Protein AF-0000000077057758 (afdb_homodimer)

Solvent-accessible surface area (backbone atoms only — not comparable to full-atom values): 45950 Å² total; per-residue (Å²): 115,53,34,62,82,37,31,49,42,70,58,90,77,36,30,42,28,79,36,68,56,82,82,57,50,72,34,27,28,34,29,26,24,30,62,41,46,53,19,36,24,28,52,53,43,49,44,72,36,57,61,31,38,53,32,38,36,35,30,25,71,61,71,64,54,67,66,64,53,65,74,46,56,70,78,44,50,74,32,50,44,72,40,67,34,53,46,82,45,56,29,67,59,40,14,47,44,39,50,76,70,64,63,62,31,48,28,36,41,42,46,66,77,64,79,69,81,52,60,86,92,47,57,82,74,64,56,37,66,61,39,25,51,53,43,36,45,25,51,51,22,47,59,52,11,28,65,75,46,68,44,72,31,48,26,42,33,41,58,67,25,48,59,67,60,36,48,86,62,34,62,42,70,45,52,42,44,75,64,58,79,81,63,85,86,56,78,52,48,58,55,62,41,50,49,54,51,52,53,50,29,69,78,34,77,70,22,38,36,33,39,38,28,30,48,53,55,41,57,56,48,91,65,54,72,68,39,30,64,54,37,54,52,52,50,25,43,40,22,28,74,70,72,37,66,38,74,69,40,33,26,59,77,28,32,49,41,42,19,42,37,13,39,19,46,59,44,17,46,50,49,53,49,44,65,57,24,68,88,36,54,68,36,68,34,52,35,58,22,74,36,72,49,12,46,70,57,48,48,42,52,51,14,48,34,39,62,34,43,39,64,96,63,61,63,80,57,63,91,62,44,49,75,44,77,48,81,82,60,85,32,62,52,69,72,78,78,65,60,61,60,50,28,54,52,46,55,41,62,54,53,67,35,66,69,52,47,50,46,43,52,51,50,27,64,74,62,65,39,78,57,67,59,70,78,43,39,66,68,42,17,49,43,26,43,44,56,45,57,40,71,51,51,46,77,44,52,38,42,38,39,74,75,62,57,49,56,37,32,49,50,53,44,52,48,45,52,24,48,53,47,24,25,77,61,19,60,41,70,79,59,75,53,92,72,61,77,61,76,70,110,56,37,63,82,37,31,50,42,69,59,90,79,36,31,43,28,77,34,66,55,81,82,57,50,70,35,28,29,35,29,25,24,30,62,40,45,54,18,36,23,28,52,51,42,48,44,74,36,57,61,31,36,53,33,37,36,34,31,25,71,62,70,66,53,65,66,63,54,65,76,46,56,69,78,45,51,74,32,51,44,72,39,68,35,55,44,82,43,54,28,67,58,42,14,48,46,39,48,77,70,63,63,61,32,48,29,36,41,44,45,67,77,64,80,68,83,52,59,88,92,47,56,82,74,65,55,36,66,61,40,25,51,53,43,38,45,26,50,51,23,47,58,52,10,28,64,74,47,68,42,72,32,48,27,42,34,40,58,67,25,50,59,71,60,35,48,87,62,34,62,42,70,47,52,42,46,76,62,58,78,83,64,80,84,57,76,53,47,58,55,60,40,48,49,52,52,51,53,49,30,69,78,34,77,70,23,37,37,33,38,37,28,29,48,52,56,40,58,56,46,92,65,53,74,66,38,30,64,54,35,54,53,52,50,25,44,41,22,27,74,71,72,37,65,38,76,68,40,34,26,59,77,27,33,48,39,42,20,42,36,13,41,18,47,58,44,16,47,50,50,54,48,42,65,53,24,66,90,36,54,69,36,66,34,52,35,57,21,75,35,71,47,12,46,71,57,49,49,43,53,51,13,48,33,40,62,34,44,41,66,93,64,60,64,79,58,63,91,61,43,48,74,45,79,48,80,82,61,86,32,58,50,69,72,78,80,66,57,61,60,51,27,54,52,46,55,39,62,54,54,68,35,66,68,52,47,52,47,43,53,52,48,29,64,75,62,64,39,76,56,66,60,71,80,44,39,66,65,43,18,48,42,28,43,45,56,45,58,39,71,50,52,47,74,43,53,38,42,38,38,75,75,61,56,49,56,36,32,49,49,55,44,52,47,45,52,24,49,52,48,23,24,76,62,19,62,42,70,76,60,75,53,93,72,61,78,60,76,70

Nearest PDB structures (foldseek):
  2v6f-assembly1_A  TM=8.951E-01  e=9.025E-23  Digitalis lanata
  6el3-assembly3_B  TM=8.710E-01  e=1.878E-22  Arabidopsis thaliana
  2v6g-assembly1_A  TM=8.718E-01  e=2.119E-21  Digitalis lanata
  5dbg-assembly2_B-3  TM=8.496E-01  e=5.221E-21  Catharanthus roseus
  5dbi-assembly1_A  TM=8.559E-01  e=9.706E-21  Catharanthus roseus

Sequence (880 aa):
MGSAGLPLQNRGIFRNLPTFDPSITGKTAIVTGANGISGFHTLRALLESSQRWTKVWAASRRPPPPEMMDLLPQSARSRVEHVACDFLSEPEDIAQQLREKGVTADAIFYYSYAQPKPKEGAPVWSNAEELTEMNCAMLRNFLASLDIAGVKPSRFLLQTGAKNYNVHQGPSRTPYVESDPRSNIEPNFYYPQEDLLFDYCKSHPETSWNIICPAWIIGATTNAAMNALHPIAIYAAVQAHKGQRMGYPGAYQNWLVTCEHSTAYLTGFLSEWAVLEQKCANQKFNASDTCPLPNNRLWPEVARWYGTTAPSQPELDDSKITTVTLPSGPSPLGYGPPVKPRFCFTLQGWAAEAENKQAWAEIMQKHNLSHNPFDDVTANFECGDFVVGALVSALSMNKARYFGWTGHVDTLESLFMAYSEMNKLGMLPPTVVDKANPLIMGSAGLPLQNRGIFRNLPTFDPSITGKTAIVTGANGISGFHTLRALLESSQRWTKVWAASRRPPPPEMMDLLPQSARSRVEHVACDFLSEPEDIAQQLREKGVTADAIFYYSYAQPKPKEGAPVWSNAEELTEMNCAMLRNFLASLDIAGVKPSRFLLQTGAKNYNVHQGPSRTPYVESDPRSNIEPNFYYPQEDLLFDYCKSHPETSWNIICPAWIIGATTNAAMNALHPIAIYAAVQAHKGQRMGYPGAYQNWLVTCEHSTAYLTGFLSEWAVLEQKCANQKFNASDTCPLPNNRLWPEVARWYGTTAPSQPELDDSKITTVTLPSGPSPLGYGPPVKPRFCFTLQGWAAEAENKQAWAEIMQKHNLSHNPFDDVTANFECGDFVVGALVSALSMNKARYFGWTGHVDTLESLFMAYSEMNKLGMLPPTVVDKANPLI

Organism: Zymoseptoria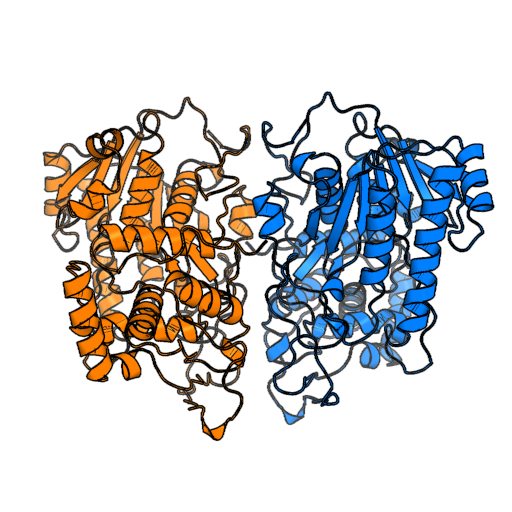 tritici (strain CBS 115943 / IPO323) (NCBI:txid336722)

Radius of gyration: 28.42 Å; Cα contacts (8 Å, |Δi|>4): 1864; chains: 2; bounding box: 64×88×75 Å

InterPro domains:
  IPR036291 NAD(P)-binding domain superfamily [SSF51735] (27-327)
  IPR055222 PRISE-like, Rossmann-fold domain [PF22917] (29-313)
  IPR055222 PRISE-like, Rossmann-fold domain [cd08948] (28-368)

Structure (mmCIF, N/CA/C/O backbone):
data_AF-0000000077057758-model_v1
#
loop_
_entity.id
_entity.type
_entity.pdbx_description
1 polymer 'PRISE-like Rossmann-fold domain-containing protein'
#
loop_
_atom_site.group_PDB
_atom_site.id
_atom_site.type_symbol
_atom_site.label_atom_id
_atom_site.label_alt_id
_atom_site.label_comp_id
_atom_site.label_asym_id
_atom_site.label_entity_id
_atom_site.label_seq_id
_atom_site.pdbx_PDB_ins_code
_atom_site.Cartn_x
_atom_site.Cartn_y
_atom_site.Cartn_z
_atom_site.occupancy
_atom_site.B_iso_or_equiv
_atom_site.auth_seq_id
_atom_site.auth_comp_id
_atom_site.auth_asym_id
_atom_site.auth_atom_id
_atom_site.pdbx_PDB_model_num
ATOM 1 N N . MET A 1 1 ? 23.25 14.266 -6.469 1 55.75 1 MET A N 1
ATOM 2 C CA . MET A 1 1 ? 24.016 13.398 -5.578 1 55.75 1 MET A CA 1
ATOM 3 C C . MET A 1 1 ? 23.094 12.492 -4.773 1 55.75 1 MET A C 1
ATOM 5 O O . MET A 1 1 ? 22.359 12.961 -3.9 1 55.75 1 MET A O 1
ATOM 9 N N . GLY A 1 2 ? 22.422 11.391 -5.367 1 71.12 2 GLY A N 1
ATOM 10 C CA . GLY A 1 2 ? 21.188 10.688 -5.035 1 71.12 2 GLY A CA 1
ATOM 11 C C . GLY A 1 2 ? 21.391 9.602 -3.992 1 71.12 2 GLY A C 1
ATOM 12 O O . GLY A 1 2 ? 22.5 9.414 -3.492 1 71.12 2 GLY A O 1
ATOM 13 N N . SER A 1 3 ? 20.484 9.305 -3.15 1 81.56 3 SER A N 1
ATOM 14 C CA . SER A 1 3 ? 20.406 8.273 -2.121 1 81.56 3 SER A CA 1
ATOM 15 C C . SER A 1 3 ? 20.578 6.879 -2.721 1 81.56 3 SER A C 1
ATOM 17 O O . SER A 1 3 ? 20.859 5.918 -2.002 1 81.56 3 SER A O 1
ATOM 19 N N . ALA A 1 4 ? 20.594 6.645 -4.012 1 80.5 4 ALA A N 1
ATOM 20 C CA . ALA A 1 4 ? 20.469 5.348 -4.672 1 80.5 4 ALA A CA 1
ATOM 21 C C . ALA A 1 4 ? 21.719 4.504 -4.441 1 80.5 4 ALA A C 1
ATOM 23 O O . ALA A 1 4 ? 21.656 3.273 -4.395 1 80.5 4 ALA A O 1
ATOM 24 N N . GLY A 1 5 ? 22.859 5.074 -4.254 1 87.94 5 GLY A N 1
ATOM 25 C CA . GLY A 1 5 ? 24.094 4.312 -4.102 1 87.94 5 GLY A CA 1
ATOM 26 C C . GLY A 1 5 ? 24.453 4.047 -2.65 1 87.94 5 GLY A C 1
ATOM 27 O O . GLY A 1 5 ? 25.516 3.494 -2.359 1 87.94 5 GLY A O 1
ATOM 28 N N . LEU A 1 6 ? 23.5 4.367 -1.758 1 93.38 6 LEU A N 1
ATOM 29 C CA . LEU A 1 6 ? 23.781 4.25 -0.332 1 93.38 6 LEU A CA 1
ATOM 30 C C . LEU A 1 6 ? 22.797 3.307 0.344 1 93.38 6 LEU A C 1
ATOM 32 O O . LEU A 1 6 ? 21.672 3.131 -0.135 1 93.38 6 LEU A O 1
ATOM 36 N N . PRO A 1 7 ? 23.234 2.691 1.46 1 94.31 7 PRO A N 1
ATOM 37 C CA . PRO A 1 7 ? 22.312 1.816 2.193 1 94.31 7 PRO A CA 1
ATOM 38 C C . PRO A 1 7 ? 21.172 2.584 2.861 1 94.31 7 PRO A C 1
ATOM 40 O O . PRO A 1 7 ? 21.297 3.791 3.094 1 94.31 7 PRO A O 1
ATOM 43 N N . LEU A 1 8 ? 20.109 1.91 3.098 1 96.25 8 LEU A N 1
ATOM 44 C CA . LEU A 1 8 ? 18.984 2.484 3.822 1 96.25 8 LEU A CA 1
ATOM 45 C C . LEU A 1 8 ? 19.281 2.553 5.316 1 96.25 8 LEU A C 1
ATOM 47 O O . LEU A 1 8 ? 20.25 1.957 5.793 1 96.25 8 LEU A O 1
ATOM 51 N N . GLN A 1 9 ? 18.484 3.316 6.016 1 95.88 9 GLN A N 1
ATOM 52 C CA . GLN A 1 9 ? 18.625 3.416 7.461 1 95.88 9 GLN A CA 1
ATOM 53 C C . GLN A 1 9 ? 17.281 3.393 8.164 1 95.88 9 GLN A C 1
ATOM 55 O O . GLN A 1 9 ? 16.234 3.6 7.527 1 95.88 9 GLN A O 1
ATOM 60 N N . ASN A 1 10 ? 17.312 3.041 9.438 1 96.44 10 ASN A N 1
ATOM 61 C CA . ASN A 1 10 ? 16.156 3.148 10.32 1 96.44 10 ASN A CA 1
ATOM 62 C C . ASN A 1 10 ? 16.359 4.23 11.375 1 96.44 10 ASN A C 1
ATOM 64 O O . ASN A 1 10 ? 17.469 4.438 11.859 1 96.44 10 ASN A O 1
ATOM 68 N N . ARG A 1 11 ? 15.328 4.973 11.656 1 96.25 11 ARG A N 1
ATOM 69 C CA . ARG A 1 11 ? 15.305 5.984 12.711 1 96.25 11 ARG A CA 1
ATOM 70 C C . ARG A 1 11 ? 14.086 5.812 13.609 1 96.25 11 ARG A C 1
ATOM 72 O O . ARG A 1 11 ? 13 6.293 13.289 1 96.25 11 ARG A O 1
ATOM 79 N N . GLY A 1 12 ? 14.359 5.254 14.828 1 96.31 12 GLY A N 1
ATOM 80 C CA . GLY A 1 12 ? 13.227 4.957 15.688 1 96.31 12 GLY A CA 1
ATOM 81 C C . GLY A 1 12 ? 12.227 4.012 15.062 1 96.31 12 GLY A C 1
ATOM 82 O O . GLY A 1 12 ? 12.578 2.912 14.633 1 96.31 12 GLY A O 1
ATOM 83 N N . ILE A 1 13 ? 10.969 4.496 14.922 1 97.88 13 ILE A N 1
ATOM 84 C CA . ILE A 1 13 ? 9.906 3.656 14.383 1 97.88 13 ILE A CA 1
ATOM 85 C C . ILE A 1 13 ? 9.883 3.764 12.859 1 97.88 13 ILE A C 1
ATOM 87 O O . ILE A 1 13 ? 9.141 3.037 12.188 1 97.88 13 ILE A O 1
ATOM 91 N N . PHE A 1 14 ? 10.633 4.668 12.25 1 98.31 14 PHE A N 1
ATOM 92 C CA . PHE A 1 14 ? 10.672 4.855 10.805 1 98.31 14 PHE A CA 1
ATOM 93 C C . PHE A 1 14 ? 11.703 3.932 10.164 1 98.31 14 PHE A C 1
ATOM 95 O O . PHE A 1 14 ? 12.844 3.861 10.625 1 98.31 14 PHE A O 1
ATOM 102 N N . ARG A 1 15 ? 11.281 3.299 9.094 1 97.06 15 ARG A N 1
ATOM 103 C CA . ARG A 1 15 ? 12.109 2.236 8.547 1 97.06 15 ARG A CA 1
ATOM 104 C C . ARG A 1 15 ? 12.398 2.475 7.066 1 97.06 15 ARG A C 1
ATOM 106 O O . ARG A 1 15 ? 11.641 3.162 6.383 1 97.06 15 ARG A O 1
ATOM 113 N N . ASN A 1 16 ? 13.578 1.892 6.602 1 97.12 16 ASN A N 1
ATOM 114 C CA . ASN A 1 16 ? 13.977 1.853 5.199 1 97.12 16 ASN A CA 1
ATOM 115 C C . ASN A 1 16 ? 14.102 3.256 4.613 1 97.12 16 ASN A C 1
ATOM 117 O O . ASN A 1 16 ? 13.727 3.49 3.463 1 97.12 16 ASN A O 1
ATOM 121 N N . LEU A 1 17 ? 14.555 4.199 5.422 1 97.38 17 LEU A N 1
ATOM 122 C CA . LEU A 1 17 ? 14.711 5.574 4.957 1 97.38 17 LEU A CA 1
ATOM 123 C C . LEU A 1 17 ? 15.945 5.711 4.078 1 97.38 17 LEU A C 1
ATOM 125 O O . LEU A 1 17 ? 16.984 5.125 4.371 1 97.38 17 LEU A O 1
ATOM 129 N N . PRO A 1 18 ? 15.82 6.469 3.014 1 95.75 18 PRO A N 1
ATOM 130 C CA . PRO A 1 18 ? 17.016 6.77 2.227 1 95.75 18 PRO A CA 1
ATOM 131 C C . PRO A 1 18 ? 18.078 7.531 3.029 1 95.75 18 PRO A C 1
ATOM 133 O O . PRO A 1 18 ? 17.734 8.305 3.926 1 95.75 18 PRO A O 1
ATOM 136 N N . THR A 1 19 ? 19.312 7.258 2.732 1 94.19 19 THR A N 1
ATOM 137 C CA . THR A 1 19 ? 20.438 8.047 3.223 1 94.19 19 THR A CA 1
ATOM 138 C C . THR A 1 19 ? 21.016 8.922 2.109 1 94.19 19 THR A C 1
ATOM 140 O O . THR A 1 19 ? 20.703 8.727 0.935 1 94.19 19 THR A O 1
ATOM 143 N N . PHE A 1 20 ? 21.797 9.898 2.51 1 93.94 20 PHE A N 1
ATOM 144 C CA . PHE A 1 20 ? 22.297 10.844 1.522 1 93.94 20 PHE A CA 1
ATOM 145 C C . PHE A 1 20 ? 23.812 10.961 1.612 1 93.94 20 PHE A C 1
ATOM 147 O O . PHE A 1 20 ? 24.406 10.711 2.668 1 93.94 20 PHE A O 1
ATOM 154 N N . ASP A 1 21 ? 24.391 11.344 0.542 1 91.88 21 ASP A N 1
ATOM 155 C CA . ASP A 1 21 ? 25.828 11.594 0.479 1 91.88 21 ASP A CA 1
ATOM 156 C C . ASP A 1 21 ? 26.266 12.555 1.584 1 91.88 21 ASP A C 1
ATOM 158 O O . ASP A 1 21 ? 25.734 13.656 1.702 1 91.88 21 ASP A O 1
ATOM 162 N N . PRO A 1 22 ? 27.234 12.164 2.326 1 91.06 22 PRO A N 1
ATOM 163 C CA . PRO A 1 22 ? 27.656 13 3.453 1 91.06 22 PRO A CA 1
ATOM 164 C C . PRO A 1 22 ? 28.266 14.328 3.006 1 91.06 22 PRO A C 1
ATOM 166 O O . PRO A 1 22 ? 28.422 15.242 3.818 1 91.06 22 PRO A O 1
ATOM 169 N N . SER A 1 23 ? 28.578 14.391 1.77 1 92.25 23 SER A N 1
ATOM 170 C CA . SER A 1 23 ? 29.172 15.617 1.259 1 92.25 23 SER A CA 1
ATOM 171 C C . SER A 1 23 ? 28.125 16.703 1.062 1 92.25 23 SER A C 1
ATOM 173 O O . SER A 1 23 ? 28.469 17.875 0.876 1 92.25 23 SER A O 1
ATOM 175 N N . ILE A 1 24 ? 26.859 16.328 1.134 1 94.31 24 ILE A N 1
ATOM 176 C CA . ILE A 1 24 ? 25.797 17.328 1.082 1 94.31 24 ILE A CA 1
ATOM 177 C C . ILE A 1 24 ? 25.688 18.047 2.43 1 94.31 24 ILE A C 1
ATOM 179 O O . ILE A 1 24 ? 25.047 17.531 3.355 1 94.31 24 ILE A O 1
ATOM 183 N N . THR A 1 25 ? 26.328 19.188 2.541 1 95.75 25 THR A N 1
ATOM 184 C CA . THR A 1 25 ? 26.406 19.906 3.809 1 95.75 25 THR A CA 1
ATOM 185 C C . THR A 1 25 ? 26.094 21.391 3.609 1 95.75 25 THR A C 1
ATOM 187 O O . THR A 1 25 ? 26.031 21.875 2.475 1 95.75 25 THR A O 1
ATOM 190 N N . GLY A 1 26 ? 25.766 22.016 4.641 1 96.88 26 GLY A N 1
ATOM 191 C CA . GLY A 1 26 ? 25.703 23.469 4.652 1 96.88 26 GLY A CA 1
ATOM 192 C C . GLY A 1 26 ? 24.453 24.016 3.975 1 96.88 26 GLY A C 1
ATOM 193 O O . GLY A 1 26 ? 24.453 25.141 3.477 1 96.88 26 GLY A O 1
ATOM 194 N N . LYS A 1 27 ? 23.422 23.219 3.893 1 97.62 27 LYS A N 1
ATOM 195 C CA . LYS A 1 27 ? 22.188 23.688 3.258 1 97.62 27 LYS A CA 1
ATOM 196 C C . LYS A 1 27 ? 21.328 24.453 4.246 1 97.62 27 LYS A C 1
ATOM 198 O O . LYS A 1 27 ? 21.406 24.25 5.457 1 97.62 27 LYS A O 1
ATOM 203 N N . THR A 1 28 ? 20.516 25.344 3.732 1 98.5 28 THR A N 1
ATOM 204 C CA . THR A 1 28 ? 19.531 26.094 4.508 1 98.5 28 THR A CA 1
ATOM 205 C C . THR A 1 28 ? 18.141 25.938 3.906 1 98.5 28 THR A C 1
ATOM 207 O O . THR A 1 28 ? 18 25.766 2.693 1 98.5 28 THR A O 1
ATOM 210 N N . ALA A 1 29 ? 17.125 25.906 4.773 1 98.75 29 ALA A N 1
ATOM 211 C CA . ALA A 1 29 ? 15.742 25.719 4.324 1 98.75 29 ALA A CA 1
ATOM 212 C C . ALA A 1 29 ? 14.82 26.75 4.957 1 98.75 29 ALA A C 1
ATOM 214 O O . ALA A 1 29 ? 15.047 27.188 6.086 1 98.75 29 ALA A O 1
ATOM 215 N N . ILE A 1 30 ? 13.852 27.203 4.219 1 98.75 30 ILE A N 1
ATOM 216 C CA . ILE A 1 30 ? 12.695 27.875 4.789 1 98.75 30 ILE A CA 1
ATOM 217 C C . ILE A 1 30 ? 11.531 26.891 4.922 1 98.75 30 ILE A C 1
ATOM 219 O O . ILE A 1 30 ? 11.203 26.172 3.973 1 98.75 30 ILE A O 1
ATOM 223 N N . VAL A 1 31 ? 10.977 26.75 6.074 1 98.62 31 VAL A N 1
ATOM 224 C CA . VAL A 1 31 ? 9.742 26 6.305 1 98.62 31 VAL A CA 1
ATOM 225 C C . VAL A 1 31 ? 8.617 26.969 6.699 1 98.62 31 VAL A C 1
ATOM 227 O O . VAL A 1 31 ? 8.656 27.562 7.781 1 98.62 31 VAL A O 1
ATOM 230 N N . THR A 1 32 ? 7.648 27.141 5.793 1 98 32 THR A N 1
ATOM 231 C CA . THR A 1 32 ? 6.496 27.969 6.152 1 98 32 THR A CA 1
ATOM 232 C C . THR A 1 32 ? 5.438 27.125 6.863 1 98 32 THR A C 1
ATOM 234 O O . THR A 1 32 ? 5.391 25.906 6.695 1 98 32 THR A O 1
ATOM 237 N N . GLY A 1 33 ? 4.598 27.75 7.668 1 94.5 33 GLY A N 1
ATOM 238 C CA . GLY A 1 33 ? 3.627 26.984 8.445 1 94.5 33 GLY A CA 1
ATOM 239 C C . GLY A 1 33 ? 4.27 26.047 9.438 1 94.5 33 GLY A C 1
ATOM 240 O O . GLY A 1 33 ? 3.809 24.922 9.617 1 94.5 33 GLY A O 1
ATOM 241 N N . ALA A 1 34 ? 5.34 26.438 10.07 1 92.75 34 ALA A N 1
ATOM 242 C CA . ALA A 1 34 ? 6.152 25.594 10.938 1 92.75 34 ALA A CA 1
ATOM 243 C C . ALA A 1 34 ? 5.41 25.266 12.234 1 92.75 34 ALA A C 1
ATOM 245 O O . ALA A 1 34 ? 5.789 24.344 12.961 1 92.75 34 ALA A O 1
ATOM 246 N N . ASN A 1 35 ? 4.34 25.953 12.492 1 92.06 35 ASN A N 1
ATOM 247 C CA . ASN A 1 35 ? 3.553 25.703 13.695 1 92.06 35 ASN A CA 1
ATOM 248 C C . ASN A 1 35 ? 2.463 24.672 13.461 1 92.06 35 ASN A C 1
ATOM 250 O O . ASN A 1 35 ? 1.832 24.203 14.414 1 92.06 35 ASN A O 1
ATOM 254 N N . GLY A 1 36 ? 2.25 24.344 12.195 1 93.19 36 GLY A N 1
ATOM 255 C CA . GLY A 1 36 ? 1.282 23.312 11.859 1 93.19 36 GLY A CA 1
ATOM 256 C C . GLY A 1 36 ? 1.863 21.906 11.898 1 93.19 36 GLY A C 1
ATOM 257 O O . GLY A 1 36 ? 3.066 21.734 12.102 1 93.19 36 GLY A O 1
ATOM 258 N N . ILE A 1 37 ? 1.054 20.969 11.688 1 95 37 ILE A N 1
ATOM 259 C CA . ILE A 1 37 ? 1.439 19.562 11.836 1 95 37 ILE A CA 1
ATOM 260 C C . ILE A 1 37 ? 2.525 19.219 10.82 1 95 37 ILE A C 1
ATOM 262 O O . ILE A 1 37 ? 3.598 18.734 11.188 1 95 37 ILE A O 1
ATOM 266 N N . SER A 1 38 ? 2.283 19.484 9.539 1 96.5 38 SER A N 1
ATOM 267 C CA . SER A 1 38 ? 3.221 19.125 8.484 1 96.5 38 SER A CA 1
ATOM 268 C C . SER A 1 38 ? 4.512 19.922 8.586 1 96.5 38 SER A C 1
ATOM 270 O O . SER A 1 38 ? 5.609 19.359 8.516 1 96.5 38 SER A O 1
ATOM 272 N N . GLY A 1 39 ? 4.359 21.234 8.789 1 96.81 39 GLY A N 1
ATOM 273 C CA . GLY A 1 39 ? 5.535 22.094 8.844 1 96.81 39 GLY A CA 1
ATOM 274 C C . GLY A 1 39 ? 6.461 21.75 9.992 1 96.81 39 GLY A C 1
ATOM 275 O O . GLY A 1 39 ? 7.676 21.656 9.812 1 96.81 39 GLY A O 1
ATOM 276 N N . PHE A 1 40 ? 5.902 21.562 11.188 1 96.31 40 PHE A N 1
ATOM 277 C CA . PHE A 1 40 ? 6.695 21.266 12.375 1 96.31 40 PHE A CA 1
ATOM 278 C C . PHE A 1 40 ? 7.445 19.953 12.211 1 96.31 40 PHE A C 1
ATOM 280 O O . PHE A 1 40 ? 8.609 19.844 12.602 1 96.31 40 PHE A O 1
ATOM 287 N N . HIS A 1 41 ? 6.836 18.984 11.609 1 97.31 41 HIS A N 1
ATOM 288 C CA . HIS A 1 41 ? 7.465 17.672 11.516 1 97.31 41 HIS A CA 1
ATOM 289 C C . HIS A 1 41 ? 8.461 17.609 10.367 1 97.31 41 HIS A C 1
ATOM 291 O O . HIS A 1 41 ? 9.43 16.859 10.414 1 97.31 41 HIS A O 1
ATOM 297 N N . THR A 1 42 ? 8.195 18.391 9.281 1 98.44 42 THR A N 1
ATOM 298 C CA . THR A 1 42 ? 9.242 18.531 8.273 1 98.44 42 THR A CA 1
ATOM 299 C C . THR A 1 42 ? 10.477 19.203 8.867 1 98.44 42 THR A C 1
ATOM 301 O O . THR A 1 42 ? 11.602 18.766 8.609 1 98.44 42 THR A O 1
ATOM 304 N N . LEU A 1 43 ? 10.211 20.234 9.648 1 97.88 43 LEU A N 1
ATOM 305 C CA . LEU A 1 43 ? 11.297 20.891 10.367 1 97.88 43 LEU A CA 1
ATOM 306 C C . LEU A 1 43 ? 12.078 19.875 11.195 1 97.88 43 LEU A C 1
ATOM 308 O O . LEU A 1 43 ? 13.312 19.844 11.148 1 97.88 43 LEU A O 1
ATOM 312 N N . ARG A 1 44 ? 11.414 19 11.938 1 97.5 44 ARG A N 1
ATOM 313 C CA . ARG A 1 44 ? 12.039 17.969 12.75 1 97.5 44 ARG A CA 1
ATOM 314 C C . ARG A 1 44 ? 12.852 17.016 11.883 1 97.5 44 ARG A C 1
ATOM 316 O O . ARG A 1 44 ? 13.969 16.641 12.242 1 97.5 44 ARG A O 1
ATOM 323 N N . ALA A 1 45 ? 12.297 16.625 10.75 1 98 45 ALA A N 1
ATOM 324 C CA . ALA A 1 45 ? 12.984 15.703 9.844 1 98 45 ALA A CA 1
ATOM 325 C C . ALA A 1 45 ? 14.297 16.297 9.344 1 98 45 ALA A C 1
ATOM 327 O O . ALA A 1 45 ? 15.328 15.625 9.344 1 98 45 ALA A O 1
ATOM 328 N N . LEU A 1 46 ? 14.258 17.578 8.953 1 98.19 46 LEU A N 1
ATOM 329 C CA . LEU A 1 46 ? 15.453 18.25 8.453 1 98.19 46 LEU A CA 1
ATOM 330 C C . LEU A 1 46 ? 16.516 18.375 9.539 1 98.19 46 LEU A C 1
ATOM 332 O O . LEU A 1 46 ? 17.703 18.203 9.266 1 98.19 46 LEU A O 1
ATOM 336 N N . LEU A 1 47 ? 16.094 18.578 10.734 1 97.75 47 LEU A N 1
ATOM 337 C CA . LEU A 1 47 ? 17 18.844 11.844 1 97.75 47 LEU A CA 1
ATOM 338 C C . LEU A 1 47 ? 17.719 17.578 12.289 1 97.75 47 LEU A C 1
ATOM 340 O O . LEU A 1 47 ? 18.688 17.625 13.055 1 97.75 47 LEU A O 1
ATOM 344 N N . GLU A 1 48 ? 17.297 16.453 11.797 1 95.38 48 GLU A N 1
ATOM 345 C CA . GLU A 1 48 ? 17.969 15.203 12.133 1 95.38 48 GLU A CA 1
ATOM 346 C C . GLU A 1 48 ? 19.344 15.125 11.484 1 95.38 48 GLU A C 1
ATOM 348 O O . GLU A 1 48 ? 20.172 14.305 11.883 1 95.38 48 GLU A O 1
ATOM 353 N N . SER A 1 49 ? 19.594 15.938 10.484 1 93.88 49 SER A N 1
ATOM 354 C CA . SER A 1 49 ? 20.891 15.977 9.82 1 93.88 49 SER A CA 1
ATOM 355 C C . SER A 1 49 ? 21.547 17.344 9.984 1 93.88 49 SER A C 1
ATOM 357 O O . SER A 1 49 ? 21.469 18.188 9.094 1 93.88 49 SER A O 1
ATOM 359 N N . SER A 1 50 ? 22.359 17.453 10.969 1 94.31 50 SER A N 1
ATOM 360 C CA . SER A 1 50 ? 22.891 18.75 11.352 1 94.31 50 SER A CA 1
ATOM 361 C C . SER A 1 50 ? 23.938 19.234 10.352 1 94.31 50 SER A C 1
ATOM 363 O O . SER A 1 50 ? 24.094 20.453 10.148 1 94.31 50 SER A O 1
ATOM 365 N N . GLN A 1 51 ? 24.656 18.328 9.758 1 95.38 51 GLN A N 1
ATOM 366 C CA . GLN A 1 51 ? 25.672 18.734 8.781 1 95.38 51 GLN A CA 1
ATOM 367 C C . GLN A 1 51 ? 25.031 19.156 7.465 1 95.38 51 GLN A C 1
ATOM 369 O O . GLN A 1 51 ? 25.5 20.078 6.805 1 95.38 51 GLN A O 1
ATOM 374 N N . ARG A 1 52 ? 23.906 18.5 7.156 1 96.5 52 ARG A N 1
ATOM 375 C CA . ARG A 1 52 ? 23.25 18.766 5.891 1 96.5 52 ARG A CA 1
ATOM 376 C C . ARG A 1 52 ? 22.453 20.062 5.961 1 96.5 52 ARG A C 1
ATOM 378 O O . ARG A 1 52 ? 22.625 20.953 5.125 1 96.5 52 ARG A O 1
ATOM 385 N N . TRP A 1 53 ? 21.641 20.125 6.938 1 97.62 53 TRP A N 1
ATOM 386 C CA . TRP A 1 53 ? 20.828 21.312 7.152 1 97.62 53 TRP A CA 1
ATOM 387 C C . TRP A 1 53 ? 21.328 22.109 8.344 1 97.62 53 TRP A C 1
ATOM 389 O O . TRP A 1 53 ? 20.984 21.828 9.484 1 97.62 53 TRP A O 1
ATOM 399 N N . THR A 1 54 ? 22.062 23.203 8.07 1 97.69 54 THR A N 1
ATOM 400 C CA . THR A 1 54 ? 22.75 23.938 9.125 1 97.69 54 THR A CA 1
ATOM 401 C C . THR A 1 54 ? 21.859 25.031 9.688 1 97.69 54 THR A C 1
ATOM 403 O O . THR A 1 54 ? 22.141 25.578 10.766 1 97.69 54 THR A O 1
ATOM 406 N N . LYS A 1 55 ? 20.812 25.312 8.906 1 97.69 55 LYS A N 1
ATOM 407 C CA . LYS A 1 55 ? 19.859 26.328 9.344 1 97.69 55 LYS A CA 1
ATOM 408 C C . LYS A 1 55 ? 18.484 26.094 8.75 1 97.69 55 LYS A C 1
ATOM 410 O O . LYS A 1 55 ? 18.359 25.797 7.559 1 97.69 55 LYS A O 1
ATOM 415 N N . VAL A 1 56 ? 17.484 26.172 9.594 1 98.38 56 VAL A N 1
ATOM 416 C CA . VAL A 1 56 ? 16.094 26.094 9.156 1 98.38 56 VAL A CA 1
ATOM 417 C C . VAL A 1 56 ? 15.352 27.359 9.609 1 98.38 56 VAL A C 1
ATOM 419 O O . VAL A 1 56 ? 15.266 27.641 10.805 1 98.38 56 VAL A O 1
ATOM 422 N N . TRP A 1 57 ? 14.93 28.141 8.664 1 98.31 57 TRP A N 1
ATOM 423 C CA . TRP A 1 57 ? 14.109 29.312 8.93 1 98.31 57 TRP A CA 1
ATOM 424 C C . TRP A 1 57 ? 12.641 28.938 9.062 1 98.31 57 TRP A C 1
ATOM 426 O O . TRP A 1 57 ? 12.016 28.516 8.086 1 98.31 57 TRP A O 1
ATOM 436 N N . ALA A 1 58 ? 12.062 29.062 10.25 1 97.75 58 ALA A N 1
ATOM 437 C CA . ALA A 1 58 ? 10.641 28.844 10.477 1 97.75 58 ALA A CA 1
ATOM 438 C C . ALA A 1 58 ? 9.836 30.109 10.195 1 97.75 58 ALA A C 1
ATOM 440 O O . ALA A 1 58 ? 9.82 31.031 11.016 1 97.75 58 ALA A O 1
ATOM 441 N N . ALA A 1 59 ? 9.172 30.094 9.102 1 95.88 59 ALA A N 1
ATOM 442 C CA . ALA A 1 59 ? 8.438 31.297 8.695 1 95.88 59 ALA A CA 1
ATOM 443 C C . ALA A 1 59 ? 6.965 31.188 9.062 1 95.88 59 ALA A C 1
ATOM 445 O O . ALA A 1 59 ? 6.258 30.312 8.57 1 95.88 59 ALA A O 1
ATOM 446 N N . SER A 1 60 ? 6.492 31.938 9.898 1 93.38 60 SER A N 1
ATOM 447 C CA . SER A 1 60 ? 5.105 32.031 10.344 1 93.38 60 SER A CA 1
ATOM 448 C C . SER A 1 60 ? 4.84 33.375 11.047 1 93.38 60 SER A C 1
ATOM 450 O O . SER A 1 60 ? 5.773 34.125 11.352 1 93.38 60 SER A O 1
ATOM 452 N N . ARG A 1 61 ? 3.57 33.688 11.281 1 91.25 61 ARG A N 1
ATOM 453 C CA . ARG A 1 61 ? 3.232 34.938 11.969 1 91.25 61 ARG A CA 1
ATOM 454 C C . ARG A 1 61 ? 3.779 34.969 13.391 1 91.25 61 ARG A C 1
ATOM 456 O O . ARG A 1 61 ? 4.309 35.969 13.852 1 91.25 61 ARG A O 1
ATOM 463 N N . ARG A 1 62 ? 3.656 33.812 14.062 1 91.69 62 ARG A N 1
ATOM 464 C CA . ARG A 1 62 ? 4.141 33.625 15.43 1 91.69 62 ARG A CA 1
ATOM 465 C C . ARG A 1 62 ? 5.191 32.531 15.5 1 91.69 62 ARG A C 1
ATOM 467 O O . ARG A 1 62 ? 5.172 31.609 14.688 1 91.69 62 ARG A O 1
ATOM 474 N N . PRO A 1 63 ? 6.102 32.688 16.438 1 92 63 PRO A N 1
ATOM 475 C CA . PRO A 1 63 ? 7.09 31.609 16.578 1 92 63 PRO A CA 1
ATOM 476 C C . PRO A 1 63 ? 6.469 30.281 17.016 1 92 63 PRO A C 1
ATOM 478 O O . PRO A 1 63 ? 5.398 30.266 17.625 1 92 63 PRO A O 1
ATOM 481 N N . PRO A 1 64 ? 7.102 29.172 16.703 1 91.31 64 PRO A N 1
ATOM 482 C CA . PRO A 1 64 ? 6.605 27.906 17.25 1 91.31 64 PRO A CA 1
ATOM 483 C C . PRO A 1 64 ? 6.484 27.922 18.766 1 91.31 64 PRO A C 1
ATOM 485 O O . PRO A 1 64 ? 7.355 28.453 19.453 1 91.31 64 PRO A O 1
ATOM 488 N N . PRO A 1 65 ? 5.426 27.375 19.281 1 93.19 65 PRO A N 1
ATOM 489 C CA . PRO A 1 65 ? 5.242 27.359 20.734 1 93.19 65 PRO A CA 1
ATOM 490 C C . PRO A 1 65 ? 6.375 26.641 21.453 1 93.19 65 PRO A C 1
ATOM 492 O O . PRO A 1 65 ? 6.879 25.625 20.969 1 93.19 65 PRO A O 1
ATOM 495 N N . PRO A 1 66 ? 6.738 27.156 22.656 1 93.81 66 PRO A N 1
ATOM 496 C CA . PRO A 1 66 ? 7.828 26.531 23.406 1 93.81 66 PRO A CA 1
ATOM 497 C C . PRO A 1 66 ? 7.594 25.047 23.672 1 93.81 66 PRO A C 1
ATOM 499 O O . PRO A 1 66 ? 8.539 24.266 23.641 1 93.81 66 PRO A O 1
ATOM 502 N N . GLU A 1 67 ? 6.383 24.656 23.953 1 93.75 67 GLU A N 1
ATOM 503 C CA . GLU A 1 67 ? 6.07 23.25 24.219 1 93.75 67 GLU A CA 1
ATOM 504 C C . GLU A 1 67 ? 6.426 22.359 23.031 1 93.75 67 GLU A C 1
ATOM 506 O O . GLU A 1 67 ? 6.859 21.219 23.219 1 93.75 67 GLU A O 1
ATOM 511 N N . MET A 1 68 ? 6.156 22.875 21.844 1 95 68 MET A N 1
ATOM 512 C CA . MET A 1 68 ? 6.5 22.141 20.625 1 95 68 MET A CA 1
ATOM 513 C C . MET A 1 68 ? 8.008 22.062 20.453 1 95 68 MET A C 1
ATOM 515 O O . MET A 1 68 ? 8.547 21 20.125 1 95 68 MET A O 1
ATOM 519 N N . MET A 1 69 ? 8.703 23.188 20.719 1 95.56 69 MET A N 1
ATOM 520 C CA . MET A 1 69 ? 10.156 23.234 20.578 1 95.56 69 MET A CA 1
ATOM 521 C C . MET A 1 69 ? 10.828 22.328 21.609 1 95.56 69 MET A C 1
ATOM 523 O O . MET A 1 69 ? 11.898 21.766 21.344 1 95.56 69 MET A O 1
ATOM 527 N N . ASP A 1 70 ? 10.172 22.109 22.734 1 95.69 70 ASP A N 1
ATOM 528 C CA . ASP A 1 70 ? 10.703 21.266 23.797 1 95.69 70 ASP A CA 1
ATOM 529 C C . ASP A 1 70 ? 10.719 19.797 23.375 1 95.69 70 ASP A C 1
ATOM 531 O O . ASP A 1 70 ? 11.383 18.969 24 1 95.69 70 ASP A O 1
ATOM 535 N N . LEU A 1 71 ? 9.953 19.469 22.297 1 95.25 71 LEU A N 1
ATOM 536 C CA . LEU A 1 71 ? 9.992 18.109 21.766 1 95.25 71 LEU A CA 1
ATOM 537 C C . LEU A 1 71 ? 11.297 17.844 21.016 1 95.25 71 LEU A C 1
ATOM 539 O O . LEU A 1 71 ? 11.633 16.703 20.734 1 95.25 71 LEU A O 1
ATOM 543 N N . LEU A 1 72 ? 12.047 18.906 20.688 1 95.81 72 LEU A N 1
ATOM 544 C CA . LEU A 1 72 ? 13.305 18.797 19.953 1 95.81 72 LEU A CA 1
ATOM 545 C C . LEU A 1 72 ? 14.492 18.766 20.906 1 95.81 72 LEU A C 1
ATOM 547 O O . LEU A 1 72 ? 14.477 19.422 21.953 1 95.81 72 LEU A O 1
ATOM 551 N N . PRO A 1 73 ? 15.539 18.047 20.562 1 94.31 73 PRO A N 1
ATOM 552 C CA . PRO A 1 73 ? 16.766 18.203 21.328 1 94.31 73 PRO A CA 1
ATOM 553 C C . PRO A 1 73 ? 17.359 19.609 21.25 1 94.31 73 PRO A C 1
ATOM 555 O O . PRO A 1 73 ? 17.125 20.312 20.266 1 94.31 73 PRO A O 1
ATOM 558 N N . GLN A 1 74 ? 18.172 19.953 22.188 1 93.5 74 GLN A N 1
ATOM 559 C CA . GLN A 1 74 ? 18.734 21.281 22.266 1 93.5 74 GLN A CA 1
ATOM 560 C C . GLN A 1 74 ? 19.562 21.609 21.031 1 93.5 74 GLN A C 1
ATOM 562 O O . GLN A 1 74 ? 19.5 22.719 20.5 1 93.5 74 GLN A O 1
ATOM 567 N N . SER A 1 75 ? 20.297 20.656 20.562 1 94 75 SER A N 1
ATOM 568 C CA . SER A 1 75 ? 21.141 20.859 19.391 1 94 75 SER A CA 1
ATOM 569 C C . SER A 1 75 ? 20.328 21.188 18.156 1 94 75 SER A C 1
ATOM 571 O O . SER A 1 75 ? 20.75 21.969 17.312 1 94 75 SER A O 1
ATOM 573 N N . ALA A 1 76 ? 19.203 20.625 18.047 1 95.06 76 ALA A N 1
ATOM 574 C CA . ALA A 1 76 ? 18.297 20.875 16.922 1 95.06 76 ALA A CA 1
ATOM 575 C C . ALA A 1 76 ? 17.641 22.25 17.047 1 95.06 76 ALA A C 1
ATOM 577 O O . ALA A 1 76 ? 17.547 22.984 16.062 1 95.06 76 ALA A O 1
ATOM 578 N N . ARG A 1 77 ? 17.297 22.656 18.234 1 95.25 77 ARG A N 1
ATOM 579 C CA . ARG A 1 77 ? 16.625 23.938 18.484 1 95.25 77 ARG A CA 1
ATOM 580 C C . ARG A 1 77 ? 17.516 25.109 18.078 1 95.25 77 ARG A C 1
ATOM 582 O O . ARG A 1 77 ? 17.031 26.125 17.594 1 95.25 77 ARG A O 1
ATOM 589 N N . SER A 1 78 ? 18.797 24.938 18.25 1 95.38 78 SER A N 1
ATOM 590 C CA . SER A 1 78 ? 19.75 26.016 18 1 95.38 78 SER A CA 1
ATOM 591 C C . SER A 1 78 ? 19.859 26.328 16.516 1 95.38 78 SER A C 1
ATOM 593 O O . SER A 1 78 ? 20.344 27.391 16.125 1 95.38 78 SER A O 1
ATOM 595 N N . ARG A 1 79 ? 19.391 25.391 15.703 1 97.06 79 ARG A N 1
ATOM 596 C CA . ARG A 1 79 ? 19.5 25.547 14.258 1 97.06 79 ARG A CA 1
ATOM 597 C C . ARG A 1 79 ? 18.188 26.047 13.664 1 97.06 79 ARG A C 1
ATOM 599 O O . ARG A 1 79 ? 18.047 26.141 12.445 1 97.06 79 ARG A O 1
ATOM 606 N N . VAL A 1 80 ? 17.234 26.344 14.508 1 97.62 80 VAL A N 1
ATOM 607 C CA . VAL A 1 80 ? 15.945 26.875 14.07 1 97.62 80 VAL A CA 1
ATOM 608 C C . VAL A 1 80 ? 15.875 28.359 14.398 1 97.62 80 VAL A C 1
ATOM 610 O O . VAL A 1 80 ? 16.156 28.781 15.523 1 97.62 80 VAL A O 1
ATOM 613 N N . GLU A 1 81 ? 15.609 29.188 13.453 1 97.19 81 GLU A N 1
ATOM 614 C CA . GLU A 1 81 ? 15.383 30.609 13.672 1 97.19 81 GLU A CA 1
ATOM 615 C C . GLU A 1 81 ? 14.047 31.062 13.086 1 97.19 81 GLU A C 1
ATOM 617 O O . GLU A 1 81 ? 13.727 30.719 11.938 1 97.19 81 GLU A O 1
ATOM 622 N N . HIS A 1 82 ? 13.305 31.766 13.844 1 97.25 82 HIS A N 1
ATOM 623 C CA . HIS A 1 82 ? 11.984 32.219 13.438 1 97.25 82 HIS A CA 1
ATOM 624 C C . HIS A 1 82 ? 12.086 33.5 12.586 1 97.25 82 HIS A C 1
ATOM 626 O O . HIS A 1 82 ? 12.898 34.375 12.867 1 97.25 82 HIS A O 1
ATOM 632 N N . VAL A 1 83 ? 11.375 33.5 11.547 1 96.56 83 VAL A N 1
ATOM 633 C CA . VAL A 1 83 ? 11.156 34.719 10.734 1 96.56 83 VAL A CA 1
ATOM 634 C C . VAL A 1 83 ? 9.672 35.062 10.734 1 96.56 83 VAL A C 1
ATOM 636 O O . VAL A 1 83 ? 8.844 34.312 10.234 1 96.56 83 VAL A O 1
ATOM 639 N N . ALA A 1 84 ? 9.359 36.188 11.273 1 94.06 84 ALA A N 1
ATOM 640 C CA . ALA A 1 84 ? 7.965 36.625 11.336 1 94.06 84 ALA A CA 1
ATOM 641 C C . ALA A 1 84 ? 7.469 37.094 9.977 1 94.06 84 ALA A C 1
ATOM 643 O O . ALA A 1 84 ? 7.949 38.094 9.453 1 94.06 84 ALA A O 1
ATOM 644 N N . CYS A 1 85 ? 6.578 36.375 9.438 1 92.56 85 CYS A N 1
ATOM 645 C CA . CYS A 1 85 ? 6.027 36.688 8.133 1 92.56 85 CYS A CA 1
ATOM 646 C C . CYS A 1 85 ? 4.512 36.531 8.125 1 92.56 85 CYS A C 1
ATOM 648 O O . CYS A 1 85 ? 3.99 35.5 8.562 1 92.56 85 CYS A O 1
ATOM 650 N N . ASP A 1 86 ? 3.838 37.531 7.711 1 93.81 86 ASP A N 1
ATOM 651 C CA . ASP A 1 86 ? 2.43 37.469 7.336 1 93.81 86 ASP A CA 1
ATOM 652 C C . ASP A 1 86 ? 2.27 37.375 5.82 1 93.81 86 ASP A C 1
ATOM 654 O O . ASP A 1 86 ? 2.371 38.406 5.129 1 93.81 86 ASP A O 1
ATOM 658 N N . PHE A 1 87 ? 1.852 36.219 5.383 1 95.25 87 PHE A N 1
ATOM 659 C CA . PHE A 1 87 ? 1.891 36 3.945 1 95.25 87 PHE A CA 1
ATOM 660 C C . PHE A 1 87 ? 0.715 36.656 3.252 1 95.25 87 PHE A C 1
ATOM 662 O O . PHE A 1 87 ? 0.649 36.719 2.021 1 95.25 87 PHE A O 1
ATOM 669 N N . LEU A 1 88 ? -0.164 37.25 4.031 1 94.44 88 LEU A N 1
ATOM 670 C CA . LEU A 1 88 ? -1.236 38.031 3.441 1 94.44 88 LEU A CA 1
ATOM 671 C C . LEU A 1 88 ? -0.808 39.5 3.273 1 94.44 88 LEU A C 1
ATOM 673 O O . LEU A 1 88 ? -1.521 40.281 2.654 1 94.44 88 LEU A O 1
ATOM 677 N N . SER A 1 89 ? 0.364 39.812 3.791 1 95.5 89 SER A N 1
ATOM 678 C CA . SER A 1 89 ? 0.914 41.156 3.596 1 95.5 89 SER A CA 1
ATOM 679 C C . SER A 1 89 ? 1.438 41.344 2.176 1 95.5 89 SER A C 1
ATOM 681 O O . SER A 1 89 ? 1.562 40.344 1.426 1 95.5 89 SER A O 1
ATOM 683 N N . GLU A 1 90 ? 1.78 42.594 1.934 1 97.38 90 GLU A N 1
ATOM 684 C CA . GLU A 1 90 ? 2.373 42.906 0.634 1 97.38 90 GLU A CA 1
ATOM 685 C C . GLU A 1 90 ? 3.729 42.219 0.473 1 97.38 90 GLU A C 1
ATOM 687 O O . GLU A 1 90 ? 4.496 42.125 1.432 1 97.38 90 GLU A O 1
ATOM 692 N N . PRO A 1 91 ? 3.99 41.75 -0.792 1 98.19 91 PRO A N 1
ATOM 693 C CA . PRO A 1 91 ? 5.262 41.094 -1.05 1 98.19 91 PRO A CA 1
ATOM 694 C C . PRO A 1 91 ? 6.465 41.875 -0.542 1 98.19 91 PRO A C 1
ATOM 696 O O . PRO A 1 91 ? 7.426 41.281 -0.038 1 98.19 91 PRO A O 1
ATOM 699 N N . GLU A 1 92 ? 6.43 43.219 -0.608 1 98.19 92 GLU A N 1
ATOM 700 C CA . GLU A 1 92 ? 7.535 44.062 -0.175 1 98.19 92 GLU A CA 1
ATOM 701 C C . GLU A 1 92 ? 7.762 43.938 1.329 1 98.19 92 GLU A C 1
ATOM 703 O O . GLU A 1 92 ? 8.906 43.938 1.791 1 98.19 92 GLU A O 1
ATOM 708 N N . ASP A 1 93 ? 6.68 43.844 2.027 1 97.69 93 ASP A N 1
ATOM 709 C CA . ASP A 1 93 ? 6.77 43.719 3.477 1 97.69 93 ASP A CA 1
ATOM 710 C C . ASP A 1 93 ? 7.371 42.375 3.867 1 97.69 93 ASP A C 1
ATOM 712 O O . ASP A 1 93 ? 8.219 42.281 4.758 1 97.69 93 ASP A O 1
ATOM 716 N N . ILE A 1 94 ? 6.93 41.312 3.211 1 97.81 94 ILE A N 1
ATOM 717 C CA . ILE A 1 94 ? 7.469 39.969 3.453 1 97.81 94 ILE A CA 1
ATOM 718 C C . ILE A 1 94 ? 8.961 39.969 3.121 1 97.81 94 ILE A C 1
ATOM 720 O O . ILE A 1 94 ? 9.766 39.438 3.898 1 97.81 94 ILE A O 1
ATOM 724 N N . ALA A 1 95 ? 9.336 40.562 2.012 1 98.06 95 ALA A N 1
ATOM 725 C CA . ALA A 1 95 ? 10.727 40.594 1.566 1 98.06 95 ALA A CA 1
ATOM 726 C C . ALA A 1 95 ? 11.602 41.344 2.58 1 98.06 95 ALA A C 1
ATOM 728 O O . ALA A 1 95 ? 12.75 40.938 2.816 1 98.06 95 ALA A O 1
ATOM 729 N N . GLN A 1 96 ? 11.062 42.375 3.104 1 97.44 96 GLN A N 1
ATOM 730 C CA . GLN A 1 96 ? 11.797 43.156 4.102 1 97.44 96 GLN A CA 1
ATOM 731 C C . GLN A 1 96 ? 12.117 42.312 5.328 1 97.44 96 GLN A C 1
ATOM 733 O O . GLN A 1 96 ? 13.227 42.344 5.852 1 97.44 96 GLN A O 1
ATOM 738 N N . GLN A 1 97 ? 11.141 41.531 5.762 1 96.31 97 GLN A N 1
ATOM 739 C CA . GLN A 1 97 ? 11.344 40.656 6.906 1 96.31 97 GLN A CA 1
ATOM 740 C C . GLN A 1 97 ? 12.414 39.625 6.613 1 96.31 97 GLN A C 1
ATOM 742 O O . GLN A 1 97 ? 13.266 39.344 7.461 1 96.31 97 GLN A O 1
ATOM 747 N N . LEU A 1 98 ? 12.43 39.062 5.418 1 97.62 98 LEU A N 1
ATOM 748 C CA . LEU A 1 98 ? 13.422 38.062 5.008 1 97.62 98 LEU A CA 1
ATOM 749 C C . LEU A 1 98 ? 14.82 38.688 4.957 1 97.62 98 LEU A C 1
ATOM 751 O O . LEU A 1 98 ? 15.781 38.094 5.469 1 97.62 98 LEU A O 1
ATOM 755 N N . ARG A 1 99 ? 14.914 39.906 4.441 1 97.06 99 ARG A N 1
ATOM 756 C CA . ARG A 1 99 ? 16.188 40.562 4.281 1 97.06 99 ARG A CA 1
ATOM 757 C C . ARG A 1 99 ? 16.781 40.969 5.637 1 97.06 99 ARG A C 1
ATOM 759 O O . ARG A 1 99 ? 17.969 40.781 5.883 1 97.06 99 ARG A O 1
ATOM 766 N N . GLU A 1 100 ? 15.914 41.531 6.453 1 96.38 100 GLU A N 1
ATOM 767 C CA . GLU A 1 100 ? 16.359 41.969 7.766 1 96.38 100 GLU A CA 1
ATOM 768 C C . GLU A 1 100 ? 16.922 40.844 8.594 1 96.38 100 GLU A C 1
ATOM 770 O O . GLU A 1 100 ? 17.859 41.031 9.375 1 96.38 100 GLU A O 1
ATOM 775 N N . LYS A 1 101 ? 16.375 39.688 8.391 1 95.5 101 LYS A N 1
ATOM 776 C CA . LYS A 1 101 ? 16.812 38.531 9.148 1 95.5 101 LYS A CA 1
ATOM 777 C C . LYS A 1 101 ? 17.984 37.812 8.453 1 95.5 101 LYS A C 1
ATOM 779 O O . LYS A 1 101 ? 18.609 36.938 9.023 1 95.5 101 LYS A O 1
ATOM 784 N N . GLY A 1 102 ? 18.297 38.219 7.207 1 96.81 102 GLY A N 1
ATOM 785 C CA . GLY A 1 102 ? 19.375 37.625 6.449 1 96.81 102 GLY A CA 1
ATOM 786 C C . GLY A 1 102 ? 19.047 36.219 5.957 1 96.81 102 GLY A C 1
ATOM 787 O O . GLY A 1 102 ? 19.922 35.344 5.918 1 96.81 102 GLY A O 1
ATOM 788 N N . VAL A 1 103 ? 17.812 36 5.59 1 97.31 103 VAL A N 1
ATOM 789 C CA . VAL A 1 103 ? 17.328 34.688 5.219 1 97.31 103 VAL A CA 1
ATOM 790 C C . VAL A 1 103 ? 17.953 34.25 3.895 1 97.31 103 VAL A C 1
ATOM 792 O O . VAL A 1 103 ? 17.984 35.031 2.936 1 97.31 103 VAL A O 1
ATOM 795 N N . THR A 1 104 ? 18.516 33.094 3.854 1 96.12 104 THR A N 1
ATOM 796 C CA . THR A 1 104 ? 18.906 32.344 2.656 1 96.12 104 THR A CA 1
ATOM 797 C C . THR A 1 104 ? 18.266 30.969 2.637 1 96.12 104 THR A C 1
ATOM 799 O O . THR A 1 104 ? 17.891 30.438 3.684 1 96.12 104 THR A O 1
ATOM 802 N N . ALA A 1 105 ? 18.078 30.453 1.402 1 97.5 105 ALA A N 1
ATOM 803 C CA . ALA A 1 105 ? 17.453 29.141 1.381 1 97.5 105 ALA A CA 1
ATOM 804 C C . ALA A 1 105 ? 17.844 28.375 0.121 1 97.5 105 ALA A C 1
ATOM 806 O O . ALA A 1 105 ? 17.625 28.844 -0.996 1 97.5 105 ALA A O 1
ATOM 807 N N . ASP A 1 106 ? 18.422 27.188 0.313 1 98.12 106 ASP A N 1
ATOM 808 C CA . ASP A 1 106 ? 18.625 26.234 -0.784 1 98.12 106 ASP A CA 1
ATOM 809 C C . ASP A 1 106 ? 17.297 25.594 -1.203 1 98.12 106 ASP A C 1
ATOM 811 O O . ASP A 1 106 ? 17.125 25.234 -2.369 1 98.12 106 ASP A O 1
ATOM 815 N N . ALA A 1 107 ? 16.422 25.422 -0.252 1 98.75 107 ALA A N 1
ATOM 816 C CA . ALA A 1 107 ? 15.117 24.812 -0.497 1 98.75 107 ALA A CA 1
ATOM 817 C C . ALA A 1 107 ? 14.023 25.469 0.334 1 98.75 107 ALA A C 1
ATOM 819 O O . ALA A 1 107 ? 14.289 25.984 1.428 1 98.75 107 ALA A O 1
ATOM 820 N N . ILE A 1 108 ? 12.828 25.453 -0.179 1 98.88 108 ILE A N 1
ATOM 821 C CA . ILE A 1 108 ? 11.656 25.969 0.523 1 98.88 108 ILE A CA 1
ATOM 822 C C . ILE A 1 108 ? 10.609 24.859 0.65 1 98.88 108 ILE A C 1
ATOM 824 O O . ILE A 1 108 ? 10.305 24.172 -0.326 1 98.88 108 ILE A O 1
ATOM 828 N N . PHE A 1 109 ? 10.141 24.672 1.826 1 98.94 109 PHE A N 1
ATOM 829 C CA . PHE A 1 109 ? 9.023 23.781 2.137 1 98.94 109 PHE A CA 1
ATOM 830 C C . PHE A 1 109 ? 7.793 24.594 2.549 1 98.94 109 PHE A C 1
ATOM 832 O O . PHE A 1 109 ? 7.77 25.188 3.627 1 98.94 109 PHE A O 1
ATOM 839 N N . TYR A 1 110 ? 6.805 24.625 1.718 1 98.81 110 TYR A N 1
ATOM 840 C CA . TYR A 1 110 ? 5.652 25.484 1.915 1 98.81 110 TYR A CA 1
ATOM 841 C C . TYR A 1 110 ? 4.469 24.703 2.471 1 98.81 110 TYR A C 1
ATOM 843 O O . TYR A 1 110 ? 3.896 23.859 1.78 1 98.81 110 TYR A O 1
ATOM 851 N N . TYR A 1 111 ? 4.035 25.047 3.695 1 97.31 111 TYR A N 1
ATOM 852 C CA . TYR A 1 111 ? 2.953 2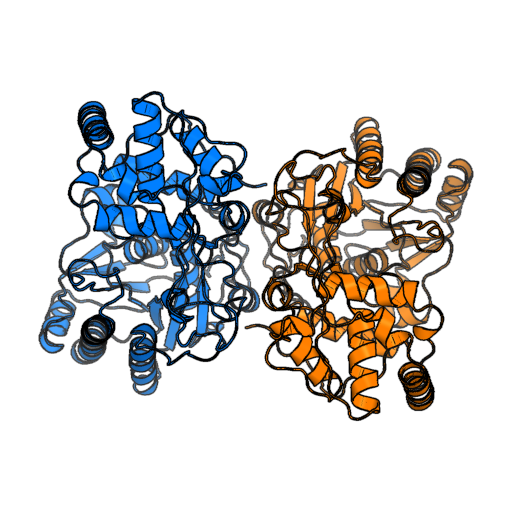4.344 4.379 1 97.31 111 TYR A CA 1
ATOM 853 C C . TYR A 1 111 ? 1.897 25.328 4.871 1 97.31 111 TYR A C 1
ATOM 855 O O . TYR A 1 111 ? 0.955 24.938 5.566 1 97.31 111 TYR A O 1
ATOM 863 N N . SER A 1 112 ? 1.994 26.594 4.559 1 95.69 112 SER A N 1
ATOM 864 C CA . SER A 1 112 ? 1.065 27.594 5.066 1 95.69 112 SER A CA 1
ATOM 865 C C . SER A 1 112 ? -0.341 27.375 4.52 1 95.69 112 SER A C 1
ATOM 867 O O . SER A 1 112 ? -0.514 27.078 3.334 1 95.69 112 SER A O 1
ATOM 869 N N . TYR A 1 113 ? -1.224 27.406 5.359 1 90.56 113 TYR A N 1
ATOM 870 C CA . TYR A 1 113 ? -2.637 27.219 5.055 1 90.56 113 TYR A CA 1
ATOM 871 C C . TYR A 1 113 ? -3.506 28.125 5.902 1 90.56 113 TYR A C 1
ATOM 873 O O . TYR A 1 113 ? -3.268 28.297 7.102 1 90.56 113 TYR A O 1
ATOM 881 N N . ALA A 1 114 ? -4.348 28.844 5.312 1 85.94 114 ALA A N 1
ATOM 882 C CA . ALA A 1 114 ? -5.32 29.672 6.016 1 85.94 114 ALA A CA 1
ATOM 883 C C . ALA A 1 114 ? -6.738 29.141 5.824 1 85.94 114 ALA A C 1
ATOM 885 O O . ALA A 1 114 ? -7.156 28.859 4.699 1 85.94 114 ALA A O 1
ATOM 886 N N . GLN A 1 115 ? -7.355 28.906 6.93 1 80.25 115 GLN A N 1
ATOM 887 C CA . GLN A 1 115 ? -8.734 28.438 6.918 1 80.25 115 GLN A CA 1
ATOM 888 C C . GLN A 1 115 ? -9.703 29.547 7.301 1 80.25 115 GLN A C 1
ATOM 890 O O . GLN A 1 115 ? -9.758 29.969 8.461 1 80.25 115 GLN A O 1
ATOM 895 N N . PRO A 1 116 ? -10.445 29.984 6.332 1 75.12 116 PRO A N 1
ATOM 896 C CA . PRO A 1 116 ? -11.477 30.953 6.715 1 75.12 116 PRO A CA 1
ATOM 897 C C . PRO A 1 116 ? -12.562 30.328 7.594 1 75.12 116 PRO A C 1
ATOM 899 O O . PRO A 1 116 ? -12.805 29.125 7.523 1 75.12 116 PRO A O 1
ATOM 902 N N . LYS A 1 117 ? -13.141 31.047 8.539 1 69.38 117 LYS A N 1
ATOM 903 C CA . LYS A 1 117 ? -14.242 30.547 9.344 1 69.38 117 LYS A CA 1
ATOM 904 C C . LYS A 1 117 ? -15.43 30.141 8.469 1 69.38 117 LYS A C 1
ATOM 906 O O . LYS A 1 117 ? -15.906 30.938 7.664 1 69.38 117 LYS A O 1
ATOM 911 N N . PRO A 1 118 ? -15.672 28.828 8.602 1 67.44 118 PRO A N 1
ATOM 912 C CA . PRO A 1 118 ? -16.844 28.438 7.816 1 67.44 118 PRO A CA 1
ATOM 913 C C . PRO A 1 118 ? -18.125 29.141 8.281 1 67.44 118 PRO A C 1
ATOM 915 O O . PRO A 1 118 ? -18.188 29.625 9.406 1 67.44 118 PRO A O 1
ATOM 918 N N . LYS A 1 119 ? -19.25 29.344 7.277 1 66.5 119 LYS A N 1
ATOM 919 C CA . LYS A 1 119 ? -20.578 29.781 7.672 1 66.5 119 LYS A CA 1
ATOM 920 C C . LYS A 1 119 ? -21.219 28.797 8.664 1 66.5 119 LYS A C 1
ATOM 922 O O . LYS A 1 119 ? -20.922 27.609 8.641 1 66.5 119 LYS A O 1
ATOM 927 N N . GLU A 1 120 ? -21.781 29.391 9.5 1 62.56 120 GLU A N 1
ATOM 928 C CA . GLU A 1 120 ? -22.453 28.578 10.523 1 62.56 120 GLU A CA 1
ATOM 929 C C . GLU A 1 120 ? -23.203 27.406 9.906 1 62.56 120 GLU A C 1
ATOM 931 O O . GLU A 1 120 ? -23.953 27.578 8.938 1 62.56 120 GLU A O 1
ATOM 936 N N . GLY A 1 121 ? -22.953 26.188 10.344 1 61.16 121 GLY A N 1
ATOM 937 C CA . GLY A 1 121 ? -23.672 25.016 9.891 1 61.16 121 GLY A CA 1
ATOM 938 C C . GLY A 1 121 ? -23.062 24.391 8.648 1 61.16 121 GLY A C 1
ATOM 939 O O . GLY A 1 121 ? -23.453 23.281 8.258 1 61.16 121 GLY A O 1
ATOM 940 N N . ALA A 1 122 ? -22.188 25.078 8.102 1 67.31 122 ALA A N 1
ATOM 941 C CA . ALA A 1 122 ? -21.609 24.562 6.863 1 67.31 122 ALA A CA 1
ATOM 942 C C . ALA A 1 122 ? -20.359 23.734 7.148 1 67.31 122 ALA A C 1
ATOM 944 O O . ALA A 1 122 ? -19.656 24 8.125 1 67.31 122 ALA A O 1
ATOM 945 N N . PRO A 1 123 ? -20.172 22.703 6.215 1 65.69 123 PRO A N 1
ATOM 946 C CA . PRO A 1 123 ? -18.953 21.906 6.383 1 65.69 123 PRO A CA 1
ATOM 947 C C . PRO A 1 123 ? -17.688 22.75 6.277 1 65.69 123 PRO A C 1
ATOM 949 O O . PRO A 1 123 ? -17.688 23.828 5.668 1 65.69 123 PRO A O 1
ATOM 952 N N . VAL A 1 124 ? -16.609 22.266 6.898 1 62.03 124 VAL A N 1
ATOM 953 C CA . VAL A 1 124 ? -15.336 22.953 7.066 1 62.03 124 VAL A CA 1
ATOM 954 C C . VAL A 1 124 ? -14.805 23.391 5.703 1 62.03 124 VAL A C 1
ATOM 956 O O . VAL A 1 124 ? -14.211 24.469 5.582 1 62.03 124 VAL A O 1
ATOM 959 N N . TRP A 1 125 ? -15.188 22.781 4.598 1 65.38 125 TRP A N 1
ATOM 960 C CA . TRP A 1 125 ? -14.602 23.109 3.303 1 65.38 125 TRP A CA 1
ATOM 961 C C . TRP A 1 125 ? -15.656 23.656 2.348 1 65.38 125 TRP A C 1
ATOM 963 O O . TRP A 1 125 ? -15.461 23.656 1.129 1 65.38 125 TRP A O 1
ATOM 973 N N . SER A 1 126 ? -16.656 24.281 2.848 1 68.56 126 SER A N 1
ATOM 974 C CA . SER A 1 126 ? -17.797 24.703 2.027 1 68.56 126 SER A CA 1
ATOM 975 C C . SER A 1 126 ? -17.531 26.062 1.375 1 68.56 126 SER A C 1
ATOM 977 O O . SER A 1 126 ? -18.172 26.406 0.376 1 68.56 126 SER A O 1
ATOM 979 N N . ASN A 1 127 ? -16.625 26.828 1.896 1 79.81 127 ASN A N 1
ATOM 980 C CA . ASN A 1 127 ? -16.328 28.125 1.31 1 79.81 127 ASN A CA 1
ATOM 981 C C . ASN A 1 127 ? -15.156 28.047 0.33 1 79.81 127 ASN A C 1
ATOM 983 O O . ASN A 1 127 ? -14.156 28.75 0.487 1 79.81 127 ASN A O 1
ATOM 987 N N . ALA A 1 128 ? -15.391 27.438 -0.732 1 82.25 128 ALA A N 1
ATOM 988 C CA . ALA A 1 128 ? -14.336 27.047 -1.656 1 82.25 128 ALA A CA 1
ATOM 989 C C . ALA A 1 128 ? -13.688 28.266 -2.305 1 82.25 128 ALA A C 1
ATOM 991 O O . ALA A 1 128 ? -12.461 28.312 -2.463 1 82.25 128 ALA A O 1
ATOM 992 N N . GLU A 1 129 ? -14.422 29.281 -2.633 1 86.25 129 GLU A N 1
ATOM 993 C CA . GLU A 1 129 ? -13.883 30.453 -3.305 1 86.25 129 GLU A CA 1
ATOM 994 C C . GLU A 1 129 ? -12.992 31.266 -2.367 1 86.25 129 GLU A C 1
ATOM 996 O O . GLU A 1 129 ? -11.906 31.703 -2.75 1 86.25 129 GLU A O 1
ATOM 1001 N N . GLU A 1 130 ? -13.484 31.438 -1.216 1 88.06 130 GLU A N 1
ATOM 1002 C CA . GLU A 1 130 ? -12.711 32.188 -0.234 1 88.06 130 GLU A CA 1
ATOM 1003 C C . GLU A 1 130 ? -11.43 31.469 0.14 1 88.06 130 GLU A C 1
ATOM 1005 O O . GLU A 1 130 ? -10.375 32.094 0.31 1 88.06 130 GLU A O 1
ATOM 1010 N N . LEU A 1 131 ? -11.578 30.172 0.298 1 89.19 131 LEU A N 1
ATOM 1011 C CA . LEU A 1 131 ? -10.414 29.328 0.563 1 89.19 131 LEU A CA 1
ATOM 1012 C C . LEU A 1 131 ? -9.383 29.484 -0.545 1 89.19 131 LEU A C 1
ATOM 1014 O O . LEU A 1 131 ? -8.18 29.594 -0.271 1 89.19 131 LEU A O 1
ATOM 1018 N N . THR A 1 132 ? -9.867 29.5 -1.74 1 92.44 132 THR A N 1
ATOM 1019 C CA . THR A 1 132 ? -8.992 29.594 -2.902 1 92.44 132 THR A CA 1
ATOM 1020 C C . THR A 1 132 ? -8.289 30.953 -2.938 1 92.44 132 THR A C 1
ATOM 1022 O O . THR A 1 132 ? -7.066 31.016 -3.09 1 92.44 132 THR A O 1
ATOM 1025 N N . GLU A 1 133 ? -9.047 31.969 -2.762 1 93.38 133 GLU A N 1
ATOM 1026 C CA . GLU A 1 133 ? -8.484 33.312 -2.838 1 93.38 133 GLU A CA 1
ATOM 1027 C C . GLU A 1 133 ? -7.422 33.531 -1.766 1 93.38 133 GLU A C 1
ATOM 1029 O O . GLU A 1 133 ? -6.328 34.031 -2.061 1 93.38 133 GLU A O 1
ATOM 1034 N N . MET A 1 134 ? -7.727 33.156 -0.594 1 93.94 134 MET A N 1
ATOM 1035 C CA . MET A 1 134 ? -6.836 33.438 0.535 1 93.94 134 MET A CA 1
ATOM 1036 C C . MET A 1 134 ? -5.547 32.625 0.397 1 93.94 134 MET A C 1
ATOM 1038 O O . MET A 1 134 ? -4.449 33.156 0.547 1 93.94 134 MET A O 1
ATOM 1042 N N . ASN A 1 135 ? -5.648 31.344 0.112 1 95.94 135 ASN A N 1
ATOM 1043 C CA . ASN A 1 135 ? -4.473 30.484 0.058 1 95.94 135 ASN A CA 1
ATOM 1044 C C . ASN A 1 135 ? -3.625 30.781 -1.179 1 95.94 135 ASN A C 1
ATOM 1046 O O . ASN A 1 135 ? -2.4 30.656 -1.138 1 95.94 135 ASN A O 1
ATOM 1050 N N . CYS A 1 136 ? -4.242 31.172 -2.24 1 97.5 136 CYS A N 1
ATOM 1051 C CA . CYS A 1 136 ? -3.48 31.562 -3.426 1 97.5 136 CYS A CA 1
ATOM 1052 C C . CYS A 1 136 ? -2.781 32.906 -3.217 1 97.5 136 CYS A C 1
ATOM 1054 O O . CYS A 1 136 ? -1.649 33.094 -3.666 1 97.5 136 CYS A O 1
ATOM 1056 N N . ALA A 1 137 ? -3.504 33.781 -2.547 1 97.56 137 ALA A N 1
ATOM 1057 C CA . ALA A 1 137 ? -2.896 35.094 -2.264 1 97.56 137 ALA A CA 1
ATOM 1058 C C . ALA A 1 137 ? -1.638 34.938 -1.415 1 97.56 137 ALA A C 1
ATOM 1060 O O . ALA A 1 137 ? -0.621 35.594 -1.68 1 97.56 137 ALA A O 1
ATOM 1061 N N . MET A 1 138 ? -1.728 34.094 -0.41 1 97.81 138 MET A N 1
ATOM 1062 C CA . MET A 1 138 ? -0.583 33.875 0.467 1 97.81 138 MET A CA 1
ATOM 1063 C C . MET A 1 138 ? 0.61 33.344 -0.325 1 97.81 138 MET A C 1
ATOM 1065 O O . MET A 1 138 ? 1.728 33.844 -0.176 1 97.81 138 MET A O 1
ATOM 1069 N N . LEU A 1 139 ? 0.368 32.344 -1.202 1 98.5 139 LEU A N 1
ATOM 1070 C CA . LEU A 1 139 ? 1.452 31.766 -1.985 1 98.5 139 LEU A CA 1
ATOM 1071 C C . LEU A 1 139 ? 1.998 32.781 -2.992 1 98.5 139 LEU A C 1
ATOM 1073 O O . LEU A 1 139 ? 3.213 32.875 -3.164 1 98.5 139 LEU A O 1
ATOM 1077 N N . ARG A 1 140 ? 1.121 33.5 -3.645 1 98.25 140 ARG A N 1
ATOM 1078 C CA . ARG A 1 140 ? 1.52 34.5 -4.621 1 98.25 140 ARG A CA 1
ATOM 1079 C C . ARG A 1 140 ? 2.418 35.562 -3.98 1 98.25 140 ARG A C 1
ATOM 1081 O O . ARG A 1 140 ? 3.453 35.906 -4.543 1 98.25 140 ARG A O 1
ATOM 1088 N N . ASN A 1 141 ? 1.979 36.031 -2.857 1 98.44 141 ASN A N 1
ATOM 1089 C CA . ASN A 1 141 ? 2.738 37.062 -2.143 1 98.44 141 ASN A CA 1
ATOM 1090 C C . ASN A 1 141 ? 4.113 36.531 -1.729 1 98.44 141 ASN A C 1
ATOM 1092 O O . ASN A 1 141 ? 5.113 37.25 -1.87 1 98.44 141 ASN A O 1
ATOM 1096 N N . PHE A 1 142 ? 4.16 35.344 -1.222 1 98.44 142 PHE A N 1
ATOM 1097 C CA . PHE A 1 142 ? 5.422 34.781 -0.787 1 98.44 142 PHE A CA 1
ATOM 1098 C C . PHE A 1 142 ? 6.371 34.594 -1.966 1 98.44 142 PHE A C 1
ATOM 1100 O O . PHE A 1 142 ? 7.543 34.969 -1.887 1 98.44 142 PHE A O 1
ATOM 1107 N N . LEU A 1 143 ? 5.852 34 -3.082 1 98.56 143 LEU A N 1
ATOM 1108 C CA . LEU A 1 143 ? 6.668 33.812 -4.277 1 98.56 143 LEU A CA 1
ATOM 1109 C C . LEU A 1 143 ? 7.223 35.156 -4.781 1 98.56 143 LEU A C 1
ATOM 1111 O O . LEU A 1 143 ? 8.414 35.25 -5.094 1 98.56 143 LEU A O 1
ATOM 1115 N N . ALA A 1 144 ? 6.414 36.156 -4.82 1 98.38 144 ALA A N 1
ATOM 1116 C CA . ALA A 1 144 ? 6.848 37.5 -5.258 1 98.38 144 ALA A CA 1
ATOM 1117 C C . ALA A 1 144 ? 7.918 38.062 -4.328 1 98.38 144 ALA A C 1
ATOM 1119 O O . ALA A 1 144 ? 8.859 38.719 -4.781 1 98.38 144 ALA A O 1
ATOM 1120 N N . SER A 1 145 ? 7.734 37.781 -3.07 1 98.5 145 SER A N 1
ATOM 1121 C CA . SER A 1 145 ? 8.664 38.312 -2.076 1 98.5 145 SER A CA 1
ATOM 1122 C C . SER A 1 145 ? 10.062 37.719 -2.254 1 98.5 145 SER A C 1
ATOM 1124 O O . SER A 1 145 ? 11.062 38.375 -1.938 1 98.5 145 SER A O 1
ATOM 1126 N N . LEU A 1 146 ? 10.133 36.469 -2.701 1 98.19 146 LEU A N 1
ATOM 1127 C CA . LEU A 1 146 ? 11.422 35.812 -2.902 1 98.19 146 LEU A CA 1
ATOM 1128 C C . LEU A 1 146 ? 12.281 36.562 -3.898 1 98.19 146 LEU A C 1
ATOM 1130 O O . LEU A 1 146 ? 13.477 36.75 -3.676 1 98.19 146 LEU A O 1
ATOM 1134 N N . ASP A 1 147 ? 11.656 37.031 -4.949 1 96.75 147 ASP A N 1
ATOM 1135 C CA . ASP A 1 147 ? 12.352 37.844 -5.957 1 96.75 147 ASP A CA 1
ATOM 1136 C C . ASP A 1 147 ? 12.875 39.156 -5.359 1 96.75 147 ASP A C 1
ATOM 1138 O O . ASP A 1 147 ? 14.031 39.5 -5.586 1 96.75 147 ASP A O 1
ATOM 1142 N N . ILE A 1 148 ? 12.023 39.75 -4.648 1 97.94 148 ILE A N 1
ATOM 1143 C CA . ILE A 1 148 ? 12.352 41.062 -4.07 1 97.94 148 ILE A CA 1
ATOM 1144 C C . ILE A 1 148 ? 13.484 40.906 -3.059 1 97.94 148 ILE A C 1
ATOM 1146 O O . ILE A 1 148 ? 14.391 41.719 -2.996 1 97.94 148 ILE A O 1
ATOM 1150 N N . ALA A 1 149 ? 13.461 39.812 -2.283 1 97.81 149 ALA A N 1
ATOM 1151 C CA . ALA A 1 149 ? 14.43 39.594 -1.214 1 97.81 149 ALA A CA 1
ATOM 1152 C C . ALA A 1 149 ? 15.719 38.969 -1.765 1 97.81 149 ALA A C 1
ATOM 1154 O O . ALA A 1 149 ? 16.734 38.938 -1.069 1 97.81 149 ALA A O 1
ATOM 1155 N N . GLY A 1 150 ? 15.703 38.5 -2.977 1 97.06 150 GLY A N 1
ATOM 1156 C CA . GLY A 1 150 ? 16.875 37.875 -3.584 1 97.06 150 GLY A CA 1
ATOM 1157 C C . GLY A 1 150 ? 17.109 36.469 -3.105 1 97.06 150 GLY A C 1
ATOM 1158 O O . GLY A 1 150 ? 18.25 36 -3.088 1 97.06 150 GLY A O 1
ATOM 1159 N N . VAL A 1 151 ? 16.109 35.781 -2.607 1 97.69 151 VAL A N 1
ATOM 1160 C CA . VAL A 1 151 ? 16.188 34.375 -2.207 1 97.69 151 VAL A CA 1
ATOM 1161 C C . VAL A 1 151 ? 15.883 33.5 -3.404 1 97.69 151 VAL A C 1
ATOM 1163 O O . VAL A 1 151 ? 14.797 33.562 -3.982 1 97.69 151 VAL A O 1
ATOM 1166 N N . LYS A 1 152 ? 16.828 32.656 -3.812 1 96.56 152 LYS A N 1
ATOM 1167 C CA . LYS A 1 152 ? 16.688 31.797 -4.992 1 96.56 152 LYS A CA 1
ATOM 1168 C C . LYS A 1 152 ? 16.891 30.328 -4.633 1 96.56 152 LYS A C 1
ATOM 1170 O O . LYS A 1 152 ? 17.969 29.766 -4.852 1 96.56 152 LYS A O 1
ATOM 1175 N N . PRO A 1 153 ? 15.844 29.688 -4.23 1 98.31 153 PRO A N 1
ATOM 1176 C CA . PRO A 1 153 ? 15.977 28.266 -3.889 1 98.31 153 PRO A CA 1
ATOM 1177 C C . PRO A 1 153 ? 16.156 27.375 -5.117 1 98.31 153 PRO A C 1
ATOM 1179 O O . PRO A 1 153 ? 15.656 27.703 -6.195 1 98.31 153 PRO A O 1
ATOM 1182 N N . SER A 1 154 ? 16.906 26.297 -4.973 1 98.12 154 SER A N 1
ATOM 1183 C CA . SER A 1 154 ? 17.031 25.312 -6.047 1 98.12 154 SER A CA 1
ATOM 1184 C C . SER A 1 154 ? 15.758 24.469 -6.164 1 98.12 154 SER A C 1
ATOM 1186 O O . SER A 1 154 ? 15.461 23.938 -7.234 1 98.12 154 SER A O 1
ATOM 1188 N N . ARG A 1 155 ? 15.016 24.359 -5.055 1 98.69 155 ARG A N 1
ATOM 1189 C CA . ARG A 1 155 ? 13.789 23.562 -5.02 1 98.69 155 ARG A CA 1
ATOM 1190 C C . ARG A 1 155 ? 12.719 24.266 -4.18 1 98.69 155 ARG A C 1
ATOM 1192 O O . ARG A 1 155 ? 13.023 24.828 -3.123 1 98.69 155 ARG A O 1
ATOM 1199 N N . PHE A 1 156 ? 11.539 24.297 -4.672 1 98.94 156 PHE A N 1
ATOM 1200 C CA . PHE A 1 156 ? 10.352 24.75 -3.945 1 98.94 156 PHE A CA 1
ATOM 1201 C C . PHE A 1 156 ? 9.344 23.609 -3.807 1 98.94 156 PHE A C 1
ATOM 1203 O O . PHE A 1 156 ? 8.805 23.125 -4.805 1 98.94 156 PHE A O 1
ATOM 1210 N N . LEU A 1 157 ? 9.117 23.156 -2.59 1 98.94 157 LEU A N 1
ATOM 1211 C CA . LEU A 1 157 ? 8.164 22.094 -2.332 1 98.94 157 LEU A CA 1
ATOM 1212 C C . LEU A 1 157 ? 6.859 22.641 -1.771 1 98.94 157 LEU A C 1
ATOM 1214 O O . LEU A 1 157 ? 6.867 23.375 -0.785 1 98.94 157 LEU A O 1
ATOM 1218 N N . LEU A 1 158 ? 5.766 22.344 -2.42 1 98.94 158 LEU A N 1
ATOM 1219 C CA . LEU A 1 158 ? 4.414 22.672 -1.991 1 98.94 158 LEU A CA 1
ATOM 1220 C C . LEU A 1 158 ? 3.654 21.422 -1.554 1 98.94 158 LEU A C 1
ATOM 1222 O O . LEU A 1 158 ? 3.508 20.484 -2.33 1 98.94 158 LEU A O 1
ATOM 1226 N N . GLN A 1 159 ? 3.229 21.422 -0.289 1 98.56 159 GLN A N 1
ATOM 1227 C CA . GLN A 1 159 ? 2.369 20.312 0.127 1 98.56 159 GLN A CA 1
ATOM 1228 C C . GLN A 1 159 ? 0.898 20.641 -0.114 1 98.56 159 GLN A C 1
ATOM 1230 O O . GLN A 1 159 ? 0.409 21.688 0.321 1 98.56 159 GLN A O 1
ATOM 1235 N N . THR A 1 160 ? 0.276 19.812 -0.799 1 97.5 160 THR A N 1
ATOM 1236 C CA . THR A 1 160 ? -1.179 19.812 -0.902 1 97.5 160 THR A CA 1
ATOM 1237 C C . THR A 1 160 ? -1.778 18.688 -0.06 1 97.5 160 THR A C 1
ATOM 1239 O O . THR A 1 160 ? -1.67 18.703 1.168 1 97.5 160 THR A O 1
ATOM 1242 N N . GLY A 1 161 ? -2.482 17.734 -0.74 1 95.5 161 GLY A N 1
ATOM 1243 C CA . GLY A 1 161 ? -3.062 16.609 -0.037 1 95.5 161 GLY A CA 1
ATOM 1244 C C . GLY A 1 161 ? -3.969 15.758 -0.912 1 95.5 161 GLY A C 1
ATOM 1245 O O . GLY A 1 161 ? -4.094 16.016 -2.113 1 95.5 161 GLY A O 1
ATOM 1246 N N . ALA A 1 162 ? -4.609 14.82 -0.257 1 93.06 162 ALA A N 1
ATOM 1247 C CA . ALA A 1 162 ? -5.48 13.914 -0.991 1 93.06 162 ALA A CA 1
ATOM 1248 C C . ALA A 1 162 ? -6.648 14.656 -1.63 1 93.06 162 ALA A C 1
ATOM 1250 O O . ALA A 1 162 ? -7.266 14.164 -2.574 1 93.06 162 ALA A O 1
ATOM 1251 N N . LYS A 1 163 ? -6.984 15.836 -1.158 1 92.19 163 LYS A N 1
ATOM 1252 C CA . LYS A 1 163 ? -8.008 16.656 -1.789 1 92.19 163 LYS A CA 1
ATOM 1253 C C . LYS A 1 163 ? -7.609 17.031 -3.217 1 92.19 163 LYS A C 1
ATOM 1255 O O . LYS A 1 163 ? -8.453 17.469 -4.004 1 92.19 163 LYS A O 1
ATOM 1260 N N . ASN A 1 164 ? -6.344 16.859 -3.518 1 95.19 164 ASN A N 1
ATOM 1261 C CA . ASN A 1 164 ? -5.902 17.047 -4.895 1 95.19 164 ASN A CA 1
ATOM 1262 C C . ASN A 1 164 ? -6.664 16.141 -5.855 1 95.19 164 ASN A C 1
ATOM 1264 O O . ASN A 1 164 ? -6.801 16.453 -7.039 1 95.19 164 ASN A O 1
ATOM 1268 N N . TYR A 1 165 ? -7.207 15.117 -5.316 1 94.12 165 TYR A N 1
ATOM 1269 C CA . TYR A 1 165 ? -7.973 14.164 -6.109 1 94.12 165 TYR A CA 1
ATOM 1270 C C . TYR A 1 165 ? -9.469 14.344 -5.883 1 94.12 165 TYR A C 1
ATOM 1272 O O . TYR A 1 165 ? -10.266 13.469 -6.234 1 94.12 165 TYR A O 1
ATOM 1280 N N . ASN A 1 166 ? -9.828 15.422 -5.207 1 91.38 166 ASN A N 1
ATOM 1281 C CA . ASN A 1 166 ? -11.195 15.875 -4.98 1 91.38 166 ASN A CA 1
ATOM 1282 C C . ASN A 1 166 ? -11.984 14.875 -4.137 1 91.38 166 ASN A C 1
ATOM 1284 O O . ASN A 1 166 ? -13.18 14.68 -4.355 1 91.38 166 ASN A O 1
ATOM 1288 N N . VAL A 1 167 ? -11.375 14.203 -3.242 1 87.94 167 VAL A N 1
ATOM 1289 C CA . VAL A 1 167 ? -12.016 13.18 -2.424 1 87.94 167 VAL A CA 1
ATOM 1290 C C . VAL A 1 167 ? -13.078 13.82 -1.531 1 87.94 167 VAL A C 1
ATOM 1292 O O . VAL A 1 167 ? -14.023 13.148 -1.103 1 87.94 167 VAL A O 1
ATOM 1295 N N . HIS A 1 168 ? -12.969 15.141 -1.229 1 83.88 168 HIS A N 1
ATOM 1296 C CA . HIS A 1 168 ? -13.906 15.859 -0.368 1 83.88 168 HIS A CA 1
ATOM 1297 C C . HIS A 1 168 ? -15.172 16.234 -1.124 1 83.88 168 HIS A C 1
ATOM 1299 O O . HIS A 1 168 ? -16.156 16.656 -0.519 1 83.88 168 HIS A O 1
ATOM 1305 N N . GLN A 1 169 ? -15.18 16.047 -2.432 1 85.69 169 GLN A N 1
ATOM 1306 C CA . GLN A 1 169 ? -16.312 16.453 -3.258 1 85.69 169 GLN A CA 1
ATOM 1307 C C . GLN A 1 169 ? -17.109 15.25 -3.732 1 85.69 169 GLN A C 1
ATOM 1309 O O . GLN A 1 169 ? -18.141 15.406 -4.406 1 85.69 169 GLN A O 1
ATOM 1314 N N . GLY A 1 170 ? -16.703 14.086 -3.422 1 85.69 170 GLY A N 1
ATOM 1315 C CA . GLY A 1 170 ? -17.391 12.867 -3.818 1 85.69 170 GLY A CA 1
ATOM 1316 C C . GLY A 1 170 ? -16.438 11.773 -4.289 1 85.69 170 GLY A C 1
ATOM 1317 O O . GLY A 1 170 ? -15.227 11.906 -4.156 1 85.69 170 GLY A O 1
ATOM 1318 N N . PRO A 1 171 ? -17.078 10.664 -4.812 1 87.69 171 PRO A N 1
ATOM 1319 C CA . PRO A 1 171 ? -16.234 9.547 -5.273 1 87.69 171 PRO A CA 1
ATOM 1320 C C . PRO A 1 171 ? -15.289 9.945 -6.398 1 87.69 171 PRO A C 1
ATOM 1322 O O . PRO A 1 171 ? -15.688 10.656 -7.324 1 87.69 171 PRO A O 1
ATOM 1325 N N . SER A 1 172 ? -14.086 9.594 -6.262 1 90.06 172 SER A N 1
ATOM 1326 C CA . SER A 1 172 ? -13.039 9.812 -7.25 1 90.06 172 SER A CA 1
ATOM 1327 C C . SER A 1 172 ? -12.445 8.492 -7.727 1 90.06 172 SER A C 1
ATOM 1329 O O . SER A 1 172 ? -12.633 7.453 -7.086 1 90.06 172 SER A O 1
ATOM 1331 N N . ARG A 1 173 ? -11.781 8.547 -8.875 1 91.06 173 ARG A N 1
ATOM 1332 C CA . ARG A 1 173 ? -11.172 7.348 -9.422 1 91.06 173 ARG A CA 1
ATOM 1333 C C . ARG A 1 173 ? -10.102 6.797 -8.484 1 91.06 173 ARG A C 1
ATOM 1335 O O . ARG A 1 173 ? -9.281 7.551 -7.965 1 91.06 173 ARG A O 1
ATOM 1342 N N . THR A 1 174 ? -10.18 5.496 -8.211 1 90.31 174 THR A N 1
ATOM 1343 C CA . THR A 1 174 ? -9.195 4.84 -7.359 1 90.31 174 THR A CA 1
ATOM 1344 C C . THR A 1 174 ? -8.328 3.877 -8.172 1 90.31 174 THR A C 1
ATOM 1346 O O . THR A 1 174 ? -8.773 3.338 -9.188 1 90.31 174 THR A O 1
ATOM 1349 N N . PRO A 1 175 ? -7.094 3.576 -7.703 1 92.31 175 PRO A N 1
ATOM 1350 C CA . PRO A 1 175 ? -6.391 4.34 -6.668 1 92.31 175 PRO A CA 1
ATOM 1351 C C . PRO A 1 175 ? -6.043 5.758 -7.117 1 92.31 175 PRO A C 1
ATOM 1353 O O . PRO A 1 175 ? -6.156 6.078 -8.305 1 92.31 175 PRO A O 1
ATOM 1356 N N . TYR A 1 176 ? -5.727 6.625 -6.176 1 94.62 176 TYR A N 1
ATOM 1357 C CA . TYR A 1 176 ? -5.309 7.98 -6.508 1 94.62 176 TYR A CA 1
ATOM 1358 C C . TYR A 1 176 ? -3.889 7.996 -7.062 1 94.62 176 TYR A C 1
ATOM 1360 O O . TYR A 1 176 ? -2.939 7.613 -6.375 1 94.62 176 TYR A O 1
ATOM 1368 N N . VAL A 1 177 ? -3.809 8.383 -8.312 1 96.31 177 VAL A N 1
ATOM 1369 C CA . VAL A 1 177 ? -2.543 8.375 -9.039 1 96.31 177 VAL A CA 1
ATOM 1370 C C . VAL A 1 177 ? -2.188 9.789 -9.484 1 96.31 177 VAL A C 1
ATOM 1372 O O . VAL A 1 177 ? -3.049 10.531 -9.969 1 96.31 177 VAL A O 1
ATOM 1375 N N . GLU A 1 178 ? -0.948 10.172 -9.375 1 97.38 178 GLU A N 1
ATOM 1376 C CA . GLU A 1 178 ? -0.508 11.555 -9.547 1 97.38 178 GLU A CA 1
ATOM 1377 C C . GLU A 1 178 ? -0.743 12.031 -10.984 1 97.38 178 GLU A C 1
ATOM 1379 O O . GLU A 1 178 ? -0.969 13.219 -11.219 1 97.38 178 GLU A O 1
ATOM 1384 N N . SER A 1 179 ? -0.788 11.078 -11.93 1 95.56 179 SER A N 1
ATOM 1385 C CA . SER A 1 179 ? -0.934 11.461 -13.336 1 95.56 179 SER A CA 1
ATOM 1386 C C . SER A 1 179 ? -2.4 11.656 -13.703 1 95.56 179 SER A C 1
ATOM 1388 O O . SER A 1 179 ? -2.713 12.086 -14.812 1 95.56 179 SER A O 1
ATOM 1390 N N . ASP A 1 180 ? -3.312 11.344 -12.82 1 94.56 180 ASP A N 1
ATOM 1391 C CA . ASP A 1 180 ? -4.723 11.547 -13.125 1 94.56 180 ASP A CA 1
ATOM 1392 C C . ASP A 1 180 ? -5.016 13.023 -13.375 1 94.56 180 ASP A C 1
ATOM 1394 O O . ASP A 1 180 ? -4.445 13.898 -12.727 1 94.56 180 ASP A O 1
ATOM 1398 N N . PRO A 1 181 ? -5.93 13.258 -14.266 1 93.94 181 PRO A N 1
ATOM 1399 C CA . PRO A 1 181 ? -6.262 14.656 -14.555 1 93.94 181 PRO A CA 1
ATOM 1400 C C . PRO A 1 181 ? -7.008 15.336 -13.406 1 93.94 181 PRO A C 1
ATOM 1402 O O . PRO A 1 181 ? -7.652 14.664 -12.602 1 93.94 181 PRO A O 1
ATOM 1405 N N . ARG A 1 182 ? -6.898 16.641 -13.312 1 94.56 182 ARG A N 1
ATOM 1406 C CA . ARG A 1 182 ? -7.668 17.453 -12.375 1 94.56 182 ARG A CA 1
ATOM 1407 C C . ARG A 1 182 ? -9.164 17.328 -12.633 1 94.56 182 ARG A C 1
ATOM 1409 O O . ARG A 1 182 ? -9.586 17.141 -13.773 1 94.56 182 ARG A O 1
ATOM 1416 N N . SER A 1 183 ? -9.859 17.281 -11.438 1 87.75 183 SER A N 1
ATOM 1417 C CA . SER A 1 183 ? -11.312 17.359 -11.555 1 87.75 183 SER A CA 1
ATOM 1418 C C . SER A 1 183 ? -11.82 18.781 -11.312 1 87.75 183 SER A C 1
ATOM 1420 O O . SER A 1 183 ? -11.453 19.406 -10.32 1 87.75 183 SER A O 1
ATOM 1422 N N . ASN A 1 184 ? -12.391 19.547 -12.289 1 83.81 184 ASN A N 1
ATOM 1423 C CA . ASN A 1 184 ? -12.82 20.938 -12.188 1 83.81 184 ASN A CA 1
ATOM 1424 C C . ASN A 1 184 ? -14.336 21.047 -11.984 1 83.81 184 ASN A C 1
ATOM 1426 O O . ASN A 1 184 ? -14.992 21.875 -12.617 1 83.81 184 ASN A O 1
ATOM 1430 N N . ILE A 1 185 ? -14.758 20.172 -11.055 1 85.75 185 ILE A N 1
ATOM 1431 C CA . ILE A 1 185 ? -16.203 20.203 -10.836 1 85.75 185 ILE A CA 1
ATOM 1432 C C . ILE A 1 185 ? -16.547 21.359 -9.898 1 85.75 185 ILE A C 1
ATOM 1434 O O . ILE A 1 185 ? -17.641 21.938 -9.977 1 85.75 185 ILE A O 1
ATOM 1438 N N . GLU A 1 186 ? -15.688 21.625 -8.859 1 85.5 186 GLU A N 1
ATOM 1439 C CA . GLU A 1 186 ? -15.719 22.766 -7.953 1 85.5 186 GLU A CA 1
ATOM 1440 C C . GLU A 1 186 ? -14.32 23.312 -7.703 1 85.5 186 GLU A C 1
ATOM 1442 O O . GLU A 1 186 ? -13.328 22.609 -7.926 1 85.5 186 GLU A O 1
ATOM 1447 N N . PRO A 1 187 ? -14.359 24.531 -7.246 1 88.44 187 PRO A N 1
ATOM 1448 C CA . PRO A 1 187 ? -13.031 25.094 -6.996 1 88.44 187 PRO A CA 1
ATOM 1449 C C . PRO A 1 187 ? -12.219 24.281 -5.984 1 88.44 187 PRO A C 1
ATOM 1451 O O . PRO A 1 187 ? -12.758 23.859 -4.961 1 88.44 187 PRO A O 1
ATOM 1454 N N . ASN A 1 188 ? -11.047 24 -6.336 1 93.06 188 ASN A N 1
ATOM 1455 C CA . ASN A 1 188 ? -10.031 23.359 -5.504 1 93.06 188 ASN A CA 1
ATOM 1456 C C . ASN A 1 188 ? -8.742 24.188 -5.473 1 93.06 188 ASN A C 1
ATOM 1458 O O . ASN A 1 188 ? -8.016 24.25 -6.461 1 93.06 188 ASN A O 1
ATOM 1462 N N . PHE A 1 189 ? -8.477 24.797 -4.352 1 94.31 189 PHE A N 1
ATOM 1463 C CA . PHE A 1 189 ? -7.418 25.797 -4.285 1 94.31 189 PHE A CA 1
ATOM 1464 C C . PHE A 1 189 ? -6.055 25.156 -4.527 1 94.31 189 PHE A C 1
ATOM 1466 O O . PHE A 1 189 ? -5.078 25.859 -4.805 1 94.31 189 PHE A O 1
ATOM 1473 N N . TYR A 1 190 ? -5.918 23.844 -4.449 1 96.56 190 TYR A N 1
ATOM 1474 C CA . TYR A 1 190 ? -4.652 23.172 -4.727 1 96.56 190 TYR A CA 1
ATOM 1475 C C . TYR A 1 190 ? -4.211 23.406 -6.168 1 96.56 190 TYR A C 1
ATOM 1477 O O . TYR A 1 190 ? -3.02 23.562 -6.438 1 96.56 190 TYR A O 1
ATOM 1485 N N . TYR A 1 191 ? -5.199 23.453 -7.059 1 97 191 TYR A N 1
ATOM 1486 C CA . TYR A 1 191 ? -4.875 23.562 -8.477 1 97 191 TYR A CA 1
ATOM 1487 C C . TYR A 1 191 ? -4.297 24.938 -8.797 1 97 191 TYR A C 1
ATOM 1489 O O . TYR A 1 191 ? -3.193 25.047 -9.344 1 97 191 TYR A O 1
ATOM 1497 N N . PRO A 1 192 ? -4.988 25.984 -8.406 1 97.19 192 PRO A N 1
ATOM 1498 C CA . PRO A 1 192 ? -4.371 27.281 -8.688 1 97.19 192 PRO A CA 1
ATOM 1499 C C . PRO A 1 192 ? -3.064 27.484 -7.93 1 97.19 192 PRO A C 1
ATOM 1501 O O . PRO A 1 192 ? -2.164 28.172 -8.414 1 97.19 192 PRO A O 1
ATOM 1504 N N . GLN A 1 193 ? -2.889 26.922 -6.742 1 98.31 193 GLN A N 1
ATOM 1505 C CA . GLN A 1 193 ? -1.609 27 -6.047 1 98.31 193 GLN A CA 1
ATOM 1506 C C . GLN A 1 193 ? -0.505 26.312 -6.848 1 98.31 193 GLN A C 1
ATOM 1508 O O . GLN A 1 193 ? 0.597 26.844 -6.977 1 98.31 193 GLN A O 1
ATOM 1513 N N . GLU A 1 194 ? -0.813 25.156 -7.328 1 98.5 194 GLU A N 1
ATOM 1514 C CA . GLU A 1 194 ? 0.146 24.453 -8.188 1 98.5 194 GLU A CA 1
ATOM 1515 C C . GLU A 1 194 ? 0.51 25.297 -9.398 1 98.5 194 GLU A C 1
ATOM 1517 O O . GLU A 1 194 ? 1.685 25.406 -9.758 1 98.5 194 GLU A O 1
ATOM 1522 N N . ASP A 1 195 ? -0.506 25.875 -10 1 98.38 195 ASP A N 1
ATOM 1523 C CA . ASP A 1 195 ? -0.275 26.688 -11.188 1 98.38 195 ASP A CA 1
ATOM 1524 C C . ASP A 1 195 ? 0.648 27.859 -10.875 1 98.38 195 ASP A C 1
ATOM 1526 O O . ASP A 1 195 ? 1.533 28.188 -11.664 1 98.38 195 ASP A O 1
ATOM 1530 N N . LEU A 1 196 ? 0.396 28.531 -9.734 1 98.75 196 LEU A N 1
ATOM 1531 C CA . LEU A 1 196 ? 1.251 29.625 -9.305 1 98.75 196 LEU A CA 1
ATOM 1532 C C . LEU A 1 196 ? 2.703 29.172 -9.188 1 98.75 196 LEU A C 1
ATOM 1534 O O . LEU A 1 196 ? 3.613 29.875 -9.641 1 98.75 196 LEU A O 1
ATOM 1538 N N . LEU A 1 197 ? 2.9 28.047 -8.609 1 98.88 197 LEU A N 1
ATOM 1539 C CA . LEU A 1 197 ? 4.25 27.516 -8.422 1 98.88 197 LEU A CA 1
ATOM 1540 C C . LEU A 1 197 ? 4.883 27.141 -9.758 1 98.88 197 LEU A C 1
ATOM 1542 O O . LEU A 1 197 ? 6.062 27.422 -9.984 1 98.88 197 LEU A O 1
ATOM 1546 N N . PHE A 1 198 ? 4.145 26.484 -10.633 1 98.75 198 PHE A N 1
ATOM 1547 C CA . PHE A 1 198 ? 4.648 26.109 -11.953 1 98.75 198 PHE A CA 1
ATOM 1548 C C . PHE A 1 198 ? 5.074 27.344 -12.734 1 98.75 198 PHE A C 1
ATOM 1550 O O . PHE A 1 198 ? 6.145 27.359 -13.344 1 98.75 198 PHE A O 1
ATOM 1557 N N . ASP A 1 199 ? 4.211 28.344 -12.695 1 98.56 199 ASP A N 1
ATOM 1558 C CA . ASP A 1 199 ? 4.52 29.594 -13.383 1 98.56 199 ASP A CA 1
ATOM 1559 C C . ASP A 1 199 ? 5.793 30.219 -12.828 1 98.56 199 ASP A C 1
ATOM 1561 O O . ASP A 1 199 ? 6.625 30.734 -13.586 1 98.56 199 ASP A O 1
ATOM 1565 N N . TYR A 1 200 ? 5.902 30.25 -11.547 1 98.62 200 TYR A N 1
ATOM 1566 C CA . TYR A 1 200 ? 7.105 30.766 -10.906 1 98.62 200 TYR A CA 1
ATOM 1567 C C . TYR A 1 200 ? 8.344 30.031 -11.406 1 98.62 200 TYR A C 1
ATOM 1569 O O . TYR A 1 200 ? 9.344 30.656 -11.773 1 98.62 200 TYR A O 1
ATOM 1577 N N . CYS A 1 201 ? 8.32 28.719 -11.43 1 98.62 201 CYS A N 1
ATOM 1578 C CA . CYS A 1 201 ? 9.469 27.906 -11.805 1 98.62 201 CYS A CA 1
ATOM 1579 C C . CYS A 1 201 ? 9.781 28.062 -13.289 1 98.62 201 CYS A C 1
ATOM 1581 O O . CYS A 1 201 ? 10.938 27.938 -13.703 1 98.62 201 CYS A O 1
ATOM 1583 N N . LYS A 1 202 ? 8.758 28.312 -14.078 1 98.31 202 LYS A N 1
ATOM 1584 C CA . LYS A 1 202 ? 8.984 28.594 -15.492 1 98.31 202 LYS A CA 1
ATOM 1585 C C . LYS A 1 202 ? 9.805 29.875 -15.672 1 98.31 202 LYS A C 1
ATOM 1587 O O . LYS A 1 202 ? 10.68 29.938 -16.531 1 98.31 202 LYS A O 1
ATOM 1592 N N . SER A 1 203 ? 9.492 30.844 -14.859 1 97.69 203 SER A N 1
ATOM 1593 C CA . SER A 1 203 ? 10.164 32.156 -14.953 1 97.69 203 SER A CA 1
ATOM 1594 C C . SER A 1 203 ? 11.492 32.125 -14.203 1 97.69 203 SER A C 1
ATOM 1596 O O . SER A 1 203 ? 12.32 33.031 -14.391 1 97.69 203 SER A O 1
ATOM 1598 N N . HIS A 1 204 ? 11.703 31.141 -13.398 1 98.31 204 HIS A N 1
ATOM 1599 C CA . HIS A 1 204 ? 12.93 30.938 -12.633 1 98.31 204 HIS A CA 1
ATOM 1600 C C . HIS A 1 204 ? 13.5 29.547 -12.875 1 98.31 204 HIS A C 1
ATOM 1602 O O . HIS A 1 204 ? 13.477 28.688 -11.984 1 98.31 204 HIS A O 1
ATOM 1608 N N . PRO A 1 205 ? 14.172 29.297 -13.969 1 97 205 PRO A N 1
ATOM 1609 C CA . PRO A 1 205 ? 14.562 27.953 -14.391 1 97 205 PRO A CA 1
ATOM 1610 C C . PRO A 1 205 ? 15.555 27.297 -13.43 1 97 205 PRO A C 1
ATOM 1612 O O . PRO A 1 205 ? 15.773 26.078 -13.484 1 97 205 PRO A O 1
ATOM 1615 N N . GLU A 1 206 ? 16.109 28.094 -12.586 1 97.19 206 GLU A N 1
ATOM 1616 C CA . GLU A 1 206 ? 17.031 27.547 -11.602 1 97.19 206 GLU A CA 1
ATOM 1617 C C . GLU A 1 206 ? 16.281 26.875 -10.453 1 97.19 206 GLU A C 1
ATOM 1619 O O . GLU A 1 206 ? 16.875 26.156 -9.648 1 97.19 206 GLU A O 1
ATOM 1624 N N . THR A 1 207 ? 15.047 27.172 -10.305 1 98.62 207 THR A N 1
ATOM 1625 C CA . THR A 1 207 ? 14.211 26.594 -9.258 1 98.62 207 THR A CA 1
ATOM 1626 C C . THR A 1 207 ? 13.281 25.531 -9.82 1 98.62 207 THR A C 1
ATOM 1628 O O . THR A 1 207 ? 12.5 25.797 -10.734 1 98.62 207 THR A O 1
ATOM 1631 N N . SER A 1 208 ? 13.375 24.281 -9.32 1 98.81 208 SER A N 1
ATOM 1632 C CA . SER A 1 208 ? 12.43 23.219 -9.641 1 98.81 208 SER A CA 1
ATOM 1633 C C . SER A 1 208 ? 11.391 23.047 -8.531 1 98.81 208 SER A C 1
ATOM 1635 O O . SER A 1 208 ? 11.523 23.641 -7.457 1 98.81 208 SER A O 1
ATOM 1637 N N . TRP A 1 209 ? 10.352 22.266 -8.82 1 98.88 209 TRP A N 1
ATOM 1638 C CA . TRP A 1 209 ? 9.266 22.156 -7.848 1 98.88 209 TRP A CA 1
ATOM 1639 C C . TRP A 1 209 ? 9.008 20.703 -7.477 1 98.88 209 TRP A C 1
ATOM 1641 O O . TRP A 1 209 ? 9.406 19.797 -8.211 1 98.88 209 TRP A O 1
ATOM 1651 N N . ASN A 1 210 ? 8.461 20.5 -6.348 1 98.88 210 ASN A N 1
ATOM 1652 C CA . ASN A 1 210 ? 7.793 19.266 -5.934 1 98.88 210 ASN A CA 1
ATOM 1653 C C . ASN A 1 210 ? 6.41 19.547 -5.352 1 98.88 210 ASN A C 1
ATOM 1655 O O . ASN A 1 210 ? 6.215 20.562 -4.668 1 98.88 210 ASN A O 1
ATOM 1659 N N . ILE A 1 211 ? 5.453 18.703 -5.688 1 98.88 211 ILE A N 1
ATOM 1660 C CA . ILE A 1 211 ? 4.148 18.672 -5.031 1 98.88 211 ILE A CA 1
ATOM 1661 C C . ILE A 1 211 ? 4.027 17.391 -4.203 1 98.88 211 ILE A C 1
ATOM 1663 O O . ILE A 1 211 ? 4.324 16.297 -4.691 1 98.88 211 ILE A O 1
ATOM 1667 N N . ILE A 1 212 ? 3.668 17.516 -2.928 1 98.81 212 ILE A N 1
ATOM 1668 C CA . ILE A 1 212 ? 3.475 16.344 -2.068 1 98.81 212 ILE A CA 1
ATOM 1669 C C . ILE A 1 212 ? 2.006 16.234 -1.668 1 98.81 212 ILE A C 1
ATOM 1671 O O . ILE A 1 212 ? 1.395 17.234 -1.256 1 98.81 212 ILE A O 1
ATOM 1675 N N . CYS A 1 213 ? 1.43 15.086 -1.807 1 98.31 213 CYS A N 1
ATOM 1676 C CA . CYS A 1 213 ? 0.012 14.867 -1.54 1 98.31 213 CYS A CA 1
ATOM 1677 C C . CYS A 1 213 ? -0.186 13.828 -0.446 1 98.31 213 CYS A C 1
ATOM 1679 O O . CYS A 1 213 ? -0.417 12.648 -0.737 1 98.31 213 CYS A O 1
ATOM 1681 N N . PRO A 1 214 ? -0.212 14.219 0.791 1 96.88 214 PRO A N 1
ATOM 1682 C CA . PRO A 1 214 ? -0.511 13.281 1.876 1 96.88 214 PRO A CA 1
ATOM 1683 C C . PRO A 1 214 ? -2.008 13.047 2.055 1 96.88 214 PRO A C 1
ATOM 1685 O O . PRO A 1 214 ? -2.826 13.781 1.498 1 96.88 214 PRO A O 1
ATOM 1688 N N . ALA A 1 215 ? -2.336 11.961 2.762 1 93.69 215 ALA A N 1
ATOM 1689 C CA . ALA A 1 215 ? -3.709 11.688 3.182 1 93.69 215 ALA A CA 1
ATOM 1690 C C . ALA A 1 215 ? -3.979 12.25 4.574 1 93.69 215 ALA A C 1
ATOM 1692 O O . ALA A 1 215 ? -3.627 13.398 4.867 1 93.69 215 ALA A O 1
ATOM 1693 N N . TRP A 1 216 ? -4.699 11.445 5.449 1 92.94 216 TRP A N 1
ATOM 1694 C CA . TRP A 1 216 ? -4.93 11.906 6.816 1 92.94 216 TRP A CA 1
ATOM 1695 C C . TRP A 1 216 ? -3.613 12.047 7.574 1 92.94 216 TRP A C 1
ATOM 1697 O O . TRP A 1 216 ? -2.936 11.047 7.844 1 92.94 216 TRP A O 1
ATOM 1707 N N . ILE A 1 217 ? -3.303 13.258 7.938 1 95.44 217 ILE A N 1
ATOM 1708 C CA . ILE A 1 217 ? -1.983 13.555 8.492 1 95.44 217 ILE A CA 1
ATOM 1709 C C . ILE A 1 217 ? -1.979 13.266 9.992 1 95.44 217 ILE A C 1
ATOM 1711 O O . ILE A 1 217 ? -2.898 13.672 10.711 1 95.44 217 ILE A O 1
ATOM 1715 N N . ILE A 1 218 ? -0.968 12.57 10.438 1 96.5 218 ILE A N 1
ATOM 1716 C CA . ILE A 1 218 ? -0.753 12.25 11.844 1 96.5 218 ILE A CA 1
ATOM 1717 C C . ILE A 1 218 ? 0.443 13.031 12.375 1 96.5 218 ILE A C 1
ATOM 1719 O O . ILE A 1 218 ? 1.528 13 11.789 1 96.5 218 ILE A O 1
ATOM 1723 N N . GLY A 1 219 ? 0.25 13.703 13.445 1 96.5 219 GLY A N 1
ATOM 1724 C CA . GLY A 1 219 ? 1.336 14.422 14.094 1 96.5 219 GLY A CA 1
ATOM 1725 C C . GLY A 1 219 ? 0.879 15.242 15.281 1 96.5 219 GLY A C 1
ATOM 1726 O O . GLY A 1 219 ? -0.298 15.594 15.391 1 96.5 219 GLY A O 1
ATOM 1727 N N . ALA A 1 220 ? 1.764 15.562 16.141 1 95.12 220 ALA A N 1
ATOM 1728 C CA . ALA A 1 220 ? 1.462 16.297 17.359 1 95.12 220 ALA A CA 1
ATOM 1729 C C . ALA A 1 220 ? 1.802 17.766 17.219 1 95.12 220 ALA A C 1
ATOM 1731 O O . ALA A 1 220 ? 2.926 18.125 16.859 1 95.12 220 ALA A O 1
ATOM 1732 N N . THR A 1 221 ? 0.892 18.562 17.391 1 93.56 221 THR A N 1
ATOM 1733 C CA . THR A 1 221 ? 1.056 20 17.547 1 93.56 221 THR A CA 1
ATOM 1734 C C . THR A 1 221 ? 0.069 20.547 18.562 1 93.56 221 THR A C 1
ATOM 1736 O O . THR A 1 221 ? -0.84 19.844 19 1 93.56 221 THR A O 1
ATOM 1739 N N . THR A 1 222 ? 0.272 21.797 18.969 1 90.12 222 THR A N 1
ATOM 1740 C CA . THR A 1 222 ? -0.602 22.391 19.969 1 90.12 222 THR A CA 1
ATOM 1741 C C . THR A 1 222 ? -1.943 22.781 19.359 1 90.12 222 THR A C 1
ATOM 1743 O O . THR A 1 222 ? -2.928 22.969 20.078 1 90.12 222 THR A O 1
ATOM 1746 N N . ASN A 1 223 ? -1.889 22.984 18.062 1 79.19 223 ASN A N 1
ATOM 1747 C CA . ASN A 1 223 ? -3.139 23.234 17.359 1 79.19 223 ASN A CA 1
ATOM 1748 C C . ASN A 1 223 ? -3.709 21.953 16.75 1 79.19 223 ASN A C 1
ATOM 1750 O O . ASN A 1 223 ? -3.1 21.359 15.867 1 79.19 223 ASN A O 1
ATOM 1754 N N . ALA A 1 224 ? -4.758 21.672 17.312 1 64.94 224 ALA A N 1
ATOM 1755 C CA . ALA A 1 224 ? -5.266 20.344 16.969 1 64.94 224 ALA A CA 1
ATOM 1756 C C . ALA A 1 224 ? -6.422 20.438 15.977 1 64.94 224 ALA A C 1
ATOM 1758 O O . ALA A 1 224 ? -6.973 19.422 15.555 1 64.94 224 ALA A O 1
ATOM 1759 N N . ALA A 1 225 ? -6.57 21.75 15.5 1 67 225 ALA A N 1
ATOM 1760 C CA . ALA A 1 225 ? -7.711 21.812 14.594 1 67 225 ALA A CA 1
ATOM 1761 C C . ALA A 1 225 ? -7.438 21.031 13.312 1 67 225 ALA A C 1
ATOM 1763 O O . ALA A 1 225 ? -6.305 20.984 12.836 1 67 225 ALA A O 1
ATOM 1764 N N . MET A 1 226 ? -8 19.906 13.016 1 72.19 226 MET A N 1
ATOM 1765 C CA . MET A 1 226 ? -8.023 19.125 11.789 1 72.19 226 MET A CA 1
ATOM 1766 C C . MET A 1 226 ? -7.242 17.828 11.961 1 72.19 226 MET A C 1
ATOM 1768 O O . MET A 1 226 ? -7.035 17.078 11 1 72.19 226 MET A O 1
ATOM 1772 N N . ASN A 1 227 ? -6.637 17.734 13.172 1 83.56 227 ASN A N 1
ATOM 1773 C CA . ASN A 1 227 ? -6.09 16.406 13.43 1 83.56 227 ASN A CA 1
ATOM 1774 C C . ASN A 1 227 ? -7.191 15.359 13.547 1 83.56 227 ASN A C 1
ATOM 1776 O O . ASN A 1 227 ? -7.812 15.211 14.602 1 83.56 227 ASN A O 1
ATOM 1780 N N . ALA A 1 228 ? -7.273 14.641 12.539 1 86.75 228 ALA A N 1
ATOM 1781 C CA . ALA A 1 228 ? -8.461 13.812 12.367 1 86.75 228 ALA A CA 1
ATOM 1782 C C . ALA A 1 228 ? -8.484 12.664 13.375 1 86.75 228 ALA A C 1
ATOM 1784 O O . ALA A 1 228 ? -9.547 12.133 13.703 1 86.75 228 ALA A O 1
ATOM 1785 N N . LEU A 1 229 ? -7.371 12.312 13.922 1 93.06 229 LEU A N 1
ATOM 1786 C CA . LEU A 1 229 ? -7.348 11.148 14.805 1 93.06 229 LEU A CA 1
ATOM 1787 C C . LEU A 1 229 ? -7.312 11.586 16.266 1 93.06 229 LEU A C 1
ATOM 1789 O O . LEU A 1 229 ? -7.469 10.758 17.172 1 93.06 229 LEU A O 1
ATOM 1793 N N . HIS A 1 230 ? -7.195 12.906 16.547 1 94.94 230 HIS A N 1
ATOM 1794 C CA . HIS A 1 230 ? -7.176 13.445 17.891 1 94.94 230 HIS A CA 1
ATOM 1795 C C . HIS A 1 230 ? -8.484 13.164 18.625 1 94.94 230 HIS A C 1
ATOM 1797 O O . HIS A 1 230 ? -8.477 12.719 19.781 1 94.94 230 HIS A O 1
ATOM 1803 N N . PRO A 1 231 ? -9.633 13.359 18 1 95.81 231 PRO A N 1
ATOM 1804 C CA . PRO A 1 231 ? -10.898 13.125 18.688 1 95.81 231 PRO A CA 1
ATOM 1805 C C . PRO A 1 231 ? -11.078 11.664 19.109 1 95.81 231 PRO A C 1
ATOM 1807 O O . PRO A 1 231 ? -11.797 11.375 20.062 1 95.81 231 PRO A O 1
ATOM 1810 N N . ILE A 1 232 ? -10.445 10.75 18.406 1 96.62 232 ILE A N 1
ATOM 1811 C CA . ILE A 1 232 ? -10.562 9.336 18.75 1 96.62 232 ILE A CA 1
ATOM 1812 C C . ILE A 1 232 ? -9.883 9.07 20.078 1 96.62 232 ILE A C 1
ATOM 1814 O O . ILE A 1 232 ? -10.398 8.312 20.906 1 96.62 232 ILE A O 1
ATOM 1818 N N . ALA A 1 233 ? -8.773 9.703 20.328 1 97.62 233 ALA A N 1
ATOM 1819 C CA . ALA A 1 233 ? -8.07 9.586 21.609 1 97.62 233 ALA A CA 1
ATOM 1820 C C . ALA A 1 233 ? -8.898 10.18 22.734 1 97.62 233 ALA A C 1
ATOM 1822 O O . ALA A 1 233 ? -8.961 9.617 23.828 1 97.62 233 ALA A O 1
ATOM 1823 N N . ILE A 1 234 ? -9.5 11.336 22.469 1 97.75 234 ILE A N 1
ATOM 1824 C CA . ILE A 1 234 ? -10.344 11.992 23.469 1 97.75 234 ILE A CA 1
ATOM 1825 C C . ILE A 1 234 ? -11.5 11.07 23.844 1 97.75 234 ILE A C 1
ATOM 1827 O O . ILE A 1 234 ? -11.789 10.883 25.031 1 97.75 234 ILE A O 1
ATOM 1831 N N . TYR A 1 235 ? -12.141 10.539 22.828 1 98.25 235 TYR A N 1
ATOM 1832 C CA . TYR A 1 235 ? -13.258 9.625 23.031 1 98.25 235 TYR A CA 1
ATOM 1833 C C . TYR A 1 235 ? -12.836 8.438 23.891 1 98.25 235 TYR A C 1
ATOM 1835 O O . TYR A 1 235 ? -13.508 8.102 24.859 1 98.25 235 TYR A O 1
ATOM 1843 N N . ALA A 1 236 ? -11.727 7.809 23.578 1 98.62 236 ALA A N 1
ATOM 1844 C CA . ALA A 1 236 ? -11.227 6.648 24.312 1 98.62 236 ALA A CA 1
ATOM 1845 C C . ALA A 1 236 ? -10.93 7.008 25.766 1 98.62 236 ALA A C 1
ATOM 1847 O O . ALA A 1 236 ? -11.305 6.273 26.688 1 98.62 236 ALA A O 1
ATOM 1848 N N . ALA A 1 237 ? -10.25 8.102 26 1 98.69 237 ALA A N 1
ATOM 1849 C CA . ALA A 1 237 ? -9.867 8.539 27.344 1 98.69 237 ALA A CA 1
ATOM 1850 C C . ALA A 1 237 ? -11.102 8.812 28.203 1 98.69 237 ALA A C 1
ATOM 1852 O O . ALA A 1 237 ? -11.141 8.438 29.375 1 98.69 237 ALA A O 1
ATOM 1853 N N . VAL A 1 238 ? -12.055 9.492 27.578 1 98.81 238 VAL A N 1
ATOM 1854 C CA . VAL A 1 238 ? -13.273 9.836 28.297 1 98.81 238 VAL A CA 1
ATOM 1855 C C . VAL A 1 238 ? -14.031 8.562 28.656 1 98.81 238 VAL A C 1
ATOM 1857 O O . VAL A 1 238 ? -14.492 8.406 29.797 1 98.81 238 VAL A O 1
ATOM 1860 N N . GLN A 1 239 ? -14.195 7.66 27.641 1 98.75 239 GLN A N 1
ATOM 1861 C CA . GLN A 1 239 ? -14.883 6.398 27.906 1 98.75 239 GLN A CA 1
ATOM 1862 C C . GLN A 1 239 ? -14.188 5.625 29.016 1 98.75 239 GLN A C 1
ATOM 1864 O O . GLN A 1 239 ? -14.852 5.074 29.906 1 98.75 239 GLN A O 1
ATOM 1869 N N . ALA A 1 240 ? -12.891 5.555 29 1 98.56 240 ALA A N 1
ATOM 1870 C CA . ALA A 1 240 ? -12.125 4.887 30.047 1 98.56 240 ALA A CA 1
ATOM 1871 C C . ALA A 1 240 ? -12.383 5.523 31.406 1 98.56 240 ALA A C 1
ATOM 1873 O O . ALA A 1 240 ? -12.586 4.82 32.406 1 98.56 240 ALA A O 1
ATOM 1874 N N . HIS A 1 241 ? -12.375 6.855 31.469 1 98.56 241 HIS A N 1
ATOM 1875 C CA . HIS A 1 241 ? -12.609 7.598 32.719 1 98.56 241 HIS A CA 1
ATOM 1876 C C . HIS A 1 241 ? -13.984 7.301 33.281 1 98.56 241 HIS A C 1
ATOM 1878 O O . HIS A 1 241 ? -14.156 7.207 34.5 1 98.56 241 HIS A O 1
ATOM 1884 N N . LYS A 1 242 ? -14.961 7.129 32.375 1 98.44 242 LYS A N 1
ATOM 1885 C CA . LYS A 1 242 ? -16.344 6.891 32.781 1 98.44 242 LYS A CA 1
ATOM 1886 C C . LYS A 1 242 ? -16.578 5.406 33.062 1 98.44 242 LYS A C 1
ATOM 1888 O O . LYS A 1 242 ? -17.656 5.023 33.5 1 98.44 242 LYS A O 1
ATOM 1893 N N . GLY A 1 243 ? -15.625 4.562 32.75 1 97.88 243 GLY A N 1
ATOM 1894 C CA . GLY A 1 243 ? -15.812 3.125 32.875 1 97.88 243 GLY A CA 1
ATOM 1895 C C . GLY A 1 243 ? -16.75 2.545 31.844 1 97.88 243 GLY A C 1
ATOM 1896 O O . GLY A 1 243 ? -17.484 1.601 32.125 1 97.88 243 GLY A O 1
ATOM 1897 N N . GLN A 1 244 ? -16.781 3.176 30.734 1 97.88 244 GLN A N 1
ATOM 1898 C CA . GLN A 1 244 ? -17.641 2.748 29.641 1 97.88 244 GLN A CA 1
ATOM 1899 C C . GLN A 1 244 ? -16.812 2.24 28.453 1 97.88 244 GLN A C 1
ATOM 1901 O O . GLN A 1 244 ? -15.656 2.611 28.297 1 97.88 244 GLN A O 1
ATOM 1906 N N . ARG A 1 245 ? -17.391 1.41 27.656 1 96.56 245 ARG A N 1
ATOM 1907 C CA . ARG A 1 245 ? -16.75 0.895 26.453 1 96.56 245 ARG A CA 1
ATOM 1908 C C . ARG A 1 245 ? -16.672 1.969 25.375 1 96.56 245 ARG A C 1
ATOM 1910 O O . ARG A 1 245 ? -17.484 2.887 25.344 1 96.56 245 ARG A O 1
ATOM 1917 N N . MET A 1 246 ? -15.695 1.841 24.531 1 97.12 246 MET A N 1
ATOM 1918 C CA . MET A 1 246 ? -15.539 2.705 23.375 1 97.12 246 MET A CA 1
ATOM 1919 C C . MET A 1 246 ? -16.328 2.164 22.188 1 97.12 246 MET A C 1
ATOM 1921 O O . MET A 1 246 ? -15.781 1.434 21.359 1 97.12 246 MET A O 1
ATOM 1925 N N . GLY A 1 247 ? -17.594 2.588 22.078 1 97.19 247 GLY A N 1
ATOM 1926 C CA . GLY A 1 247 ? -18.406 2.152 20.969 1 97.19 247 GLY A CA 1
ATOM 1927 C C . GLY A 1 247 ? -17.891 2.613 19.625 1 97.19 247 GLY A C 1
ATOM 1928 O O . GLY A 1 247 ? -17.109 3.561 19.547 1 97.19 247 GLY A O 1
ATOM 1929 N N . TYR A 1 248 ? -18.297 1.874 18.578 1 97.19 248 TYR A N 1
ATOM 1930 C CA . TYR A 1 248 ? -17.906 2.25 17.234 1 97.19 248 TYR A CA 1
ATOM 1931 C C . TYR A 1 248 ? -19 3.061 16.547 1 97.19 248 TYR A C 1
ATOM 1933 O O . TYR A 1 248 ? -20.125 2.59 16.406 1 97.19 248 TYR A O 1
ATOM 1941 N N . PRO A 1 249 ? -18.641 4.297 16.125 1 96.5 249 PRO A N 1
ATOM 1942 C CA . PRO A 1 249 ? -19.672 5.188 15.578 1 96.5 249 PRO A CA 1
ATOM 1943 C C . PRO A 1 249 ? -20.125 4.77 14.188 1 96.5 249 PRO A C 1
ATOM 1945 O O . PRO A 1 249 ? -21.25 5.086 13.781 1 96.5 249 PRO A O 1
ATOM 1948 N N . GLY A 1 250 ? -19.328 4.09 13.43 1 95.25 250 GLY A N 1
ATOM 1949 C CA . GLY A 1 250 ? -19.609 3.822 12.023 1 95.25 250 GLY A CA 1
ATOM 1950 C C . GLY A 1 250 ? -20.422 2.559 11.805 1 95.25 250 GLY A C 1
ATOM 1951 O O . GLY A 1 250 ? -21 2.02 12.75 1 95.25 250 GLY A O 1
ATOM 1952 N N . ALA A 1 251 ? -20.578 2.176 10.516 1 93.56 251 ALA A N 1
ATOM 1953 C CA . ALA A 1 251 ? -21.312 0.986 10.094 1 93.56 251 ALA A CA 1
ATOM 1954 C C . ALA A 1 251 ? -20.375 -0.062 9.508 1 93.56 251 ALA A C 1
ATOM 1956 O O . ALA A 1 251 ? -19.156 0.103 9.547 1 93.56 251 ALA A O 1
ATOM 1957 N N . TYR A 1 252 ? -20.984 -1.173 9.062 1 90.88 252 TYR A N 1
ATOM 1958 C CA . TYR A 1 252 ? -20.234 -2.322 8.57 1 90.88 252 TYR A CA 1
ATOM 1959 C C . TYR A 1 252 ? -19.281 -1.914 7.449 1 90.88 252 TYR A C 1
ATOM 1961 O O . TYR A 1 252 ? -18.125 -2.309 7.445 1 90.88 252 TYR A O 1
ATOM 1969 N N . GLN A 1 253 ? -19.688 -1.057 6.539 1 85.25 253 GLN A N 1
ATOM 1970 C CA . GLN A 1 253 ? -18.922 -0.708 5.352 1 85.25 253 GLN A CA 1
ATOM 1971 C C . GLN A 1 253 ? -17.656 0.064 5.727 1 85.25 253 GLN A C 1
ATOM 1973 O O . GLN A 1 253 ? -16.641 -0.041 5.047 1 85.25 253 GLN A O 1
ATOM 1978 N N . ASN A 1 254 ? -17.719 0.801 6.809 1 91.06 254 ASN A N 1
ATOM 1979 C CA . ASN A 1 254 ? -16.578 1.607 7.234 1 91.06 254 ASN A CA 1
ATOM 1980 C C . ASN A 1 254 ? -15.664 0.832 8.172 1 91.06 254 ASN A C 1
ATOM 1982 O O . ASN A 1 254 ? -14.531 1.254 8.438 1 91.06 254 ASN A O 1
ATOM 1986 N N . TRP A 1 255 ? -16.141 -0.308 8.633 1 92.62 255 TRP A N 1
ATOM 1987 C CA . TRP A 1 255 ? -15.438 -1.115 9.625 1 92.62 255 TRP A CA 1
ATOM 1988 C C . TRP A 1 255 ? -14.242 -1.819 8.992 1 92.62 255 TRP A C 1
ATOM 1990 O O . TRP A 1 255 ? -13.18 -1.919 9.609 1 92.62 255 TRP A O 1
ATOM 2000 N N . LEU A 1 256 ? -14.375 -2.188 7.699 1 88.75 256 LEU A N 1
ATOM 2001 C CA . LEU A 1 256 ? -13.383 -3.084 7.109 1 88.75 256 LEU A CA 1
ATOM 2002 C C . LEU A 1 256 ? -12.562 -2.363 6.047 1 88.75 256 LEU A C 1
ATOM 2004 O O . LEU A 1 256 ? -11.516 -2.857 5.625 1 88.75 256 LEU A O 1
ATOM 2008 N N . VAL A 1 257 ? -13.008 -1.182 5.664 1 86.5 257 VAL A N 1
ATOM 2009 C CA . VAL A 1 257 ? -12.344 -0.492 4.559 1 86.5 257 VAL A CA 1
ATOM 2010 C C . VAL A 1 257 ? -11.023 0.103 5.039 1 86.5 257 VAL A C 1
ATOM 2012 O O . VAL A 1 257 ? -10.969 0.723 6.105 1 86.5 257 VAL A O 1
ATOM 2015 N N . THR A 1 258 ? -10.016 -0.178 4.246 1 86.94 258 THR A N 1
ATOM 2016 C CA . THR A 1 258 ? -8.703 0.356 4.609 1 86.94 258 THR A CA 1
ATOM 2017 C C . THR A 1 258 ? -8.633 1.854 4.328 1 86.94 258 THR A C 1
ATOM 2019 O O . THR A 1 258 ? -9.172 2.328 3.328 1 86.94 258 THR A O 1
ATOM 2022 N N . CYS A 1 259 ? -8.031 2.566 5.234 1 89.5 259 CYS A N 1
ATOM 2023 C CA . CYS A 1 259 ? -7.801 4 5.113 1 89.5 259 CYS A CA 1
ATOM 2024 C C . CYS A 1 259 ? -6.309 4.312 5.09 1 89.5 259 CYS A C 1
ATOM 2026 O O . CYS A 1 259 ? -5.516 3.613 5.723 1 89.5 259 CYS A O 1
ATOM 2028 N N . GLU A 1 260 ? -6.02 5.355 4.355 1 91.44 260 GLU A N 1
ATOM 2029 C CA . GLU A 1 260 ? -4.629 5.789 4.246 1 91.44 260 GLU A CA 1
ATOM 2030 C C . GLU A 1 260 ? -4.328 6.934 5.211 1 91.44 260 GLU A C 1
ATOM 2032 O O . GLU A 1 260 ? -5.137 7.848 5.367 1 91.44 260 GLU A O 1
ATOM 2037 N N . HIS A 1 261 ? -3.238 6.781 5.871 1 95.12 261 HIS A N 1
ATOM 2038 C CA . HIS A 1 261 ? -2.746 7.82 6.766 1 95.12 261 HIS A CA 1
ATOM 2039 C C . HIS A 1 261 ? -1.326 8.242 6.398 1 95.12 261 HIS A C 1
ATOM 2041 O O . HIS A 1 261 ? -0.599 7.477 5.754 1 95.12 261 HIS A O 1
ATOM 2047 N N . SER A 1 262 ? -1.025 9.406 6.68 1 96.75 262 SER A N 1
ATOM 2048 C CA . SER A 1 262 ? 0.285 9.977 6.398 1 96.75 262 SER A CA 1
ATOM 2049 C C . SER A 1 262 ? 0.895 10.602 7.648 1 96.75 262 SER A C 1
ATOM 2051 O O . SER A 1 262 ? 0.502 11.695 8.062 1 96.75 262 SER A O 1
ATOM 2053 N N . THR A 1 263 ? 1.838 9.898 8.188 1 97.94 263 THR A N 1
ATOM 2054 C CA . THR A 1 263 ? 2.574 10.453 9.32 1 97.94 263 THR A CA 1
ATOM 2055 C C . THR A 1 263 ? 3.416 11.648 8.883 1 97.94 263 THR A C 1
ATOM 2057 O O . THR A 1 263 ? 4.273 11.531 8.008 1 97.94 263 THR A O 1
ATOM 2060 N N . ALA A 1 264 ? 3.176 12.773 9.523 1 97.81 264 ALA A N 1
ATOM 2061 C CA . ALA A 1 264 ? 3.805 14.031 9.117 1 97.81 264 ALA A CA 1
ATOM 2062 C C . ALA A 1 264 ? 5.324 13.914 9.133 1 97.81 264 ALA A C 1
ATOM 2064 O O . ALA A 1 264 ? 6.004 14.43 8.242 1 97.81 264 ALA A O 1
ATOM 2065 N N . TYR A 1 265 ? 5.871 13.258 10.156 1 98.5 265 TYR A N 1
ATOM 2066 C CA . TYR A 1 265 ? 7.312 13.062 10.273 1 98.5 265 TYR A CA 1
ATOM 2067 C C . TYR A 1 265 ? 7.855 12.281 9.078 1 98.5 265 TYR A C 1
ATOM 2069 O O . TYR A 1 265 ? 8.859 12.68 8.477 1 98.5 265 TYR A O 1
ATOM 2077 N N . LEU A 1 266 ? 7.191 11.195 8.727 1 98.75 266 LEU A N 1
ATOM 2078 C CA . LEU A 1 266 ? 7.605 10.406 7.566 1 98.75 266 LEU A CA 1
ATOM 2079 C C . LEU A 1 266 ? 7.473 11.211 6.281 1 98.75 266 LEU A C 1
ATOM 2081 O O . LEU A 1 266 ? 8.328 11.117 5.395 1 98.75 266 LEU A O 1
ATOM 2085 N N . THR A 1 267 ? 6.363 11.953 6.172 1 98.69 267 THR A N 1
ATOM 2086 C CA . THR A 1 267 ? 6.191 12.828 5.016 1 98.69 267 THR A CA 1
ATOM 2087 C C . THR A 1 267 ? 7.324 13.852 4.934 1 98.69 267 THR A C 1
ATOM 2089 O O . THR A 1 267 ? 7.758 14.211 3.84 1 98.69 267 THR A O 1
ATOM 2092 N N . GLY A 1 268 ? 7.789 14.305 6.102 1 98.75 268 GLY A N 1
ATOM 2093 C CA . GLY A 1 268 ? 8.961 15.164 6.129 1 98.75 268 GLY A CA 1
ATOM 2094 C C . GLY A 1 268 ? 10.195 14.516 5.52 1 98.75 268 GLY A C 1
ATOM 2095 O O . GLY A 1 268 ? 10.898 15.148 4.73 1 98.75 268 GLY A O 1
ATOM 2096 N N . PHE A 1 269 ? 10.438 13.219 5.879 1 98.62 269 PHE A N 1
ATOM 2097 C CA . PHE A 1 269 ? 11.555 12.484 5.297 1 98.62 269 PHE A CA 1
ATOM 2098 C C . PHE A 1 269 ? 11.391 12.359 3.787 1 98.62 269 PHE A C 1
ATOM 2100 O O . PHE A 1 269 ? 12.359 12.516 3.037 1 98.62 269 PHE A O 1
ATOM 2107 N N . LEU A 1 270 ? 10.188 12.062 3.359 1 98.75 270 LEU A N 1
ATOM 2108 C CA . LEU A 1 270 ? 9.914 11.953 1.931 1 98.75 270 LEU A CA 1
ATOM 2109 C C . LEU A 1 270 ? 10.148 13.289 1.229 1 98.75 270 LEU A C 1
ATOM 2111 O O . LEU A 1 270 ? 10.719 13.328 0.138 1 98.75 270 LEU A O 1
ATOM 2115 N N . SER A 1 271 ? 9.688 14.352 1.862 1 98.88 271 SER A N 1
ATOM 2116 C CA . SER A 1 271 ? 9.859 15.688 1.307 1 98.88 271 SER A CA 1
ATOM 2117 C C . SER A 1 271 ? 11.336 16.031 1.162 1 98.88 271 SER A C 1
ATOM 2119 O O . SER A 1 271 ? 11.758 16.562 0.131 1 98.88 271 SER A O 1
ATOM 2121 N N . GLU A 1 272 ? 12.117 15.766 2.195 1 98.5 272 GLU A N 1
ATOM 2122 C CA . GLU A 1 272 ? 13.562 15.984 2.117 1 98.5 272 GLU A CA 1
ATOM 2123 C C . GLU A 1 272 ? 14.18 15.18 0.973 1 98.5 272 GLU A C 1
ATOM 2125 O O . GLU A 1 272 ? 14.984 15.711 0.205 1 98.5 272 GLU A O 1
ATOM 2130 N N . TRP A 1 273 ? 13.758 13.906 0.892 1 98.12 273 TRP A N 1
ATOM 2131 C CA . TRP A 1 273 ? 14.242 13.016 -0.164 1 98.12 273 TRP A CA 1
ATOM 2132 C C . TRP A 1 273 ? 13.922 13.586 -1.541 1 98.12 273 TRP A C 1
ATOM 2134 O O . TRP A 1 273 ? 14.797 13.664 -2.408 1 98.12 273 TRP A O 1
ATOM 2144 N N . ALA A 1 274 ? 12.703 14.016 -1.749 1 98.44 274 ALA A N 1
ATOM 2145 C CA . ALA A 1 274 ? 12.266 14.547 -3.037 1 98.44 274 ALA A CA 1
ATOM 2146 C C . ALA A 1 274 ? 13.07 15.797 -3.406 1 98.44 274 ALA A C 1
ATOM 2148 O O . ALA A 1 274 ? 13.438 15.984 -4.57 1 98.44 274 ALA A O 1
ATOM 2149 N N . VAL A 1 275 ? 13.344 16.625 -2.43 1 98.12 275 VAL A N 1
ATOM 2150 C CA . VAL A 1 275 ? 14.016 17.891 -2.645 1 98.12 275 VAL A CA 1
ATOM 2151 C C . VAL A 1 275 ? 15.484 17.641 -2.979 1 98.12 275 VAL A C 1
ATOM 2153 O O . VAL A 1 275 ? 16.078 18.344 -3.803 1 98.12 275 VAL A O 1
ATOM 2156 N N . LEU A 1 276 ? 16.109 16.672 -2.396 1 96.94 276 LEU A N 1
ATOM 2157 C CA . LEU A 1 276 ? 17.547 16.438 -2.537 1 96.94 276 LEU A CA 1
ATOM 2158 C C . LEU A 1 276 ? 17.844 15.586 -3.766 1 96.94 276 LEU A C 1
ATOM 2160 O O . LEU A 1 276 ? 18.953 15.633 -4.309 1 96.94 276 LEU A O 1
ATOM 2164 N N . GLU A 1 277 ? 16.875 14.781 -4.215 1 95.94 277 GLU A N 1
ATOM 2165 C CA . GLU A 1 277 ? 17.062 13.922 -5.375 1 95.94 277 GLU A CA 1
ATOM 2166 C C . GLU A 1 277 ? 16.828 14.68 -6.676 1 95.94 277 GLU A C 1
ATOM 2168 O O . GLU A 1 277 ? 15.688 15.062 -6.977 1 95.94 277 GLU A O 1
ATOM 2173 N N . GLN A 1 278 ? 17.812 14.82 -7.48 1 95.38 278 GLN A N 1
ATOM 2174 C CA . GLN A 1 278 ? 17.703 15.586 -8.719 1 95.38 278 GLN A CA 1
ATOM 2175 C C . GLN A 1 278 ? 16.672 14.977 -9.656 1 95.38 278 GLN A C 1
ATOM 2177 O O . GLN A 1 278 ? 15.938 15.703 -10.336 1 95.38 278 GLN A O 1
ATOM 2182 N N . LYS A 1 279 ? 16.547 13.672 -9.695 1 96 279 LYS A N 1
ATOM 2183 C CA . LYS A 1 279 ? 15.602 12.992 -10.578 1 96 279 LYS A CA 1
ATOM 2184 C C . LYS A 1 279 ? 14.164 13.297 -10.18 1 96 279 LYS A C 1
ATOM 2186 O O . LYS A 1 279 ? 13.234 13.039 -10.945 1 96 279 LYS A O 1
ATOM 2191 N N . CYS A 1 280 ? 13.969 13.812 -8.961 1 97.94 280 CYS A N 1
ATOM 2192 C CA . CYS A 1 280 ? 12.625 14.102 -8.461 1 97.94 280 CYS A CA 1
ATOM 2193 C C . CYS A 1 280 ? 12.203 15.523 -8.82 1 97.94 280 CYS A C 1
ATOM 2195 O O . CYS A 1 280 ? 11.078 15.93 -8.516 1 97.94 280 CYS A O 1
ATOM 2197 N N . ALA A 1 281 ? 13.078 16.297 -9.5 1 98.44 281 ALA A N 1
ATOM 2198 C CA . ALA A 1 281 ? 12.727 17.672 -9.891 1 98.44 281 ALA A CA 1
ATOM 2199 C C . ALA A 1 281 ? 11.461 17.672 -10.742 1 98.44 281 ALA A C 1
ATOM 2201 O O . ALA A 1 281 ? 11.305 16.844 -11.641 1 98.44 281 ALA A O 1
ATOM 2202 N N . ASN A 1 282 ? 10.578 18.578 -10.391 1 98.69 282 ASN A N 1
ATOM 2203 C CA . ASN A 1 282 ? 9.328 18.812 -11.117 1 98.69 282 ASN A CA 1
ATOM 2204 C C . ASN A 1 282 ? 8.445 17.578 -11.117 1 98.69 282 ASN A C 1
ATOM 2206 O O . ASN A 1 282 ? 7.883 17.203 -12.148 1 98.69 282 ASN A O 1
ATOM 2210 N N . GLN A 1 283 ? 8.391 16.875 -9.914 1 98.69 283 GLN A N 1
ATOM 2211 C CA . GLN A 1 283 ? 7.547 15.703 -9.75 1 98.69 283 GLN A CA 1
ATOM 2212 C C . GLN A 1 283 ? 6.559 15.898 -8.602 1 98.69 283 GLN A C 1
ATOM 2214 O O . GLN A 1 283 ? 6.875 16.547 -7.605 1 98.69 283 GLN A O 1
ATOM 2219 N N . LYS A 1 284 ? 5.402 15.406 -8.812 1 98.5 284 LYS A N 1
ATOM 2220 C CA . LYS A 1 284 ? 4.375 15.266 -7.785 1 98.5 284 LYS A CA 1
ATOM 2221 C C . LYS A 1 284 ? 4.402 13.867 -7.176 1 98.5 284 LYS A C 1
ATOM 2223 O O . LYS A 1 284 ? 4.496 12.867 -7.895 1 98.5 284 LYS A O 1
ATOM 2228 N N . PHE A 1 285 ? 4.352 13.766 -5.777 1 98.75 285 PHE A N 1
ATOM 2229 C CA . PHE A 1 285 ? 4.359 12.461 -5.125 1 98.75 285 PHE A CA 1
ATOM 2230 C C . PHE A 1 285 ? 3.254 12.367 -4.082 1 98.75 285 PHE A C 1
ATOM 2232 O O . PHE A 1 285 ? 3.029 13.312 -3.324 1 98.75 285 PHE A O 1
ATOM 2239 N N . ASN A 1 286 ? 2.555 11.258 -4.098 1 97.94 286 ASN A N 1
ATOM 2240 C CA . ASN A 1 286 ? 1.748 10.891 -2.939 1 97.94 286 ASN A CA 1
ATOM 2241 C C . ASN A 1 286 ? 2.621 10.523 -1.743 1 97.94 286 ASN A C 1
ATOM 2243 O O . ASN A 1 286 ? 3.764 10.094 -1.91 1 97.94 286 ASN A O 1
ATOM 2247 N N . ALA A 1 287 ? 2.115 10.789 -0.533 1 98.12 287 ALA A N 1
ATOM 2248 C CA . ALA A 1 287 ? 2.82 10.453 0.701 1 98.12 287 ALA A CA 1
ATOM 2249 C C . ALA A 1 287 ? 1.909 9.695 1.664 1 98.12 287 ALA A C 1
ATOM 2251 O O . ALA A 1 287 ? 0.877 10.219 2.092 1 98.12 287 ALA A O 1
ATOM 2252 N N . SER A 1 288 ? 2.213 8.492 1.938 1 95.81 288 SER A N 1
ATOM 2253 C CA . SER A 1 288 ? 1.453 7.645 2.848 1 95.81 288 SER A CA 1
ATOM 2254 C C . SER A 1 288 ? 2.379 6.797 3.713 1 95.81 288 SER A C 1
ATOM 2256 O O . SER A 1 288 ? 3.559 6.633 3.395 1 95.81 288 SER A O 1
ATOM 2258 N N . ASP A 1 289 ? 1.884 6.305 4.809 1 96.38 289 ASP A N 1
ATOM 2259 C CA . ASP A 1 289 ? 2.637 5.422 5.695 1 96.38 289 ASP A CA 1
ATOM 2260 C C . ASP A 1 289 ? 2.902 4.074 5.031 1 96.38 289 ASP A C 1
ATOM 2262 O O . ASP A 1 289 ? 3.744 3.303 5.5 1 96.38 289 ASP A O 1
ATOM 2266 N N . THR A 1 290 ? 2.236 3.795 3.959 1 89.38 290 THR A N 1
ATOM 2267 C CA . THR A 1 290 ? 2.248 2.498 3.293 1 89.38 290 THR A CA 1
ATOM 2268 C C . THR A 1 290 ? 1.797 1.396 4.246 1 89.38 290 THR A C 1
ATOM 2270 O O . THR A 1 290 ? 2.389 0.316 4.281 1 89.38 290 THR A O 1
ATOM 2273 N N . CYS A 1 291 ? 0.906 1.704 5.125 1 92.38 291 CYS A N 1
ATOM 2274 C CA . CYS A 1 291 ? 0.281 0.834 6.113 1 92.38 291 CYS A CA 1
ATOM 2275 C C . CYS A 1 291 ? -1.227 1.056 6.156 1 92.38 291 CYS A C 1
ATOM 2277 O O . CYS A 1 291 ? -1.727 1.778 7.023 1 92.38 291 CYS A O 1
ATOM 2279 N N . PRO A 1 292 ? -1.952 0.467 5.234 1 88.25 292 PRO A N 1
ATOM 2280 C CA . PRO A 1 292 ? -3.406 0.632 5.277 1 88.25 292 PRO A CA 1
ATOM 2281 C C . PRO A 1 292 ? -4.004 0.225 6.625 1 88.25 292 PRO A C 1
ATOM 2283 O O . PRO A 1 292 ? -3.684 -0.844 7.148 1 88.25 292 PRO A O 1
ATOM 2286 N N . LEU A 1 293 ? -4.832 1.105 7.191 1 93.12 293 LEU A N 1
ATOM 2287 C CA . LEU A 1 293 ? -5.359 0.906 8.539 1 93.12 293 LEU A CA 1
ATOM 2288 C C . LEU A 1 293 ? -6.879 1.045 8.555 1 93.12 293 LEU A C 1
ATOM 2290 O O . LEU A 1 293 ? -7.406 2.145 8.383 1 93.12 293 LEU A O 1
ATOM 2294 N N . PRO A 1 294 ? -7.645 -0.032 8.734 1 93.56 294 PRO A N 1
ATOM 2295 C CA . PRO A 1 294 ? -9.102 0.059 8.898 1 93.56 294 PRO A CA 1
ATOM 2296 C C . PRO A 1 294 ? -9.516 0.298 10.344 1 93.56 294 PRO A C 1
ATOM 2298 O O . PRO A 1 294 ? -8.695 0.169 11.258 1 93.56 294 PRO A O 1
ATOM 2301 N N . ASN A 1 295 ? -10.797 0.649 10.469 1 95.12 295 ASN A N 1
ATOM 2302 C CA . ASN A 1 295 ? -11.328 0.936 11.797 1 95.12 295 ASN A CA 1
ATOM 2303 C C . ASN A 1 295 ? -11.32 -0.307 12.68 1 95.12 295 ASN A C 1
ATOM 2305 O O . ASN A 1 295 ? -11.133 -0.208 13.898 1 95.12 295 ASN A O 1
ATOM 2309 N N . ASN A 1 296 ? -11.438 -1.542 12.094 1 94.69 296 ASN A N 1
ATOM 2310 C CA . ASN A 1 296 ? -11.484 -2.771 12.875 1 94.69 296 ASN A CA 1
ATOM 2311 C C . ASN A 1 296 ? -10.141 -3.062 13.547 1 94.69 296 ASN A C 1
ATOM 2313 O O . ASN A 1 296 ? -10.062 -3.885 14.461 1 94.69 296 ASN A O 1
ATOM 2317 N N . ARG A 1 297 ? -9.062 -2.443 13.062 1 95.62 297 ARG A N 1
ATOM 2318 C CA . ARG A 1 297 ? -7.746 -2.533 13.695 1 95.62 297 ARG A CA 1
ATOM 2319 C C . ARG A 1 297 ? -7.5 -1.344 14.617 1 95.62 297 ARG A C 1
ATOM 2321 O O . ARG A 1 297 ? -6.988 -1.506 15.727 1 95.62 297 ARG A O 1
ATOM 2328 N N . LEU A 1 298 ? -7.879 -0.146 14.227 1 96 298 LEU A N 1
ATOM 2329 C CA . LEU A 1 298 ? -7.598 1.117 14.898 1 96 298 LEU A CA 1
ATOM 2330 C C . LEU A 1 298 ? -8.344 1.202 16.234 1 96 298 LEU A C 1
ATOM 2332 O O . LEU A 1 298 ? -7.746 1.497 17.266 1 96 298 LEU A O 1
ATOM 2336 N N . TRP A 1 299 ? -9.656 0.928 16.219 1 96.56 299 TRP A N 1
ATOM 2337 C CA . TRP A 1 299 ? -10.523 1.169 17.359 1 96.56 299 TRP A CA 1
ATOM 2338 C C . TRP A 1 299 ? -10.117 0.304 18.547 1 96.56 299 TRP A C 1
ATOM 2340 O O . TRP A 1 299 ? -9.891 0.815 19.641 1 96.56 299 TRP A O 1
ATOM 2350 N N . PRO A 1 300 ? -9.938 -1.041 18.359 1 96.62 300 PRO A N 1
ATOM 2351 C CA . PRO A 1 300 ? -9.508 -1.861 19.484 1 96.62 300 PRO A CA 1
ATOM 2352 C C . PRO A 1 300 ? -8.148 -1.442 20.047 1 96.62 300 PRO A C 1
ATOM 2354 O O . PRO A 1 300 ? -7.93 -1.481 21.25 1 96.62 300 PRO A O 1
ATOM 2357 N N . GLU A 1 301 ? -7.215 -1.073 19.219 1 97.62 301 GLU A N 1
ATOM 2358 C CA . GLU A 1 301 ? -5.871 -0.721 19.672 1 97.62 301 GLU A CA 1
ATOM 2359 C C . GLU A 1 301 ? -5.879 0.582 20.469 1 97.62 301 GLU A C 1
ATOM 2361 O O . GLU A 1 301 ? -5.215 0.69 21.5 1 97.62 301 GLU A O 1
ATOM 2366 N N . VAL A 1 302 ? -6.629 1.594 20.016 1 98.31 302 VAL A N 1
ATOM 2367 C CA . VAL A 1 302 ? -6.715 2.857 20.734 1 98.31 302 VAL A CA 1
ATOM 2368 C C . VAL A 1 302 ? -7.402 2.637 22.078 1 98.31 302 VAL A C 1
ATOM 2370 O O . VAL A 1 302 ? -6.988 3.199 23.094 1 98.31 302 VAL A O 1
ATOM 2373 N N . ALA A 1 303 ? -8.5 1.819 22.047 1 98.62 303 ALA A N 1
ATOM 2374 C CA . ALA A 1 303 ? -9.156 1.473 23.312 1 98.62 303 ALA A CA 1
ATOM 2375 C C . ALA A 1 303 ? -8.156 0.87 24.297 1 98.62 303 ALA A C 1
ATOM 2377 O O . ALA A 1 303 ? -8.133 1.239 25.469 1 98.62 303 ALA A O 1
ATOM 2378 N N . ARG A 1 304 ? -7.285 -0.019 23.812 1 98.44 304 ARG A N 1
ATOM 2379 C CA . ARG A 1 304 ? -6.262 -0.648 24.641 1 98.44 304 ARG A CA 1
ATOM 2380 C C . ARG A 1 304 ? -5.309 0.393 25.203 1 98.44 304 ARG A C 1
ATOM 2382 O O . ARG A 1 304 ? -4.934 0.319 26.375 1 98.44 304 ARG A O 1
ATOM 2389 N N . TRP A 1 305 ? -4.934 1.363 24.438 1 98.75 305 TRP A N 1
ATOM 2390 C CA . TRP A 1 305 ? -3.969 2.371 24.875 1 98.75 305 TRP A CA 1
ATOM 2391 C C . TRP A 1 305 ? -4.484 3.143 26.078 1 98.75 305 TRP A C 1
ATOM 2393 O O . TRP A 1 305 ? -3.703 3.553 26.938 1 98.75 305 TRP A O 1
ATOM 2403 N N . TYR A 1 306 ? -5.797 3.369 26.188 1 98.62 306 TYR A N 1
ATOM 2404 C CA . TYR A 1 306 ? -6.34 4.219 27.234 1 98.62 306 TYR A CA 1
ATOM 2405 C C . TYR A 1 306 ? -7.023 3.383 28.312 1 98.62 306 TYR A C 1
ATOM 2407 O O . TYR A 1 306 ? -7.582 3.928 29.266 1 98.62 306 TYR A O 1
ATOM 2415 N N . GLY A 1 307 ? -7.016 2.074 28.109 1 98.06 307 GLY A N 1
ATOM 2416 C CA . GLY A 1 307 ? -7.469 1.183 29.172 1 98.06 307 GLY A CA 1
ATOM 2417 C C . GLY A 1 307 ? -8.961 0.937 29.141 1 98.06 307 GLY A C 1
ATOM 2418 O O . GLY A 1 307 ? -9.594 0.801 30.188 1 98.06 307 GLY A O 1
ATOM 2419 N N . THR A 1 308 ? -9.594 1.017 28.047 1 98.12 308 THR A N 1
ATOM 2420 C CA . THR A 1 308 ? -10.984 0.623 27.859 1 98.12 308 THR A CA 1
ATOM 2421 C C . THR A 1 308 ? -11.102 -0.467 26.797 1 98.12 308 THR A C 1
ATOM 2423 O O . THR A 1 308 ? -10.125 -1.152 26.5 1 98.12 308 THR A O 1
ATOM 2426 N N . THR A 1 309 ? -12.344 -0.808 26.344 1 96.56 309 THR A N 1
ATOM 2427 C CA . THR A 1 309 ? -12.547 -1.853 25.344 1 96.56 309 THR A CA 1
ATOM 2428 C C . THR A 1 309 ? -13.367 -1.327 24.172 1 96.56 309 THR A C 1
ATOM 2430 O O . THR A 1 309 ? -14.07 -0.322 24.297 1 96.56 309 THR A O 1
ATOM 2433 N N . ALA A 1 310 ? -13.141 -1.931 23.062 1 95.38 310 ALA A N 1
ATOM 2434 C CA . ALA A 1 310 ? -13.906 -1.64 21.859 1 95.38 310 ALA A CA 1
ATOM 2435 C C . ALA A 1 310 ? -14.664 -2.873 21.375 1 95.38 310 ALA A C 1
ATOM 2437 O O . ALA A 1 310 ? -14.344 -3.998 21.766 1 95.38 310 ALA A O 1
ATOM 2438 N N . PRO A 1 311 ? -15.703 -2.629 20.594 1 92.69 311 PRO A N 1
ATOM 2439 C CA . PRO A 1 311 ? -16.422 -3.793 20.078 1 92.69 311 PRO A CA 1
ATOM 2440 C C . PRO A 1 311 ? -15.578 -4.621 19.109 1 92.69 311 PRO A C 1
ATOM 2442 O O . PRO A 1 311 ? -14.648 -4.094 18.484 1 92.69 311 PRO A O 1
ATOM 2445 N N . SER A 1 312 ? -15.945 -5.922 18.953 1 90.75 312 SER A N 1
ATOM 2446 C CA . SER A 1 312 ? -15.266 -6.824 18.031 1 90.75 312 SER A CA 1
ATOM 2447 C C . SER A 1 312 ? -15.914 -6.809 16.656 1 90.75 312 SER A C 1
ATOM 2449 O O . SER A 1 312 ? -15.375 -7.355 15.695 1 90.75 312 SER A O 1
ATOM 2451 N N . GLN A 1 313 ? -17.109 -6.301 16.609 1 94.19 313 GLN A N 1
ATOM 2452 C CA . GLN A 1 313 ? -17.844 -6.125 15.352 1 94.19 313 GLN A CA 1
ATOM 2453 C C . GLN A 1 313 ? -18.641 -4.832 15.359 1 94.19 313 GLN A C 1
ATOM 2455 O O . GLN A 1 313 ? -19 -4.324 16.422 1 94.19 313 GLN A O 1
ATOM 2460 N N . PRO A 1 314 ? -18.953 -4.258 14.172 1 94.38 314 PRO A N 1
ATOM 2461 C CA . PRO A 1 314 ? -19.797 -3.062 14.117 1 94.38 314 PRO A CA 1
ATOM 2462 C C . PRO A 1 314 ? -21.281 -3.371 14.359 1 94.38 314 PRO A C 1
ATOM 2464 O O . PRO A 1 314 ? -21.656 -4.539 14.484 1 94.38 314 PRO A O 1
ATOM 2467 N N . GLU A 1 315 ? -22.031 -2.289 14.578 1 95 315 GLU A N 1
ATOM 2468 C CA . GLU A 1 315 ? -23.469 -2.467 14.641 1 95 315 GLU A CA 1
ATOM 2469 C C . GLU A 1 315 ? -24.016 -3.037 13.328 1 95 315 GLU A C 1
ATOM 2471 O O . GLU A 1 315 ? -23.719 -2.518 12.25 1 95 315 GLU A O 1
ATOM 2476 N N . LEU A 1 316 ? -24.828 -4.16 13.461 1 93.56 316 LEU A N 1
ATOM 2477 C CA . LEU A 1 316 ? -25.312 -4.824 12.25 1 93.56 316 LEU A CA 1
ATOM 2478 C C . LEU A 1 316 ? -26.828 -4.637 12.094 1 93.56 316 LEU A C 1
ATOM 2480 O O . LEU A 1 316 ? -27.375 -4.918 11.023 1 93.56 316 LEU A O 1
ATOM 2484 N N . ASP A 1 317 ? -27.484 -4.207 13.164 1 94.94 317 ASP A N 1
ATOM 2485 C CA . ASP A 1 317 ? -28.922 -3.932 13.117 1 94.94 317 ASP A CA 1
ATOM 2486 C C . ASP A 1 317 ? -29.203 -2.625 12.375 1 94.94 317 ASP A C 1
ATOM 2488 O O . ASP A 1 317 ? -28.984 -1.539 12.914 1 94.94 317 ASP A O 1
ATOM 2492 N N . ASP A 1 318 ? -29.812 -2.711 11.281 1 92.75 318 ASP A N 1
ATOM 2493 C CA . ASP A 1 318 ? -30.062 -1.561 10.422 1 92.75 318 ASP A CA 1
ATOM 2494 C C . ASP A 1 318 ? -30.938 -0.526 11.117 1 92.75 318 ASP A C 1
ATOM 2496 O O . ASP A 1 318 ? -30.844 0.67 10.836 1 92.75 318 ASP A O 1
ATOM 2500 N N . SER A 1 319 ? -31.75 -0.982 12 1 95.38 319 SER A N 1
ATOM 2501 C CA . SER A 1 319 ? -32.656 -0.075 12.695 1 95.38 319 SER A CA 1
ATOM 2502 C C . SER A 1 319 ? -31.891 0.889 13.594 1 95.38 319 SER A C 1
ATOM 2504 O O . SER A 1 319 ? -32.438 1.931 13.992 1 95.38 319 SER A O 1
ATOM 2506 N N . LYS A 1 320 ? -30.719 0.56 13.875 1 95.44 320 LYS A N 1
ATOM 2507 C CA . LYS A 1 320 ? -29.906 1.391 14.766 1 95.44 320 LYS A CA 1
ATOM 2508 C C . LYS A 1 320 ? -28.891 2.213 13.977 1 95.44 320 LYS A C 1
ATOM 2510 O O . LYS A 1 320 ? -28.016 2.85 14.555 1 95.44 320 LYS A O 1
ATOM 2515 N N . ILE A 1 321 ? -28.938 2.168 12.703 1 96 321 ILE A N 1
ATOM 2516 C CA . ILE A 1 321 ? -28 2.846 11.82 1 96 321 ILE A CA 1
ATOM 2517 C C . ILE A 1 321 ? -28.719 3.943 11.039 1 96 321 ILE A C 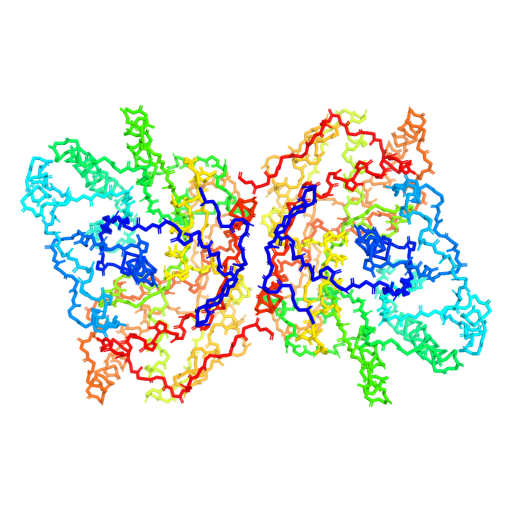1
ATOM 2519 O O . ILE A 1 321 ? -29.766 3.699 10.453 1 96 321 ILE A O 1
ATOM 2523 N N . THR A 1 322 ? -28.203 5.148 11.188 1 94.94 322 THR A N 1
ATOM 2524 C CA . THR A 1 322 ? -28.703 6.266 10.391 1 94.94 322 THR A CA 1
ATOM 2525 C C . THR A 1 322 ? -28.062 6.277 9.008 1 94.94 322 THR A C 1
ATOM 2527 O O . THR A 1 322 ? -26.844 6.156 8.883 1 94.94 322 THR A O 1
ATOM 2530 N N . THR A 1 323 ? -28.891 6.41 7.98 1 91.69 323 THR A N 1
ATOM 2531 C CA . THR A 1 323 ? -28.422 6.523 6.609 1 91.69 323 THR A CA 1
ATOM 2532 C C . THR A 1 323 ? -28.75 7.902 6.035 1 91.69 323 THR A C 1
ATOM 2534 O O . THR A 1 323 ? -29.906 8.328 6.055 1 91.69 323 THR A O 1
ATOM 2537 N N . VAL A 1 324 ? -27.703 8.602 5.648 1 86.88 324 VAL A N 1
ATOM 2538 C CA . VAL A 1 324 ? -27.875 9.922 5.051 1 86.88 324 VAL A CA 1
ATOM 2539 C C . VAL A 1 324 ? -27.656 9.844 3.543 1 86.88 324 VAL A C 1
ATOM 2541 O O . VAL A 1 324 ? -26.672 9.25 3.082 1 86.88 324 VAL A O 1
ATOM 2544 N N . THR A 1 325 ? -28.641 10.305 2.803 1 82.81 325 THR A N 1
ATOM 2545 C CA . THR A 1 325 ? -28.453 10.375 1.355 1 82.81 325 THR A CA 1
ATOM 2546 C C . THR A 1 325 ? -27.984 11.766 0.932 1 82.81 325 THR A C 1
ATOM 2548 O O . THR A 1 325 ? -28.672 12.758 1.155 1 82.81 325 THR A O 1
ATOM 2551 N N . LEU A 1 326 ? -26.766 11.805 0.407 1 76.88 326 LEU A N 1
ATOM 2552 C CA . LEU A 1 326 ? -26.234 13.086 -0.059 1 76.88 326 LEU A CA 1
ATOM 2553 C C . LEU A 1 326 ? -26.719 13.391 -1.476 1 76.88 326 LEU A C 1
ATOM 2555 O O . LEU A 1 326 ? -26.984 12.469 -2.252 1 76.88 326 LEU A O 1
ATOM 2559 N N . PRO A 1 327 ? -27 14.688 -1.704 1 69.12 327 PRO A N 1
ATOM 2560 C CA . PRO A 1 327 ? -27.516 15.055 -3.027 1 69.12 327 PRO A CA 1
ATOM 2561 C C . PRO A 1 327 ? -26.656 14.492 -4.164 1 69.12 327 PRO A C 1
ATOM 2563 O O . PRO A 1 327 ? -25.438 14.375 -4.031 1 69.12 327 PRO A O 1
ATOM 2566 N N . SER A 1 328 ? -27.562 14.117 -5.195 1 70.75 328 SER A N 1
ATOM 2567 C CA . SER A 1 328 ? -26.969 13.609 -6.434 1 70.75 328 SER A CA 1
ATOM 2568 C C . SER A 1 328 ? -26.375 14.734 -7.27 1 70.75 328 SER A C 1
ATOM 2570 O O . SER A 1 328 ? -27.031 15.766 -7.477 1 70.75 328 SER A O 1
ATOM 2572 N N . GLY A 1 329 ? -25.078 15.133 -7.105 1 71.25 329 GLY A N 1
ATOM 2573 C CA . GLY A 1 329 ? -24.391 16.109 -7.941 1 71.25 329 GLY A CA 1
ATOM 2574 C C . GLY A 1 329 ? -23.172 15.531 -8.656 1 71.25 329 GLY A C 1
ATOM 2575 O O . GLY A 1 329 ? -22.906 14.328 -8.57 1 71.25 329 GLY A O 1
ATOM 2576 N N . PRO A 1 330 ? -22.734 16.422 -9.516 1 83.75 330 PRO A N 1
ATOM 2577 C CA . PRO A 1 330 ? -21.516 15.969 -10.203 1 83.75 330 PRO A CA 1
ATOM 2578 C C . PRO A 1 330 ? -20.438 15.508 -9.234 1 83.75 330 PRO A C 1
ATOM 2580 O O . PRO A 1 330 ? -20.266 16.078 -8.156 1 83.75 330 PRO A O 1
ATOM 2583 N N . SER A 1 331 ? -19.953 14.336 -9.484 1 88.06 331 SER A N 1
ATOM 2584 C CA . SER A 1 331 ? -18.828 13.812 -8.711 1 88.06 331 SER A CA 1
ATOM 2585 C C . SER A 1 331 ? -17.562 13.773 -9.555 1 88.06 331 SER A C 1
ATOM 2587 O O . SER A 1 331 ? -17.625 13.789 -10.789 1 88.06 331 SER A O 1
ATOM 2589 N N . PRO A 1 332 ? -16.422 13.781 -8.891 1 89.75 332 PRO A N 1
ATOM 2590 C CA . PRO A 1 332 ? -15.164 13.688 -9.641 1 89.75 332 PRO A CA 1
ATOM 2591 C C . PRO A 1 332 ? -15.102 12.453 -10.539 1 89.75 332 PRO A C 1
ATOM 2593 O O . PRO A 1 332 ? -14.516 12.5 -11.617 1 89.75 332 PRO A O 1
ATOM 2596 N N . LEU A 1 333 ? -15.734 11.406 -10.109 1 90.62 333 LEU A N 1
ATOM 2597 C CA . LEU A 1 333 ? -15.75 10.18 -10.898 1 90.62 333 LEU A CA 1
ATOM 2598 C C . LEU A 1 333 ? -16.641 10.328 -12.125 1 90.62 333 LEU A C 1
ATOM 2600 O O . LEU A 1 333 ? -16.375 9.719 -13.164 1 90.62 333 LEU A O 1
ATOM 2604 N N . GLY A 1 334 ? -17.703 11.047 -12.031 1 90.06 334 GLY A N 1
ATOM 2605 C CA . GLY A 1 334 ? -18.594 11.352 -13.133 1 90.06 334 GLY A CA 1
ATOM 2606 C C . GLY A 1 334 ? -19.719 10.352 -13.297 1 90.06 334 GLY A C 1
ATOM 2607 O O . GLY A 1 334 ? -20.594 10.516 -14.148 1 90.06 334 GLY A O 1
ATOM 2608 N N . TYR A 1 335 ? -19.734 9.297 -12.57 1 90.94 335 TYR A N 1
ATOM 2609 C CA . TYR A 1 335 ? -20.781 8.289 -12.609 1 90.94 335 TYR A CA 1
ATOM 2610 C C . TYR A 1 335 ? -20.891 7.559 -11.281 1 90.94 335 TYR A C 1
ATOM 2612 O O . TYR A 1 335 ? -20.094 7.785 -10.367 1 90.94 335 TYR A O 1
ATOM 2620 N N . GLY A 1 336 ? -21.953 6.738 -11.156 1 87.94 336 GLY A N 1
ATOM 2621 C CA . GLY A 1 336 ? -22.156 5.941 -9.953 1 87.94 336 GLY A CA 1
ATOM 2622 C C . GLY A 1 336 ? -23.328 6.402 -9.117 1 87.94 336 GLY A C 1
ATOM 2623 O O . GLY A 1 336 ? -23.875 7.484 -9.344 1 87.94 336 GLY A O 1
ATOM 2624 N N . PRO A 1 337 ? -23.672 5.574 -8.195 1 84 337 PRO A N 1
ATOM 2625 C CA . PRO A 1 337 ? -24.797 5.938 -7.32 1 84 337 PRO A CA 1
ATOM 2626 C C . PRO A 1 337 ? -24.438 7.043 -6.332 1 84 337 PRO A C 1
ATOM 2628 O O . PRO A 1 337 ? -23.25 7.312 -6.098 1 84 337 PRO A O 1
ATOM 2631 N N . PRO A 1 338 ? -25.469 7.668 -5.816 1 83.44 338 PRO A N 1
ATOM 2632 C CA . PRO A 1 338 ? -25.203 8.672 -4.785 1 83.44 338 PRO A CA 1
ATOM 2633 C C . PRO A 1 338 ? -24.516 8.078 -3.555 1 83.44 338 PRO A C 1
ATOM 2635 O O . PRO A 1 338 ? -24.734 6.914 -3.221 1 83.44 338 PRO A O 1
ATOM 2638 N N . VAL A 1 339 ? -23.688 8.953 -2.912 1 83.69 339 VAL A N 1
ATOM 2639 C CA . VAL A 1 339 ? -23.016 8.539 -1.689 1 83.69 339 VAL A CA 1
ATOM 2640 C C . VAL A 1 339 ? -24.016 8.477 -0.537 1 83.69 339 VAL A C 1
ATOM 2642 O O . VAL A 1 339 ? -24.844 9.375 -0.383 1 83.69 339 VAL A O 1
ATOM 2645 N N . LYS A 1 340 ? -24.016 7.453 0.29 1 84.69 340 LYS A N 1
ATOM 2646 C CA . LYS A 1 340 ? -24.906 7.266 1.428 1 84.69 340 LYS A CA 1
ATOM 2647 C C . LYS A 1 340 ? -24.109 6.992 2.707 1 84.69 340 LYS A C 1
ATOM 2649 O O . LYS A 1 340 ? -23.984 5.84 3.121 1 84.69 340 LYS A O 1
ATOM 2654 N N . PRO A 1 341 ? -23.594 8.055 3.373 1 88.06 341 PRO A N 1
ATOM 2655 C CA . PRO A 1 341 ? -22.953 7.844 4.672 1 88.06 341 PRO A CA 1
ATOM 2656 C C . PRO A 1 341 ? -23.859 7.129 5.668 1 88.06 341 PRO A C 1
ATOM 2658 O O . PRO A 1 341 ? -25.062 7.406 5.727 1 88.06 341 PRO A O 1
ATOM 2661 N N . ARG A 1 342 ? -23.375 6.168 6.348 1 91.56 342 ARG A N 1
ATOM 2662 C CA . ARG A 1 342 ? -24.094 5.395 7.363 1 91.56 342 ARG A CA 1
ATOM 2663 C C . ARG A 1 342 ? -23.328 5.41 8.688 1 91.56 342 ARG A C 1
ATOM 2665 O O . ARG A 1 342 ? -22.125 5.215 8.719 1 91.56 342 ARG A O 1
ATOM 2672 N N . PHE A 1 343 ? -24.031 5.703 9.766 1 94.88 343 PHE A N 1
ATOM 2673 C CA . PHE A 1 343 ? -23.375 5.766 11.07 1 94.88 343 PHE A CA 1
ATOM 2674 C C . PHE A 1 343 ? -24.391 5.504 12.188 1 94.88 343 PHE A C 1
ATOM 2676 O O . PHE A 1 343 ? -25.594 5.68 12 1 94.88 343 PHE A O 1
ATOM 2683 N N . CYS A 1 344 ? -23.906 5.039 13.32 1 95.94 344 CYS A N 1
ATOM 2684 C CA . CYS A 1 344 ? -24.734 4.828 14.508 1 95.94 344 CYS A CA 1
ATOM 2685 C C . CYS A 1 344 ? -24.859 6.113 15.312 1 95.94 344 CYS A C 1
ATOM 2687 O O . CYS A 1 344 ? -25.922 6.414 15.844 1 95.94 344 CYS A O 1
ATOM 2689 N N . PHE A 1 345 ? -23.797 6.805 15.484 1 96.5 345 PHE A N 1
ATOM 2690 C CA . PHE A 1 345 ? -23.703 8.109 16.125 1 96.5 345 PHE A CA 1
ATOM 2691 C C . PHE A 1 345 ? -22.484 8.875 15.617 1 96.5 345 PHE A C 1
ATOM 2693 O O . PHE A 1 345 ? -21.672 8.336 14.867 1 96.5 345 PHE A O 1
ATOM 2700 N N . THR A 1 346 ? -22.406 10.133 15.891 1 96 346 THR A N 1
ATOM 2701 C CA . THR A 1 346 ? -21.25 10.938 15.5 1 96 346 THR A CA 1
ATOM 2702 C C . THR A 1 346 ? -20.438 11.336 16.719 1 96 346 THR A C 1
ATOM 2704 O O . THR A 1 346 ? -20.984 11.492 17.828 1 96 346 THR A O 1
ATOM 2707 N N . LEU A 1 347 ? -19.172 11.453 16.547 1 96.62 347 LEU A N 1
ATOM 2708 C CA . LEU A 1 347 ? -18.328 11.945 17.625 1 96.62 347 LEU A CA 1
ATOM 2709 C C . LEU A 1 347 ? -18.75 13.344 18.062 1 96.62 347 LEU A C 1
ATOM 2711 O O . LEU A 1 347 ? -18.672 13.688 19.234 1 96.62 347 LEU A O 1
ATOM 2715 N N . GLN A 1 348 ? -19.203 14.172 17.125 1 95.31 348 GLN A N 1
ATOM 2716 C CA . GLN A 1 348 ? -19.734 15.484 17.453 1 95.31 348 GLN A CA 1
ATOM 2717 C C . GLN A 1 348 ? -20.938 15.375 18.391 1 95.31 348 GLN A C 1
ATOM 2719 O O . GLN A 1 348 ? -21.016 16.094 19.391 1 95.31 348 GLN A O 1
ATOM 2724 N N . GLY A 1 349 ? -21.875 14.492 17.984 1 96.88 349 GLY A N 1
ATOM 2725 C CA . GLY A 1 349 ? -23.031 14.266 18.844 1 96.88 349 GLY A CA 1
ATOM 2726 C C . GLY A 1 349 ? -22.656 13.781 20.234 1 96.88 349 GLY A C 1
ATOM 2727 O O . GLY A 1 349 ? -23.188 14.273 21.234 1 96.88 349 GLY A O 1
ATOM 2728 N N . TRP A 1 350 ? -21.781 12.844 20.297 1 98 350 TRP A N 1
ATOM 2729 C CA . TRP A 1 350 ? -21.266 12.328 21.562 1 98 350 TRP A CA 1
ATOM 2730 C C . TRP A 1 350 ? -20.625 13.445 22.391 1 98 350 TRP A C 1
ATOM 2732 O O . TRP A 1 350 ? -20.891 13.57 23.578 1 98 350 TRP A O 1
ATOM 2742 N N . ALA A 1 351 ? -19.828 14.273 21.797 1 97.75 351 ALA A N 1
ATOM 2743 C CA . ALA A 1 351 ? -19.062 15.336 22.469 1 97.75 351 ALA A CA 1
ATOM 2744 C C . ALA A 1 351 ? -20 16.438 22.969 1 97.75 351 ALA A C 1
ATOM 2746 O O . ALA A 1 351 ? -19.641 17.188 23.875 1 97.75 351 ALA A O 1
ATOM 2747 N N . ALA A 1 352 ? -21.141 16.516 22.375 1 97.06 352 ALA A N 1
ATOM 2748 C CA . ALA A 1 352 ? -22.109 17.547 22.766 1 97.06 352 ALA A CA 1
ATOM 2749 C C . ALA A 1 352 ? -22.812 17.172 24.062 1 97.06 352 ALA A C 1
ATOM 2751 O O . ALA A 1 352 ? -23.453 18.031 24.688 1 97.06 352 ALA A O 1
ATOM 2752 N N . GLU A 1 353 ? -22.672 15.969 24.453 1 97.56 353 GLU A N 1
ATOM 2753 C CA . GLU A 1 353 ? -23.344 15.523 25.672 1 97.56 353 GLU A CA 1
ATOM 2754 C C . GLU A 1 353 ? -22.641 16.062 26.906 1 97.56 353 GLU A C 1
ATOM 2756 O O . GLU A 1 353 ? -21.406 15.992 27.016 1 97.56 353 GLU A O 1
ATOM 2761 N N . ALA A 1 354 ? -23.406 16.5 27.891 1 97.44 354 ALA A N 1
ATOM 2762 C CA . ALA A 1 354 ? -22.891 17.172 29.094 1 97.44 354 ALA A CA 1
ATOM 2763 C C . ALA A 1 354 ? -22 16.234 29.906 1 97.44 354 ALA A C 1
ATOM 2765 O O . ALA A 1 354 ? -21.016 16.656 30.5 1 97.44 354 ALA A O 1
ATOM 2766 N N . GLU A 1 355 ? -22.359 15.047 29.953 1 97.94 355 GLU A N 1
ATOM 2767 C CA . GLU A 1 355 ? -21.625 14.094 30.766 1 97.94 355 GLU A CA 1
ATOM 2768 C C . GLU A 1 355 ? -20.203 13.906 30.234 1 97.94 355 GLU A C 1
ATOM 2770 O O . GLU A 1 355 ? -19.266 13.68 31.016 1 97.94 355 GLU A O 1
ATOM 2775 N N . ASN A 1 356 ? -20.062 13.938 28.953 1 98.5 356 ASN A N 1
ATOM 2776 C CA . ASN A 1 356 ? -18.75 13.781 28.344 1 98.5 356 ASN A CA 1
ATOM 2777 C C . ASN A 1 356 ? -17.891 15.016 28.562 1 98.5 356 ASN A C 1
ATOM 2779 O O . ASN A 1 356 ? -16.672 14.898 28.781 1 98.5 356 ASN A O 1
ATOM 2783 N N . LYS A 1 357 ? -18.469 16.172 28.547 1 97.88 357 LYS A N 1
ATOM 2784 C CA . LYS A 1 357 ? -17.766 17.422 28.844 1 97.88 357 LYS A CA 1
ATOM 2785 C C . LYS A 1 357 ? -17.266 17.438 30.281 1 97.88 357 LYS A C 1
ATOM 2787 O O . LYS A 1 357 ? -16.141 17.844 30.547 1 97.88 357 LYS A O 1
ATOM 2792 N N . GLN A 1 358 ? -18.141 17.016 31.125 1 98.31 358 GLN A N 1
ATOM 2793 C CA . GLN A 1 358 ? -17.766 16.953 32.531 1 98.31 358 GLN A CA 1
ATOM 2794 C C . GLN A 1 358 ? -16.625 15.977 32.781 1 98.31 358 GLN A C 1
ATOM 2796 O O . GLN A 1 358 ? -15.703 16.266 33.531 1 98.31 358 GLN A O 1
ATOM 2801 N N . ALA A 1 359 ? -16.75 14.852 32.156 1 98.62 359 ALA A N 1
ATOM 2802 C CA . ALA A 1 359 ? -15.695 13.852 32.281 1 98.62 359 ALA A CA 1
ATOM 2803 C C . ALA A 1 359 ? -14.352 14.406 31.812 1 98.62 359 ALA A C 1
ATOM 2805 O O . ALA A 1 359 ? -13.32 14.164 32.438 1 98.62 359 ALA A O 1
ATOM 2806 N N . TRP A 1 360 ? -14.352 15.109 30.75 1 98.62 360 TRP A N 1
ATOM 2807 C CA . TRP A 1 360 ? -13.102 15.672 30.234 1 98.62 360 TRP A CA 1
ATOM 2808 C C . TRP A 1 360 ? -12.547 16.719 31.203 1 98.62 360 TRP A C 1
ATOM 2810 O O . TRP A 1 360 ? -11.328 16.797 31.406 1 98.62 360 TRP A O 1
ATOM 2820 N N . ALA A 1 361 ? -13.398 17.516 31.781 1 98.19 361 ALA A N 1
ATOM 2821 C CA . ALA A 1 361 ? -12.961 18.5 32.781 1 98.19 361 ALA A CA 1
ATOM 2822 C C . ALA A 1 361 ? -12.227 17.828 33.938 1 98.19 361 ALA A C 1
ATOM 2824 O O . ALA A 1 361 ? -11.219 18.344 34.406 1 98.19 361 ALA A O 1
ATOM 2825 N N . GLU A 1 362 ? -12.742 16.766 34.312 1 98.69 362 GLU A N 1
ATOM 2826 C CA . GLU A 1 362 ? -12.102 16.016 35.406 1 98.69 362 GLU A CA 1
ATOM 2827 C C . GLU A 1 362 ? -10.75 15.461 34.969 1 98.69 362 GLU A C 1
ATOM 2829 O O . GLU A 1 362 ? -9.789 15.469 35.719 1 98.69 362 GLU A O 1
ATOM 2834 N N . ILE A 1 363 ? -10.695 14.984 33.719 1 98.69 363 ILE A N 1
ATOM 2835 C CA . ILE A 1 363 ? -9.445 14.477 33.156 1 98.69 363 ILE A CA 1
ATOM 2836 C C . ILE A 1 363 ? -8.414 15.602 33.094 1 98.69 363 ILE A C 1
ATOM 2838 O O . ILE A 1 363 ? -7.246 15.398 33.438 1 98.69 363 ILE A O 1
ATOM 2842 N N . MET A 1 364 ? -8.844 16.766 32.656 1 98.31 364 MET A N 1
ATOM 2843 C CA . MET A 1 364 ? -7.949 17.922 32.562 1 98.31 364 MET A CA 1
ATOM 2844 C C . MET A 1 364 ? -7.355 18.266 33.906 1 98.31 364 MET A C 1
ATOM 2846 O O . MET A 1 364 ? -6.16 18.547 34.031 1 98.31 364 MET A O 1
ATOM 2850 N N . GLN A 1 365 ? -8.188 18.234 34.906 1 98.25 365 GLN A N 1
ATOM 2851 C CA . GLN A 1 365 ? -7.738 18.516 36.25 1 98.25 365 GLN A CA 1
ATOM 2852 C C . GLN A 1 365 ? -6.762 17.453 36.75 1 98.25 365 GLN A C 1
ATOM 2854 O O . GLN A 1 365 ? -5.703 17.766 37.312 1 98.25 365 GLN A O 1
ATOM 2859 N N . LYS A 1 366 ? -7.09 16.266 36.562 1 98.19 366 LYS A N 1
ATOM 2860 C CA . LYS A 1 366 ? -6.305 15.141 37.031 1 98.19 366 LYS A CA 1
ATOM 2861 C C . LYS A 1 366 ? -4.922 15.109 36.406 1 98.19 366 LYS A C 1
ATOM 2863 O O . LYS A 1 366 ? -3.934 14.773 37.062 1 98.19 366 LYS A O 1
ATOM 2868 N N . HIS A 1 367 ? -4.855 15.422 35.156 1 97.88 367 HIS A N 1
ATOM 2869 C CA . HIS A 1 367 ? -3.611 15.242 34.406 1 97.88 367 HIS A CA 1
ATOM 2870 C C . HIS A 1 367 ? -3 16.594 34.031 1 97.88 367 HIS A C 1
ATOM 2872 O O . HIS A 1 367 ? -2.037 16.641 33.25 1 97.88 367 HIS A O 1
ATOM 2878 N N . ASN A 1 368 ? -3.582 17.703 34.438 1 97 368 ASN A N 1
ATOM 2879 C CA . ASN A 1 368 ? -3.088 19.062 34.188 1 97 368 ASN A CA 1
ATOM 2880 C C . ASN A 1 368 ? -2.984 19.344 32.688 1 97 368 ASN A C 1
ATOM 2882 O O . ASN A 1 368 ? -1.926 19.75 32.188 1 97 368 ASN A O 1
ATOM 2886 N N . LEU A 1 369 ? -4.082 19.062 32.031 1 96.88 369 LEU A N 1
ATOM 2887 C CA . LEU A 1 369 ? -4.133 19.328 30.594 1 96.88 369 LEU A CA 1
ATOM 2888 C C . LEU A 1 369 ? -4.5 20.781 30.312 1 96.88 369 LEU A C 1
ATOM 2890 O O . LEU A 1 369 ? -5.285 21.375 31.062 1 96.88 369 LEU A O 1
ATOM 2894 N N . SER A 1 370 ? -3.973 21.328 29.266 1 92.62 370 SER A N 1
ATOM 2895 C CA . SER A 1 370 ? -4.172 22.75 28.969 1 92.62 370 SER A CA 1
ATOM 2896 C C . SER A 1 370 ? -5.152 22.938 27.828 1 92.62 370 SER A C 1
ATOM 2898 O O . SER A 1 370 ? -5.66 24.047 27.609 1 92.62 370 SER A O 1
ATOM 2900 N N . HIS A 1 371 ? -5.438 21.953 27.062 1 90.75 371 HIS A N 1
ATOM 2901 C CA . HIS A 1 371 ? -6.293 22.047 25.891 1 90.75 371 HIS A CA 1
ATOM 2902 C C . HIS A 1 371 ? -7.676 21.453 26.172 1 90.75 371 HIS A C 1
ATOM 2904 O O . HIS A 1 371 ? -7.793 20.344 26.672 1 90.75 371 HIS A O 1
ATOM 2910 N N . ASN A 1 372 ? -8.727 22.203 25.859 1 94.69 372 ASN A N 1
ATOM 2911 C CA . ASN A 1 372 ? -10.094 21.703 26 1 94.69 372 ASN A CA 1
ATOM 2912 C C . ASN A 1 372 ? -10.805 21.625 24.656 1 94.69 372 ASN A C 1
ATOM 2914 O O . ASN A 1 372 ? -11.391 22.609 24.203 1 94.69 372 ASN A O 1
ATOM 2918 N N . PRO A 1 373 ? -10.898 20.453 24.062 1 93.94 373 PRO A N 1
ATOM 2919 C CA . PRO A 1 373 ? -11.531 20.281 22.75 1 93.94 373 PRO A CA 1
ATOM 2920 C C . PRO A 1 373 ? -13.047 20.484 22.797 1 93.94 373 PRO A C 1
ATOM 2922 O O . PRO A 1 373 ? -13.672 20.703 21.75 1 93.94 373 PRO A O 1
ATOM 2925 N N . PHE A 1 374 ? -13.633 20.484 23.969 1 95.56 374 PHE A N 1
ATOM 2926 C CA . PHE A 1 374 ? -15.078 20.578 24.109 1 95.56 374 PHE A CA 1
ATOM 2927 C C . PHE A 1 374 ? -15.531 22.031 24.062 1 95.56 374 PHE A C 1
ATOM 2929 O O . PHE A 1 374 ? -16.734 22.312 23.984 1 95.56 374 PHE A O 1
ATOM 2936 N N . ASP A 1 375 ? -14.609 22.953 23.984 1 93 375 ASP A N 1
ATOM 2937 C CA . ASP A 1 375 ? -14.938 24.359 23.828 1 93 375 ASP A CA 1
ATOM 2938 C C . ASP A 1 375 ? -15.523 24.641 22.438 1 93 375 ASP A C 1
ATOM 2940 O O . ASP A 1 375 ? -16.359 25.531 22.281 1 93 375 ASP A O 1
ATOM 2944 N N . ASP A 1 376 ? -15.078 23.969 21.484 1 90.75 376 ASP A N 1
ATOM 2945 C CA . ASP A 1 376 ? -15.586 24.016 20.125 1 90.75 376 ASP A CA 1
ATOM 2946 C C . ASP A 1 376 ? -15.734 22.609 19.547 1 90.75 376 ASP A C 1
ATOM 2948 O O . ASP A 1 376 ? -14.844 22.125 18.828 1 90.75 376 ASP A O 1
ATOM 2952 N N . VAL A 1 377 ? -16.859 22.062 19.75 1 92.56 377 VAL A N 1
ATOM 2953 C CA . VAL A 1 377 ? -17.125 20.672 19.422 1 92.56 377 VAL A CA 1
ATOM 2954 C C . VAL A 1 377 ? -17.062 20.469 17.922 1 92.56 377 VAL A C 1
ATOM 2956 O O . VAL A 1 377 ? -16.438 19.516 17.438 1 92.56 377 VAL A O 1
ATOM 2959 N N . THR A 1 378 ? -17.625 21.344 17.172 1 88.75 378 THR A N 1
ATOM 2960 C CA . THR A 1 378 ? -17.656 21.203 15.711 1 88.75 378 THR A CA 1
ATOM 2961 C C . THR A 1 378 ? -16.234 21.219 15.141 1 88.75 378 THR A C 1
ATOM 2963 O O . THR A 1 378 ? -15.852 20.312 14.406 1 88.75 378 THR A O 1
ATOM 2966 N N . ALA A 1 379 ? -15.422 22.109 15.562 1 86.12 379 ALA A N 1
ATOM 2967 C CA . ALA A 1 379 ? -14.078 22.281 15.031 1 86.12 379 ALA A CA 1
ATOM 2968 C C . ALA A 1 379 ? -13.18 21.109 15.391 1 86.12 379 ALA A C 1
ATOM 2970 O O . ALA A 1 379 ? -12.305 20.719 14.617 1 86.12 379 ALA A O 1
ATOM 2971 N N . ASN A 1 380 ? -13.508 20.516 16.578 1 91 380 ASN A N 1
ATOM 2972 C CA . ASN A 1 380 ? -12.523 19.578 17.109 1 91 380 ASN A CA 1
ATOM 2973 C C . ASN A 1 380 ? -12.953 18.125 16.859 1 91 380 ASN A C 1
ATOM 2975 O O . ASN A 1 380 ? -12.148 17.203 17 1 91 380 ASN A O 1
ATOM 2979 N N . PHE A 1 381 ? -14.211 17.891 16.422 1 92.69 381 PHE A N 1
ATOM 2980 C CA . PHE A 1 381 ? -14.656 16.5 16.359 1 92.69 381 PHE A CA 1
ATOM 2981 C C . PHE A 1 381 ? -15.156 16.156 14.961 1 92.69 381 PHE A C 1
ATOM 2983 O O . PHE A 1 381 ? -15.312 14.984 14.625 1 92.69 381 PHE A O 1
ATOM 2990 N N . GLU A 1 382 ? -15.312 17.109 14.117 1 88.25 382 GLU A N 1
ATOM 2991 C CA . GLU A 1 382 ? -15.867 16.875 12.789 1 88.25 382 GLU A CA 1
ATOM 2992 C C . GLU A 1 382 ? -14.945 15.984 11.961 1 88.25 382 GLU A C 1
ATOM 2994 O O . GLU A 1 382 ? -15.414 15.047 11.305 1 88.25 382 GLU A O 1
ATOM 2999 N N . CYS A 1 383 ? -13.648 16.234 11.977 1 85.38 383 CYS A N 1
ATOM 3000 C CA . CYS A 1 383 ? -12.703 15.438 11.188 1 85.38 383 CYS A CA 1
ATOM 3001 C C . CYS A 1 383 ? -12.648 14 11.688 1 85.38 383 CYS A C 1
ATOM 3003 O O . CYS A 1 383 ? -12.445 13.078 10.906 1 85.38 383 CYS A O 1
ATOM 3005 N N . GLY A 1 384 ? -12.898 13.883 12.961 1 90.12 384 GLY A N 1
ATOM 3006 C CA . GLY A 1 384 ? -13 12.531 13.492 1 90.12 384 GLY A CA 1
ATOM 3007 C C . GLY A 1 384 ? -14.133 11.734 12.875 1 90.12 384 GLY A C 1
ATOM 3008 O O . GLY A 1 384 ? -13.977 10.547 12.594 1 90.12 384 GLY A O 1
ATOM 3009 N N . ASP A 1 385 ? -15.227 12.398 12.672 1 90.62 385 ASP A N 1
ATOM 3010 C CA . ASP A 1 385 ? -16.375 11.758 12.023 1 90.62 385 ASP A CA 1
ATOM 3011 C C . ASP A 1 385 ? -16.031 11.352 10.594 1 90.62 385 ASP A C 1
ATOM 3013 O O . ASP A 1 385 ? -16.484 10.312 10.109 1 90.62 385 ASP A O 1
ATOM 3017 N N . PHE A 1 386 ? -15.18 12.109 9.977 1 85.81 386 PHE A N 1
ATOM 3018 C CA . PHE A 1 386 ? -14.773 11.805 8.609 1 85.81 386 PHE A CA 1
ATOM 3019 C C . PHE A 1 386 ? -13.867 10.578 8.578 1 85.81 386 PHE A C 1
ATOM 3021 O O . PHE A 1 386 ? -13.961 9.758 7.66 1 85.81 386 PHE A O 1
ATOM 3028 N N . VAL A 1 387 ? -13.047 10.445 9.516 1 83.69 387 VAL A N 1
ATOM 3029 C CA . VAL A 1 387 ? -12.141 9.305 9.578 1 83.69 387 VAL A CA 1
ATOM 3030 C C . VAL A 1 387 ? -12.945 8.016 9.758 1 83.69 387 VAL A C 1
ATOM 3032 O O . VAL A 1 387 ? -12.664 7.004 9.117 1 83.69 387 VAL A O 1
ATOM 3035 N N . VAL A 1 388 ? -13.953 8.109 10.617 1 87.06 388 VAL A N 1
ATOM 3036 C CA . VAL A 1 388 ? -14.828 6.961 10.836 1 87.06 388 VAL A CA 1
ATOM 3037 C C . VAL A 1 388 ? -15.484 6.551 9.516 1 87.06 388 VAL A C 1
ATOM 3039 O O . VAL A 1 388 ? -15.641 5.359 9.242 1 87.06 388 VAL A O 1
ATOM 3042 N N . GLY A 1 389 ? -15.68 7.504 8.695 1 80.56 389 GLY A N 1
ATOM 3043 C CA . GLY A 1 389 ? -16.328 7.273 7.422 1 80.56 389 GLY A CA 1
ATOM 3044 C C . GLY A 1 389 ? -15.398 6.727 6.359 1 80.56 389 GLY A C 1
ATOM 3045 O O . GLY A 1 389 ? -15.844 6.309 5.289 1 80.56 389 GLY A O 1
ATOM 3046 N N . ALA A 1 390 ? -14.156 6.668 6.59 1 68.06 390 ALA A N 1
ATOM 3047 C CA . ALA A 1 390 ? -13.141 6.098 5.711 1 68.06 390 ALA A CA 1
ATOM 3048 C C . ALA A 1 390 ? -13.164 6.762 4.34 1 68.06 390 ALA A C 1
ATOM 3050 O O . ALA A 1 390 ? -13.203 6.078 3.312 1 68.06 390 ALA A O 1
ATOM 3051 N N . LEU A 1 391 ? -12.945 8.047 4.242 1 67.81 391 LEU A N 1
ATOM 3052 C CA . LEU A 1 391 ? -13.102 8.867 3.043 1 67.81 391 LEU A CA 1
ATOM 3053 C C . LEU A 1 391 ? -11.938 8.641 2.082 1 67.81 391 LEU A C 1
ATOM 3055 O O . LEU A 1 391 ? -12.117 8.688 0.863 1 67.81 391 LEU A O 1
ATOM 3059 N N . VAL A 1 392 ? -10.781 8.398 2.607 1 70.19 392 VAL A N 1
ATOM 3060 C CA . VAL A 1 392 ? -9.602 8.234 1.762 1 70.19 392 VAL A CA 1
ATOM 3061 C C . VAL A 1 392 ? -9.133 6.781 1.804 1 70.19 392 VAL A C 1
ATOM 3063 O O . VAL A 1 392 ? -8.531 6.344 2.785 1 70.19 392 VAL A O 1
ATOM 3066 N N . SER A 1 393 ? -9.328 6.133 0.671 1 74.38 393 SER A N 1
ATOM 3067 C CA . SER A 1 393 ? -9.141 4.691 0.755 1 74.38 393 SER A CA 1
ATOM 3068 C C . SER A 1 393 ? -7.859 4.258 0.048 1 74.38 393 SER A C 1
ATOM 3070 O O . SER A 1 393 ? -7.18 3.328 0.493 1 74.38 393 SER A O 1
ATOM 3072 N N . ALA A 1 394 ? -7.473 4.883 -1.034 1 84.44 394 ALA A N 1
ATOM 3073 C CA . ALA A 1 394 ? -6.406 4.227 -1.788 1 84.44 394 ALA A CA 1
ATOM 3074 C C . ALA A 1 394 ? -5.473 5.25 -2.422 1 84.44 394 ALA A C 1
ATOM 3076 O O . ALA A 1 394 ? -5.625 5.598 -3.596 1 84.44 394 ALA A O 1
ATOM 3077 N N . LEU A 1 395 ? -4.516 5.773 -1.661 1 91.88 395 LEU A N 1
ATOM 3078 C CA . LEU A 1 395 ? -3.439 6.621 -2.164 1 91.88 395 LEU A CA 1
ATOM 3079 C C . LEU A 1 395 ? -2.291 5.777 -2.711 1 91.88 395 LEU A C 1
ATOM 3081 O O . LEU A 1 395 ? -1.611 5.082 -1.952 1 91.88 395 LEU A O 1
ATOM 3085 N N . SER A 1 396 ? -2.033 5.82 -3.988 1 94 396 SER A N 1
ATOM 3086 C CA . SER A 1 396 ? -1.01 4.977 -4.598 1 94 396 SER A CA 1
ATOM 3087 C C . SER A 1 396 ? 0.389 5.516 -4.316 1 94 396 SER A C 1
ATOM 3089 O O . SER A 1 396 ? 0.676 6.684 -4.574 1 94 396 SER A O 1
ATOM 3091 N N . MET A 1 397 ? 1.269 4.711 -3.812 1 96.19 397 MET A N 1
ATOM 3092 C CA . MET A 1 397 ? 2.66 5.09 -3.586 1 96.19 397 MET A CA 1
ATOM 3093 C C . MET A 1 397 ? 3.551 4.586 -4.719 1 96.19 397 MET A C 1
ATOM 3095 O O . MET A 1 397 ? 4.777 4.633 -4.613 1 96.19 397 MET A O 1
ATOM 3099 N N . ASN A 1 398 ? 2.896 4.145 -5.773 1 95.81 398 ASN A N 1
ATOM 3100 C CA . ASN A 1 398 ? 3.623 3.525 -6.875 1 95.81 398 ASN A CA 1
ATOM 3101 C C . ASN A 1 398 ? 4.68 4.465 -7.445 1 95.81 398 ASN A C 1
ATOM 3103 O O . ASN A 1 398 ? 5.832 4.066 -7.645 1 95.81 398 ASN A O 1
ATOM 3107 N N . LYS A 1 399 ? 4.352 5.719 -7.688 1 97.12 399 LYS A N 1
ATOM 3108 C CA . LYS A 1 399 ? 5.281 6.656 -8.312 1 97.12 399 LYS A CA 1
ATOM 3109 C C . LYS A 1 399 ? 6.496 6.902 -7.422 1 97.12 399 LYS A C 1
ATOM 3111 O O . LYS A 1 399 ? 7.633 6.898 -7.898 1 97.12 399 LYS A O 1
ATOM 3116 N N . ALA A 1 400 ? 6.238 7.164 -6.148 1 97.75 400 ALA A N 1
ATOM 3117 C CA . ALA A 1 400 ? 7.352 7.371 -5.23 1 97.75 400 ALA A CA 1
ATOM 3118 C C . ALA A 1 400 ? 8.312 6.184 -5.246 1 97.75 400 ALA A C 1
ATOM 3120 O O . ALA A 1 400 ? 9.531 6.363 -5.316 1 97.75 400 ALA A O 1
ATOM 3121 N N . ARG A 1 401 ? 7.77 4.992 -5.273 1 96.38 401 ARG A N 1
ATOM 3122 C CA . ARG A 1 401 ? 8.594 3.789 -5.293 1 96.38 401 ARG A CA 1
ATOM 3123 C C . ARG A 1 401 ? 9.328 3.648 -6.621 1 96.38 401 ARG A C 1
ATOM 3125 O O . ARG A 1 401 ? 10.469 3.188 -6.656 1 96.38 401 ARG A O 1
ATOM 3132 N N . TYR A 1 402 ? 8.562 3.975 -7.613 1 95.81 402 TYR A N 1
ATOM 3133 C CA . TYR A 1 402 ? 9.148 3.967 -8.953 1 95.81 402 TYR A CA 1
ATOM 3134 C C . TYR A 1 402 ? 10.383 4.867 -9.016 1 95.81 402 TYR A C 1
ATOM 3136 O O . TYR A 1 402 ? 11.344 4.562 -9.719 1 95.81 402 TYR A O 1
ATOM 3144 N N . PHE A 1 403 ? 10.453 5.949 -8.195 1 96.69 403 PHE A N 1
ATOM 3145 C CA . PHE A 1 403 ? 11.539 6.922 -8.18 1 96.69 403 PHE A CA 1
ATOM 3146 C C . PHE A 1 403 ? 12.562 6.562 -7.113 1 96.69 403 PHE A C 1
ATOM 3148 O O . PHE A 1 403 ? 13.602 7.219 -7 1 96.69 403 PHE A O 1
ATOM 3155 N N . GLY A 1 404 ? 12.258 5.562 -6.281 1 96 404 GLY A N 1
ATOM 3156 C CA . GLY A 1 404 ? 13.289 5.07 -5.387 1 96 404 GLY A CA 1
ATOM 3157 C C . GLY A 1 404 ? 12.961 5.281 -3.922 1 96 404 GLY A C 1
ATOM 3158 O O . GLY A 1 404 ? 13.75 4.918 -3.047 1 96 404 GLY A O 1
ATOM 3159 N N . TRP A 1 405 ? 11.82 5.848 -3.594 1 97.19 405 TRP A N 1
ATOM 3160 C CA . TRP A 1 405 ? 11.422 6.016 -2.199 1 97.19 405 TRP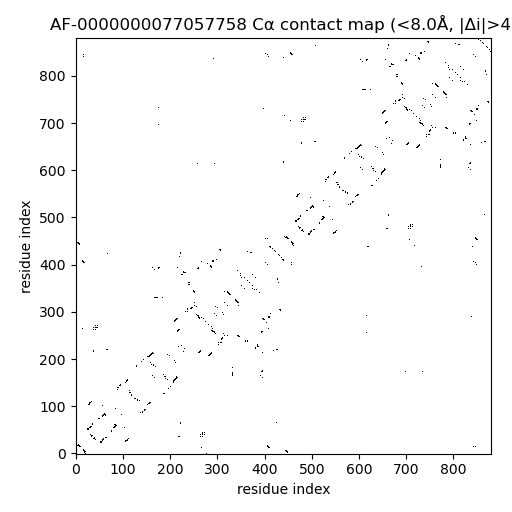 A CA 1
ATOM 3161 C C . TRP A 1 405 ? 11.086 4.672 -1.562 1 97.19 405 TRP A C 1
ATOM 3163 O O . TRP A 1 405 ? 10.352 3.867 -2.145 1 97.19 405 TRP A O 1
ATOM 3173 N N . THR A 1 406 ? 11.555 4.445 -0.312 1 96.94 406 THR A N 1
ATOM 3174 C CA . THR A 1 406 ? 11.352 3.154 0.339 1 96.94 406 THR A CA 1
ATOM 3175 C C . THR A 1 406 ? 10.891 3.342 1.78 1 96.94 406 THR A C 1
ATOM 3177 O O . THR A 1 406 ? 10.609 2.365 2.479 1 96.94 406 THR A O 1
ATOM 3180 N N . GLY A 1 407 ? 10.727 4.609 2.238 1 97.38 407 GLY A N 1
ATOM 3181 C CA . GLY A 1 407 ? 10.398 4.871 3.629 1 97.38 407 GLY A CA 1
ATOM 3182 C C . GLY A 1 407 ? 9.055 4.305 4.039 1 97.38 407 GLY A C 1
ATOM 3183 O O . GLY A 1 407 ? 8.117 4.281 3.24 1 97.38 407 GLY A O 1
ATOM 3184 N N . HIS A 1 408 ? 9.008 3.906 5.328 1 96.31 408 HIS A N 1
ATOM 3185 C CA . HIS A 1 408 ? 7.816 3.242 5.844 1 96.31 408 HIS A CA 1
ATOM 3186 C C . HIS A 1 408 ? 7.684 3.436 7.348 1 96.31 408 HIS A C 1
ATOM 3188 O O . HIS A 1 408 ? 8.68 3.627 8.047 1 96.31 408 HIS A O 1
ATOM 3194 N N . VAL A 1 409 ? 6.438 3.471 7.82 1 98.38 409 VAL A N 1
ATOM 3195 C CA . VAL A 1 409 ? 6.18 3.41 9.258 1 98.38 409 VAL A CA 1
ATOM 3196 C C . VAL A 1 409 ? 4.867 2.668 9.516 1 98.38 409 VAL A C 1
ATOM 3198 O O . VAL A 1 409 ? 3.926 2.771 8.727 1 98.38 409 VAL A O 1
ATOM 3201 N N . ASP A 1 410 ? 4.836 1.812 10.539 1 98 410 ASP A N 1
ATOM 3202 C CA . ASP A 1 410 ? 3.555 1.282 11 1 98 410 ASP A CA 1
ATOM 3203 C C . ASP A 1 410 ? 2.668 2.395 11.555 1 98 410 ASP A C 1
ATOM 3205 O O . ASP A 1 410 ? 3.053 3.092 12.5 1 98 410 ASP A O 1
ATOM 3209 N N . THR A 1 411 ? 1.497 2.568 10.969 1 97.38 411 THR A N 1
ATOM 3210 C CA . THR A 1 411 ? 0.637 3.701 11.297 1 97.38 411 THR A CA 1
ATOM 3211 C C . THR A 1 411 ? 0.247 3.672 12.773 1 97.38 411 THR A C 1
ATOM 3213 O O . THR A 1 411 ? 0.12 4.723 13.406 1 97.38 411 THR A O 1
ATOM 3216 N N . LEU A 1 412 ? 0.023 2.48 13.352 1 98.25 412 LEU A N 1
ATOM 3217 C CA . LEU A 1 412 ? -0.332 2.393 14.758 1 98.25 412 LEU A CA 1
ATOM 3218 C C . LEU A 1 412 ? 0.827 2.846 15.641 1 98.25 412 LEU A C 1
ATOM 3220 O O . LEU A 1 412 ? 0.618 3.527 16.641 1 98.25 412 LEU A O 1
ATOM 3224 N N . GLU A 1 413 ? 2.037 2.492 15.281 1 98.5 413 GLU A N 1
ATOM 3225 C CA . GLU A 1 413 ? 3.199 2.969 16.016 1 98.5 413 GLU A CA 1
ATOM 3226 C C . GLU A 1 413 ? 3.328 4.484 15.93 1 98.5 413 GLU A C 1
ATOM 3228 O O . GLU A 1 413 ? 3.648 5.145 16.922 1 98.5 413 GLU A O 1
ATOM 3233 N N . SER A 1 414 ? 3.109 4.992 14.75 1 98.19 414 SER A N 1
ATOM 3234 C CA . SER A 1 414 ? 3.229 6.434 14.555 1 98.19 414 SER A CA 1
ATOM 3235 C C . SER A 1 414 ? 2.145 7.188 15.32 1 98.19 414 SER A C 1
ATOM 3237 O O . SER A 1 414 ? 2.402 8.25 15.891 1 98.19 414 SER A O 1
ATOM 3239 N N . LEU A 1 415 ? 0.948 6.664 15.234 1 98.06 415 LEU A N 1
ATOM 3240 C CA . LEU A 1 415 ? -0.149 7.297 15.961 1 98.06 415 LEU A CA 1
ATOM 3241 C C . LEU A 1 415 ? 0.11 7.273 17.469 1 98.06 415 LEU A C 1
ATOM 3243 O O . LEU A 1 415 ? -0.171 8.25 18.156 1 98.06 415 LEU A O 1
ATOM 3247 N N . PHE A 1 416 ? 0.594 6.176 17.969 1 98.75 416 PHE A N 1
ATOM 3248 C CA . PHE A 1 416 ? 0.947 6.059 19.375 1 98.75 416 PHE A CA 1
ATOM 3249 C C . PHE A 1 416 ? 1.996 7.094 19.75 1 98.75 416 PHE A C 1
ATOM 3251 O O . PHE A 1 416 ? 1.899 7.723 20.812 1 98.75 416 PHE A O 1
ATOM 3258 N N . MET A 1 417 ? 2.969 7.254 18.922 1 98.25 417 MET A N 1
ATOM 3259 C CA . MET A 1 417 ? 3.977 8.289 19.141 1 98.25 417 MET A CA 1
ATOM 3260 C C . MET A 1 417 ? 3.336 9.672 19.188 1 98.25 417 MET A C 1
ATOM 3262 O O . MET A 1 417 ? 3.648 10.477 20.078 1 98.25 417 MET A O 1
ATOM 3266 N N . ALA A 1 418 ? 2.455 9.945 18.266 1 97.62 418 ALA A N 1
ATOM 3267 C CA . ALA A 1 418 ? 1.78 11.242 18.219 1 97.62 418 ALA A CA 1
ATOM 3268 C C . ALA A 1 418 ? 0.969 11.484 19.5 1 97.62 418 ALA A C 1
ATOM 3270 O O . ALA A 1 418 ? 1.017 12.57 20.062 1 97.62 418 ALA A O 1
ATOM 3271 N N . TYR A 1 419 ? 0.193 10.461 19.906 1 97.88 419 TYR A N 1
ATOM 3272 C CA . TYR A 1 419 ? -0.61 10.594 21.125 1 97.88 419 TYR A CA 1
ATOM 3273 C C . TYR A 1 419 ? 0.276 10.82 22.344 1 97.88 419 TYR A C 1
ATOM 3275 O O . TYR A 1 419 ? -0.067 11.602 23.234 1 97.88 419 TYR A O 1
ATOM 3283 N N . SER A 1 420 ? 1.372 10.148 22.406 1 98 420 SER A N 1
ATOM 3284 C CA . SER A 1 420 ? 2.324 10.328 23.5 1 98 420 SER A CA 1
ATOM 3285 C C . SER A 1 420 ? 2.877 11.75 23.516 1 98 420 SER A C 1
ATOM 3287 O O . SER A 1 420 ? 3.033 12.344 24.594 1 98 420 SER A O 1
ATOM 3289 N N . GLU A 1 421 ? 3.193 12.234 22.406 1 97.12 421 GLU A N 1
ATOM 3290 C CA . GLU A 1 421 ? 3.697 13.602 22.312 1 97.12 421 GLU A CA 1
ATOM 3291 C C . GLU A 1 421 ? 2.611 14.609 22.656 1 97.12 421 GLU A C 1
ATOM 3293 O O . GLU A 1 421 ? 2.895 15.656 23.234 1 97.12 421 GLU A O 1
ATOM 3298 N N . MET A 1 422 ? 1.381 14.32 22.25 1 96.88 422 MET A N 1
ATOM 3299 C CA . MET A 1 422 ? 0.271 15.203 22.609 1 96.88 422 MET A CA 1
ATOM 3300 C C . MET A 1 422 ? 0.072 15.25 24.125 1 96.88 422 MET A C 1
ATOM 3302 O O . MET A 1 422 ? -0.359 16.266 24.656 1 96.88 422 MET A O 1
ATOM 3306 N N . ASN A 1 423 ? 0.372 14.156 24.734 1 97.31 423 ASN A N 1
ATOM 3307 C CA . ASN A 1 423 ? 0.374 14.18 26.203 1 97.31 423 ASN A CA 1
ATOM 3308 C C . ASN A 1 423 ? 1.397 15.172 26.734 1 97.31 423 ASN A C 1
ATOM 3310 O O . ASN A 1 423 ? 1.094 15.953 27.641 1 97.31 423 ASN A O 1
ATOM 3314 N N . LYS A 1 424 ? 2.58 15.188 26.188 1 96.38 424 LYS A N 1
ATOM 3315 C CA . LYS A 1 424 ? 3.637 16.109 26.609 1 96.38 424 LYS A CA 1
ATOM 3316 C C . LYS A 1 424 ? 3.248 17.547 26.328 1 96.38 424 LYS A C 1
ATOM 3318 O O . LYS A 1 424 ? 3.674 18.469 27.047 1 96.38 424 LYS A O 1
ATOM 3323 N N . LEU A 1 425 ? 2.42 17.719 25.359 1 95.88 425 LEU A N 1
ATOM 3324 C CA . LEU A 1 425 ? 1.978 19.062 24.969 1 95.88 425 LEU A CA 1
ATOM 3325 C C . LEU A 1 425 ? 0.801 19.5 25.828 1 95.88 425 LEU A C 1
ATOM 3327 O O . LEU A 1 425 ? 0.333 20.641 25.703 1 95.88 425 LEU A O 1
ATOM 3331 N N . GLY A 1 426 ? 0.294 18.609 26.688 1 95.25 426 GLY A N 1
ATOM 3332 C CA . GLY A 1 426 ? -0.829 18.938 27.547 1 95.25 426 GLY A CA 1
ATOM 3333 C C . GLY A 1 426 ? -2.174 18.797 26.859 1 95.25 426 GLY A C 1
ATOM 3334 O O . GLY A 1 426 ? -3.158 19.406 27.281 1 95.25 426 GLY A O 1
ATOM 3335 N N . MET A 1 427 ? -2.238 17.969 25.781 1 95.81 427 MET A N 1
ATOM 3336 C CA . MET A 1 427 ? -3.455 17.859 24.984 1 95.81 427 MET A CA 1
ATOM 3337 C C . MET A 1 427 ? -4.227 16.594 25.328 1 95.81 427 MET A C 1
ATOM 3339 O O . MET A 1 427 ? -5.441 16.531 25.141 1 95.81 427 MET A O 1
ATOM 3343 N N . LEU A 1 428 ? -3.527 15.539 25.703 1 97.5 428 LEU A N 1
ATOM 3344 C CA . LEU A 1 428 ? -4.121 14.242 25.984 1 97.5 428 LEU A CA 1
ATOM 3345 C C . LEU A 1 428 ? -3.594 13.688 27.312 1 97.5 428 LEU A C 1
ATOM 3347 O O . LEU A 1 428 ? -2.488 14.031 27.734 1 97.5 428 LEU A O 1
ATOM 3351 N N . PRO A 1 429 ? -4.383 12.93 28.047 1 98.44 429 PRO A N 1
ATOM 3352 C CA . PRO A 1 429 ? -3.826 12.203 29.188 1 98.44 429 PRO A CA 1
ATOM 3353 C C . PRO A 1 429 ? -2.842 11.117 28.781 1 98.44 429 PRO A C 1
ATOM 3355 O O . PRO A 1 429 ? -2.775 10.758 27.594 1 98.44 429 PRO A O 1
ATOM 3358 N N . PRO A 1 430 ? -2.018 10.617 29.672 1 98.25 430 PRO A N 1
ATOM 3359 C CA . PRO A 1 430 ? -1.083 9.547 29.312 1 98.25 430 PRO A CA 1
ATOM 3360 C C . PRO A 1 430 ? -1.789 8.242 28.953 1 98.25 430 PRO A C 1
ATOM 3362 O O . PRO A 1 430 ? -2.871 7.961 29.484 1 98.25 430 PRO A O 1
ATOM 3365 N N . THR A 1 431 ? -1.189 7.465 28.078 1 98.38 431 THR A N 1
ATOM 3366 C CA . THR A 1 431 ? -1.671 6.121 27.781 1 98.38 431 THR A CA 1
ATOM 3367 C C . THR A 1 431 ? -1.357 5.172 28.938 1 98.38 431 THR A C 1
ATOM 3369 O O . THR A 1 431 ? -0.48 5.449 29.75 1 98.38 431 THR A O 1
ATOM 3372 N N . VAL A 1 432 ? -2.074 4.09 29.031 1 98.44 432 VAL A N 1
ATOM 3373 C CA . VAL A 1 432 ? -1.885 3.16 30.141 1 98.44 432 VAL A CA 1
ATOM 3374 C C . VAL A 1 432 ? -0.987 2.006 29.688 1 98.44 432 VAL A C 1
ATOM 3376 O O . VAL A 1 432 ? -0.699 1.1 30.469 1 98.44 432 VAL A O 1
ATOM 3379 N N . VAL A 1 433 ? -0.606 1.973 28.422 1 98.31 433 VAL A N 1
ATOM 3380 C CA . VAL A 1 433 ? 0.351 1.005 27.906 1 98.31 433 VAL A CA 1
ATOM 3381 C C . VAL A 1 433 ? 1.615 1.727 27.438 1 98.31 433 VAL A C 1
ATOM 3383 O O . VAL A 1 433 ? 1.625 2.953 27.312 1 98.31 433 VAL A O 1
ATOM 3386 N N . ASP A 1 434 ? 2.67 1.005 27.109 1 97.56 434 ASP A N 1
ATOM 3387 C CA . ASP A 1 434 ? 3.965 1.624 26.844 1 97.56 434 ASP A CA 1
ATOM 3388 C C . ASP A 1 434 ? 4.281 1.628 25.344 1 97.56 434 ASP A C 1
ATOM 3390 O O . ASP A 1 434 ? 5.199 2.316 24.906 1 97.56 434 ASP A O 1
ATOM 3394 N N . LYS A 1 435 ? 3.518 0.821 24.625 1 98 435 LYS A N 1
ATOM 3395 C CA . LYS A 1 435 ? 3.809 0.742 23.188 1 98 435 LYS A CA 1
ATOM 3396 C C . LYS A 1 435 ? 2.582 0.296 22.406 1 98 435 LYS A C 1
ATOM 3398 O O . LYS A 1 435 ? 1.647 -0.276 22.969 1 98 435 LYS A O 1
ATOM 3403 N N . ALA A 1 436 ? 2.578 0.569 21.125 1 98.31 436 ALA A N 1
ATOM 3404 C CA . ALA A 1 436 ? 1.573 0.059 20.203 1 98.31 436 ALA A CA 1
ATOM 3405 C C . ALA A 1 436 ? 1.923 -1.352 19.734 1 98.31 436 ALA A C 1
ATOM 3407 O O . ALA A 1 436 ? 3.074 -1.78 19.844 1 98.31 436 ALA A O 1
ATOM 3408 N N . ASN A 1 437 ? 0.959 -2.102 19.344 1 97.5 437 ASN A N 1
ATOM 3409 C CA . ASN A 1 437 ? 1.155 -3.348 18.609 1 97.5 437 ASN A CA 1
ATOM 3410 C C . ASN A 1 437 ? 1.107 -3.127 17.094 1 97.5 437 ASN A C 1
ATOM 3412 O O . ASN A 1 437 ? 0.039 -2.879 16.531 1 97.5 437 ASN A O 1
ATOM 3416 N N . PRO A 1 438 ? 2.248 -3.213 16.484 1 96.81 438 PRO A N 1
ATOM 3417 C CA . PRO A 1 438 ? 2.24 -2.998 15.039 1 96.81 438 PRO A CA 1
ATOM 3418 C C . PRO A 1 438 ? 1.458 -4.074 14.281 1 96.81 438 PRO A C 1
ATOM 3420 O O . PRO A 1 438 ? 1.211 -5.152 14.828 1 96.81 438 PRO A O 1
ATOM 3423 N N . LEU A 1 439 ? 1.03 -3.75 13.078 1 96.12 439 LEU A N 1
ATOM 3424 C CA . LEU A 1 439 ? 0.276 -4.68 12.242 1 96.12 439 LEU A CA 1
ATOM 3425 C C . LEU A 1 439 ? 1.215 -5.59 11.461 1 96.12 439 LEU A C 1
ATOM 3427 O O . LEU A 1 439 ? 1.359 -5.445 10.242 1 96.12 439 LEU A O 1
ATOM 3431 N N . ILE A 1 440 ? 1.827 -6.641 12.102 1 96 440 ILE A N 1
ATOM 3432 C CA . ILE A 1 440 ? 2.809 -7.496 11.445 1 96 440 ILE A CA 1
ATOM 3433 C C . ILE A 1 440 ? 2.574 -8.953 11.852 1 96 440 ILE A C 1
ATOM 3435 O O . ILE A 1 440 ? 2.012 -9.227 12.914 1 96 440 ILE A O 1
ATOM 3439 N N . MET B 1 1 ? 24.188 -12.75 6.836 1 55.69 1 MET B N 1
ATOM 3440 C CA . MET B 1 1 ? 24.906 -11.781 6.016 1 55.69 1 MET B CA 1
ATOM 3441 C C . MET B 1 1 ? 23.938 -10.906 5.23 1 55.69 1 MET B C 1
ATOM 3443 O O . MET B 1 1 ? 23.219 -11.398 4.363 1 55.69 1 MET B O 1
ATOM 3447 N N . GLY B 1 2 ? 23.312 -9.789 5.801 1 70.62 2 GLY B N 1
ATOM 3448 C CA . GLY B 1 2 ? 22.047 -9.109 5.527 1 70.62 2 GLY B CA 1
ATOM 3449 C C . GLY B 1 2 ? 22.172 -8.031 4.465 1 70.62 2 GLY B C 1
ATOM 3450 O O . GLY B 1 2 ? 23.281 -7.738 3.998 1 70.62 2 GLY B O 1
ATOM 3451 N N . SER B 1 3 ? 21.266 -7.84 3.578 1 81.56 3 SER B N 1
ATOM 3452 C CA . SER B 1 3 ? 21.141 -6.82 2.543 1 81.56 3 S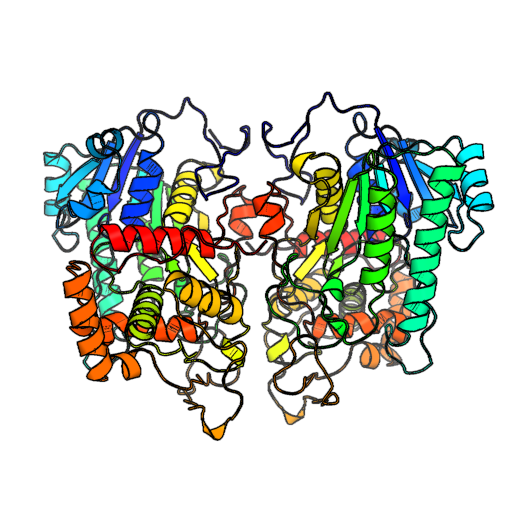ER B CA 1
ATOM 3453 C C . SER B 1 3 ? 21.109 -5.418 3.145 1 81.56 3 SER B C 1
ATOM 3455 O O . SER B 1 3 ? 21.328 -4.43 2.439 1 81.56 3 SER B O 1
ATOM 3457 N N . ALA B 1 4 ? 21.031 -5.184 4.426 1 80.31 4 ALA B N 1
ATOM 3458 C CA . ALA B 1 4 ? 20.75 -3.91 5.074 1 80.31 4 ALA B CA 1
ATOM 3459 C C . ALA B 1 4 ? 21.906 -2.934 4.91 1 80.31 4 ALA B C 1
ATOM 3461 O O . ALA B 1 4 ? 21.703 -1.719 4.863 1 80.31 4 ALA B O 1
ATOM 3462 N N . GLY B 1 5 ? 23.094 -3.381 4.762 1 87.88 5 GLY B N 1
ATOM 3463 C CA . GLY B 1 5 ? 24.25 -2.488 4.664 1 87.88 5 GLY B CA 1
ATOM 3464 C C . GLY B 1 5 ? 24.641 -2.193 3.232 1 87.88 5 GLY B C 1
ATOM 3465 O O . GLY B 1 5 ? 25.656 -1.534 2.992 1 87.88 5 GLY B O 1
ATOM 3466 N N . LEU B 1 6 ? 23.781 -2.613 2.293 1 93.38 6 LEU B N 1
ATOM 3467 C CA . LEU B 1 6 ? 24.125 -2.467 0.882 1 93.38 6 LEU B CA 1
ATOM 3468 C C . LEU B 1 6 ? 23.062 -1.637 0.154 1 93.38 6 LEU B C 1
ATOM 3470 O O . LEU B 1 6 ? 21.906 -1.589 0.573 1 93.38 6 LEU B O 1
ATOM 3474 N N . PRO B 1 7 ? 23.484 -0.967 -0.933 1 94.44 7 PRO B N 1
ATOM 3475 C CA . PRO B 1 7 ? 22.516 -0.198 -1.712 1 94.44 7 PRO B CA 1
ATOM 3476 C C . PRO B 1 7 ? 21.5 -1.087 -2.434 1 94.44 7 PRO B C 1
ATOM 3478 O O . PRO B 1 7 ? 21.766 -2.271 -2.656 1 94.44 7 PRO B O 1
ATOM 3481 N N . LEU B 1 8 ? 20.375 -0.537 -2.725 1 96.19 8 LEU B N 1
ATOM 3482 C CA . LEU B 1 8 ? 19.359 -1.232 -3.506 1 96.19 8 LEU B CA 1
ATOM 3483 C C . LEU B 1 8 ? 19.75 -1.266 -4.984 1 96.19 8 LEU B C 1
ATOM 3485 O O . LEU B 1 8 ? 20.672 -0.565 -5.406 1 96.19 8 LEU B O 1
ATOM 3489 N N . GLN B 1 9 ? 19.062 -2.105 -5.719 1 95.88 9 GLN B N 1
ATOM 3490 C CA . GLN B 1 9 ? 19.312 -2.186 -7.156 1 95.88 9 GLN B CA 1
ATOM 3491 C C . GLN B 1 9 ? 18 -2.312 -7.926 1 95.88 9 GLN B C 1
ATOM 3493 O O . GLN B 1 9 ? 16.953 -2.643 -7.344 1 95.88 9 GLN B O 1
ATOM 3498 N N . ASN B 1 10 ? 18.047 -1.96 -9.188 1 96.5 10 ASN B N 1
ATOM 3499 C CA . ASN B 1 10 ? 16.953 -2.195 -10.133 1 96.5 10 ASN B CA 1
ATOM 3500 C C . ASN B 1 10 ? 17.328 -3.246 -11.172 1 96.5 10 ASN B C 1
ATOM 3502 O O . ASN B 1 10 ? 18.484 -3.326 -11.594 1 96.5 10 ASN B O 1
ATOM 3506 N N . ARG B 1 11 ? 16.406 -4.082 -11.516 1 96.25 11 ARG B N 1
ATOM 3507 C CA . ARG B 1 11 ? 16.547 -5.086 -12.562 1 96.25 11 ARG B CA 1
ATOM 3508 C C . ARG B 1 11 ? 15.367 -5.059 -13.516 1 96.25 11 ARG B C 1
ATOM 3510 O O . ARG B 1 11 ? 14.32 -5.652 -13.242 1 96.25 11 ARG B O 1
ATOM 3517 N N . GLY B 1 12 ? 15.641 -4.484 -14.727 1 96.25 12 GLY B N 1
ATOM 3518 C CA . GLY B 1 12 ? 14.523 -4.32 -15.641 1 96.25 12 GLY B CA 1
ATOM 3519 C C . GLY B 1 12 ? 13.391 -3.488 -15.062 1 96.25 12 GLY B C 1
ATOM 3520 O O . GLY B 1 12 ? 13.609 -2.355 -14.633 1 96.25 12 GLY B O 1
ATOM 3521 N N . ILE B 1 13 ? 12.188 -4.102 -14.992 1 97.88 13 ILE B N 1
ATOM 3522 C CA . ILE B 1 13 ? 11.016 -3.385 -14.508 1 97.88 13 ILE B CA 1
ATOM 3523 C C . ILE B 1 13 ? 10.93 -3.492 -12.984 1 97.88 13 ILE B C 1
ATOM 3525 O O . ILE B 1 13 ? 10.086 -2.852 -12.359 1 97.88 13 ILE B O 1
ATOM 3529 N N . PHE B 1 14 ? 11.742 -4.309 -12.336 1 98.31 14 PHE B N 1
ATOM 3530 C CA . PHE B 1 14 ? 11.734 -4.496 -10.891 1 98.31 14 PHE B CA 1
ATOM 3531 C C . PHE B 1 14 ? 12.625 -3.463 -10.203 1 98.31 14 PHE B C 1
ATOM 3533 O O . PHE B 1 14 ? 13.773 -3.262 -10.609 1 98.31 14 PHE B O 1
ATOM 3540 N N . ARG B 1 15 ? 12.078 -2.879 -9.156 1 97.06 15 ARG B N 1
ATOM 3541 C CA . ARG B 1 15 ? 12.758 -1.731 -8.562 1 97.06 15 ARG B CA 1
ATOM 3542 C C . ARG B 1 15 ? 12.992 -1.943 -7.074 1 97.06 15 ARG B C 1
ATOM 3544 O O . ARG B 1 15 ? 12.281 -2.715 -6.43 1 97.06 15 ARG B O 1
ATOM 3551 N N . ASN B 1 16 ? 14.07 -1.235 -6.551 1 97.06 16 ASN B N 1
ATOM 3552 C CA . ASN B 1 16 ? 14.383 -1.159 -5.129 1 97.06 16 ASN B CA 1
ATOM 3553 C C . ASN B 1 16 ? 14.641 -2.541 -4.535 1 97.06 16 ASN B C 1
ATOM 3555 O O . ASN B 1 16 ? 14.234 -2.822 -3.404 1 97.06 16 ASN B O 1
ATOM 3559 N N . LEU B 1 17 ? 15.242 -3.426 -5.32 1 97.44 17 LEU B N 1
ATOM 3560 C CA . LEU B 1 17 ? 15.531 -4.773 -4.852 1 97.44 17 LEU B CA 1
ATOM 3561 C C . LEU B 1 17 ? 16.734 -4.777 -3.91 1 97.44 17 LEU B C 1
ATOM 3563 O O . LEU B 1 17 ? 17.719 -4.074 -4.152 1 97.44 17 LEU B O 1
ATOM 3567 N N . PRO B 1 18 ? 16.625 -5.535 -2.85 1 95.81 18 PRO B N 1
ATOM 3568 C CA . PRO B 1 18 ? 17.812 -5.707 -2.006 1 95.81 18 PRO B CA 1
ATOM 3569 C C . PRO B 1 18 ? 18.984 -6.344 -2.754 1 95.81 18 PRO B C 1
ATOM 3571 O O . PRO B 1 18 ? 18.766 -7.152 -3.66 1 95.81 18 PRO B O 1
ATOM 3574 N N . THR B 1 19 ? 20.172 -5.934 -2.393 1 94.19 19 THR B N 1
ATOM 3575 C CA . THR B 1 19 ? 21.406 -6.602 -2.822 1 94.19 19 THR B CA 1
ATOM 3576 C C . THR B 1 19 ? 22.016 -7.41 -1.68 1 94.19 19 THR B C 1
ATOM 3578 O O . THR B 1 19 ? 21.594 -7.273 -0.527 1 94.19 19 THR B O 1
ATOM 3581 N N . PHE B 1 20 ? 22.922 -8.289 -2.039 1 93.94 20 PHE B N 1
ATOM 3582 C CA . PHE B 1 20 ? 23.469 -9.18 -1.027 1 93.94 20 PHE B CA 1
ATOM 3583 C C . PHE B 1 20 ? 25 -9.125 -1.037 1 93.94 20 PHE B C 1
ATOM 3585 O O . PHE B 1 20 ? 25.609 -8.82 -2.062 1 93.94 20 PHE B O 1
ATOM 3592 N N . ASP B 1 21 ? 25.547 -9.43 0.07 1 91.94 21 ASP B N 1
ATOM 3593 C CA . ASP B 1 21 ? 27 -9.523 0.208 1 91.94 21 ASP B CA 1
ATOM 3594 C C . ASP B 1 21 ? 27.594 -10.422 -0.873 1 91.94 21 ASP B C 1
ATOM 3596 O O . ASP B 1 21 ? 27.203 -11.586 -1.013 1 91.94 21 ASP B O 1
ATOM 3600 N N . PRO B 1 22 ? 28.547 -9.922 -1.586 1 91.06 22 PRO B N 1
ATOM 3601 C CA . PRO B 1 22 ? 29.109 -10.695 -2.691 1 91.06 22 PRO B CA 1
ATOM 3602 C C . PRO B 1 22 ? 29.844 -11.953 -2.217 1 91.06 22 PRO B C 1
ATOM 3604 O O . PRO B 1 22 ? 30.141 -12.836 -3.021 1 91.06 22 PRO B O 1
ATOM 3607 N N . SER B 1 23 ? 30.109 -11.992 -0.963 1 92.38 23 SER B N 1
ATOM 3608 C CA . SER B 1 23 ? 30.828 -13.141 -0.424 1 92.38 23 SER B CA 1
ATOM 3609 C C . SER B 1 23 ? 29.906 -14.352 -0.275 1 92.38 23 SER B C 1
ATOM 3611 O O . SER B 1 23 ? 30.359 -15.469 -0.07 1 92.38 23 SER B O 1
ATOM 3613 N N . ILE B 1 24 ? 28.594 -14.109 -0.412 1 94.38 24 ILE B N 1
ATOM 3614 C CA . ILE B 1 24 ? 27.656 -15.234 -0.406 1 94.38 24 ILE B CA 1
ATOM 3615 C C . ILE B 1 24 ? 27.703 -15.945 -1.756 1 94.38 24 ILE B C 1
ATOM 3617 O O . ILE B 1 24 ? 27.047 -15.516 -2.713 1 94.38 24 ILE B O 1
ATOM 3621 N N . THR B 1 25 ? 28.469 -17.016 -1.836 1 95.81 25 THR B N 1
ATOM 3622 C CA . THR B 1 25 ? 28.688 -17.719 -3.094 1 95.81 25 THR B CA 1
ATOM 3623 C C . THR B 1 25 ? 28.531 -19.234 -2.906 1 95.81 25 THR B C 1
ATOM 3625 O O . THR B 1 25 ? 28.469 -19.719 -1.775 1 95.81 25 THR B O 1
ATOM 3628 N N . GLY B 1 26 ? 28.328 -19.875 -3.953 1 96.94 26 GLY B N 1
ATOM 3629 C CA . GLY B 1 26 ? 28.422 -21.328 -3.963 1 96.94 26 GLY B CA 1
ATOM 3630 C C . GLY B 1 26 ? 27.219 -22.016 -3.344 1 96.94 26 GLY B C 1
ATOM 3631 O O . GLY B 1 26 ? 27.328 -23.125 -2.836 1 96.94 26 GLY B O 1
ATOM 3632 N N . LYS B 1 27 ? 26.094 -21.328 -3.316 1 97.62 27 LYS B N 1
ATOM 3633 C CA . LYS B 1 27 ? 24.891 -21.938 -2.744 1 97.62 27 LYS B CA 1
ATOM 3634 C C . LYS B 1 27 ? 24.172 -22.797 -3.77 1 97.62 27 LYS B C 1
ATOM 3636 O O . LYS B 1 27 ? 24.281 -22.562 -4.977 1 97.62 27 LYS B O 1
ATOM 3641 N N . THR B 1 28 ? 23.438 -23.781 -3.291 1 98.44 28 THR B N 1
ATOM 3642 C CA . THR B 1 28 ? 22.578 -24.625 -4.117 1 98.44 28 THR B CA 1
ATOM 3643 C C . THR B 1 28 ? 21.156 -24.625 -3.582 1 98.44 28 THR B C 1
ATOM 3645 O O . THR B 1 28 ? 20.938 -24.469 -2.379 1 98.44 28 THR B O 1
ATOM 3648 N N . ALA B 1 29 ? 20.188 -24.703 -4.492 1 98.75 29 ALA B N 1
ATOM 3649 C CA . ALA B 1 29 ? 18.781 -24.672 -4.109 1 98.75 29 ALA B CA 1
ATOM 3650 C C . ALA B 1 29 ? 18 -25.797 -4.785 1 98.75 29 ALA B C 1
ATOM 3652 O O . ALA B 1 29 ? 18.328 -26.219 -5.902 1 98.75 29 ALA B O 1
ATOM 3653 N N . ILE B 1 30 ? 17.062 -26.375 -4.094 1 98.75 30 ILE B N 1
ATOM 3654 C CA . ILE B 1 30 ? 16.016 -27.172 -4.719 1 98.75 30 ILE B CA 1
ATOM 3655 C C . ILE B 1 30 ? 14.758 -26.312 -4.91 1 98.75 30 ILE B C 1
ATOM 3657 O O . ILE B 1 30 ? 14.312 -25.641 -3.982 1 98.75 30 ILE B O 1
ATOM 3661 N N . VAL B 1 31 ? 14.25 -26.234 -6.09 1 98.56 31 VAL B N 1
ATOM 3662 C CA . VAL B 1 31 ? 12.953 -25.625 -6.379 1 98.56 31 VAL B CA 1
ATOM 3663 C C . VAL B 1 31 ? 11.969 -26.719 -6.824 1 98.56 31 VAL B C 1
ATOM 3665 O O . VAL B 1 31 ? 12.117 -27.297 -7.902 1 98.56 31 VAL B O 1
ATOM 3668 N N . THR B 1 32 ? 10.984 -27 -5.965 1 98 32 THR B N 1
ATOM 3669 C CA . THR B 1 32 ? 9.945 -27.953 -6.375 1 98 32 THR B CA 1
ATOM 3670 C C . THR B 1 32 ? 8.836 -27.234 -7.141 1 98 32 THR B C 1
ATOM 3672 O O . THR B 1 32 ? 8.641 -26.031 -6.977 1 98 32 THR B O 1
ATOM 3675 N N . GLY B 1 33 ? 8.109 -27.953 -7.988 1 94.44 33 GLY B N 1
ATOM 3676 C CA . GLY B 1 33 ? 7.102 -27.297 -8.805 1 94.44 33 GLY B CA 1
ATOM 3677 C C . GLY B 1 33 ? 7.68 -26.281 -9.773 1 94.44 33 GLY B C 1
ATOM 3678 O O . GLY B 1 33 ? 7.102 -25.219 -9.984 1 94.44 33 GLY B O 1
ATOM 3679 N N . ALA B 1 34 ? 8.82 -26.547 -10.352 1 92.69 34 ALA B N 1
ATOM 3680 C CA . ALA B 1 34 ? 9.578 -25.609 -11.18 1 92.69 34 ALA B CA 1
ATOM 3681 C C . ALA B 1 34 ? 8.867 -25.359 -12.516 1 92.69 34 ALA B C 1
ATOM 3683 O O . ALA B 1 34 ? 9.172 -24.406 -13.219 1 92.69 34 ALA B O 1
ATOM 3684 N N . ASN B 1 35 ? 7.879 -26.156 -12.82 1 92 35 ASN B N 1
ATOM 3685 C CA . ASN B 1 35 ? 7.133 -26.016 -14.062 1 92 35 ASN B CA 1
ATOM 3686 C C . ASN B 1 35 ? 5.922 -25.109 -13.883 1 92 35 ASN B C 1
ATOM 3688 O O . ASN B 1 35 ? 5.285 -24.703 -14.867 1 92 35 ASN B O 1
ATOM 3692 N N . GLY B 1 36 ? 5.613 -24.797 -12.625 1 93.19 36 GLY B N 1
ATOM 3693 C CA . GLY B 1 36 ? 4.52 -23.891 -12.336 1 93.19 36 GLY B CA 1
ATOM 3694 C C . GLY B 1 36 ? 4.941 -22.438 -12.352 1 93.19 36 GLY B C 1
ATOM 3695 O O . GLY B 1 36 ? 6.129 -22.125 -12.492 1 93.19 36 GLY B O 1
ATOM 3696 N N . ILE B 1 37 ? 4.023 -21.594 -12.188 1 95 37 ILE B N 1
ATOM 3697 C CA . ILE B 1 37 ? 4.258 -20.156 -12.32 1 95 37 ILE B CA 1
ATOM 3698 C C . ILE B 1 37 ? 5.242 -19.688 -11.25 1 95 37 ILE B C 1
ATOM 3700 O O . ILE B 1 37 ? 6.27 -19.078 -11.562 1 95 37 ILE B O 1
ATOM 3704 N N . SER B 1 38 ? 4.977 -19.984 -9.984 1 96.5 38 SER B N 1
ATOM 3705 C CA . SER B 1 38 ? 5.812 -19.531 -8.883 1 96.5 38 SER B CA 1
ATOM 3706 C C . SER B 1 38 ? 7.191 -20.172 -8.922 1 96.5 38 SER B C 1
ATOM 3708 O O . SER B 1 38 ? 8.211 -19.484 -8.797 1 96.5 38 SER B O 1
ATOM 3710 N N . GLY B 1 39 ? 7.199 -21.5 -9.125 1 96.81 39 GLY B N 1
ATOM 3711 C CA . GLY B 1 39 ? 8.469 -22.203 -9.125 1 96.81 39 GLY B CA 1
ATOM 3712 C C . GLY B 1 39 ? 9.406 -21.766 -10.234 1 96.81 39 GLY B C 1
ATOM 3713 O O . GLY B 1 39 ? 10.594 -21.531 -9.992 1 96.81 39 GLY B O 1
ATOM 3714 N N . PHE B 1 40 ? 8.875 -21.641 -11.445 1 96.25 40 PHE B N 1
ATOM 3715 C CA . PHE B 1 40 ? 9.688 -21.25 -12.594 1 96.25 40 PHE B CA 1
ATOM 3716 C C . PHE B 1 40 ? 10.281 -19.859 -12.398 1 96.25 40 PHE B C 1
ATOM 3718 O O . PHE B 1 40 ? 11.445 -19.625 -12.727 1 96.25 40 PHE B O 1
ATOM 3725 N N . HIS B 1 41 ? 9.539 -18.969 -11.828 1 97.31 41 HIS B N 1
ATOM 3726 C CA . HIS B 1 41 ? 10.008 -17.594 -11.719 1 97.31 41 HIS B CA 1
ATOM 3727 C C . HIS B 1 41 ? 10.938 -17.422 -10.516 1 97.31 41 HIS B C 1
ATOM 3729 O O . HIS B 1 41 ? 11.812 -16.562 -10.516 1 97.31 41 HIS B O 1
ATOM 3735 N N . THR B 1 42 ? 10.703 -18.25 -9.438 1 98.44 42 THR B N 1
ATOM 3736 C CA . THR B 1 42 ? 11.703 -18.266 -8.383 1 98.44 42 THR B CA 1
ATOM 3737 C C . THR B 1 42 ? 13.039 -18.781 -8.914 1 98.44 42 THR B C 1
ATOM 3739 O O . THR B 1 42 ? 14.094 -18.234 -8.602 1 98.44 42 THR B O 1
ATOM 3742 N N . LEU B 1 43 ? 12.93 -19.844 -9.703 1 97.88 43 LEU B N 1
ATOM 3743 C CA . LEU B 1 43 ? 14.117 -20.359 -10.367 1 97.88 43 LEU B CA 1
ATOM 3744 C C . LEU B 1 43 ? 14.82 -19.266 -11.164 1 97.88 43 LEU B C 1
ATOM 3746 O O . LEU B 1 43 ? 16.031 -19.094 -11.055 1 97.88 43 LEU B O 1
ATOM 3750 N N . ARG B 1 44 ? 14.094 -18.469 -11.938 1 97.5 44 ARG B N 1
ATOM 3751 C CA . ARG B 1 44 ? 14.633 -17.359 -12.719 1 97.5 44 ARG B CA 1
ATOM 3752 C C . ARG B 1 44 ? 15.297 -16.328 -11.82 1 97.5 44 ARG B C 1
ATOM 3754 O O . ARG B 1 44 ? 16.375 -15.828 -12.133 1 97.5 44 ARG B O 1
ATOM 3761 N N . ALA B 1 45 ? 14.656 -16 -10.719 1 98 45 ALA B N 1
ATOM 3762 C CA . ALA B 1 45 ? 15.188 -15.023 -9.781 1 98 45 ALA B CA 1
ATOM 3763 C C . ALA B 1 45 ? 16.531 -15.469 -9.219 1 98 45 ALA B C 1
ATOM 3765 O O . ALA B 1 45 ? 17.484 -14.688 -9.172 1 98 45 ALA B O 1
ATOM 3766 N N . LEU B 1 46 ? 16.625 -16.75 -8.828 1 98.19 46 LEU B N 1
ATOM 3767 C CA . LEU B 1 46 ? 17.859 -17.297 -8.266 1 98.19 46 LEU B CA 1
ATOM 3768 C C . LEU B 1 46 ? 18.969 -17.281 -9.297 1 98.19 46 LEU B C 1
ATOM 3770 O O . LEU B 1 46 ? 20.125 -16.984 -8.969 1 98.19 46 LEU B O 1
ATOM 3774 N N . LEU B 1 47 ? 18.641 -17.531 -10.516 1 97.75 47 LEU B N 1
ATOM 3775 C CA . LEU B 1 47 ? 19.625 -17.688 -11.578 1 97.75 47 LEU B CA 1
ATOM 3776 C C . LEU B 1 47 ? 20.203 -16.344 -11.984 1 97.75 47 LEU B C 1
ATOM 3778 O O . LEU B 1 47 ? 21.203 -16.297 -12.703 1 97.75 47 LEU B O 1
ATOM 3782 N N . GLU B 1 48 ? 19.625 -15.281 -11.531 1 95.44 48 GLU B N 1
ATOM 3783 C CA . GLU B 1 48 ? 20.172 -13.961 -11.836 1 95.44 48 GLU B CA 1
ATOM 3784 C C . GLU B 1 48 ? 21.5 -13.727 -11.125 1 95.44 48 GLU B C 1
ATOM 3786 O O . GLU B 1 48 ? 22.25 -12.812 -11.484 1 95.44 48 GLU B O 1
ATOM 3791 N N . SER B 1 49 ? 21.781 -14.508 -10.094 1 93.88 49 SER B N 1
ATOM 3792 C CA . SER B 1 49 ? 23.047 -14.406 -9.367 1 93.88 49 SER B CA 1
ATOM 3793 C C . SER B 1 49 ? 23.875 -15.688 -9.5 1 93.88 49 SER B C 1
ATOM 3795 O O . SER B 1 49 ? 23.844 -16.547 -8.617 1 93.88 49 SER B O 1
ATOM 3797 N N . SER B 1 50 ? 24.719 -15.703 -10.445 1 94.31 50 SER B N 1
ATOM 3798 C CA . SER B 1 50 ? 25.422 -16.938 -10.805 1 94.31 50 SER B CA 1
ATOM 3799 C C . SER B 1 50 ? 26.469 -17.297 -9.75 1 94.31 50 SER B C 1
ATOM 3801 O O . SER B 1 50 ? 26.75 -18.484 -9.531 1 94.31 50 SER B O 1
ATOM 3803 N N . GLN B 1 51 ? 27.047 -16.312 -9.117 1 95.44 51 GLN B N 1
ATOM 3804 C CA . GLN B 1 51 ? 28.047 -16.594 -8.094 1 95.44 51 GLN B CA 1
ATOM 3805 C C . GLN B 1 51 ? 27.406 -17.094 -6.809 1 95.44 51 GLN B C 1
ATOM 3807 O O . GLN B 1 51 ? 27.938 -17.969 -6.121 1 95.44 51 GLN B O 1
ATOM 3812 N N . ARG B 1 52 ? 26.203 -16.562 -6.555 1 96.56 52 ARG B N 1
ATOM 3813 C CA . ARG B 1 52 ? 25.516 -16.922 -5.32 1 96.56 52 ARG B CA 1
ATOM 3814 C C . ARG B 1 52 ? 24.875 -18.297 -5.43 1 96.56 52 ARG B C 1
ATOM 3816 O O . ARG B 1 52 ? 25.094 -19.172 -4.582 1 96.56 52 ARG B O 1
ATOM 3823 N N . TRP B 1 53 ? 24.125 -18.453 -6.449 1 97.62 53 TRP B N 1
ATOM 3824 C CA . TRP B 1 53 ? 23.453 -19.719 -6.699 1 97.62 53 TRP B CA 1
ATOM 3825 C C . TRP B 1 53 ? 24.125 -20.469 -7.859 1 97.62 53 TRP B C 1
ATOM 3827 O O . TRP B 1 53 ? 23.781 -20.219 -9.023 1 97.62 53 TRP B O 1
ATOM 3837 N N . THR B 1 54 ? 24.953 -21.453 -7.559 1 97.69 54 THR B N 1
ATOM 3838 C CA . THR B 1 54 ? 25.766 -22.109 -8.578 1 97.69 54 THR B CA 1
ATOM 3839 C C . THR B 1 54 ? 25.047 -23.297 -9.18 1 97.69 54 THR B C 1
ATOM 3841 O O . THR B 1 54 ? 25.422 -23.797 -10.242 1 97.69 54 THR B O 1
ATOM 3844 N N . LYS B 1 55 ? 23.984 -23.703 -8.445 1 97.62 55 LYS B N 1
ATOM 3845 C CA . LYS B 1 55 ? 23.188 -24.812 -8.93 1 97.62 55 LYS B CA 1
ATOM 3846 C C . LYS B 1 55 ? 21.75 -24.734 -8.398 1 97.62 55 LYS B C 1
ATOM 3848 O O . LYS B 1 55 ? 21.531 -24.469 -7.219 1 97.62 55 LYS B O 1
ATOM 3853 N N . VAL B 1 56 ? 20.812 -24.922 -9.289 1 98.38 56 VAL B N 1
ATOM 3854 C CA . VAL B 1 56 ? 19.406 -25.016 -8.922 1 98.38 56 VAL B CA 1
ATOM 3855 C C . VAL B 1 56 ? 18.828 -26.344 -9.406 1 98.38 56 VAL B C 1
ATOM 3857 O O . VAL B 1 56 ? 18.828 -26.625 -10.602 1 98.38 56 VAL B O 1
ATOM 3860 N N . TRP B 1 57 ? 18.453 -27.156 -8.484 1 98.25 57 TRP B N 1
ATOM 3861 C CA . TRP B 1 57 ? 17.797 -28.422 -8.789 1 98.25 57 TRP B CA 1
ATOM 3862 C C . TRP B 1 57 ? 16.297 -28.219 -8.984 1 98.25 57 TRP B C 1
ATOM 3864 O O . TRP B 1 57 ? 15.578 -27.875 -8.047 1 98.25 57 TRP B O 1
ATOM 3874 N N . ALA B 1 58 ? 15.797 -28.406 -10.203 1 97.69 58 ALA B N 1
ATOM 3875 C CA . ALA B 1 58 ? 14.367 -28.344 -10.5 1 97.69 58 ALA B CA 1
ATOM 3876 C C . ALA B 1 58 ? 13.695 -29.688 -10.258 1 97.69 58 ALA B C 1
ATOM 3878 O O . ALA B 1 58 ? 13.82 -30.609 -11.07 1 97.69 58 ALA B O 1
ATOM 3879 N N . ALA B 1 59 ? 12.984 -29.75 -9.195 1 95.81 59 ALA B N 1
ATOM 3880 C CA . ALA B 1 59 ? 12.375 -31.031 -8.82 1 95.81 59 ALA B CA 1
ATOM 3881 C C . ALA B 1 59 ? 10.914 -31.078 -9.258 1 95.81 59 ALA B C 1
ATOM 3883 O O . ALA B 1 59 ? 10.094 -30.297 -8.797 1 95.81 59 ALA B O 1
ATOM 3884 N N . SER B 1 60 ? 10.57 -31.891 -10.125 1 93.25 60 SER B N 1
ATOM 3885 C CA . SER B 1 60 ? 9.227 -32.156 -10.633 1 93.25 60 SER B CA 1
ATOM 3886 C C . SER B 1 60 ? 9.141 -33.5 -11.344 1 93.25 60 SER B C 1
ATOM 3888 O O . SER B 1 60 ? 10.164 -34.125 -11.602 1 93.25 60 SER B O 1
ATOM 3890 N N . ARG B 1 61 ? 7.926 -33.969 -11.633 1 91 61 ARG B N 1
ATOM 3891 C CA . ARG B 1 61 ? 7.762 -35.219 -12.328 1 91 61 ARG B CA 1
ATOM 3892 C C . ARG B 1 61 ? 8.375 -35.188 -13.719 1 91 61 ARG B C 1
ATOM 3894 O O . ARG B 1 61 ? 9.031 -36.125 -14.156 1 91 61 ARG B O 1
ATOM 3901 N N . ARG B 1 62 ? 8.156 -34.062 -14.406 1 91.56 62 ARG B N 1
ATOM 3902 C CA . ARG B 1 62 ? 8.68 -33.812 -15.742 1 91.56 62 ARG B CA 1
ATOM 3903 C C . ARG B 1 62 ? 9.609 -32.625 -15.766 1 91.56 62 ARG B C 1
ATOM 3905 O O . ARG B 1 62 ? 9.445 -31.688 -14.969 1 91.56 62 ARG B O 1
ATOM 3912 N N . PRO B 1 63 ? 10.57 -32.656 -16.656 1 92 63 PRO B N 1
ATOM 3913 C CA . PRO B 1 63 ? 11.445 -31.469 -16.766 1 92 63 PRO B CA 1
ATOM 3914 C C . PRO B 1 63 ? 10.711 -30.219 -17.234 1 92 63 PRO B C 1
ATOM 3916 O O . PRO B 1 63 ? 9.672 -30.328 -17.891 1 92 63 PRO B O 1
ATOM 3919 N N . PRO B 1 64 ? 11.188 -29.031 -16.891 1 91.31 64 PRO B N 1
ATOM 3920 C CA . PRO B 1 64 ? 10.586 -27.828 -17.453 1 91.31 64 PRO B CA 1
ATOM 3921 C C . PRO B 1 64 ? 10.539 -27.859 -18.984 1 91.31 64 PRO B C 1
ATOM 3923 O O . PRO B 1 64 ? 11.5 -28.281 -19.625 1 91.31 64 PRO B O 1
ATOM 3926 N N . PRO B 1 65 ? 9.453 -27.438 -19.547 1 93.12 65 PRO B N 1
ATOM 3927 C CA . PRO B 1 65 ? 9.344 -27.453 -21 1 93.12 65 PRO B CA 1
ATOM 3928 C C . PRO B 1 65 ? 10.414 -26.594 -21.688 1 93.12 65 PRO B C 1
ATOM 3930 O O . PRO B 1 65 ? 10.781 -25.531 -21.172 1 93.12 65 PRO B O 1
ATOM 3933 N N . PRO B 1 66 ? 10.898 -27.062 -22.844 1 93.75 66 PRO B N 1
ATOM 3934 C CA . PRO B 1 66 ? 11.945 -26.328 -23.547 1 93.75 66 PRO B CA 1
ATOM 3935 C C . PRO B 1 66 ? 11.555 -24.875 -23.828 1 93.75 66 PRO B C 1
ATOM 3937 O O . PRO B 1 66 ? 12.406 -23.969 -23.766 1 93.75 66 PRO B O 1
ATOM 3940 N N . GLU B 1 67 ? 10.328 -24.609 -24.172 1 93.75 67 GLU B N 1
ATOM 3941 C CA . GLU B 1 67 ? 9.867 -23.25 -24.469 1 93.75 67 GLU B CA 1
ATOM 3942 C C . GLU B 1 67 ? 10.062 -22.344 -23.266 1 93.75 67 GLU B C 1
ATOM 3944 O O . GLU B 1 67 ? 10.375 -21.156 -23.422 1 93.75 67 GLU B O 1
ATOM 3949 N N . MET B 1 68 ? 9.781 -22.875 -22.078 1 95 68 MET B N 1
ATOM 3950 C CA . MET B 1 68 ? 9.984 -22.109 -20.859 1 95 68 MET B CA 1
ATOM 3951 C C . MET B 1 68 ? 11.461 -21.859 -20.594 1 95 68 MET B C 1
ATOM 3953 O O . MET B 1 68 ? 11.859 -20.75 -20.25 1 95 68 MET B O 1
ATOM 3957 N N . MET B 1 69 ? 12.297 -22.906 -20.828 1 95.56 69 MET B N 1
ATOM 3958 C CA . MET B 1 69 ? 13.734 -22.781 -20.625 1 95.56 69 MET B CA 1
ATOM 3959 C C . MET B 1 69 ? 14.352 -21.797 -21.609 1 95.56 69 MET B C 1
ATOM 3961 O O . MET B 1 69 ? 15.336 -21.141 -21.297 1 95.56 69 MET B O 1
ATOM 3965 N N . ASP B 1 70 ? 13.727 -21.656 -22.781 1 95.69 70 ASP B N 1
ATOM 3966 C CA . ASP B 1 70 ? 14.211 -20.75 -23.812 1 95.69 70 ASP B CA 1
ATOM 3967 C C . ASP B 1 70 ? 14.039 -19.297 -23.391 1 95.69 70 ASP B C 1
ATOM 3969 O O . ASP B 1 70 ? 14.625 -18.391 -23.984 1 95.69 70 ASP B O 1
ATOM 3973 N N . LEU B 1 71 ? 13.188 -19.047 -22.344 1 95.25 71 LEU B N 1
ATOM 3974 C CA . LEU B 1 71 ? 13.047 -17.703 -21.812 1 95.25 71 LEU B CA 1
ATOM 3975 C C . LEU B 1 71 ? 14.281 -17.297 -21.016 1 95.25 71 LEU B C 1
ATOM 3977 O O . LEU B 1 71 ? 14.469 -16.109 -20.719 1 95.25 71 LEU B O 1
ATOM 3981 N N . LEU B 1 72 ? 15.125 -18.266 -20.641 1 95.75 72 LEU B N 1
ATOM 3982 C CA . LEU B 1 72 ? 16.328 -18.016 -19.844 1 95.75 72 LEU B CA 1
ATOM 3983 C C . LEU B 1 72 ? 17.547 -17.859 -20.75 1 95.75 72 LEU B C 1
ATOM 3985 O O . LEU B 1 72 ? 17.641 -18.516 -21.797 1 95.75 72 LEU B O 1
ATOM 3989 N N . PRO B 1 73 ? 18.5 -17.031 -20.344 1 94.25 73 PRO B N 1
ATOM 3990 C CA . PRO B 1 73 ? 19.781 -17.047 -21.062 1 94.25 73 PRO B CA 1
ATOM 3991 C C . PRO B 1 73 ? 20.516 -18.375 -20.938 1 94.25 73 PRO B C 1
ATOM 3993 O O . PRO B 1 73 ? 20.312 -19.109 -19.969 1 94.25 73 PRO B O 1
ATOM 3996 N N . GLN B 1 74 ? 21.391 -18.625 -21.859 1 93.44 74 GLN B N 1
ATOM 3997 C CA . GLN B 1 74 ? 22.125 -19.906 -21.906 1 93.44 74 GLN B CA 1
ATOM 3998 C C . GLN B 1 74 ? 22.922 -20.125 -20.609 1 93.44 74 GLN B C 1
ATOM 4000 O O . GLN B 1 74 ? 22.953 -21.25 -20.094 1 93.44 74 GLN B O 1
ATOM 4005 N N . SER B 1 75 ? 23.516 -19.094 -20.125 1 93.94 75 SER B N 1
ATOM 4006 C CA . SER B 1 75 ? 24.328 -19.203 -18.906 1 93.94 75 SER B CA 1
ATOM 4007 C C . SER B 1 75 ? 23.484 -19.625 -17.719 1 93.94 75 SER B C 1
ATOM 4009 O O . SER B 1 75 ? 23.953 -20.359 -16.844 1 93.94 75 SER B O 1
ATOM 4011 N N . ALA B 1 76 ? 22.297 -19.188 -17.672 1 94.94 76 ALA B N 1
ATOM 4012 C CA . ALA B 1 76 ? 21.391 -19.547 -16.594 1 94.94 76 ALA B CA 1
ATOM 4013 C C . ALA B 1 76 ? 20.906 -20.984 -16.734 1 94.94 76 ALA B C 1
ATOM 4015 O O . ALA B 1 76 ? 20.844 -21.734 -15.758 1 94.94 76 ALA B O 1
ATOM 4016 N N . ARG B 1 77 ? 20.641 -21.438 -17.922 1 95.19 77 ARG B N 1
ATOM 4017 C CA . ARG B 1 77 ? 20.125 -22.766 -18.203 1 95.19 77 ARG B CA 1
ATOM 4018 C C . ARG B 1 77 ? 21.125 -23.844 -17.766 1 95.19 77 ARG B C 1
ATOM 4020 O O . ARG B 1 77 ? 20.734 -24.906 -17.297 1 95.19 77 ARG B O 1
ATOM 4027 N N . SER B 1 78 ? 22.391 -23.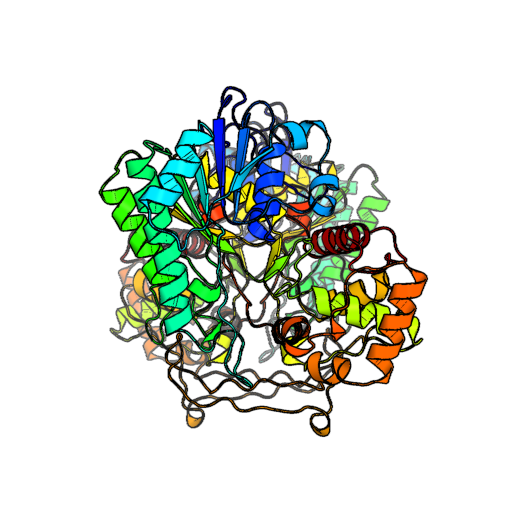531 -17.891 1 95.31 78 SER B N 1
ATOM 4028 C CA . SER B 1 78 ? 23.438 -24.5 -17.594 1 95.31 78 SER B CA 1
ATOM 4029 C C . SER B 1 78 ? 23.516 -24.797 -16.094 1 95.31 78 SER B C 1
ATOM 4031 O O . SER B 1 78 ? 24.109 -25.797 -15.688 1 95.31 78 SER B O 1
ATOM 4033 N N . ARG B 1 79 ? 22.906 -23.906 -15.305 1 97 79 ARG B N 1
ATOM 4034 C CA . ARG B 1 79 ? 22.969 -24.078 -13.852 1 97 79 ARG B CA 1
ATOM 4035 C C . ARG B 1 79 ? 21.703 -24.703 -13.312 1 97 79 ARG B C 1
ATOM 4037 O O . ARG B 1 79 ? 21.516 -24.828 -12.102 1 97 79 ARG B O 1
ATOM 4044 N N . VAL B 1 80 ? 20.812 -25.109 -14.203 1 97.62 80 VAL B N 1
ATOM 4045 C CA . VAL B 1 80 ? 19.578 -25.797 -13.828 1 97.62 80 VAL B CA 1
ATOM 4046 C C . VAL B 1 80 ? 19.688 -27.281 -14.156 1 97.62 80 VAL B C 1
ATOM 4048 O O . VAL B 1 80 ? 20.078 -27.656 -15.266 1 97.62 80 VAL B O 1
ATOM 4051 N N . GLU B 1 81 ? 19.484 -28.141 -13.227 1 97.12 81 GLU B N 1
ATOM 4052 C CA . GLU B 1 81 ? 19.422 -29.578 -13.453 1 97.12 81 GLU B CA 1
ATOM 4053 C C . GLU B 1 81 ? 18.125 -30.172 -12.93 1 97.12 81 GLU B C 1
ATOM 4055 O O . GLU B 1 81 ? 17.719 -29.875 -11.805 1 97.12 81 GLU B O 1
ATOM 4060 N N . HIS B 1 82 ? 17.484 -30.938 -13.727 1 97.19 82 HIS B N 1
ATOM 4061 C CA . HIS B 1 82 ? 16.219 -31.547 -13.383 1 97.19 82 HIS B CA 1
ATOM 4062 C C . HIS B 1 82 ? 16.406 -32.781 -12.523 1 97.19 82 HIS B C 1
ATOM 4064 O O . HIS B 1 82 ? 17.328 -33.594 -12.766 1 97.19 82 HIS B O 1
ATOM 4070 N N . VAL B 1 83 ? 15.656 -32.875 -11.516 1 96.5 83 VAL B N 1
ATOM 4071 C CA . VAL B 1 83 ? 15.539 -34.094 -10.719 1 96.5 83 VAL B CA 1
ATOM 4072 C C . VAL B 1 83 ? 14.109 -34.625 -10.781 1 96.5 83 VAL B C 1
ATOM 4074 O O . VAL B 1 83 ? 13.18 -33.969 -10.312 1 96.5 83 VAL B O 1
ATOM 4077 N N . ALA B 1 84 ? 13.953 -35.781 -11.344 1 94 84 ALA B N 1
ATOM 4078 C CA . ALA B 1 84 ? 12.617 -36.344 -11.477 1 94 84 ALA B CA 1
ATOM 4079 C C . ALA B 1 84 ? 12.117 -36.875 -10.133 1 94 84 ALA B C 1
ATOM 4081 O O . ALA B 1 84 ? 12.68 -37.844 -9.594 1 94 84 ALA B O 1
ATOM 4082 N N . CYS B 1 85 ? 11.125 -36.281 -9.641 1 92.5 85 CYS B N 1
ATOM 4083 C CA . CYS B 1 85 ? 10.555 -36.688 -8.359 1 92.5 85 CYS B CA 1
ATOM 4084 C C . CYS B 1 85 ? 9.031 -36.688 -8.422 1 92.5 85 CYS B C 1
ATOM 4086 O O . CYS B 1 85 ? 8.422 -35.719 -8.883 1 92.5 85 CYS B O 1
ATOM 4088 N N . ASP B 1 86 ? 8.453 -37.75 -8.055 1 93.75 86 ASP B N 1
ATOM 4089 C CA . ASP B 1 86 ? 7.031 -37.844 -7.746 1 93.75 86 ASP B CA 1
ATOM 4090 C C . ASP B 1 86 ? 6.793 -37.781 -6.238 1 93.75 86 ASP B C 1
ATOM 4092 O O . ASP B 1 86 ? 6.973 -38.781 -5.543 1 93.75 86 ASP B O 1
ATOM 4096 N N . PHE B 1 87 ? 6.23 -36.688 -5.824 1 95.12 87 PHE B N 1
ATOM 4097 C CA . PHE B 1 87 ? 6.176 -36.438 -4.387 1 95.12 87 PHE B CA 1
ATOM 4098 C C . PHE B 1 87 ? 5.051 -37.25 -3.75 1 95.12 87 PHE B C 1
ATOM 4100 O O . PHE B 1 87 ? 4.926 -37.312 -2.523 1 95.12 87 PHE B O 1
ATOM 4107 N N . LEU B 1 88 ? 4.281 -37.938 -4.574 1 94.38 88 LEU B N 1
ATOM 4108 C CA . LEU B 1 88 ? 3.275 -38.844 -4.035 1 94.38 88 LEU B CA 1
ATOM 4109 C C . LEU B 1 88 ? 3.854 -40.219 -3.842 1 94.38 88 LEU B C 1
ATOM 4111 O O . LEU B 1 88 ? 3.203 -41.094 -3.26 1 94.38 88 LEU B O 1
ATOM 4115 N N . SER B 1 89 ? 5.078 -40.406 -4.301 1 95.5 89 SER B N 1
ATOM 4116 C CA . SER B 1 89 ? 5.762 -41.688 -4.074 1 95.5 89 SER B CA 1
ATOM 4117 C C . SER B 1 89 ? 6.234 -41.812 -2.629 1 95.5 89 SER B C 1
ATOM 4119 O O . SER B 1 89 ? 6.207 -40.844 -1.875 1 95.5 89 SER B O 1
ATOM 4121 N N . GLU B 1 90 ? 6.711 -43.031 -2.355 1 97.31 90 GLU B N 1
ATOM 4122 C CA . GLU B 1 90 ? 7.27 -43.25 -1.026 1 97.31 90 GLU B CA 1
ATOM 4123 C C . GLU B 1 90 ? 8.531 -42.438 -0.804 1 97.31 90 GLU B C 1
ATOM 4125 O O . GLU B 1 90 ? 9.328 -42.25 -1.726 1 97.31 90 GLU B O 1
ATOM 4130 N N . PRO B 1 91 ? 8.68 -41.969 0.463 1 98.19 91 PRO B N 1
ATOM 4131 C CA . PRO B 1 91 ? 9.852 -41.156 0.779 1 98.19 91 PRO B CA 1
ATOM 4132 C C . PRO B 1 91 ? 11.156 -41.781 0.333 1 98.19 91 PRO B C 1
ATOM 4134 O O . PRO B 1 91 ? 12.07 -41.094 -0.127 1 98.19 91 PRO B O 1
ATOM 4137 N N . GLU B 1 92 ? 11.266 -43.125 0.406 1 98.19 92 GLU B N 1
ATOM 4138 C CA . GLU B 1 92 ? 12.477 -43.844 0.029 1 98.19 92 GLU B CA 1
ATOM 4139 C C . GLU B 1 92 ? 12.766 -43.688 -1.463 1 98.19 92 GLU B C 1
ATOM 4141 O O . GLU B 1 92 ? 13.922 -43.562 -1.869 1 98.19 92 GLU B O 1
ATOM 4146 N N . ASP B 1 93 ? 11.719 -43.719 -2.219 1 97.62 93 ASP B N 1
ATOM 4147 C CA . ASP B 1 93 ? 11.859 -43.562 -3.664 1 97.62 93 ASP B CA 1
ATOM 4148 C C . ASP B 1 93 ? 12.32 -42.156 -4.027 1 97.62 93 ASP B C 1
ATOM 4150 O O . ASP B 1 93 ? 13.203 -42 -4.879 1 97.62 93 ASP B O 1
ATOM 4154 N N . ILE B 1 94 ? 11.734 -41.188 -3.391 1 97.81 94 ILE B N 1
ATOM 4155 C CA . ILE B 1 94 ? 12.133 -39.781 -3.609 1 97.81 94 ILE B CA 1
ATOM 4156 C C . ILE B 1 94 ? 13.594 -39.594 -3.207 1 97.81 94 ILE B C 1
ATOM 4158 O O . ILE B 1 94 ? 14.375 -39 -3.947 1 97.81 94 ILE B O 1
ATOM 4162 N N . ALA B 1 95 ? 13.977 -40.125 -2.078 1 98 95 ALA B N 1
ATOM 4163 C CA . ALA B 1 95 ? 15.344 -40.031 -1.566 1 98 95 ALA B CA 1
ATOM 4164 C C . ALA B 1 95 ? 16.344 -40.656 -2.535 1 98 95 ALA B C 1
ATOM 4166 O O . ALA B 1 95 ? 17.453 -40.156 -2.717 1 98 95 ALA B O 1
ATOM 4167 N N . GLN B 1 96 ? 15.953 -41.781 -3.086 1 97.38 96 GLN B N 1
ATOM 4168 C CA . GLN B 1 96 ? 16.812 -42.438 -4.043 1 97.38 96 GLN B CA 1
ATOM 4169 C C . GLN B 1 96 ? 17.094 -41.562 -5.258 1 97.38 96 GLN B C 1
ATOM 4171 O O . GLN B 1 96 ? 18.234 -41.5 -5.727 1 97.38 96 GLN B O 1
ATOM 4176 N N . GLN B 1 97 ? 16.062 -40.906 -5.734 1 96.31 97 GLN B N 1
ATOM 4177 C CA . GLN B 1 97 ? 16.219 -40.031 -6.871 1 96.31 97 GLN B CA 1
ATOM 4178 C C . GLN B 1 97 ? 17.156 -38.875 -6.531 1 96.31 97 GLN B C 1
ATOM 4180 O O . GLN B 1 97 ? 18 -38.469 -7.34 1 96.31 97 GLN B O 1
ATOM 4185 N N . LEU B 1 98 ? 17.047 -38.312 -5.328 1 97.62 98 LEU B N 1
ATOM 4186 C CA . LEU B 1 98 ? 17.906 -37.219 -4.875 1 97.62 98 LEU B CA 1
ATOM 4187 C C . LEU B 1 98 ? 19.344 -37.656 -4.754 1 97.62 98 LEU B C 1
ATOM 4189 O O . LEU B 1 98 ? 20.266 -36.969 -5.223 1 97.62 98 LEU B O 1
ATOM 4193 N N . ARG B 1 99 ? 19.547 -38.875 -4.234 1 96.94 99 ARG B N 1
ATOM 4194 C CA . ARG B 1 99 ? 20.891 -39.406 -4.012 1 96.94 99 ARG B CA 1
ATOM 4195 C C . ARG B 1 99 ? 21.578 -39.719 -5.332 1 96.94 99 ARG B C 1
ATOM 4197 O O . ARG B 1 99 ? 22.75 -39.406 -5.523 1 96.94 99 ARG B O 1
ATOM 4204 N N . GLU B 1 100 ? 20.828 -40.375 -6.195 1 96.25 100 GLU B N 1
ATOM 4205 C CA . GLU B 1 100 ? 21.375 -40.781 -7.48 1 96.25 100 GLU B CA 1
ATOM 4206 C C . GLU B 1 100 ? 21.859 -39.562 -8.289 1 96.25 100 GLU B C 1
ATOM 4208 O O . GLU B 1 100 ? 22.844 -39.656 -9.016 1 96.25 100 GLU B O 1
ATOM 4213 N N . LYS B 1 101 ? 21.172 -38.5 -8.117 1 95.38 101 LYS B N 1
ATOM 4214 C CA . LYS B 1 101 ? 21.516 -37.281 -8.852 1 95.38 101 LYS B CA 1
ATOM 4215 C C . LYS B 1 101 ? 22.562 -36.469 -8.109 1 95.38 101 LYS B C 1
ATOM 4217 O O . LYS B 1 101 ? 23.109 -35.5 -8.664 1 95.38 101 LYS B O 1
ATOM 4222 N N . GLY B 1 102 ? 22.859 -36.812 -6.832 1 96.69 102 GLY B N 1
ATOM 4223 C CA . GLY B 1 102 ? 23.828 -36.094 -6.031 1 96.69 102 GLY B CA 1
ATOM 4224 C C . GLY B 1 102 ? 23.312 -34.719 -5.559 1 96.69 102 GLY B C 1
ATOM 4225 O O . GLY B 1 102 ? 24.078 -33.781 -5.488 1 96.69 102 GLY B O 1
ATOM 4226 N N . VAL B 1 103 ? 22.047 -34.656 -5.25 1 97.25 103 VAL B N 1
ATOM 4227 C CA . VAL B 1 103 ? 21.406 -33.406 -4.906 1 97.25 103 VAL B CA 1
ATOM 4228 C C . VAL B 1 103 ? 21.922 -32.906 -3.559 1 97.25 103 VAL B C 1
ATOM 4230 O O . VAL B 1 103 ? 22 -33.656 -2.596 1 97.25 103 VAL B O 1
ATOM 4233 N N . THR B 1 104 ? 22.328 -31.672 -3.504 1 95.94 104 THR B N 1
ATOM 4234 C CA . THR B 1 104 ? 22.578 -30.891 -2.293 1 95.94 104 THR B CA 1
ATOM 4235 C C . THR B 1 104 ? 21.781 -29.594 -2.303 1 95.94 104 THR B C 1
ATOM 4237 O O . THR B 1 104 ? 21.406 -29.109 -3.367 1 95.94 104 THR B O 1
ATOM 4240 N N . ALA B 1 105 ? 21.484 -29.125 -1.074 1 97.44 105 ALA B N 1
ATOM 4241 C CA . ALA B 1 105 ? 20.703 -27.891 -1.084 1 97.44 105 ALA B CA 1
ATOM 4242 C C . ALA B 1 105 ? 20.938 -27.078 0.192 1 97.44 105 ALA B C 1
ATOM 4244 O O . ALA B 1 105 ? 20.719 -27.578 1.298 1 97.44 105 ALA B O 1
ATOM 4245 N N . ASP B 1 106 ? 21.406 -25.828 0.024 1 98.06 106 ASP B N 1
ATOM 4246 C CA . ASP B 1 106 ? 21.438 -24.875 1.128 1 98.06 106 ASP B CA 1
ATOM 4247 C C . ASP B 1 106 ? 20.047 -24.391 1.48 1 98.06 106 ASP B C 1
ATOM 4249 O O . ASP B 1 106 ? 19.766 -24.047 2.637 1 98.06 106 ASP B O 1
ATOM 4253 N N . ALA B 1 107 ? 19.203 -24.328 0.482 1 98.75 107 ALA B N 1
ATOM 4254 C CA . ALA B 1 107 ? 17.828 -23.859 0.664 1 98.75 107 ALA B CA 1
ATOM 4255 C C . ALA B 1 107 ? 16.859 -24.641 -0.217 1 98.75 107 ALA B C 1
ATOM 4257 O O . ALA B 1 107 ? 17.234 -25.109 -1.294 1 98.75 107 ALA B O 1
ATOM 4258 N N . ILE B 1 108 ? 15.648 -24.766 0.244 1 98.88 108 ILE B N 1
ATOM 4259 C CA . ILE B 1 108 ? 14.578 -25.406 -0.511 1 98.88 108 ILE B CA 1
ATOM 4260 C C . ILE B 1 108 ? 13.422 -24.422 -0.694 1 98.88 108 ILE B C 1
ATOM 4262 O O . ILE B 1 108 ? 12.992 -23.766 0.261 1 98.88 108 ILE B O 1
ATOM 4266 N N . PHE B 1 109 ? 12.984 -24.266 -1.893 1 98.94 109 PHE B N 1
ATOM 4267 C CA . PHE B 1 109 ? 11.789 -23.516 -2.26 1 98.94 109 PHE B CA 1
ATOM 4268 C C . PHE B 1 109 ? 10.68 -24.453 -2.729 1 98.94 109 PHE B C 1
ATOM 4270 O O . PHE B 1 109 ? 10.781 -25.047 -3.807 1 98.94 109 PHE B O 1
ATOM 4277 N N . TYR B 1 110 ? 9.664 -24.594 -1.947 1 98.81 110 TYR B N 1
ATOM 4278 C CA . TYR B 1 110 ? 8.625 -25.594 -2.197 1 98.81 110 TYR B CA 1
ATOM 4279 C C . TYR B 1 110 ? 7.391 -24.938 -2.812 1 98.81 110 TYR B C 1
ATOM 4281 O O . TYR B 1 110 ? 6.699 -24.156 -2.156 1 98.81 110 TYR B O 1
ATOM 4289 N N . TYR B 1 111 ? 7.059 -25.328 -4.051 1 97.31 111 TYR B N 1
ATOM 4290 C CA . TYR B 1 111 ? 5.938 -24.75 -4.789 1 97.31 111 TYR B CA 1
ATOM 4291 C C . TYR B 1 111 ? 5.027 -25.844 -5.332 1 97.31 111 TYR B C 1
ATOM 4293 O O . TYR B 1 111 ? 4.082 -25.562 -6.074 1 97.31 111 TYR B O 1
ATOM 4301 N N . SER B 1 112 ? 5.242 -27.078 -5.012 1 95.62 112 SER B N 1
ATOM 4302 C CA . SER B 1 112 ? 4.461 -28.188 -5.559 1 95.62 112 SER B CA 1
ATOM 4303 C C . SER B 1 112 ? 3.012 -28.125 -5.09 1 95.62 112 SER B C 1
ATOM 4305 O O . SER B 1 112 ? 2.746 -27.844 -3.916 1 95.62 112 SER B O 1
ATOM 4307 N N . TYR B 1 113 ? 2.188 -28.25 -5.973 1 90.44 113 TYR B N 1
ATOM 4308 C CA . TYR B 1 113 ? 0.748 -28.234 -5.738 1 90.44 113 TYR B CA 1
ATOM 4309 C C . TYR B 1 113 ? 0.033 -29.234 -6.625 1 90.44 113 TYR B C 1
ATOM 4311 O O . TYR B 1 113 ? 0.35 -29.375 -7.812 1 90.44 113 TYR B O 1
ATOM 4319 N N . ALA B 1 114 ? -0.754 -30.047 -6.082 1 85.94 114 ALA B N 1
ATOM 4320 C CA . ALA B 1 114 ? -1.594 -30.984 -6.828 1 85.94 114 ALA B CA 1
ATOM 4321 C C . ALA B 1 114 ? -3.068 -30.609 -6.711 1 85.94 114 ALA B C 1
ATOM 4323 O O . ALA B 1 114 ? -3.574 -30.391 -5.605 1 85.94 114 ALA B O 1
ATOM 4324 N N . GLN B 1 115 ? -3.656 -30.438 -7.84 1 80.31 115 GLN B N 1
ATOM 4325 C CA . GLN B 1 115 ? -5.078 -30.125 -7.898 1 80.31 115 GLN B CA 1
ATOM 4326 C C . GLN B 1 115 ? -5.898 -31.344 -8.32 1 80.31 115 GLN B C 1
ATOM 4328 O O . GLN B 1 115 ? -5.852 -31.75 -9.484 1 80.31 115 GLN B O 1
ATOM 4333 N N . PRO B 1 116 ? -6.637 -31.859 -7.383 1 75.06 116 PRO B N 1
ATOM 4334 C CA . PRO B 1 116 ? -7.539 -32.938 -7.816 1 75.06 116 PRO B CA 1
ATOM 4335 C C . PRO B 1 116 ? -8.641 -32.438 -8.75 1 75.06 116 PRO B C 1
ATOM 4337 O O . PRO B 1 116 ? -9.016 -31.25 -8.695 1 75.06 116 PRO B O 1
ATOM 4340 N N . LYS B 1 117 ? -9.094 -33.188 -9.727 1 69.19 117 LYS B N 1
ATOM 4341 C CA . LYS B 1 117 ? -10.211 -32.812 -10.586 1 69.19 117 LYS B CA 1
ATOM 4342 C C . LYS B 1 117 ? -11.469 -32.562 -9.766 1 69.19 117 LYS B C 1
ATOM 4344 O O . LYS B 1 117 ? -11.891 -33.406 -8.969 1 69.19 117 LYS B O 1
ATOM 4349 N N . PRO B 1 118 ? -11.836 -31.281 -9.906 1 67.31 118 PRO B N 1
ATOM 4350 C CA . PRO B 1 118 ? -13.086 -31.016 -9.18 1 67.31 118 PRO B CA 1
ATOM 4351 C C . PRO B 1 118 ? -14.25 -31.859 -9.695 1 67.31 118 PRO B C 1
ATOM 4353 O O . PRO B 1 118 ? -14.211 -32.344 -10.82 1 67.31 118 PRO B O 1
ATOM 4356 N N . LYS B 1 119 ? -15.414 -32.188 -8.742 1 66.69 119 LYS B N 1
ATOM 4357 C CA . LYS B 1 119 ? -16.672 -32.781 -9.195 1 66.69 119 LYS B CA 1
ATOM 4358 C C . LYS B 1 119 ? -17.359 -31.891 -10.211 1 66.69 119 LYS B C 1
ATOM 4360 O O . LYS B 1 119 ? -17.203 -30.656 -10.18 1 66.69 119 LYS B O 1
ATOM 4365 N N . GLU B 1 120 ? -17.828 -32.531 -11.078 1 62.25 120 GLU B N 1
ATOM 4366 C CA . GLU B 1 120 ? -18.531 -31.797 -12.133 1 62.25 120 GLU B CA 1
ATOM 4367 C C . GLU B 1 120 ? -19.438 -30.719 -11.547 1 62.25 120 GLU B C 1
ATOM 4369 O O . GLU B 1 120 ? -20.203 -30.969 -10.617 1 62.25 120 GLU B O 1
ATOM 4374 N N . GLY B 1 121 ? -19.297 -29.484 -11.992 1 60.97 121 GLY B N 1
ATOM 4375 C CA . GLY B 1 121 ? -20.156 -28.391 -11.578 1 60.97 121 GLY B CA 1
ATOM 4376 C C . GLY B 1 121 ? -19.688 -27.703 -10.312 1 60.97 121 GLY B C 1
ATOM 4377 O O . GLY B 1 121 ? -20.188 -26.641 -9.938 1 60.97 121 GLY B O 1
ATOM 4378 N N . ALA B 1 122 ? -18.766 -28.281 -9.695 1 67.06 122 ALA B N 1
ATOM 4379 C CA . ALA B 1 122 ? -18.297 -27.688 -8.438 1 67.06 122 ALA B CA 1
ATOM 4380 C C . ALA B 1 122 ? -17.125 -26.75 -8.672 1 67.06 122 ALA B C 1
ATOM 4382 O O . ALA B 1 122 ? -16.359 -26.922 -9.625 1 67.06 122 ALA B O 1
ATOM 4383 N N . PRO B 1 123 ? -17.094 -25.703 -7.754 1 65.5 123 PRO B N 1
ATOM 4384 C CA . PRO B 1 123 ? -15.961 -24.781 -7.875 1 65.5 123 PRO B CA 1
ATOM 4385 C C . PRO B 1 123 ? -14.617 -25.469 -7.707 1 65.5 123 PRO B C 1
ATOM 4387 O O . PRO B 1 123 ? -14.539 -26.547 -7.094 1 65.5 123 PRO B O 1
ATOM 4390 N N . VAL B 1 124 ? -13.57 -24.875 -8.289 1 61.72 124 VAL B N 1
ATOM 4391 C CA . VAL B 1 124 ? -12.219 -25.422 -8.398 1 61.72 124 VAL B CA 1
ATOM 4392 C C . VAL B 1 124 ? -11.703 -25.812 -7.012 1 61.72 124 VAL B C 1
ATOM 4394 O O . VAL B 1 124 ? -11.008 -26.812 -6.855 1 61.72 124 VAL B O 1
ATOM 4397 N N . TRP B 1 125 ? -12.211 -25.234 -5.926 1 64.94 125 TRP B N 1
ATOM 4398 C CA . TRP B 1 125 ? -11.648 -25.5 -4.605 1 64.94 125 TRP B CA 1
ATOM 4399 C C . TRP B 1 125 ? -12.68 -26.156 -3.695 1 64.94 125 TRP B C 1
ATOM 4401 O O . TRP B 1 125 ? -12.539 -26.141 -2.471 1 64.94 125 TRP B O 1
ATOM 4411 N N . SER B 1 126 ? -13.578 -26.891 -4.238 1 68.38 126 SER B N 1
ATOM 4412 C CA . SER B 1 126 ? -14.688 -27.438 -3.465 1 68.38 126 SER B CA 1
ATOM 4413 C C . SER B 1 126 ? -14.312 -28.75 -2.791 1 68.38 126 SER B C 1
ATOM 4415 O O . SER B 1 126 ? -14.938 -29.156 -1.812 1 68.38 126 SER B O 1
ATOM 4417 N N . ASN B 1 127 ? -13.32 -29.422 -3.285 1 79.62 127 ASN B N 1
ATOM 4418 C CA . ASN B 1 127 ? -12.906 -30.672 -2.674 1 79.62 127 ASN B CA 1
ATOM 4419 C C . ASN B 1 127 ? -11.805 -30.469 -1.638 1 79.62 127 ASN B C 1
ATOM 4421 O O . ASN B 1 127 ? -10.719 -31.016 -1.758 1 79.62 127 ASN B O 1
ATOM 4425 N N . ALA B 1 128 ? -12.164 -29.906 -0.589 1 81.94 128 ALA B N 1
ATOM 4426 C CA . ALA B 1 128 ? -11.203 -29.391 0.388 1 81.94 128 ALA B CA 1
ATOM 4427 C C . ALA B 1 128 ? -10.453 -30.531 1.069 1 81.94 128 ALA B C 1
ATOM 4429 O O . ALA B 1 128 ? -9.242 -30.438 1.29 1 81.94 128 ALA B O 1
ATOM 4430 N N . GLU B 1 129 ? -11.086 -31.625 1.361 1 86.06 129 GLU B N 1
ATOM 4431 C CA . GLU B 1 129 ? -10.445 -32.719 2.062 1 86.06 129 GLU B CA 1
ATOM 4432 C C . GLU B 1 129 ? -9.43 -33.438 1.171 1 86.06 129 GLU B C 1
ATOM 4434 O O . GLU B 1 129 ? -8.312 -33.75 1.608 1 86.06 129 GLU B O 1
ATOM 4439 N N . GLU B 1 130 ? -9.836 -33.688 -0.01 1 87.81 130 GLU B N 1
ATOM 4440 C CA . GLU B 1 130 ? -8.938 -34.344 -0.948 1 87.81 130 GLU B CA 1
ATOM 4441 C C . GLU B 1 130 ? -7.727 -33.469 -1.262 1 87.81 130 GLU B C 1
ATOM 4443 O O . GLU B 1 130 ? -6.605 -33.969 -1.378 1 87.81 130 GLU B O 1
ATOM 4448 N N . LEU B 1 131 ? -8.008 -32.188 -1.424 1 89.06 131 LEU B N 1
ATOM 4449 C CA . LEU B 1 131 ? -6.938 -31.219 -1.633 1 89.06 131 LEU B CA 1
ATOM 4450 C C . LEU B 1 131 ? -5.945 -31.25 -0.474 1 89.06 131 LEU B C 1
ATOM 4452 O O . LEU B 1 131 ? -4.73 -31.219 -0.689 1 89.06 131 LEU B O 1
ATOM 4456 N N . THR B 1 132 ? -6.492 -31.328 0.699 1 92.25 132 THR B N 1
ATOM 4457 C CA . THR B 1 132 ? -5.668 -31.328 1.903 1 92.25 132 THR B CA 1
ATOM 4458 C C . THR B 1 132 ? -4.82 -32.594 1.978 1 92.25 132 THR B C 1
ATOM 4460 O O . THR B 1 132 ? -3.605 -32.531 2.189 1 92.25 132 THR B O 1
ATOM 4463 N N . GLU B 1 133 ? -5.445 -33.688 1.755 1 93.25 133 GLU B N 1
ATOM 4464 C CA . GLU B 1 133 ? -4.746 -34.969 1.863 1 93.25 133 GLU B CA 1
ATOM 4465 C C . GLU B 1 133 ? -3.611 -35.062 0.847 1 93.25 133 GLU B C 1
ATOM 4467 O O . GLU B 1 133 ? -2.484 -35.438 1.195 1 93.25 133 GLU B O 1
ATOM 4472 N N . MET B 1 134 ? -3.9 -34.719 -0.34 1 93.88 134 MET B N 1
ATOM 4473 C CA . MET B 1 134 ? -2.93 -34.875 -1.422 1 93.88 134 MET B CA 1
ATOM 4474 C C . MET B 1 134 ? -1.747 -33.938 -1.223 1 93.88 134 MET B C 1
ATOM 4476 O O . MET B 1 134 ? -0.593 -34.344 -1.317 1 93.88 134 MET B O 1
ATOM 4480 N N . ASN B 1 135 ? -2.016 -32.688 -0.942 1 95.88 135 ASN B N 1
ATOM 4481 C CA . ASN B 1 135 ? -0.947 -31.688 -0.831 1 95.88 135 ASN B CA 1
ATOM 4482 C C . ASN B 1 135 ? -0.136 -31.891 0.448 1 95.88 135 ASN B C 1
ATOM 4484 O O . ASN B 1 135 ? 1.069 -31.625 0.467 1 95.88 135 ASN B O 1
ATOM 4488 N N . CYS B 1 136 ? -0.744 -32.375 1.478 1 97.44 136 CYS B N 1
ATOM 4489 C CA . CYS B 1 136 ? -0.005 -32.656 2.699 1 97.44 136 CYS B CA 1
ATOM 4490 C C . CYS B 1 136 ? 0.852 -33.906 2.529 1 97.44 136 CYS B C 1
ATOM 4492 O O . CYS B 1 136 ? 1.974 -33.969 3.035 1 97.44 136 CYS B O 1
ATOM 4494 N N . ALA B 1 137 ? 0.266 -34.875 1.824 1 97.5 137 ALA B N 1
ATOM 4495 C CA . ALA B 1 137 ? 1.028 -36.094 1.575 1 97.5 137 ALA B CA 1
ATOM 4496 C C . ALA B 1 137 ? 2.301 -35.812 0.789 1 97.5 137 ALA B C 1
ATOM 4498 O O . ALA B 1 137 ? 3.371 -36.344 1.104 1 97.5 137 ALA B O 1
ATOM 4499 N N . MET B 1 138 ? 2.168 -35 -0.218 1 97.75 138 MET B N 1
ATOM 4500 C CA . MET B 1 138 ? 3.318 -34.625 -1.038 1 97.75 138 MET B CA 1
ATOM 4501 C C . MET B 1 138 ? 4.406 -33.969 -0.192 1 97.75 138 MET B C 1
ATOM 4503 O O . MET B 1 138 ? 5.578 -34.344 -0.285 1 97.75 138 MET B O 1
ATOM 4507 N N . LEU B 1 139 ? 4.008 -33 0.676 1 98.44 139 LEU B N 1
ATOM 4508 C CA . LEU B 1 139 ? 4.977 -32.312 1.509 1 98.44 139 LEU B CA 1
ATOM 4509 C C . LEU B 1 139 ? 5.586 -33.25 2.545 1 98.44 139 LEU B C 1
ATOM 4511 O O . LEU B 1 139 ? 6.797 -33.219 2.775 1 98.44 139 LEU B O 1
ATOM 4515 N N . ARG B 1 140 ? 4.762 -34.062 3.15 1 98.25 140 ARG B N 1
ATOM 4516 C CA . ARG B 1 140 ? 5.227 -35.031 4.145 1 98.25 140 ARG B CA 1
ATOM 4517 C C . ARG B 1 140 ? 6.266 -35.969 3.555 1 98.25 140 ARG B C 1
ATOM 4519 O O . ARG B 1 140 ? 7.309 -36.219 4.168 1 98.25 140 ARG B O 1
ATOM 4526 N N . ASN B 1 141 ? 5.934 -36.5 2.412 1 98.44 141 ASN B N 1
ATOM 4527 C CA . ASN B 1 141 ? 6.84 -37.438 1.739 1 98.44 141 ASN B CA 1
ATOM 4528 C C . ASN B 1 141 ? 8.164 -36.75 1.39 1 98.44 141 ASN B C 1
ATOM 4530 O O . ASN B 1 141 ? 9.234 -37.344 1.582 1 98.44 141 ASN B O 1
ATOM 4534 N N . PHE B 1 142 ? 8.094 -35.562 0.88 1 98.44 142 PHE B N 1
ATOM 4535 C CA . PHE B 1 142 ? 9.305 -34.844 0.506 1 98.44 142 PHE B CA 1
ATOM 4536 C C . PHE B 1 142 ? 10.164 -34.562 1.729 1 98.44 142 PHE B C 1
ATOM 4538 O O . PHE B 1 142 ? 11.375 -34.781 1.709 1 98.44 142 PHE B O 1
ATOM 4545 N N . LEU B 1 143 ? 9.539 -34.062 2.822 1 98.56 143 LEU B N 1
ATOM 4546 C CA . LEU B 1 143 ? 10.266 -33.781 4.055 1 98.56 143 LEU B CA 1
ATOM 4547 C C . LEU B 1 143 ? 10.945 -35.031 4.586 1 98.56 143 LEU B C 1
ATOM 4549 O O . LEU B 1 143 ? 12.117 -35 4.957 1 98.56 143 LEU B O 1
ATOM 4553 N N . ALA B 1 144 ? 10.258 -36.125 4.586 1 98.31 144 ALA B N 1
ATOM 4554 C CA . ALA B 1 144 ? 10.82 -37.406 5.047 1 98.31 144 ALA B CA 1
ATOM 4555 C C . ALA B 1 144 ? 11.992 -37.844 4.172 1 98.31 144 ALA B C 1
ATOM 4557 O O . ALA B 1 144 ? 12.977 -38.406 4.668 1 98.31 144 ALA B O 1
ATOM 4558 N N . SER B 1 145 ? 11.844 -37.594 2.908 1 98.5 145 SER B N 1
ATOM 4559 C CA . SER B 1 145 ? 12.875 -38.031 1.963 1 98.5 145 SER B CA 1
ATOM 4560 C C . SER B 1 145 ? 14.18 -37.281 2.207 1 98.5 145 SER B C 1
ATOM 4562 O O . SER B 1 145 ? 15.266 -37.781 1.942 1 98.5 145 SER B O 1
ATOM 4564 N N . LEU B 1 146 ? 14.086 -36 2.658 1 98.19 146 LEU B N 1
ATOM 4565 C CA . LEU B 1 146 ? 15.281 -35.188 2.922 1 98.19 146 LEU B CA 1
ATOM 4566 C C . LEU B 1 146 ? 16.172 -35.875 3.963 1 98.19 146 LEU B C 1
ATOM 4568 O O . LEU B 1 146 ? 17.391 -35.938 3.801 1 98.19 146 LEU B O 1
ATOM 4572 N N . ASP B 1 147 ? 15.539 -36.406 4.984 1 96.75 147 ASP B N 1
ATOM 4573 C CA . ASP B 1 147 ? 16.266 -37.125 6.023 1 96.75 147 ASP B CA 1
ATOM 4574 C C . ASP B 1 147 ? 16.969 -38.375 5.457 1 96.75 147 ASP B C 1
ATOM 4576 O O . ASP B 1 147 ? 18.141 -38.625 5.742 1 96.75 147 ASP B O 1
ATOM 4580 N N . ILE B 1 148 ? 16.219 -39.094 4.695 1 97.94 148 ILE B N 1
ATOM 4581 C CA . ILE B 1 148 ? 16.719 -40.344 4.137 1 97.94 148 ILE B CA 1
ATOM 4582 C C . ILE B 1 148 ? 17.875 -40.031 3.182 1 97.94 148 ILE B C 1
ATOM 4584 O O . ILE B 1 148 ? 18.875 -40.781 3.166 1 97.94 148 ILE B O 1
ATOM 4588 N N . ALA B 1 149 ? 17.781 -38.969 2.404 1 97.75 149 ALA B N 1
ATOM 4589 C CA . ALA B 1 149 ? 18.766 -38.625 1.387 1 97.75 149 ALA B CA 1
ATOM 4590 C C . ALA B 1 149 ? 19.953 -37.875 2.002 1 97.75 149 ALA B C 1
ATOM 4592 O O . ALA B 1 149 ? 20.984 -37.719 1.36 1 97.75 149 ALA B O 1
ATOM 4593 N N . GLY B 1 150 ? 19.812 -37.406 3.223 1 97 150 GLY B N 1
ATOM 4594 C CA . GLY B 1 150 ? 20.875 -36.656 3.887 1 97 150 GLY B CA 1
ATOM 4595 C C . GLY B 1 150 ? 20.984 -35.219 3.418 1 97 150 GLY B C 1
ATOM 4596 O O . GLY B 1 150 ? 22.062 -34.625 3.457 1 97 150 GLY B O 1
ATOM 4597 N N . VAL B 1 151 ? 19.938 -34.656 2.867 1 97.62 151 VAL B N 1
ATOM 4598 C CA . VAL B 1 151 ? 19.875 -33.25 2.469 1 97.62 151 VAL B CA 1
ATOM 4599 C C . VAL B 1 151 ? 19.422 -32.406 3.648 1 97.62 151 VAL B C 1
ATOM 4601 O O . VAL B 1 151 ? 18.328 -32.594 4.176 1 97.62 151 VAL B O 1
ATOM 4604 N N . LYS B 1 152 ? 20.25 -31.453 4.102 1 96.56 152 LYS B N 1
ATOM 4605 C CA . LYS B 1 152 ? 19.969 -30.625 5.273 1 96.56 152 LYS B CA 1
ATOM 4606 C C . LYS B 1 152 ? 20.016 -29.141 4.922 1 96.56 152 LYS B C 1
ATOM 4608 O O . LYS B 1 152 ? 21 -28.469 5.191 1 96.56 152 LYS B O 1
ATOM 4613 N N . PRO B 1 153 ? 18.922 -28.625 4.457 1 98.31 153 PRO B N 1
ATOM 4614 C CA . PRO B 1 153 ? 18.906 -27.203 4.113 1 98.31 153 PRO B CA 1
ATOM 4615 C C . PRO B 1 153 ? 18.922 -26.297 5.344 1 98.31 153 PRO B C 1
ATOM 4617 O O . PRO B 1 153 ? 18.406 -26.672 6.395 1 98.31 153 PRO B O 1
ATOM 4620 N N . SER B 1 154 ? 19.547 -25.141 5.238 1 98.06 154 SER B N 1
ATOM 4621 C CA . SER B 1 154 ? 19.5 -24.141 6.312 1 98.06 154 SER B CA 1
ATOM 4622 C C . SER B 1 154 ? 18.141 -23.453 6.363 1 98.06 154 SER B C 1
ATOM 4624 O O . SER B 1 154 ? 17.719 -22.969 7.414 1 98.06 154 SER B O 1
ATOM 4626 N N . ARG B 1 155 ? 17.453 -23.438 5.211 1 98.69 155 ARG B N 1
ATOM 4627 C CA . ARG B 1 155 ? 16.141 -22.797 5.113 1 98.69 155 ARG B CA 1
ATOM 4628 C C . ARG B 1 155 ? 15.203 -23.594 4.223 1 98.69 155 ARG B C 1
ATOM 4630 O O . ARG B 1 155 ? 15.617 -24.125 3.188 1 98.69 155 ARG B O 1
ATOM 4637 N N . PHE B 1 156 ? 14.008 -23.766 4.652 1 98.94 156 PHE B N 1
ATOM 4638 C CA . PHE B 1 156 ? 12.914 -24.344 3.873 1 98.94 156 PHE B CA 1
ATOM 4639 C C . PHE B 1 156 ? 11.797 -23.312 3.684 1 98.94 156 PHE B C 1
ATOM 4641 O O . PHE B 1 156 ? 11.156 -22.906 4.652 1 98.94 156 PHE B O 1
ATOM 4648 N N . LEU B 1 157 ? 11.586 -22.891 2.467 1 98.94 157 LEU B N 1
ATOM 4649 C CA . LEU B 1 157 ? 10.531 -21.938 2.16 1 98.94 157 LEU B CA 1
ATOM 4650 C C . LEU B 1 157 ? 9.32 -22.625 1.538 1 98.94 157 LEU B C 1
ATOM 4652 O O . LEU B 1 157 ? 9.461 -23.359 0.553 1 98.94 157 LEU B O 1
ATOM 4656 N N . LEU B 1 158 ? 8.18 -22.453 2.133 1 98.94 158 LEU B N 1
ATOM 4657 C CA . LEU B 1 158 ? 6.895 -22.938 1.64 1 98.94 158 LEU B CA 1
ATOM 4658 C C . LEU B 1 158 ? 6.02 -21.781 1.163 1 98.94 158 LEU B C 1
ATOM 4660 O O . LEU B 1 158 ? 5.734 -20.859 1.928 1 98.94 158 LEU B O 1
ATOM 4664 N N . GLN B 1 159 ? 5.656 -21.828 -0.119 1 98.56 159 GLN B N 1
ATOM 4665 C CA . GLN B 1 159 ? 4.699 -20.828 -0.577 1 98.56 159 GLN B CA 1
ATOM 4666 C C . GLN B 1 159 ? 3.264 -21.312 -0.406 1 98.56 159 GLN B C 1
ATOM 4668 O O . GLN B 1 159 ? 2.918 -22.406 -0.855 1 98.56 159 GLN B O 1
ATOM 4673 N N . THR B 1 160 ? 2.518 -20.562 0.242 1 97.5 160 THR B N 1
ATOM 4674 C CA . THR B 1 160 ? 1.068 -20.719 0.278 1 97.5 160 THR B CA 1
ATOM 4675 C C . THR B 1 160 ? 0.385 -19.672 -0.593 1 97.5 160 THR B C 1
ATOM 4677 O O . THR B 1 160 ? 0.537 -19.672 -1.816 1 97.5 160 THR B O 1
ATOM 4680 N N . GLY B 1 161 ? -0.446 -18.797 0.056 1 95.5 161 GLY B N 1
ATOM 4681 C CA . GLY B 1 161 ? -1.116 -17.734 -0.679 1 95.5 161 GLY B CA 1
ATOM 4682 C C . GLY B 1 161 ? -2.158 -17.016 0.146 1 95.5 161 GLY B C 1
ATOM 4683 O O . GLY B 1 161 ? -2.312 -17.281 1.339 1 95.5 161 GLY B O 1
ATOM 4684 N N . ALA B 1 162 ? -2.863 -16.141 -0.536 1 93.06 162 ALA B N 1
ATOM 4685 C CA . ALA B 1 162 ? -3.871 -15.336 0.148 1 93.06 162 ALA B CA 1
ATOM 4686 C C . ALA B 1 162 ? -4.977 -16.219 0.729 1 93.06 162 ALA B C 1
ATOM 4688 O O . ALA B 1 162 ? -5.691 -15.805 1.643 1 93.06 162 ALA B O 1
ATOM 4689 N N . LYS B 1 163 ? -5.152 -17.422 0.242 1 92.12 163 LYS B N 1
ATOM 4690 C CA . LYS B 1 163 ? -6.105 -18.359 0.821 1 92.12 163 LYS B CA 1
ATOM 4691 C C . LYS B 1 163 ? -5.742 -18.688 2.266 1 92.12 163 LYS B C 1
ATOM 4693 O O . LYS B 1 163 ? -6.562 -19.234 3.01 1 92.12 163 LYS B O 1
ATOM 4698 N N . ASN B 1 164 ? -4.512 -18.391 2.619 1 95.12 164 ASN B N 1
ATOM 4699 C CA . ASN B 1 164 ? -4.121 -18.531 4.02 1 95.12 164 ASN B CA 1
ATOM 4700 C C . ASN B 1 164 ? -5.023 -17.703 4.938 1 95.12 164 ASN B C 1
ATOM 4702 O O . ASN B 1 164 ? -5.176 -18.031 6.117 1 95.12 164 ASN B O 1
ATOM 4706 N N . TYR B 1 165 ? -5.648 -16.734 4.379 1 94.06 165 TYR B N 1
ATOM 4707 C CA . TYR B 1 165 ? -6.555 -15.883 5.133 1 94.06 165 TYR B CA 1
ATOM 4708 C C . TYR B 1 165 ? -8.008 -16.234 4.836 1 94.06 165 TYR B C 1
ATOM 4710 O O . TYR B 1 165 ? -8.914 -15.453 5.145 1 94.06 165 TYR B O 1
ATOM 4718 N N . ASN B 1 166 ? -8.203 -17.344 4.145 1 91.31 166 ASN B N 1
ATOM 4719 C CA . ASN B 1 166 ? -9.508 -17.938 3.85 1 91.31 166 ASN B CA 1
ATOM 4720 C C . ASN B 1 166 ? -10.359 -17.031 2.971 1 91.31 166 ASN B C 1
ATOM 4722 O O . ASN B 1 166 ? -11.578 -16.969 3.131 1 91.31 166 ASN B O 1
ATOM 4726 N N . VAL B 1 167 ? -9.781 -16.297 2.111 1 87.88 167 VAL B N 1
ATOM 4727 C CA . VAL B 1 167 ? -10.492 -15.344 1.26 1 87.88 167 VAL B CA 1
ATOM 4728 C C . VAL B 1 167 ? -11.43 -16.094 0.318 1 87.88 167 VAL B C 1
ATOM 4730 O O . VAL B 1 167 ? -12.422 -15.539 -0.154 1 87.88 167 VAL B O 1
ATOM 4733 N N . HIS B 1 168 ? -11.172 -17.391 0.019 1 83.81 168 HIS B N 1
ATOM 4734 C CA . HIS B 1 168 ? -11.977 -18.203 -0.886 1 83.81 168 HIS B CA 1
ATOM 4735 C C . HIS B 1 168 ? -13.227 -18.719 -0.192 1 83.81 168 HIS B C 1
ATOM 4737 O O . HIS B 1 168 ? -14.125 -19.266 -0.844 1 83.81 168 HIS B O 1
ATOM 4743 N N . GLN B 1 169 ? -13.328 -18.547 1.11 1 85.62 169 GLN B N 1
ATOM 4744 C CA . GLN B 1 169 ? -14.438 -19.094 1.88 1 85.62 169 GLN B CA 1
ATOM 4745 C C . GLN B 1 169 ? -15.398 -17.984 2.32 1 85.62 169 GLN B C 1
ATOM 4747 O O . GLN B 1 169 ? -16.422 -18.266 2.961 1 85.62 169 GLN B O 1
ATOM 4752 N N . GLY B 1 170 ? -15.109 -16.781 2.021 1 85.62 170 GLY B N 1
ATOM 4753 C CA . GLY B 1 170 ? -15.945 -15.648 2.387 1 85.62 170 GLY B CA 1
ATOM 4754 C C . GLY B 1 170 ? -15.148 -14.461 2.898 1 85.62 170 GLY B C 1
ATOM 4755 O O . GLY B 1 170 ? -13.922 -14.453 2.824 1 85.62 170 GLY B O 1
ATOM 4756 N N . PRO B 1 171 ? -15.922 -13.43 3.385 1 87.62 171 PRO B N 1
ATOM 4757 C CA . PRO B 1 171 ? -15.242 -12.227 3.881 1 87.62 171 PRO B CA 1
ATOM 4758 C C . PRO B 1 171 ? -14.312 -12.523 5.055 1 87.62 171 PRO B C 1
ATOM 4760 O O . PRO B 1 171 ? -14.672 -13.281 5.957 1 87.62 171 PRO B O 1
ATOM 4763 N N . SER B 1 172 ? -13.164 -12.031 4.984 1 90 172 SER B N 1
ATOM 4764 C CA . SER B 1 172 ? -12.148 -12.133 6.023 1 90 172 SER B CA 1
ATOM 4765 C C . SER B 1 172 ? -11.727 -10.75 6.523 1 90 172 SER B C 1
ATOM 4767 O O . SER B 1 172 ? -11.992 -9.742 5.863 1 90 172 SER B O 1
ATOM 4769 N N . ARG B 1 173 ? -11.109 -10.742 7.695 1 91.06 173 ARG B N 1
ATOM 4770 C CA . ARG B 1 173 ? -10.656 -9.484 8.273 1 91.06 173 ARG B CA 1
ATOM 4771 C C . ARG B 1 173 ? -9.609 -8.812 7.387 1 91.06 173 ARG B C 1
ATOM 4773 O O . ARG B 1 173 ? -8.688 -9.469 6.906 1 91.06 173 ARG B O 1
ATOM 4780 N N . THR B 1 174 ? -9.82 -7.527 7.098 1 90.44 174 THR B N 1
ATOM 4781 C CA . THR B 1 174 ? -8.875 -6.766 6.289 1 90.44 174 THR B CA 1
ATOM 4782 C C . THR B 1 174 ? -8.156 -5.715 7.133 1 90.44 174 THR B C 1
ATOM 4784 O O . THR B 1 174 ? -8.711 -5.227 8.125 1 90.44 174 THR B O 1
ATOM 4787 N N . PRO B 1 175 ? -6.945 -5.27 6.715 1 92.38 175 PRO B N 1
ATOM 4788 C CA . PRO B 1 175 ? -6.121 -5.957 5.715 1 92.38 175 PRO B CA 1
ATOM 4789 C C . PRO B 1 175 ? -5.633 -7.324 6.188 1 92.38 175 PRO B C 1
ATOM 4791 O O . PRO B 1 175 ? -5.754 -7.648 7.371 1 92.38 175 PRO B O 1
ATOM 4794 N N . TYR B 1 176 ? -5.184 -8.156 5.277 1 94.69 176 TYR B N 1
ATOM 4795 C CA . TYR B 1 176 ? -4.629 -9.453 5.633 1 94.69 176 TYR B CA 1
ATOM 4796 C C . TYR B 1 176 ? -3.246 -9.305 6.258 1 94.69 176 TYR B C 1
ATOM 4798 O O . TYR B 1 176 ? -2.316 -8.812 5.617 1 94.69 176 TYR B O 1
ATOM 4806 N N . VAL B 1 177 ? -3.186 -9.695 7.508 1 96.31 177 VAL B N 1
ATOM 4807 C CA . VAL B 1 177 ? -1.968 -9.539 8.297 1 96.31 177 VAL B CA 1
ATOM 4808 C C . VAL B 1 177 ? -1.476 -10.906 8.758 1 96.31 177 VAL B C 1
ATOM 4810 O O . VAL B 1 177 ? -2.27 -11.742 9.203 1 96.31 177 VAL B O 1
ATOM 4813 N N . GLU B 1 178 ? -0.198 -11.156 8.719 1 97.44 178 GLU B N 1
ATOM 4814 C CA . GLU B 1 178 ? 0.385 -12.477 8.922 1 97.44 178 GLU B CA 1
ATOM 4815 C C . GLU B 1 178 ? 0.133 -12.984 10.336 1 97.44 178 GLU B C 1
ATOM 4817 O O . GLU B 1 178 ? 0.03 -14.188 10.562 1 97.44 178 GLU B O 1
ATOM 4822 N N . SER B 1 179 ? -0.064 -12.039 11.281 1 95.62 179 SER B N 1
ATOM 4823 C CA . SER B 1 179 ? -0.237 -12.438 12.68 1 95.62 179 SER B CA 1
ATOM 4824 C C . SER B 1 179 ? -1.687 -12.805 12.969 1 95.62 179 SER B C 1
ATOM 4826 O O . SER B 1 179 ? -2.004 -13.273 14.07 1 95.62 179 SER B O 1
ATOM 4828 N N . ASP B 1 180 ? -2.588 -12.594 12.047 1 94.56 180 ASP B N 1
ATOM 4829 C CA . ASP B 1 180 ? -3.98 -12.961 12.281 1 94.56 180 ASP B CA 1
ATOM 4830 C C . ASP B 1 180 ? -4.121 -14.461 12.531 1 94.56 180 ASP B C 1
ATOM 4832 O O . ASP B 1 180 ? -3.424 -15.266 11.906 1 94.56 180 ASP B O 1
ATOM 4836 N N . PRO B 1 181 ? -5.055 -14.805 13.367 1 93.88 181 PRO B N 1
ATOM 4837 C CA . PRO B 1 181 ? -5.242 -16.234 13.641 1 93.88 181 PRO B CA 1
ATOM 4838 C C . PRO B 1 181 ? -5.855 -16.984 12.461 1 93.88 181 PRO B C 1
ATOM 4840 O O . PRO B 1 181 ? -6.531 -16.375 11.625 1 93.88 181 PRO B O 1
ATOM 4843 N N . ARG B 1 182 ? -5.668 -18.266 12.5 1 94.44 182 ARG B N 1
ATOM 4844 C CA . ARG B 1 182 ? -6.309 -19.156 11.539 1 94.44 182 ARG B CA 1
ATOM 4845 C C . ARG B 1 182 ? -7.816 -19.188 11.75 1 94.44 182 ARG B C 1
ATOM 4847 O O . ARG B 1 182 ? -8.297 -19.078 12.883 1 94.44 182 ARG B O 1
ATOM 4854 N N . SER B 1 183 ? -8.812 -19.172 10.82 1 88 183 SER B N 1
ATOM 4855 C CA . SER B 1 183 ? -10.266 -19.234 10.961 1 88 183 SER B CA 1
ATOM 4856 C C . SER B 1 183 ? -10.75 -20.688 10.961 1 88 183 SER B C 1
ATOM 4858 O O . SER B 1 183 ? -11.789 -21 11.539 1 88 183 SER B O 1
ATOM 4860 N N . ASN B 1 184 ? -10.297 -21.734 10.719 1 82.25 184 ASN B N 1
ATOM 4861 C CA . ASN B 1 184 ? -10.562 -23.172 10.648 1 82.25 184 ASN B CA 1
ATOM 4862 C C . ASN B 1 184 ? -12.047 -23.453 10.414 1 82.25 184 ASN B C 1
ATOM 4864 O O . ASN B 1 184 ? -12.609 -24.359 11.023 1 82.25 184 ASN B O 1
ATOM 4868 N N . ILE B 1 185 ? -12.781 -22.609 9.688 1 85.31 185 ILE B N 1
ATOM 4869 C CA . ILE B 1 185 ? -14.203 -22.828 9.406 1 85.31 185 ILE B CA 1
ATOM 4870 C C . ILE B 1 185 ? -14.375 -24 8.461 1 85.31 185 ILE B C 1
ATOM 4872 O O . ILE B 1 185 ? -15.375 -24.719 8.516 1 85.31 185 ILE B O 1
ATOM 4876 N N . GLU B 1 186 ? -13.492 -24.172 7.473 1 84.88 186 GLU B N 1
ATOM 4877 C CA . GLU B 1 186 ? -13.352 -25.297 6.57 1 84.88 186 GLU B CA 1
ATOM 4878 C C . GLU B 1 186 ? -11.883 -25.688 6.398 1 84.88 186 GLU B C 1
ATOM 4880 O O . GLU B 1 186 ? -10.992 -24.891 6.664 1 84.88 186 GLU B O 1
ATOM 4885 N N . PRO B 1 187 ? -11.773 -26.906 5.965 1 88.06 187 PRO B N 1
ATOM 4886 C CA . PRO B 1 187 ? -10.383 -27.328 5.785 1 88.06 187 PRO B CA 1
ATOM 4887 C C . PRO B 1 187 ? -9.617 -26.422 4.812 1 88.06 187 PRO B C 1
ATOM 4889 O O . PRO B 1 187 ? -10.148 -26.062 3.76 1 88.06 187 PRO B O 1
ATOM 4892 N N . ASN B 1 188 ? -8.508 -26 5.23 1 92.88 188 ASN B N 1
ATOM 4893 C CA . ASN B 1 188 ? -7.527 -25.25 4.449 1 92.88 188 ASN B CA 1
ATOM 4894 C C . ASN B 1 188 ? -6.16 -25.938 4.477 1 92.88 188 ASN B C 1
ATOM 4896 O O . ASN B 1 188 ? -5.473 -25.906 5.5 1 92.88 188 ASN B O 1
ATOM 4900 N N . PHE B 1 189 ? -5.777 -26.5 3.365 1 94.19 189 PHE B N 1
ATOM 4901 C CA . PHE B 1 189 ? -4.609 -27.375 3.352 1 94.19 189 PHE B CA 1
ATOM 4902 C C . PHE B 1 189 ? -3.34 -26.594 3.662 1 94.19 189 PHE B C 1
ATOM 4904 O O . PHE B 1 189 ? -2.307 -27.172 3.988 1 94.19 189 PHE B O 1
ATOM 4911 N N . TYR B 1 190 ? -3.354 -25.266 3.586 1 96.5 190 TYR B N 1
ATOM 4912 C CA . TYR B 1 190 ? -2.188 -24.453 3.926 1 96.5 190 TYR B CA 1
ATOM 4913 C C . TYR B 1 190 ? -1.793 -24.656 5.383 1 96.5 190 TYR B C 1
ATOM 4915 O O . TYR B 1 190 ? -0.606 -24.672 5.715 1 96.5 190 TYR B O 1
ATOM 4923 N N . TYR B 1 191 ? -2.805 -24.812 6.234 1 96.94 191 TYR B N 1
ATOM 4924 C CA . TYR B 1 191 ? -2.541 -24.891 7.668 1 96.94 191 TYR B CA 1
ATOM 4925 C C . TYR B 1 191 ? -1.826 -26.188 8.023 1 96.94 191 TYR B C 1
ATOM 4927 O O . TYR B 1 191 ? -0.747 -26.172 8.617 1 96.94 191 TYR B O 1
ATOM 4935 N N . PRO B 1 192 ? -2.381 -27.297 7.594 1 97.12 192 PRO B N 1
ATOM 4936 C CA . PRO B 1 192 ? -1.633 -28.516 7.91 1 97.12 192 PRO B CA 1
ATOM 4937 C C . PRO B 1 192 ? -0.276 -28.578 7.211 1 97.12 192 PRO B C 1
ATOM 4939 O O . PRO B 1 192 ? 0.672 -29.156 7.746 1 97.12 192 PRO B O 1
ATOM 4942 N N . GLN B 1 193 ? -0.102 -28 6.035 1 98.31 193 GLN B N 1
ATOM 4943 C CA . GLN B 1 193 ? 1.209 -27.922 5.398 1 98.31 193 GLN B CA 1
ATOM 4944 C C . GLN B 1 193 ? 2.189 -27.125 6.254 1 98.31 193 GLN B C 1
ATOM 4946 O O . GLN B 1 193 ? 3.338 -27.531 6.438 1 98.31 193 GLN B O 1
ATOM 4951 N N . GLU B 1 194 ? 1.725 -26 6.715 1 98.5 194 GLU B N 1
ATOM 4952 C CA . GLU B 1 194 ? 2.559 -25.203 7.613 1 98.5 194 GLU B CA 1
ATOM 4953 C C . GLU B 1 194 ? 2.955 -26.016 8.852 1 98.5 194 GLU B C 1
ATOM 4955 O O . GLU B 1 194 ? 4.117 -25.984 9.258 1 98.5 194 GLU B O 1
ATOM 4960 N N . ASP B 1 195 ? 1.981 -26.703 9.398 1 98.38 195 ASP B N 1
ATOM 4961 C CA . ASP B 1 195 ? 2.246 -27.484 10.602 1 98.38 195 ASP B CA 1
ATOM 4962 C C . ASP B 1 195 ? 3.309 -28.547 10.336 1 98.38 195 ASP B C 1
ATOM 4964 O O . ASP B 1 195 ? 4.188 -28.781 11.164 1 98.38 195 ASP B O 1
ATOM 4968 N N . LEU B 1 196 ? 3.189 -29.234 9.18 1 98.69 196 LEU B N 1
ATOM 4969 C CA . LEU B 1 196 ? 4.18 -30.219 8.789 1 98.69 196 LEU B CA 1
ATOM 4970 C C . LEU B 1 196 ? 5.578 -29.609 8.742 1 98.69 196 LEU B C 1
ATOM 4972 O O . LEU B 1 196 ? 6.535 -30.203 9.242 1 98.69 196 LEU B O 1
ATOM 4976 N N . LEU B 1 197 ? 5.672 -28.469 8.18 1 98.88 197 LEU B N 1
ATOM 4977 C CA . LEU B 1 197 ? 6.961 -27.797 8.047 1 98.88 197 LEU B CA 1
ATOM 4978 C C . LEU B 1 197 ? 7.484 -27.359 9.414 1 98.88 197 LEU B C 1
ATOM 4980 O O . LEU B 1 197 ? 8.672 -27.5 9.703 1 98.88 197 LEU B O 1
ATOM 4984 N N . PHE B 1 198 ? 6.637 -26.781 10.266 1 98.75 198 PHE B N 1
ATOM 4985 C CA . PHE B 1 198 ? 7.027 -26.375 11.609 1 98.75 198 PHE B CA 1
ATOM 4986 C C . PHE B 1 198 ? 7.555 -27.547 12.406 1 98.75 198 PHE B C 1
ATOM 4988 O O . PHE B 1 198 ? 8.586 -27.453 13.078 1 98.75 198 PHE B O 1
ATOM 4995 N N . ASP B 1 199 ? 6.805 -28.625 12.328 1 98.56 199 ASP B N 1
ATOM 4996 C CA . ASP B 1 199 ? 7.219 -29.828 13.031 1 98.56 199 ASP B CA 1
ATOM 4997 C C . ASP B 1 199 ? 8.578 -30.312 12.539 1 98.56 199 ASP B C 1
ATOM 4999 O O . ASP B 1 199 ? 9.422 -30.734 13.336 1 98.56 199 ASP B O 1
ATOM 5003 N N . TYR B 1 200 ? 8.75 -30.328 11.266 1 98.62 200 TYR B N 1
ATOM 5004 C CA . TYR B 1 200 ? 10.039 -30.719 10.688 1 98.62 200 TYR B CA 1
ATOM 5005 C C . TYR B 1 200 ? 11.156 -29.844 11.25 1 98.62 200 TYR B C 1
ATOM 5007 O O . TYR B 1 200 ? 12.203 -30.359 11.664 1 98.62 200 TYR B O 1
ATOM 5015 N N . CYS B 1 201 ? 10.984 -28.531 11.258 1 98.62 201 CYS B N 1
ATOM 5016 C CA . CYS B 1 201 ? 12.016 -27.609 11.695 1 98.62 201 CYS B CA 1
ATOM 5017 C C . CYS B 1 201 ? 12.273 -27.734 13.195 1 98.62 201 CYS B C 1
ATOM 5019 O O . CYS B 1 201 ? 13.383 -27.484 13.656 1 98.62 201 CYS B O 1
ATOM 5021 N N . LYS B 1 202 ? 11.242 -28.094 13.93 1 98.31 202 LYS B N 1
ATOM 5022 C CA . LYS B 1 202 ? 11.43 -28.359 15.352 1 98.31 202 LYS B CA 1
ATOM 5023 C C . LYS B 1 202 ? 12.375 -29.531 15.578 1 98.31 202 LYS B C 1
ATOM 5025 O O . LYS B 1 202 ? 13.211 -29.5 16.484 1 98.31 202 LYS B O 1
ATOM 5030 N N . SER B 1 203 ? 12.227 -30.531 14.758 1 97.75 203 SER B N 1
ATOM 5031 C CA . SER B 1 203 ? 13.031 -31.75 14.875 1 97.75 203 SER B CA 1
ATOM 5032 C C . SER B 1 203 ? 14.383 -31.578 14.195 1 97.75 203 SER B C 1
ATOM 5034 O O . SER B 1 203 ? 15.305 -32.375 14.422 1 97.75 203 SER B O 1
ATOM 5036 N N . HIS B 1 204 ? 14.516 -30.562 13.414 1 98.31 204 HIS B N 1
ATOM 5037 C CA . HIS B 1 204 ? 15.742 -30.219 12.703 1 98.31 204 HIS B CA 1
ATOM 5038 C C . HIS B 1 204 ? 16.141 -28.781 12.969 1 98.31 204 HIS B C 1
ATOM 5040 O O . HIS B 1 204 ? 16.062 -27.922 12.07 1 98.31 204 HIS B O 1
ATOM 5046 N N . PRO B 1 205 ? 16.719 -28.453 14.102 1 97.06 205 PRO B N 1
ATOM 5047 C CA . PRO B 1 205 ? 16.938 -27.062 14.531 1 97.06 205 PRO B CA 1
ATOM 5048 C C . PRO B 1 205 ? 17.891 -26.312 13.625 1 97.06 205 PRO B C 1
ATOM 5050 O O . PRO B 1 205 ? 17.969 -25.078 13.688 1 97.06 205 PRO B O 1
ATOM 5053 N N . GLU B 1 206 ? 18.594 -27.031 12.812 1 97.19 206 GLU B N 1
ATOM 5054 C CA . GLU B 1 206 ? 19.5 -26.375 11.875 1 97.19 206 GLU B CA 1
ATOM 5055 C C . GLU B 1 206 ? 18.734 -25.797 10.688 1 97.19 206 GLU B C 1
ATOM 5057 O O . GLU B 1 206 ? 19.266 -25 9.922 1 97.19 206 GLU B O 1
ATOM 5062 N N . THR B 1 207 ? 17.547 -26.234 10.469 1 98.62 207 THR B N 1
ATOM 5063 C CA . THR B 1 207 ? 16.703 -25.766 9.375 1 98.62 207 THR B CA 1
ATOM 5064 C C . THR B 1 207 ? 15.633 -24.797 9.891 1 98.62 207 THR B C 1
ATOM 5066 O O . THR B 1 207 ? 14.844 -25.156 10.773 1 98.62 207 THR B O 1
ATOM 5069 N N . SER B 1 208 ? 15.602 -23.547 9.391 1 98.81 208 SER B N 1
ATOM 5070 C CA . SER B 1 208 ? 14.531 -22.609 9.656 1 98.81 208 SER B CA 1
ATOM 5071 C C . SER B 1 208 ? 13.539 -22.547 8.5 1 98.81 208 SER B C 1
ATOM 5073 O O . SER B 1 208 ? 13.789 -23.109 7.434 1 98.81 208 SER B O 1
ATOM 5075 N N . TRP B 1 209 ? 12.391 -21.891 8.734 1 98.88 209 TRP B N 1
ATOM 5076 C CA . TRP B 1 209 ? 11.352 -21.906 7.715 1 98.88 209 TRP B CA 1
ATOM 5077 C C . TRP B 1 209 ? 10.953 -20.484 7.328 1 98.88 209 TRP B C 1
ATOM 5079 O O . TRP B 1 209 ? 11.211 -19.531 8.07 1 98.88 209 TRP B O 1
ATOM 5089 N N . ASN B 1 210 ? 10.445 -20.344 6.176 1 98.88 210 ASN B N 1
ATOM 5090 C CA . ASN B 1 210 ? 9.672 -19.188 5.723 1 98.88 210 ASN B CA 1
ATOM 5091 C C . ASN B 1 210 ? 8.359 -19.625 5.078 1 98.88 210 ASN B C 1
ATOM 5093 O O . ASN B 1 210 ? 8.305 -20.641 4.383 1 98.88 210 ASN B O 1
ATOM 5097 N N . ILE B 1 211 ? 7.297 -18.891 5.367 1 98.88 211 ILE B N 1
ATOM 5098 C CA . ILE B 1 211 ? 6.031 -19 4.648 1 98.88 211 ILE B CA 1
ATOM 5099 C C . ILE B 1 211 ? 5.805 -17.734 3.816 1 98.88 211 ILE B C 1
ATOM 5101 O O . ILE B 1 211 ? 5.949 -16.625 4.32 1 98.88 211 ILE B O 1
ATOM 5105 N N . ILE B 1 212 ? 5.527 -17.891 2.518 1 98.88 212 ILE B N 1
ATOM 5106 C CA . ILE B 1 212 ? 5.25 -16.75 1.647 1 98.88 212 ILE B CA 1
ATOM 5107 C C . ILE B 1 212 ? 3.799 -16.812 1.173 1 98.88 212 ILE B C 1
ATOM 5109 O O . ILE B 1 212 ? 3.326 -17.859 0.727 1 98.88 212 ILE B O 1
ATOM 5113 N N . CYS B 1 213 ? 3.086 -15.719 1.29 1 98.31 213 CYS B N 1
ATOM 5114 C CA . CYS B 1 213 ? 1.667 -15.672 0.955 1 98.31 213 CYS B CA 1
ATOM 5115 C C . CYS B 1 213 ? 1.406 -14.648 -0.149 1 98.31 213 CYS B C 1
ATOM 5117 O O . CYS B 1 213 ? 1.037 -13.508 0.128 1 98.31 213 CYS B O 1
ATOM 5119 N N . PRO B 1 214 ? 1.485 -15.047 -1.384 1 96.94 214 PRO B N 1
ATOM 5120 C CA . PRO B 1 214 ? 1.134 -14.141 -2.484 1 96.94 214 PRO B CA 1
ATOM 5121 C C . PRO B 1 214 ? -0.372 -14.078 -2.732 1 96.94 214 PRO B C 1
ATOM 5123 O O . PRO B 1 214 ? -1.126 -14.898 -2.205 1 96.94 214 PRO B O 1
ATOM 5126 N N . ALA B 1 215 ? -0.783 -13.039 -3.473 1 93.75 215 ALA B N 1
ATOM 5127 C CA . ALA B 1 215 ? -2.156 -12.922 -3.953 1 93.75 215 ALA B CA 1
ATOM 5128 C C . ALA B 1 215 ? -2.301 -13.508 -5.352 1 93.75 215 ALA B C 1
ATOM 5130 O O . ALA B 1 215 ? -1.826 -14.617 -5.621 1 93.75 215 ALA B O 1
ATOM 5131 N N . TRP B 1 216 ? -3.051 -12.781 -6.266 1 92.94 216 TRP B N 1
ATOM 5132 C CA . TRP B 1 216 ? -3.162 -13.258 -7.645 1 92.94 216 TRP B CA 1
ATOM 5133 C C . TRP B 1 216 ? -1.803 -13.25 -8.336 1 92.94 216 TRP B C 1
ATOM 5135 O O . TRP B 1 216 ? -1.224 -12.188 -8.57 1 92.94 216 TRP B O 1
ATOM 5145 N N . ILE B 1 217 ? -1.344 -14.43 -8.68 1 95.5 217 ILE B N 1
ATOM 5146 C CA . ILE B 1 217 ? 0.024 -14.57 -9.164 1 95.5 217 ILE B CA 1
ATOM 5147 C C . ILE B 1 217 ? 0.071 -14.289 -10.664 1 95.5 217 ILE B C 1
ATOM 5149 O O . ILE B 1 217 ? -0.763 -14.789 -11.422 1 95.5 217 ILE B O 1
ATOM 5153 N N . ILE B 1 218 ? 1.015 -13.477 -11.062 1 96.5 218 ILE B N 1
ATOM 5154 C CA . ILE B 1 218 ? 1.259 -13.125 -12.461 1 96.5 218 ILE B CA 1
ATOM 5155 C C . ILE B 1 218 ? 2.561 -13.766 -12.93 1 96.5 218 ILE B C 1
ATOM 5157 O O . ILE B 1 218 ? 3.605 -13.617 -12.297 1 96.5 218 ILE B O 1
ATOM 5161 N N . GLY B 1 219 ? 2.496 -14.461 -14 1 96.44 219 GLY B N 1
ATOM 5162 C CA . GLY B 1 219 ? 3.688 -15.047 -14.594 1 96.44 219 GLY B CA 1
ATOM 5163 C C . GLY B 1 219 ? 3.387 -15.914 -15.797 1 96.44 219 GLY B C 1
ATOM 5164 O O . GLY B 1 219 ? 2.266 -16.406 -15.961 1 96.44 219 GLY B O 1
ATOM 5165 N N . ALA B 1 220 ? 4.336 -16.125 -16.625 1 95.19 220 ALA B N 1
ATOM 5166 C CA . ALA B 1 220 ? 4.18 -16.875 -17.859 1 95.19 220 ALA B CA 1
ATOM 5167 C C . ALA B 1 220 ? 4.676 -18.312 -17.703 1 95.19 220 ALA B C 1
ATOM 5169 O O . ALA B 1 220 ? 5.816 -18.531 -17.281 1 95.19 220 ALA B O 1
ATOM 5170 N N . THR B 1 221 ? 3.869 -19.188 -17.906 1 93.69 221 THR B N 1
ATOM 5171 C CA . THR B 1 221 ? 4.203 -20.609 -18.047 1 93.69 221 THR B CA 1
ATOM 5172 C C . THR B 1 221 ? 3.334 -21.266 -19.125 1 93.69 221 THR B C 1
ATOM 5174 O O . THR B 1 221 ? 2.377 -20.656 -19.609 1 93.69 221 THR B O 1
ATOM 5177 N N . THR B 1 222 ? 3.695 -22.469 -19.5 1 90.06 222 THR B N 1
ATOM 5178 C CA . THR B 1 222 ? 2.945 -23.172 -20.531 1 90.06 222 THR B CA 1
ATOM 5179 C C . THR B 1 222 ? 1.627 -23.703 -19.984 1 90.06 222 THR B C 1
ATOM 5181 O O . THR B 1 222 ? 0.71 -24.016 -20.75 1 90.06 222 THR B O 1
ATOM 5184 N N . ASN B 1 223 ? 1.63 -23.891 -18.688 1 79.12 223 ASN B N 1
ATOM 5185 C CA . ASN B 1 223 ? 0.382 -24.281 -18.047 1 79.12 223 ASN B CA 1
ATOM 5186 C C . ASN B 1 223 ? -0.355 -23.078 -17.469 1 79.12 223 ASN B C 1
ATOM 5188 O O . ASN B 1 223 ? 0.142 -22.422 -16.562 1 79.12 223 ASN B O 1
ATOM 5192 N N . ALA B 1 224 ? -1.406 -22.922 -18.078 1 65.06 224 ALA B N 1
ATOM 5193 C CA . ALA B 1 224 ? -2.072 -21.672 -17.734 1 65.06 224 ALA B CA 1
ATOM 5194 C C . ALA B 1 224 ? -3.264 -21.906 -16.812 1 65.06 224 ALA B C 1
ATOM 5196 O O . ALA B 1 224 ? -3.963 -20.969 -16.438 1 65.06 224 ALA B O 1
ATOM 5197 N N . ALA B 1 225 ? -3.279 -23.219 -16.344 1 66.31 225 ALA B N 1
ATOM 5198 C CA . ALA B 1 225 ? -4.453 -23.438 -15.508 1 66.31 225 ALA B CA 1
ATOM 5199 C C . ALA B 1 225 ? -4.355 -22.641 -14.203 1 66.31 225 ALA B C 1
ATOM 5201 O O . ALA B 1 225 ? -3.275 -22.531 -13.625 1 66.31 225 ALA B O 1
ATOM 5202 N N . MET B 1 226 ? -4.984 -21.531 -13.992 1 72.12 226 MET B N 1
ATOM 5203 C CA . MET B 1 226 ? -5.176 -20.75 -12.773 1 72.12 226 MET B CA 1
ATOM 5204 C C . MET B 1 226 ? -4.547 -19.359 -12.906 1 72.12 226 MET B C 1
ATOM 5206 O O . MET B 1 226 ? -4.477 -18.609 -11.93 1 72.12 226 MET B O 1
ATOM 5210 N N . ASN B 1 227 ? -3.914 -19.219 -14.062 1 83.44 227 ASN B N 1
ATOM 5211 C CA . ASN B 1 227 ? -3.504 -17.844 -14.297 1 83.44 227 ASN B CA 1
ATOM 5212 C C . ASN B 1 227 ? -4.711 -16.922 -14.469 1 83.44 227 ASN B C 1
ATOM 5214 O O . ASN B 1 227 ? -5.285 -16.828 -15.562 1 83.44 227 ASN B O 1
ATOM 5218 N N . ALA B 1 228 ? -4.93 -16.234 -13.469 1 86.62 228 ALA B N 1
ATOM 5219 C CA . ALA B 1 228 ? -6.207 -15.531 -13.359 1 86.62 228 ALA B CA 1
ATOM 5220 C C . ALA B 1 228 ? -6.305 -14.391 -14.375 1 86.62 228 ALA B C 1
ATOM 5222 O O . ALA B 1 228 ? -7.402 -13.992 -14.766 1 86.62 228 ALA B O 1
ATOM 5223 N N . LEU B 1 229 ? -5.211 -13.922 -14.867 1 93.12 229 LEU B N 1
ATOM 5224 C CA . LEU B 1 229 ? -5.273 -12.766 -15.75 1 93.12 229 LEU B CA 1
ATOM 5225 C C . LEU B 1 229 ? -5.113 -13.188 -17.203 1 93.12 229 LEU B C 1
ATOM 5227 O O . LEU B 1 229 ? -5.316 -12.383 -18.125 1 93.12 229 LEU B O 1
ATOM 5231 N N . HIS B 1 230 ? -4.84 -14.484 -17.484 1 94.94 230 HIS B N 1
ATOM 5232 C CA . HIS B 1 230 ? -4.688 -15.016 -18.828 1 94.94 230 HIS B CA 1
ATOM 5233 C C . HIS B 1 230 ? -5.98 -14.883 -19.625 1 94.94 230 HIS B C 1
ATOM 5235 O O . HIS B 1 230 ? -5.965 -14.438 -20.781 1 94.94 230 HIS B O 1
ATOM 5241 N N . PRO B 1 231 ? -7.133 -15.211 -19.062 1 95.75 231 PRO B N 1
ATOM 5242 C CA . PRO B 1 231 ? -8.383 -15.109 -19.812 1 95.75 231 PRO B CA 1
ATOM 5243 C C . PRO B 1 231 ? -8.703 -13.68 -20.234 1 95.75 231 PRO B C 1
ATOM 5245 O O . PRO B 1 231 ? -9.398 -13.469 -21.234 1 95.75 231 PRO B O 1
ATOM 5248 N N . ILE B 1 232 ? -8.211 -12.703 -19.516 1 96.62 232 ILE B N 1
ATOM 5249 C CA . ILE B 1 232 ? -8.461 -11.312 -19.859 1 96.62 232 ILE B CA 1
ATOM 5250 C C . ILE B 1 232 ? -7.75 -10.969 -21.172 1 96.62 232 ILE B C 1
ATOM 5252 O O . ILE B 1 232 ? -8.305 -10.273 -22.016 1 96.62 232 ILE B O 1
ATOM 5256 N N . ALA B 1 233 ? -6.566 -11.477 -21.344 1 97.62 233 ALA B N 1
ATOM 5257 C CA . ALA B 1 233 ? -5.82 -11.273 -22.594 1 97.62 233 ALA B CA 1
ATOM 5258 C C . ALA B 1 233 ? -6.523 -11.953 -23.766 1 97.62 233 ALA B C 1
ATOM 5260 O O . ALA B 1 233 ? -6.594 -11.391 -24.859 1 97.62 233 ALA B O 1
ATOM 5261 N N . ILE B 1 234 ? -7.004 -13.164 -23.516 1 97.75 234 ILE B N 1
ATOM 5262 C CA . ILE B 1 234 ? -7.719 -13.898 -24.547 1 97.75 234 ILE B CA 1
ATOM 5263 C C . ILE B 1 234 ? -8.953 -13.117 -24.984 1 97.75 234 ILE B C 1
ATOM 5265 O O . ILE B 1 234 ? -9.195 -12.953 -26.188 1 97.75 234 ILE B O 1
ATOM 5269 N N . TYR B 1 235 ? -9.688 -12.664 -24.016 1 98.25 235 TYR B N 1
ATOM 5270 C CA . TYR B 1 235 ? -10.891 -11.883 -24.281 1 98.25 235 TYR B CA 1
ATOM 5271 C C . TYR B 1 235 ? -10.562 -10.648 -25.109 1 98.25 235 TYR B C 1
ATOM 5273 O O . TYR B 1 235 ? -11.219 -10.383 -26.125 1 98.25 235 TYR B O 1
ATOM 5281 N N . ALA B 1 236 ? -9.539 -9.906 -24.75 1 98.62 236 ALA B N 1
ATOM 5282 C CA . ALA B 1 236 ? -9.141 -8.695 -25.453 1 98.62 236 ALA B CA 1
ATOM 5283 C C . ALA B 1 236 ? -8.727 -9.016 -26.891 1 98.62 236 ALA B C 1
ATOM 5285 O O . ALA B 1 236 ? -9.133 -8.328 -27.828 1 98.62 236 ALA B O 1
ATOM 5286 N N . ALA B 1 237 ? -7.93 -10.031 -27.094 1 98.69 237 ALA B N 1
ATOM 5287 C CA . ALA B 1 237 ? -7.434 -10.422 -28.422 1 98.69 237 ALA B CA 1
ATOM 5288 C C . ALA B 1 237 ? -8.578 -10.82 -29.328 1 98.69 237 ALA B C 1
ATOM 5290 O O . ALA B 1 237 ? -8.602 -10.453 -30.516 1 98.69 237 ALA B O 1
ATOM 5291 N N . VAL B 1 238 ? -9.484 -11.609 -28.75 1 98.81 238 VAL B N 1
ATOM 5292 C CA . VAL B 1 238 ? -10.625 -12.078 -29.531 1 98.81 238 VAL B CA 1
ATOM 5293 C C . VAL B 1 238 ? -11.5 -10.891 -29.938 1 98.81 238 VAL B C 1
ATOM 5295 O O . VAL B 1 238 ? -11.914 -10.789 -31.094 1 98.81 238 VAL B O 1
ATOM 5298 N N . GLN B 1 239 ? -11.812 -10.016 -28.938 1 98.75 239 GLN B N 1
ATOM 5299 C CA . GLN B 1 239 ? -12.609 -8.836 -29.234 1 98.75 239 GLN B CA 1
ATOM 5300 C C . GLN B 1 239 ? -11.953 -7.984 -30.328 1 98.75 239 GLN B C 1
ATOM 5302 O O . GLN B 1 239 ? -12.625 -7.508 -31.234 1 98.75 239 GLN B O 1
ATOM 5307 N N . ALA B 1 240 ? -10.68 -7.785 -30.234 1 98.62 240 ALA B N 1
ATOM 5308 C CA . ALA B 1 240 ? -9.938 -7.031 -31.234 1 98.62 240 ALA B CA 1
ATOM 5309 C C . ALA B 1 240 ? -10.055 -7.691 -32.625 1 98.62 240 ALA B C 1
ATOM 5311 O O . ALA B 1 240 ? -10.281 -7.008 -33.625 1 98.62 240 ALA B O 1
ATOM 5312 N N . HIS B 1 241 ? -9.898 -9.008 -32.688 1 98.56 241 HIS B N 1
ATOM 5313 C CA . HIS B 1 241 ? -9.984 -9.766 -33.906 1 98.56 241 HIS B CA 1
ATOM 5314 C C . HIS B 1 241 ? -11.359 -9.617 -34.562 1 98.56 241 HIS B C 1
ATOM 5316 O O . HIS B 1 241 ? -11.477 -9.539 -35.781 1 98.56 241 HIS B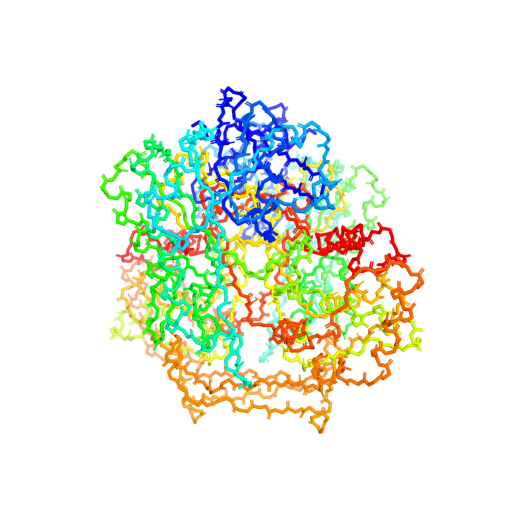 O 1
ATOM 5322 N N . LYS B 1 242 ? -12.391 -9.555 -33.719 1 98.44 242 LYS B N 1
ATOM 5323 C CA . LYS B 1 242 ? -13.766 -9.469 -34.188 1 98.44 242 LYS B CA 1
ATOM 5324 C C . LYS B 1 242 ? -14.156 -8.023 -34.469 1 98.44 242 LYS B C 1
ATOM 5326 O O . LYS B 1 242 ? -15.25 -7.758 -35 1 98.44 242 LYS B O 1
ATOM 5331 N N . GLY B 1 243 ? -13.32 -7.074 -34.125 1 97.88 243 GLY B N 1
ATOM 5332 C CA . GLY B 1 243 ? -13.664 -5.664 -34.25 1 97.88 243 GLY B CA 1
ATOM 5333 C C . GLY B 1 243 ? -14.703 -5.195 -33.25 1 97.88 243 GLY B C 1
ATOM 5334 O O . GLY B 1 243 ? -15.531 -4.34 -33.594 1 97.88 243 GLY B O 1
ATOM 5335 N N . GLN B 1 244 ? -14.711 -5.84 -32.156 1 97.94 244 GLN B N 1
ATOM 5336 C CA . GLN B 1 244 ? -15.672 -5.516 -31.109 1 97.94 244 GLN B CA 1
ATOM 5337 C C . GLN B 1 244 ? -14.977 -4.926 -29.891 1 97.94 244 GLN B C 1
ATOM 5339 O O . GLN B 1 244 ? -13.789 -5.172 -29.672 1 97.94 244 GLN B O 1
ATOM 5344 N N . ARG B 1 245 ? -15.664 -4.164 -29.125 1 96.62 245 ARG B N 1
ATOM 5345 C CA . ARG B 1 245 ? -15.148 -3.588 -27.891 1 96.62 245 ARG B CA 1
ATOM 5346 C C . ARG B 1 245 ? -15.008 -4.648 -26.797 1 96.62 245 ARG B C 1
ATOM 5348 O O . ARG B 1 245 ? -15.727 -5.652 -26.812 1 96.62 245 ARG B O 1
ATOM 5355 N N . MET B 1 246 ? -14.102 -4.414 -25.922 1 97.06 246 MET B N 1
ATOM 5356 C CA . MET B 1 246 ? -13.914 -5.258 -24.75 1 97.06 246 MET B CA 1
ATOM 5357 C C . MET B 1 246 ? -14.82 -4.809 -23.609 1 97.06 246 MET B C 1
ATOM 5359 O O . MET B 1 246 ? -14.406 -4.02 -22.75 1 97.06 246 MET B O 1
ATOM 5363 N N . GLY B 1 247 ? -16.031 -5.371 -23.562 1 97.25 247 GLY B N 1
ATOM 5364 C CA . GLY B 1 247 ? -16.953 -5.031 -22.5 1 97.25 247 GLY B CA 1
ATOM 5365 C C . GLY B 1 247 ? -16.453 -5.434 -21.125 1 97.25 247 GLY B C 1
ATOM 5366 O O . GLY B 1 247 ? -15.555 -6.277 -21 1 97.25 247 GLY B O 1
ATOM 5367 N N . TYR B 1 248 ? -17 -4.758 -20.109 1 97.12 248 TYR B N 1
ATOM 5368 C CA . TYR B 1 248 ? -16.625 -5.09 -18.734 1 97.12 248 TYR B CA 1
ATOM 5369 C C . TYR B 1 248 ? -17.656 -6.02 -18.094 1 97.12 248 TYR B C 1
ATOM 5371 O O . TYR B 1 248 ? -18.844 -5.676 -18.016 1 97.12 248 TYR B O 1
ATOM 5379 N N . PRO B 1 249 ? -17.188 -7.203 -17.656 1 96.5 249 PRO B N 1
ATOM 5380 C CA . PRO B 1 249 ? -18.141 -8.203 -17.156 1 96.5 249 PRO B CA 1
ATOM 5381 C C . PRO B 1 249 ? -18.703 -7.844 -15.789 1 96.5 249 PRO B C 1
ATOM 5383 O O . PRO B 1 249 ? -19.797 -8.281 -15.438 1 96.5 249 PRO B O 1
ATOM 5386 N N . GLY B 1 250 ? -18.031 -7.094 -14.992 1 95.19 250 GLY B N 1
ATOM 5387 C CA . GLY B 1 250 ? -18.391 -6.863 -13.609 1 95.19 250 GLY B CA 1
ATOM 5388 C C . GLY B 1 250 ? -19.344 -5.695 -13.438 1 95.19 250 GLY B C 1
ATOM 5389 O O . GLY B 1 250 ? -19.938 -5.219 -14.406 1 95.19 250 GLY B O 1
ATOM 5390 N N . ALA B 1 251 ? -19.625 -5.344 -12.148 1 93.56 251 ALA B N 1
ATOM 5391 C CA . ALA B 1 251 ? -20.516 -4.242 -11.766 1 93.56 251 ALA B CA 1
ATOM 5392 C C . ALA B 1 251 ? -19.719 -3.1 -11.141 1 93.56 251 ALA B C 1
ATOM 5394 O O . ALA B 1 251 ? -18.484 -3.129 -11.117 1 93.56 251 ALA B O 1
ATOM 5395 N N . TYR B 1 252 ? -20.484 -2.068 -10.719 1 90.94 252 TYR B N 1
ATOM 5396 C CA . TYR B 1 252 ? -19.875 -0.846 -10.195 1 90.94 252 TYR B CA 1
ATOM 5397 C C . TYR B 1 252 ? -18.953 -1.151 -9.031 1 90.94 252 TYR B C 1
ATOM 5399 O O . TYR B 1 252 ? -17.828 -0.63 -8.969 1 90.94 252 TYR B O 1
ATOM 5407 N N . GLN B 1 253 ? -19.297 -2.051 -8.141 1 85.38 253 GLN B N 1
ATOM 5408 C CA . GLN B 1 253 ? -18.547 -2.316 -6.918 1 85.38 253 GLN B CA 1
ATOM 5409 C C . GLN B 1 253 ? -17.188 -2.941 -7.223 1 85.38 253 GLN B C 1
ATOM 5411 O O . GLN B 1 253 ? -16.219 -2.729 -6.488 1 85.38 253 GLN B O 1
ATOM 5416 N N . ASN B 1 254 ? -17.125 -3.672 -8.305 1 91.06 254 ASN B N 1
ATOM 5417 C CA . ASN B 1 254 ? -15.875 -4.344 -8.664 1 91.06 254 ASN B CA 1
ATOM 5418 C C . ASN B 1 254 ? -15.008 -3.475 -9.57 1 91.06 254 ASN B C 1
ATOM 5420 O O . ASN B 1 254 ? -13.836 -3.777 -9.797 1 91.06 254 ASN B O 1
ATOM 5424 N N . TRP B 1 255 ? -15.602 -2.391 -10.055 1 92.69 255 TRP B N 1
ATOM 5425 C CA . TRP B 1 255 ? -14.945 -1.509 -11.008 1 92.69 255 TRP B CA 1
ATOM 5426 C C . TRP B 1 255 ? -13.859 -0.678 -10.328 1 92.69 255 TRP B C 1
ATOM 5428 O O . TRP B 1 255 ? -12.789 -0.458 -10.891 1 92.69 255 TRP B O 1
ATOM 5438 N N . LEU B 1 256 ? -14.086 -0.321 -9.047 1 88.75 256 LEU B N 1
ATOM 5439 C CA . LEU B 1 256 ? -13.234 0.677 -8.406 1 88.75 256 LEU B CA 1
ATOM 5440 C C . LEU B 1 256 ? -12.391 0.046 -7.305 1 88.75 256 LEU B C 1
ATOM 5442 O O . LEU B 1 256 ? -11.43 0.652 -6.832 1 88.75 256 LEU B O 1
ATOM 5446 N N . VAL B 1 257 ? -12.711 -1.188 -6.941 1 86.56 257 VAL B N 1
ATOM 5447 C CA . VAL B 1 257 ? -12.031 -1.803 -5.805 1 86.56 257 VAL B CA 1
ATOM 5448 C C . VAL B 1 257 ? -10.633 -2.246 -6.219 1 86.56 257 VAL B C 1
ATOM 5450 O O . VAL B 1 257 ? -10.453 -2.854 -7.277 1 86.56 257 VAL B O 1
ATOM 5453 N N . THR B 1 258 ? -9.703 -1.856 -5.371 1 86.88 258 THR B N 1
ATOM 5454 C CA . THR B 1 258 ? -8.328 -2.24 -5.672 1 86.88 258 THR B CA 1
ATOM 5455 C C . THR B 1 258 ? -8.102 -3.721 -5.379 1 86.88 258 THR B C 1
ATOM 5457 O O . THR B 1 258 ? -8.641 -4.254 -4.402 1 86.88 258 THR B O 1
ATOM 5460 N N . CYS B 1 259 ? -7.375 -4.359 -6.25 1 89.56 259 CYS B N 1
ATOM 5461 C CA . CYS B 1 259 ? -6.988 -5.758 -6.109 1 89.56 259 CYS B CA 1
ATOM 5462 C C . CYS B 1 259 ? -5.477 -5.898 -6.008 1 89.56 259 CYS B C 1
ATOM 5464 O O . CYS B 1 259 ? -4.734 -5.121 -6.609 1 89.56 259 CYS B O 1
ATOM 5466 N N . GLU B 1 260 ? -5.102 -6.902 -5.242 1 91.5 260 GLU B N 1
ATOM 5467 C CA . GLU B 1 260 ? -3.682 -7.184 -5.059 1 91.5 260 GLU B CA 1
ATOM 5468 C C . GLU B 1 260 ? -3.205 -8.273 -6.016 1 91.5 260 GLU B C 1
ATOM 5470 O O . GLU B 1 260 ? -3.893 -9.273 -6.215 1 91.5 260 GLU B O 1
ATOM 5475 N N . HIS B 1 261 ? -2.107 -7.984 -6.625 1 95.12 261 HIS B N 1
ATOM 5476 C CA . HIS B 1 261 ? -1.456 -8.953 -7.496 1 95.12 261 HIS B CA 1
ATOM 5477 C C . HIS B 1 261 ? -0.019 -9.211 -7.059 1 95.12 261 HIS B C 1
ATOM 5479 O O . HIS B 1 261 ? 0.587 -8.375 -6.383 1 95.12 261 HIS B O 1
ATOM 5485 N N . SER B 1 262 ? 0.426 -10.336 -7.316 1 96.75 262 SER B N 1
ATOM 5486 C CA . SER B 1 262 ? 1.776 -10.773 -6.969 1 96.75 262 SER B CA 1
ATOM 5487 C C . SER B 1 262 ? 2.512 -11.32 -8.188 1 96.75 262 SER B C 1
ATOM 5489 O O . SER B 1 262 ? 2.26 -12.453 -8.609 1 96.75 262 SER B O 1
ATOM 5491 N N . THR B 1 263 ? 3.395 -10.508 -8.688 1 97.94 263 THR B N 1
ATOM 5492 C CA . THR B 1 263 ? 4.238 -10.977 -9.781 1 97.94 263 THR B CA 1
ATOM 5493 C C . THR B 1 263 ? 5.188 -12.07 -9.305 1 97.94 263 THR B C 1
ATOM 5495 O O . THR B 1 263 ? 5.988 -11.852 -8.391 1 97.94 263 THR B O 1
ATOM 5498 N N . ALA B 1 264 ? 5.105 -13.219 -9.953 1 97.81 264 ALA B N 1
ATOM 5499 C CA . ALA B 1 264 ? 5.852 -14.398 -9.508 1 97.81 264 ALA B CA 1
ATOM 5500 C C . ALA B 1 264 ? 7.348 -14.109 -9.453 1 97.81 264 ALA B C 1
ATOM 5502 O O . ALA B 1 264 ? 8.039 -14.547 -8.531 1 97.81 264 ALA B O 1
ATOM 5503 N N . TYR B 1 265 ? 7.867 -13.391 -10.445 1 98.5 265 TYR B N 1
ATOM 5504 C CA . TYR B 1 265 ? 9.281 -13.031 -10.492 1 98.5 265 TYR B CA 1
ATOM 5505 C C . TYR B 1 265 ? 9.672 -12.203 -9.273 1 98.5 265 TYR B C 1
ATOM 5507 O O . TYR B 1 265 ? 10.68 -12.484 -8.617 1 98.5 265 TYR B O 1
ATOM 5515 N N . LEU B 1 266 ? 8.875 -11.195 -8.953 1 98.75 266 LEU B N 1
ATOM 5516 C CA . LEU B 1 266 ? 9.148 -10.367 -7.785 1 98.75 266 LEU B CA 1
ATOM 5517 C C . LEU B 1 266 ? 9.047 -11.188 -6.504 1 98.75 2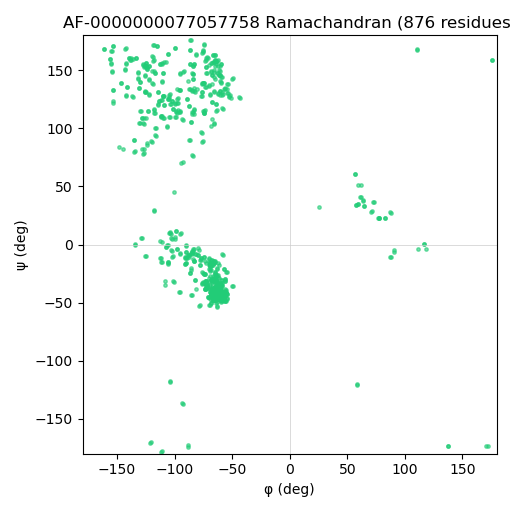66 LEU B C 1
ATOM 5519 O O . LEU B 1 266 ? 9.836 -11 -5.578 1 98.75 266 LEU B O 1
ATOM 5523 N N . THR B 1 267 ? 8.023 -12.047 -6.445 1 98.69 267 THR B N 1
ATOM 5524 C CA . THR B 1 267 ? 7.891 -12.945 -5.301 1 98.69 267 THR B CA 1
ATOM 5525 C C . THR B 1 267 ? 9.125 -13.828 -5.16 1 98.69 267 THR B C 1
ATOM 5527 O O . THR B 1 267 ? 9.547 -14.148 -4.047 1 98.69 267 THR B O 1
ATOM 5530 N N . GLY B 1 268 ? 9.695 -14.211 -6.309 1 98.75 268 GLY B N 1
ATOM 5531 C CA . GLY B 1 268 ? 10.953 -14.938 -6.281 1 98.75 268 GLY B CA 1
ATOM 5532 C C . GLY B 1 268 ? 12.07 -14.164 -5.613 1 98.75 268 GLY B C 1
ATOM 5533 O O . GLY B 1 268 ? 12.805 -14.711 -4.785 1 98.75 268 GLY B O 1
ATOM 5534 N N . PHE B 1 269 ? 12.188 -12.852 -5.953 1 98.62 269 PHE B N 1
ATOM 5535 C CA . PHE B 1 269 ? 13.188 -12 -5.32 1 98.62 269 PHE B CA 1
ATOM 5536 C C . PHE B 1 269 ? 12.938 -11.891 -3.82 1 98.62 269 PHE B C 1
ATOM 5538 O O . PHE B 1 269 ? 13.875 -11.945 -3.023 1 98.62 269 PHE B O 1
ATOM 5545 N N . LEU B 1 270 ? 11.688 -11.742 -3.451 1 98.75 270 LEU B N 1
ATOM 5546 C CA . LEU B 1 270 ? 11.336 -11.664 -2.037 1 98.75 270 LEU B CA 1
ATOM 5547 C C . LEU B 1 270 ? 11.68 -12.969 -1.321 1 98.75 270 LEU B C 1
ATOM 5549 O O . LEU B 1 270 ? 12.203 -12.953 -0.204 1 98.75 270 LEU B O 1
ATOM 5553 N N . SER B 1 271 ? 11.367 -14.07 -1.975 1 98.88 271 SER B N 1
ATOM 5554 C CA . SER B 1 271 ? 11.664 -15.383 -1.407 1 98.88 271 SER B CA 1
ATOM 5555 C C . SER B 1 271 ? 13.164 -15.562 -1.189 1 98.88 271 SER B C 1
ATOM 5557 O O . SER B 1 271 ? 13.594 -16.047 -0.137 1 98.88 271 SER B O 1
ATOM 5559 N N . GLU B 1 272 ? 13.961 -15.203 -2.188 1 98.56 272 GLU B N 1
ATOM 5560 C CA . GLU B 1 272 ? 15.406 -15.258 -2.037 1 98.56 272 GLU B CA 1
ATOM 5561 C C . GLU B 1 272 ? 15.875 -14.398 -0.867 1 98.56 272 GLU B C 1
ATOM 5563 O O . GLU B 1 272 ? 16.703 -14.828 -0.058 1 98.56 272 GLU B O 1
ATOM 5568 N N . TRP B 1 273 ? 15.312 -13.172 -0.808 1 98.19 273 TRP B N 1
ATOM 5569 C CA . TRP B 1 273 ? 15.641 -12.242 0.267 1 98.19 273 TRP B CA 1
ATOM 5570 C C . TRP B 1 273 ? 15.32 -12.844 1.629 1 98.19 273 TRP B C 1
ATOM 5572 O O . TRP B 1 273 ? 16.156 -12.82 2.539 1 98.19 273 TRP B O 1
ATOM 5582 N N . ALA B 1 274 ? 14.148 -13.398 1.781 1 98.5 274 ALA B N 1
ATOM 5583 C CA . ALA B 1 274 ? 13.711 -13.984 3.047 1 98.5 274 ALA B CA 1
ATOM 5584 C C . ALA B 1 274 ? 14.625 -15.133 3.461 1 98.5 274 ALA B C 1
ATOM 5586 O O . ALA B 1 274 ? 14.953 -15.281 4.641 1 98.5 274 ALA B O 1
ATOM 5587 N N . VAL B 1 275 ? 15.039 -15.914 2.498 1 98.12 275 VAL B N 1
ATOM 5588 C CA . VAL B 1 275 ? 15.844 -17.109 2.752 1 98.12 275 VAL B CA 1
ATOM 5589 C C . VAL B 1 275 ? 17.266 -16.688 3.158 1 98.12 275 VAL B C 1
ATOM 5591 O O . VAL B 1 275 ? 17.875 -17.328 4.012 1 98.12 275 VAL B O 1
ATOM 5594 N N . LEU B 1 276 ? 17.797 -15.656 2.596 1 97 276 LEU B N 1
ATOM 5595 C CA . LEU B 1 276 ? 19.188 -15.266 2.805 1 97 276 LEU B CA 1
ATOM 5596 C C . LEU B 1 276 ? 19.312 -14.383 4.043 1 97 276 LEU B C 1
ATOM 5598 O O . LEU B 1 276 ? 20.391 -14.305 4.633 1 97 276 LEU B O 1
ATOM 5602 N N . GLU B 1 277 ? 18.25 -13.703 4.445 1 96.06 277 GLU B N 1
ATOM 5603 C CA . GLU B 1 277 ? 18.281 -12.82 5.609 1 96.06 277 GLU B CA 1
ATOM 5604 C C . GLU B 1 277 ? 18.078 -13.602 6.898 1 96.06 277 GLU B C 1
ATOM 5606 O O . GLU B 1 277 ? 16.984 -14.117 7.152 1 96.06 277 GLU B O 1
ATOM 5611 N N . GLN B 1 278 ? 19.031 -13.641 7.742 1 95.44 278 GLN B N 1
ATOM 5612 C CA . GLN B 1 278 ? 18.969 -14.422 8.977 1 95.44 278 GLN B CA 1
ATOM 5613 C C . GLN B 1 278 ? 17.812 -13.945 9.859 1 95.44 278 GLN B C 1
ATOM 5615 O O . GLN B 1 278 ? 17.141 -14.758 10.5 1 95.44 278 GLN B O 1
ATOM 5620 N N . LYS B 1 279 ? 17.547 -12.656 9.898 1 96.06 279 LYS B N 1
ATOM 5621 C CA . LYS B 1 279 ? 16.484 -12.102 10.742 1 96.06 279 LYS B CA 1
ATOM 5622 C C . LYS B 1 279 ? 15.109 -12.562 10.266 1 96.06 279 LYS B C 1
ATOM 5624 O O . LYS B 1 279 ? 14.117 -12.414 10.992 1 96.06 279 LYS B O 1
ATOM 5629 N N . CYS B 1 280 ? 15.031 -13.086 9.047 1 97.94 280 CYS B N 1
ATOM 5630 C CA . CYS B 1 280 ? 13.758 -13.516 8.484 1 97.94 280 CYS B CA 1
ATOM 5631 C C . CYS B 1 280 ? 13.477 -14.977 8.82 1 97.94 280 CYS B C 1
ATOM 5633 O O . CYS B 1 280 ? 12.422 -15.516 8.477 1 97.94 280 CYS B O 1
ATOM 5635 N N . ALA B 1 281 ? 14.406 -15.656 9.539 1 98.44 281 ALA B N 1
ATOM 5636 C CA . ALA B 1 281 ? 14.188 -17.047 9.922 1 98.44 281 ALA B CA 1
ATOM 5637 C C . ALA B 1 281 ? 12.891 -17.203 10.703 1 98.44 281 ALA B C 1
ATOM 5639 O O . ALA B 1 281 ? 12.594 -16.406 11.594 1 98.44 281 ALA B O 1
ATOM 5640 N N . ASN B 1 282 ? 12.133 -18.203 10.32 1 98.69 282 ASN B N 1
ATOM 5641 C CA . ASN B 1 282 ? 10.891 -18.578 10.984 1 98.69 282 ASN B CA 1
ATOM 5642 C C . ASN B 1 282 ? 9.867 -17.453 10.93 1 98.69 282 ASN B C 1
ATOM 5644 O O . ASN B 1 282 ? 9.227 -17.141 11.938 1 98.69 282 ASN B O 1
ATOM 5648 N N . GLN B 1 283 ? 9.797 -16.766 9.727 1 98.69 283 GLN B N 1
ATOM 5649 C CA . GLN B 1 283 ? 8.828 -15.688 9.516 1 98.69 283 GLN B CA 1
ATOM 5650 C C . GLN B 1 283 ? 7.93 -15.984 8.32 1 98.69 283 GLN B C 1
ATOM 5652 O O . GLN B 1 283 ? 8.367 -16.594 7.348 1 98.69 283 GLN B O 1
ATOM 5657 N N . LYS B 1 284 ? 6.711 -15.633 8.461 1 98.5 284 LYS B N 1
ATOM 5658 C CA . LYS B 1 284 ? 5.727 -15.602 7.379 1 98.5 284 LYS B CA 1
ATOM 5659 C C . LYS B 1 284 ? 5.625 -14.203 6.77 1 98.5 284 LYS B C 1
ATOM 5661 O O . LYS B 1 284 ? 5.578 -13.203 7.492 1 98.5 284 LYS B O 1
ATOM 5666 N N . PHE B 1 285 ? 5.645 -14.102 5.387 1 98.75 285 PHE B N 1
ATOM 5667 C CA . PHE B 1 285 ? 5.539 -12.805 4.734 1 98.75 285 PHE B CA 1
ATOM 5668 C C . PHE B 1 285 ? 4.48 -12.836 3.637 1 98.75 285 PHE B C 1
ATOM 5670 O O . PHE B 1 285 ? 4.398 -13.805 2.875 1 98.75 285 PHE B O 1
ATOM 5677 N N . ASN B 1 286 ? 3.664 -11.812 3.621 1 98 286 ASN B N 1
ATOM 5678 C CA . ASN B 1 286 ? 2.877 -11.531 2.424 1 98 286 ASN B CA 1
ATOM 5679 C C . ASN B 1 286 ? 3.76 -11.07 1.269 1 98 286 ASN B C 1
ATOM 5681 O O . ASN B 1 286 ? 4.836 -10.516 1.489 1 98 286 ASN B O 1
ATOM 5685 N N . ALA B 1 287 ? 3.352 -11.383 0.043 1 98.12 287 ALA B N 1
ATOM 5686 C CA . ALA B 1 287 ? 4.07 -10.969 -1.157 1 98.12 287 ALA B CA 1
ATOM 5687 C C . ALA B 1 287 ? 3.129 -10.312 -2.162 1 98.12 287 ALA B C 1
ATOM 5689 O O . ALA B 1 287 ? 2.184 -10.945 -2.639 1 98.12 287 ALA B O 1
ATOM 5690 N N . SER B 1 288 ? 3.309 -9.078 -2.428 1 95.81 288 SER B N 1
ATOM 5691 C CA . SER B 1 288 ? 2.502 -8.312 -3.371 1 95.81 288 SER B CA 1
ATOM 5692 C C . SER B 1 288 ? 3.369 -7.367 -4.199 1 95.81 288 SER B C 1
ATOM 5694 O O . SER B 1 288 ? 4.508 -7.074 -3.824 1 95.81 288 SER B O 1
ATOM 5696 N N . ASP B 1 289 ? 2.869 -6.93 -5.312 1 96.31 289 ASP B N 1
ATOM 5697 C CA . ASP B 1 289 ? 3.561 -5.969 -6.168 1 96.31 289 ASP B CA 1
ATOM 5698 C C . ASP B 1 289 ? 3.641 -4.598 -5.496 1 96.31 289 ASP B C 1
ATOM 5700 O O . ASP B 1 289 ? 4.406 -3.734 -5.926 1 96.31 289 ASP B O 1
ATOM 5704 N N . THR B 1 290 ? 2.902 -4.406 -4.465 1 89.5 290 THR B N 1
ATOM 5705 C CA . THR B 1 290 ? 2.736 -3.113 -3.807 1 89.5 290 THR B CA 1
ATOM 5706 C C . THR B 1 290 ? 2.205 -2.072 -4.785 1 89.5 290 THR B C 1
ATOM 5708 O O . THR B 1 290 ? 2.674 -0.932 -4.805 1 89.5 290 THR B O 1
ATOM 5711 N N . CYS B 1 291 ? 1.395 -2.479 -5.691 1 92.38 291 CYS B N 1
ATOM 5712 C CA . CYS B 1 291 ? 0.724 -1.688 -6.715 1 92.38 291 CYS B CA 1
ATOM 5713 C C . CYS B 1 291 ? -0.745 -2.076 -6.832 1 92.38 291 CYS B C 1
ATOM 5715 O O . CYS B 1 291 ? -1.118 -2.854 -7.711 1 92.38 291 CYS B O 1
ATOM 5717 N N . PRO B 1 292 ? -1.577 -1.576 -5.938 1 88.12 292 PRO B N 1
ATOM 5718 C CA . PRO B 1 292 ? -3.002 -1.896 -6.055 1 88.12 292 PRO B CA 1
ATOM 5719 C C . PRO B 1 292 ? -3.57 -1.561 -7.434 1 88.12 292 PRO B C 1
ATOM 5721 O O . PRO B 1 292 ? -3.338 -0.465 -7.949 1 88.12 292 PRO B O 1
ATOM 5724 N N . LEU B 1 293 ? -4.27 -2.523 -8.039 1 93.12 293 LEU B N 1
ATOM 5725 C CA . LEU B 1 293 ? -4.75 -2.383 -9.414 1 93.12 293 LEU B CA 1
ATOM 5726 C C . LEU B 1 293 ? -6.238 -2.688 -9.5 1 93.12 293 LEU B C 1
ATOM 5728 O O . LEU B 1 293 ? -6.652 -3.84 -9.344 1 93.12 293 LEU B O 1
ATOM 5732 N N . PRO B 1 294 ? -7.105 -1.703 -9.727 1 93.56 294 PRO B N 1
ATOM 5733 C CA . PRO B 1 294 ? -8.531 -1.956 -9.961 1 93.56 294 PRO B CA 1
ATOM 5734 C C . PRO B 1 294 ? -8.844 -2.234 -11.43 1 93.56 294 PRO B C 1
ATOM 5736 O O . PRO B 1 294 ? -7.992 -2.014 -12.297 1 93.56 294 PRO B O 1
ATOM 5739 N N . ASN B 1 295 ? -10.078 -2.723 -11.617 1 95.19 295 ASN B N 1
ATOM 5740 C CA . ASN B 1 295 ? -10.508 -3.059 -12.969 1 95.19 295 ASN B CA 1
ATOM 5741 C C . ASN B 1 295 ? -10.594 -1.819 -13.859 1 95.19 295 ASN B C 1
ATOM 5743 O O . ASN B 1 295 ? -10.336 -1.892 -15.062 1 95.19 295 ASN B O 1
ATOM 5747 N N . ASN B 1 296 ? -10.867 -0.612 -13.281 1 94.69 296 ASN B N 1
ATOM 5748 C CA . ASN B 1 296 ? -11.016 0.607 -14.07 1 94.69 296 ASN B CA 1
ATOM 5749 C C . ASN B 1 296 ? -9.68 1.05 -14.672 1 94.69 296 ASN B C 1
ATOM 5751 O O . ASN B 1 296 ? -9.648 1.879 -15.578 1 94.69 296 ASN B O 1
ATOM 5755 N N . ARG B 1 297 ? -8.562 0.549 -14.133 1 95.62 297 ARG B N 1
ATOM 5756 C CA . ARG B 1 297 ? -7.238 0.785 -14.703 1 95.62 297 ARG B CA 1
ATOM 5757 C C . ARG B 1 297 ? -6.816 -0.368 -15.602 1 95.62 297 ARG B C 1
ATOM 5759 O O . ARG B 1 297 ? -6.277 -0.146 -16.688 1 95.62 297 ARG B O 1
ATOM 5766 N N . LEU B 1 298 ? -7.082 -1.601 -15.227 1 96.06 298 LEU B N 1
ATOM 5767 C CA . LEU B 1 298 ? -6.629 -2.822 -15.883 1 96.06 298 LEU B CA 1
ATOM 5768 C C . LEU B 1 298 ? -7.297 -2.986 -17.25 1 96.06 298 LEU B C 1
ATOM 5770 O O . LEU B 1 298 ? -6.621 -3.211 -18.25 1 96.06 298 LEU B O 1
ATOM 5774 N N . TRP B 1 299 ? -8.633 -2.861 -17.297 1 96.56 299 TRP B N 1
ATOM 5775 C CA . TRP B 1 299 ? -9.414 -3.195 -18.484 1 96.56 299 TRP B CA 1
ATOM 5776 C C . TRP B 1 299 ? -9.047 -2.289 -19.656 1 96.56 299 TRP B C 1
ATOM 5778 O O . TRP B 1 299 ? -8.711 -2.77 -20.734 1 96.56 299 TRP B O 1
ATOM 5788 N N . PRO B 1 300 ? -9.016 -0.928 -19.453 1 96.56 300 PRO B N 1
ATOM 5789 C CA . PRO B 1 300 ? -8.633 -0.063 -20.562 1 96.56 300 PRO B CA 1
ATOM 5790 C C . PRO B 1 300 ? -7.203 -0.324 -21.047 1 96.56 300 PRO B C 1
ATOM 5792 O O . PRO B 1 300 ? -6.934 -0.256 -22.25 1 96.56 300 PRO B O 1
ATOM 5795 N N . GLU B 1 301 ? -6.27 -0.589 -20.172 1 97.69 301 GLU B N 1
ATOM 5796 C CA . GLU B 1 301 ? -4.875 -0.787 -20.562 1 97.69 301 GLU B CA 1
ATOM 5797 C C . GLU B 1 301 ? -4.699 -2.08 -21.359 1 97.69 301 GLU B C 1
ATOM 5799 O O . GLU B 1 301 ? -3.971 -2.109 -22.344 1 97.69 301 GLU B O 1
ATOM 5804 N N . VAL B 1 302 ? -5.363 -3.17 -20.938 1 98.31 302 VAL B N 1
ATOM 5805 C CA . VAL B 1 302 ? -5.27 -4.434 -21.656 1 98.31 302 VAL B CA 1
ATOM 5806 C C . VAL B 1 302 ? -5.906 -4.285 -23.031 1 98.31 302 VAL B C 1
ATOM 5808 O O . VAL B 1 302 ? -5.383 -4.797 -24.031 1 98.31 302 VAL B O 1
ATOM 5811 N N . ALA B 1 303 ? -7.09 -3.59 -23.062 1 98.62 303 ALA B N 1
ATOM 5812 C CA . ALA B 1 303 ? -7.707 -3.312 -24.359 1 98.62 303 ALA B CA 1
ATOM 5813 C C . ALA B 1 303 ? -6.734 -2.602 -25.297 1 98.62 303 ALA B C 1
ATOM 5815 O O . ALA B 1 303 ? -6.613 -2.965 -26.469 1 98.62 303 ALA B O 1
ATOM 5816 N N . ARG B 1 304 ? -5.996 -1.63 -24.766 1 98.44 304 ARG B N 1
ATOM 5817 C CA . ARG B 1 304 ? -5.004 -0.889 -25.547 1 98.44 304 ARG B CA 1
ATOM 5818 C C . ARG B 1 304 ? -3.916 -1.816 -26.062 1 98.44 304 ARG B C 1
ATOM 5820 O O . ARG B 1 304 ? -3.494 -1.696 -27.219 1 98.44 304 ARG B O 1
ATOM 5827 N N . TRP B 1 305 ? -3.469 -2.744 -25.281 1 98.81 305 TRP B N 1
ATOM 5828 C CA . TRP B 1 305 ? -2.379 -3.639 -25.656 1 98.81 305 TRP B CA 1
ATOM 5829 C C . TRP B 1 305 ? -2.746 -4.457 -26.891 1 98.81 305 TRP B C 1
ATOM 5831 O O . TRP B 1 305 ? -1.883 -4.781 -27.719 1 98.81 305 TRP B O 1
ATOM 5841 N N . TYR B 1 306 ? -4.023 -4.824 -27.078 1 98.62 306 TYR B N 1
ATOM 5842 C CA . TYR B 1 306 ? -4.422 -5.723 -28.156 1 98.62 306 TYR B CA 1
ATOM 5843 C C . TYR B 1 306 ? -5.137 -4.965 -29.266 1 98.62 306 TYR B C 1
ATOM 5845 O O . TYR B 1 306 ? -5.59 -5.562 -30.234 1 98.62 306 TYR B O 1
ATOM 5853 N N . GLY B 1 307 ? -5.281 -3.668 -29.062 1 98.06 307 GLY B N 1
ATOM 5854 C CA . GLY B 1 307 ? -5.777 -2.824 -30.141 1 98.06 307 GLY B CA 1
ATOM 5855 C C . GLY B 1 307 ? -7.289 -2.746 -30.188 1 98.06 307 GLY B C 1
ATOM 5856 O O . GLY B 1 307 ? -7.879 -2.674 -31.266 1 98.06 307 GLY B O 1
ATOM 5857 N N . THR B 1 308 ? -7.965 -2.898 -29.125 1 98.19 308 THR B N 1
ATOM 5858 C CA . THR B 1 308 ? -9.398 -2.664 -29 1 98.19 308 THR B CA 1
ATOM 5859 C C . THR B 1 308 ? -9.688 -1.6 -27.938 1 98.19 308 THR B C 1
ATOM 5861 O O . THR B 1 308 ? -8.805 -0.821 -27.578 1 98.19 308 THR B O 1
ATOM 5864 N N . THR B 1 309 ? -10.977 -1.396 -27.562 1 96.56 309 THR B N 1
ATOM 5865 C CA . THR B 1 309 ? -11.352 -0.385 -26.578 1 96.56 309 THR B CA 1
ATOM 5866 C C . THR B 1 309 ? -12.164 -1.005 -25.438 1 96.56 309 THR B C 1
ATOM 5868 O O . THR B 1 309 ? -12.727 -2.09 -25.594 1 96.56 309 THR B O 1
ATOM 5871 N N . ALA B 1 310 ? -12.07 -0.372 -24.328 1 95.44 310 ALA B N 1
ATOM 5872 C CA . ALA B 1 310 ? -12.867 -0.752 -23.156 1 95.44 310 ALA B CA 1
ATOM 5873 C C . ALA B 1 310 ? -13.781 0.387 -22.719 1 95.44 310 ALA B C 1
ATOM 5875 O O . ALA B 1 310 ? -13.57 1.541 -23.109 1 95.44 310 ALA B O 1
ATOM 5876 N N . PRO B 1 311 ? -14.82 0.023 -22 1 92.88 311 PRO B N 1
ATOM 5877 C CA . PRO B 1 311 ? -15.688 1.096 -21.516 1 92.88 311 PRO B CA 1
ATOM 5878 C C . PRO B 1 311 ? -14.992 2.01 -20.5 1 92.88 311 PRO B C 1
ATOM 5880 O O . PRO B 1 311 ? -14.047 1.588 -19.844 1 92.88 311 PRO B O 1
ATOM 5883 N N . SER B 1 312 ? -15.516 3.258 -20.375 1 90.81 312 SER B N 1
ATOM 5884 C CA . SER B 1 312 ? -14.977 4.227 -19.422 1 90.81 312 SER B CA 1
ATOM 5885 C C . SER B 1 312 ? -15.695 4.129 -18.078 1 90.81 312 SER B C 1
ATOM 5887 O O . SER B 1 312 ? -15.258 4.734 -17.094 1 90.81 312 SER B O 1
ATOM 5889 N N . GLN B 1 313 ? -16.828 3.492 -18.078 1 94.25 313 GLN B N 1
ATOM 5890 C CA . GLN B 1 313 ? -17.578 3.23 -16.859 1 94.25 313 GLN B CA 1
ATOM 5891 C C . GLN B 1 313 ? -18.234 1.856 -16.906 1 94.25 313 GLN B C 1
ATOM 5893 O O . GLN B 1 313 ? -18.484 1.313 -17.984 1 94.25 313 GLN B O 1
ATOM 5898 N N . PRO B 1 314 ? -18.547 1.245 -15.734 1 94.44 314 PRO B N 1
ATOM 5899 C CA . PRO B 1 314 ? -19.266 -0.037 -15.719 1 94.44 314 PRO B CA 1
ATOM 5900 C C . PRO B 1 314 ? -20.75 0.108 -16.031 1 94.44 314 PRO B C 1
ATOM 5902 O O . PRO B 1 314 ? -21.25 1.228 -16.172 1 94.44 314 PRO B O 1
ATOM 5905 N N . GLU B 1 315 ? -21.344 -1.05 -16.297 1 95.06 315 GLU B N 1
ATOM 5906 C CA . GLU B 1 315 ? -22.797 -1.035 -16.422 1 95.06 315 GLU B CA 1
ATOM 5907 C C . GLU B 1 315 ? -23.469 -0.536 -15.148 1 95.06 315 GLU B C 1
ATOM 5909 O O . GLU B 1 315 ? -23.172 -1.021 -14.055 1 95.06 315 GLU B O 1
ATOM 5914 N N . LEU B 1 316 ? -24.406 0.483 -15.312 1 93.62 316 LEU B N 1
ATOM 5915 C CA . LEU B 1 316 ? -25.016 1.081 -14.125 1 93.62 316 LEU B CA 1
ATOM 5916 C C . LEU B 1 316 ? -26.5 0.723 -14.039 1 93.62 316 LEU B C 1
ATOM 5918 O O . LEU B 1 316 ? -27.125 0.934 -13.008 1 93.62 316 LEU B O 1
ATOM 5922 N N . ASP B 1 317 ? -27.047 0.226 -15.148 1 94.94 317 ASP B N 1
ATOM 5923 C CA . ASP B 1 317 ? -28.453 -0.209 -15.172 1 94.94 317 ASP B CA 1
ATOM 5924 C C . ASP B 1 317 ? -28.625 -1.542 -14.445 1 94.94 317 ASP B C 1
ATOM 5926 O O . ASP B 1 317 ? -28.25 -2.594 -14.969 1 94.94 317 ASP B O 1
ATOM 5930 N N . ASP B 1 318 ? -29.281 -1.538 -13.383 1 92.81 318 ASP B N 1
ATOM 5931 C CA . ASP B 1 318 ? -29.453 -2.709 -12.523 1 92.81 318 ASP B CA 1
ATOM 5932 C C . ASP B 1 318 ? -30.172 -3.836 -13.266 1 92.81 318 ASP B C 1
ATOM 5934 O O . ASP B 1 318 ? -29.953 -5.012 -12.977 1 92.81 318 ASP B O 1
ATOM 5938 N N . SER B 1 319 ? -30.984 -3.465 -14.195 1 95.31 319 SER B N 1
ATOM 5939 C CA . SER B 1 319 ? -31.75 -4.465 -14.93 1 95.31 319 SER B CA 1
ATOM 5940 C C . SER B 1 319 ? -30.844 -5.336 -15.789 1 95.31 319 SER B C 1
ATOM 5942 O O . SER B 1 319 ? -31.234 -6.43 -16.203 1 95.31 319 SER B O 1
ATOM 5944 N N . LYS B 1 320 ? -29.703 -4.875 -16.016 1 95.44 320 LYS B N 1
ATOM 5945 C CA . LYS B 1 320 ? -28.75 -5.605 -16.859 1 95.44 320 LYS B CA 1
ATOM 5946 C C . LYS B 1 320 ? -27.703 -6.312 -16.016 1 95.44 320 LYS B C 1
ATOM 5948 O O . LYS B 1 320 ? -26.719 -6.84 -16.547 1 95.44 320 LYS B O 1
ATOM 5953 N N . ILE B 1 321 ? -27.812 -6.273 -14.75 1 96.06 321 ILE B N 1
ATOM 5954 C CA . ILE B 1 321 ? -26.844 -6.848 -13.82 1 96.06 321 ILE B CA 1
ATOM 5955 C C . ILE B 1 321 ? -27.469 -8.016 -13.07 1 96.06 321 ILE B C 1
ATOM 5957 O O . ILE B 1 321 ? -28.578 -7.891 -12.531 1 96.06 321 ILE B O 1
ATOM 5961 N N . THR B 1 322 ? -26.828 -9.156 -13.18 1 95 322 THR B N 1
ATOM 5962 C CA . THR B 1 322 ? -27.25 -10.32 -12.406 1 95 322 THR B CA 1
ATOM 5963 C C . THR B 1 322 ? -26.656 -10.266 -10.992 1 95 322 THR B C 1
ATOM 5965 O O . THR B 1 322 ? -25.469 -10.016 -10.812 1 95 322 THR B O 1
ATOM 5968 N N . THR B 1 323 ? -27.516 -10.492 -10 1 91.81 323 THR B N 1
ATOM 5969 C CA . THR B 1 323 ? -27.094 -10.562 -8.602 1 91.81 323 THR B CA 1
ATOM 5970 C C . THR B 1 323 ? -27.297 -11.969 -8.047 1 91.81 323 THR B C 1
ATOM 5972 O O . THR B 1 323 ? -28.391 -12.516 -8.117 1 91.81 323 THR B O 1
ATOM 5975 N N . VAL B 1 324 ? -26.188 -12.539 -7.605 1 86.94 324 VAL B N 1
ATOM 5976 C CA . VAL B 1 324 ? -26.25 -13.867 -7.012 1 86.94 324 VAL B CA 1
ATOM 5977 C C . VAL B 1 324 ? -26.109 -13.766 -5.492 1 86.94 324 VAL B C 1
ATOM 5979 O O . VAL B 1 324 ? -25.219 -13.062 -4.996 1 86.94 324 VAL B O 1
ATOM 5982 N N . THR B 1 325 ? -27.047 -14.352 -4.793 1 82.94 325 THR B N 1
ATOM 5983 C CA . THR B 1 325 ? -26.922 -14.391 -3.34 1 82.94 325 THR B CA 1
ATOM 5984 C C . THR B 1 325 ? -26.328 -15.719 -2.885 1 82.94 325 THR B C 1
ATOM 5986 O O . THR B 1 325 ? -26.891 -16.781 -3.127 1 82.94 325 THR B O 1
ATOM 5989 N N . LEU B 1 326 ? -25.141 -15.625 -2.303 1 77 326 LEU B N 1
ATOM 5990 C CA . LEU B 1 326 ? -24.5 -16.844 -1.805 1 77 326 LEU B CA 1
ATOM 5991 C C . LEU B 1 326 ? -25 -17.188 -0.408 1 77 326 LEU B C 1
ATOM 5993 O O . LEU B 1 326 ? -25.406 -16.297 0.349 1 77 326 LEU B O 1
ATOM 5997 N N . PRO B 1 327 ? -25.156 -18.516 -0.191 1 69.19 327 PRO B N 1
ATOM 5998 C CA . PRO B 1 327 ? -25.688 -18.938 1.108 1 69.19 327 PRO B CA 1
ATOM 5999 C C . PRO B 1 327 ? -24.969 -18.281 2.281 1 69.19 327 PRO B C 1
ATOM 6001 O O . PRO B 1 327 ? -23.766 -18.031 2.207 1 69.19 327 PRO B O 1
ATOM 6004 N N . SER B 1 328 ? -25.938 -18.016 3.268 1 70.75 328 SER B N 1
ATOM 6005 C CA . SER B 1 328 ? -25.469 -17.453 4.531 1 70.75 328 SER B CA 1
ATOM 6006 C C . SER B 1 328 ? -24.797 -18.516 5.398 1 70.75 328 SER B C 1
ATOM 6008 O O . SER B 1 328 ? -25.344 -19.594 5.586 1 70.75 328 SER B O 1
ATOM 6010 N N . GLY B 1 329 ? -23.469 -18.781 5.285 1 71.31 329 GLY B N 1
ATOM 6011 C CA . GLY B 1 329 ? -22.719 -19.672 6.156 1 71.31 329 GLY B CA 1
ATOM 6012 C C . GLY B 1 329 ? -21.609 -18.969 6.926 1 71.31 329 GLY B C 1
ATOM 6013 O O . GLY B 1 329 ? -21.484 -17.734 6.848 1 71.31 329 GLY B O 1
ATOM 6014 N N . PRO B 1 330 ? -21.109 -19.812 7.824 1 83.81 330 PRO B N 1
ATOM 6015 C CA . PRO B 1 330 ? -20 -19.219 8.57 1 83.81 330 PRO B CA 1
ATOM 6016 C C . PRO B 1 330 ? -18.922 -18.641 7.656 1 83.81 330 PRO B C 1
ATOM 6018 O O . PRO B 1 330 ? -18.641 -19.203 6.594 1 83.81 330 PRO B O 1
ATOM 6021 N N . SER B 1 331 ? -18.594 -17.422 7.906 1 88.06 331 SER B N 1
ATOM 6022 C CA . SER B 1 331 ? -17.5 -16.766 7.191 1 88.06 331 SER B CA 1
ATOM 6023 C C . SER B 1 331 ? -16.281 -16.594 8.094 1 88.06 331 SER B C 1
ATOM 6025 O O . SER B 1 331 ? -16.406 -16.609 9.32 1 88.06 331 SER B O 1
ATOM 6027 N N . PRO B 1 332 ? -15.117 -16.469 7.496 1 89.62 332 PRO B N 1
ATOM 6028 C CA . PRO B 1 332 ? -13.914 -16.234 8.305 1 89.62 332 PRO B CA 1
ATOM 6029 C C . PRO B 1 332 ? -14.039 -15 9.203 1 89.62 332 PRO B C 1
ATOM 6031 O O . PRO B 1 332 ? -13.508 -14.992 10.312 1 89.62 332 PRO B O 1
ATOM 6034 N N . LEU B 1 333 ? -14.766 -14.039 8.742 1 90.5 333 LEU B N 1
ATOM 6035 C CA . LEU B 1 333 ? -14.953 -12.82 9.523 1 90.5 333 LEU B CA 1
ATOM 6036 C C . LEU B 1 333 ? -15.883 -13.07 10.703 1 90.5 333 LEU B C 1
ATOM 6038 O O . LEU B 1 333 ? -15.742 -12.445 11.758 1 90.5 333 LEU B O 1
ATOM 6042 N N . GLY B 1 334 ? -16.875 -13.906 10.555 1 90.06 334 GLY B N 1
ATOM 6043 C CA . GLY B 1 334 ? -17.781 -14.32 11.609 1 90.06 334 GLY B CA 1
ATOM 6044 C C . GLY B 1 334 ? -19.016 -13.438 11.719 1 90.06 334 GLY B C 1
ATOM 6045 O O . GLY B 1 334 ? -19.891 -13.703 12.531 1 90.06 334 GLY B O 1
ATOM 6046 N N . TYR B 1 335 ? -19.094 -12.398 10.977 1 90.88 335 TYR B N 1
ATOM 6047 C CA . TYR B 1 335 ? -20.25 -11.508 10.969 1 90.88 335 TYR B CA 1
ATOM 6048 C C . TYR B 1 335 ? -20.375 -10.789 9.633 1 90.88 335 TYR B C 1
ATOM 6050 O O . TYR B 1 335 ? -19.516 -10.93 8.758 1 90.88 335 TYR B O 1
ATOM 6058 N N . GLY B 1 336 ? -21.5 -10.094 9.445 1 87.94 336 GLY B N 1
ATOM 6059 C CA . GLY B 1 336 ? -21.734 -9.32 8.242 1 87.94 336 GLY B CA 1
ATOM 6060 C C . GLY B 1 336 ? -22.812 -9.898 7.348 1 87.94 336 GLY B C 1
ATOM 6061 O O . GLY B 1 336 ? -23.25 -11.031 7.555 1 87.94 336 GLY B O 1
ATOM 6062 N N . PRO B 1 337 ? -23.203 -9.102 6.414 1 84.12 337 PRO B N 1
ATOM 6063 C CA . PRO B 1 337 ? -24.234 -9.578 5.492 1 84.12 337 PRO B CA 1
ATOM 6064 C C . PRO B 1 337 ? -23.719 -10.641 4.523 1 84.12 337 PRO B C 1
ATOM 6066 O O . PRO B 1 337 ? -22.516 -10.781 4.352 1 84.12 337 PRO B O 1
ATOM 6069 N N . PRO B 1 338 ? -24.656 -11.375 3.945 1 83.69 338 PRO B N 1
ATOM 6070 C CA . PRO B 1 338 ? -24.219 -12.344 2.93 1 83.69 338 PRO B CA 1
ATOM 6071 C C . PRO B 1 338 ? -23.547 -11.68 1.735 1 83.69 338 PRO B C 1
ATOM 6073 O O . PRO B 1 338 ? -23.859 -10.547 1.386 1 83.69 338 PRO B O 1
ATOM 6076 N N . VAL B 1 339 ? -22.609 -12.453 1.146 1 83.69 339 VAL B N 1
ATOM 6077 C CA . VAL B 1 339 ? -21.906 -11.969 -0.044 1 83.69 339 VAL B CA 1
ATOM 6078 C C . VAL B 1 339 ? -22.859 -12.016 -1.246 1 83.69 339 VAL B C 1
ATOM 6080 O O . VAL B 1 339 ? -23.578 -13 -1.437 1 83.69 339 VAL B O 1
ATOM 6083 N N . LYS B 1 340 ? -22.891 -10.977 -2.059 1 85.12 340 LYS B N 1
ATOM 6084 C CA . LYS B 1 340 ? -23.75 -10.891 -3.238 1 85.12 340 LYS B CA 1
ATOM 6085 C C . LYS B 1 340 ? -22.938 -10.523 -4.48 1 85.12 340 LYS B C 1
ATOM 6087 O O . LYS B 1 340 ? -22.922 -9.367 -4.898 1 85.12 340 LYS B O 1
ATOM 6092 N N . PRO B 1 341 ? -22.281 -11.531 -5.129 1 88 341 PRO B N 1
ATOM 6093 C CA . PRO B 1 341 ? -21.609 -11.242 -6.398 1 88 341 PRO B CA 1
ATOM 6094 C C . PRO B 1 341 ? -22.547 -10.641 -7.441 1 88 341 PRO B C 1
ATOM 6096 O O . PRO B 1 341 ? -23.703 -11.055 -7.551 1 88 341 PRO B O 1
ATOM 6099 N N . ARG B 1 342 ? -22.141 -9.633 -8.109 1 91.56 342 ARG B N 1
ATOM 6100 C CA . ARG B 1 342 ? -22.891 -8.945 -9.164 1 91.56 342 ARG B CA 1
ATOM 6101 C C . ARG B 1 342 ? -22.078 -8.875 -10.453 1 91.56 342 ARG B C 1
ATOM 6103 O O . ARG B 1 342 ? -20.891 -8.547 -10.43 1 91.56 342 ARG B O 1
ATOM 6110 N N . PHE B 1 343 ? -22.688 -9.242 -11.562 1 94.88 343 PHE B N 1
ATOM 6111 C CA . PHE B 1 343 ? -21.984 -9.219 -12.836 1 94.88 343 PHE B CA 1
ATOM 6112 C C . PHE B 1 343 ? -22.953 -9.07 -14 1 94.88 343 PHE B C 1
ATOM 6114 O O . PHE B 1 343 ? -24.141 -9.383 -13.867 1 94.88 343 PHE B O 1
ATOM 6121 N N . CYS B 1 344 ? -22.469 -8.555 -15.109 1 96.06 344 CYS B N 1
ATOM 6122 C CA . CYS B 1 344 ? -23.25 -8.43 -16.344 1 96.06 344 CYS B CA 1
ATOM 6123 C C . CYS B 1 344 ? -23.188 -9.719 -17.156 1 96.06 344 CYS B C 1
ATOM 6125 O O . CYS B 1 344 ? -24.188 -10.141 -17.734 1 96.06 344 CYS B O 1
ATOM 6127 N N . PHE B 1 345 ? -22.062 -10.289 -17.266 1 96.56 345 PHE B N 1
ATOM 6128 C CA . PHE B 1 345 ? -21.781 -11.578 -17.906 1 96.56 345 PHE B CA 1
ATOM 6129 C C . PHE B 1 345 ? -20.516 -12.203 -17.328 1 96.56 345 PHE B C 1
ATOM 6131 O O . PHE B 1 345 ? -19.797 -11.57 -16.547 1 96.56 345 PHE B O 1
ATOM 6138 N N . THR B 1 346 ? -20.297 -13.445 -17.594 1 96 346 THR B N 1
ATOM 6139 C CA . THR B 1 346 ? -19.078 -14.109 -17.141 1 96 346 THR B CA 1
ATOM 6140 C C . THR B 1 346 ? -18.156 -14.414 -18.328 1 96 346 THR B C 1
ATOM 6142 O O . THR B 1 346 ? -18.625 -14.617 -19.453 1 96 346 THR B O 1
ATOM 6145 N N . LEU B 1 347 ? -16.891 -14.383 -18.094 1 96.62 347 LEU B N 1
ATOM 6146 C CA . LEU B 1 347 ? -15.945 -14.773 -19.125 1 96.62 347 LEU B CA 1
ATOM 6147 C C . LEU B 1 347 ? -16.188 -16.203 -19.578 1 96.62 347 LEU B C 1
ATOM 6149 O O . LEU B 1 347 ? -16.016 -16.531 -20.75 1 96.62 347 LEU B O 1
ATOM 6153 N N . GLN B 1 348 ? -16.594 -17.094 -18.656 1 95.31 348 GLN B N 1
ATOM 6154 C CA . GLN B 1 348 ? -16.953 -18.453 -19.016 1 95.31 348 GLN B CA 1
ATOM 6155 C C . GLN B 1 348 ? -18.109 -18.469 -20 1 95.31 348 GLN B C 1
ATOM 6157 O O . GLN B 1 348 ? -18.062 -19.188 -21.016 1 95.31 348 GLN B O 1
ATOM 6162 N N . GLY B 1 349 ? -19.156 -17.688 -19.656 1 96.88 349 GLY B N 1
ATOM 6163 C CA . GLY B 1 349 ? -20.281 -17.594 -20.562 1 96.88 349 GLY B CA 1
ATOM 6164 C C . GLY B 1 349 ? -19.906 -17.062 -21.938 1 96.88 349 GLY B C 1
ATOM 6165 O O . GLY B 1 349 ? -20.328 -17.609 -22.953 1 96.88 349 GLY B O 1
ATOM 6166 N N . TRP B 1 350 ? -19.125 -16.031 -21.953 1 98 350 TRP B N 1
ATOM 6167 C CA . TRP B 1 350 ? -18.609 -15.461 -23.203 1 98 350 TRP B CA 1
ATOM 6168 C C . TRP B 1 350 ? -17.812 -16.5 -23.984 1 98 350 TRP B C 1
ATOM 6170 O O . TRP B 1 350 ? -18 -16.641 -25.188 1 98 350 TRP B O 1
ATOM 6180 N N . ALA B 1 351 ? -16.953 -17.234 -23.359 1 97.81 351 ALA B N 1
ATOM 6181 C CA . ALA B 1 351 ? -16.062 -18.203 -23.984 1 97.81 351 ALA B CA 1
ATOM 6182 C C . ALA B 1 351 ? -16.828 -19.391 -24.531 1 97.81 351 ALA B C 1
ATOM 6184 O O . ALA B 1 351 ? -16.344 -20.109 -25.422 1 97.81 351 ALA B O 1
ATOM 6185 N N . ALA B 1 352 ? -18 -19.594 -24 1 97.12 352 ALA B N 1
ATOM 6186 C CA . ALA B 1 352 ? -18.828 -20.734 -24.422 1 97.12 352 ALA B CA 1
ATOM 6187 C C . ALA B 1 352 ? -19.5 -20.438 -25.766 1 97.12 352 ALA B C 1
ATOM 6189 O O . ALA B 1 352 ? -20 -21.359 -26.422 1 97.12 352 ALA B O 1
ATOM 6190 N N . GLU B 1 353 ? -19.469 -19.219 -26.156 1 97.56 353 GLU B N 1
ATOM 6191 C CA . GLU B 1 353 ? -20.125 -18.844 -27.406 1 97.56 353 GLU B CA 1
ATOM 6192 C C . GLU B 1 353 ? -19.297 -19.297 -28.609 1 97.56 353 GLU B C 1
ATOM 6194 O O . GLU B 1 353 ? -18.094 -19.094 -28.656 1 97.56 353 GLU B O 1
ATOM 6199 N N . ALA B 1 354 ? -19.953 -19.812 -29.641 1 97.44 354 ALA B N 1
ATOM 6200 C CA . ALA B 1 354 ? -19.312 -20.422 -30.797 1 97.44 354 ALA B CA 1
ATOM 6201 C C . ALA B 1 354 ? -18.5 -19.391 -31.578 1 97.44 354 ALA B C 1
ATOM 6203 O O . ALA B 1 354 ? -17.438 -19.703 -32.125 1 97.44 354 ALA B O 1
ATOM 6204 N N . GLU B 1 355 ? -18.984 -18.25 -31.641 1 97.94 355 GLU B N 1
ATOM 6205 C CA . GLU B 1 355 ? -18.312 -17.219 -32.406 1 97.94 355 GLU B CA 1
ATOM 6206 C C . GLU B 1 355 ? -16.953 -16.875 -31.812 1 97.94 355 GLU B C 1
ATOM 6208 O O . GLU B 1 355 ? -16 -16.547 -32.531 1 97.94 355 GLU B O 1
ATOM 6213 N N . ASN B 1 356 ? -16.875 -16.891 -30.516 1 98.5 356 ASN B N 1
ATOM 6214 C CA . ASN B 1 356 ? -15.617 -16.594 -29.844 1 98.5 356 ASN B CA 1
ATOM 6215 C C . ASN B 1 356 ? -14.609 -17.734 -30.016 1 98.5 356 ASN B C 1
ATOM 6217 O O . ASN B 1 356 ? -13.414 -17.484 -30.172 1 98.5 356 ASN B O 1
ATOM 6221 N N . LYS B 1 357 ? -15.062 -18.938 -30.047 1 97.94 357 LYS B N 1
ATOM 6222 C CA . LYS B 1 357 ? -14.219 -20.109 -30.297 1 97.94 357 LYS B CA 1
ATOM 6223 C C . LYS B 1 357 ? -13.641 -20.062 -31.719 1 97.94 357 LYS B C 1
ATOM 6225 O O . LYS B 1 357 ? -12.461 -20.344 -31.922 1 97.94 357 LYS B O 1
ATOM 6230 N N . GLN B 1 358 ? -14.516 -19.734 -32.594 1 98.31 358 GLN B N 1
ATOM 6231 C CA . GLN B 1 358 ? -14.086 -19.641 -34 1 98.31 358 GLN B CA 1
ATOM 6232 C C . GLN B 1 358 ? -13.047 -18.531 -34.156 1 98.31 358 GLN B C 1
ATOM 6234 O O . GLN B 1 358 ? -12.055 -18.703 -34.875 1 98.31 358 GLN B O 1
ATOM 6239 N N . ALA B 1 359 ? -13.312 -17.422 -33.562 1 98.62 359 ALA B N 1
ATOM 6240 C CA . ALA B 1 359 ? -12.375 -16.312 -33.625 1 98.62 359 ALA B CA 1
ATOM 6241 C C . ALA B 1 359 ? -11 -16.719 -33.094 1 98.62 359 ALA B C 1
ATOM 6243 O O . ALA B 1 359 ? -9.969 -16.359 -33.688 1 98.62 359 ALA B O 1
ATOM 6244 N N . TRP B 1 360 ? -10.969 -17.422 -32.031 1 98.62 360 TRP B N 1
ATOM 6245 C CA . TRP B 1 360 ? -9.695 -17.844 -31.453 1 98.62 360 TRP B CA 1
ATOM 6246 C C . TRP B 1 360 ? -8.977 -18.812 -32.375 1 98.62 360 TRP B C 1
ATOM 6248 O O . TRP B 1 360 ? -7.754 -18.766 -32.531 1 98.62 360 TRP B O 1
ATOM 6258 N N . ALA B 1 361 ? -9.711 -19.719 -33 1 98.19 361 ALA B N 1
ATOM 6259 C CA . ALA B 1 361 ? -9.117 -20.641 -33.969 1 98.19 361 ALA B CA 1
ATOM 6260 C C . ALA B 1 361 ? -8.406 -19.891 -35.094 1 98.19 361 ALA B C 1
ATOM 6262 O O . ALA B 1 361 ? -7.32 -20.281 -35.5 1 98.19 361 ALA B O 1
ATOM 6263 N N . GLU B 1 362 ? -9.016 -18.891 -35.5 1 98.69 362 GLU B N 1
ATOM 6264 C CA . GLU B 1 362 ? -8.414 -18.047 -36.562 1 98.69 362 GLU B CA 1
ATOM 6265 C C . GLU B 1 362 ? -7.152 -17.359 -36.031 1 98.69 362 GLU B C 1
ATOM 6267 O O . GLU B 1 362 ? -6.16 -17.25 -36.781 1 98.69 362 GLU B O 1
ATOM 6272 N N . ILE B 1 363 ? -7.207 -16.891 -34.812 1 98.69 363 ILE B N 1
ATOM 6273 C CA . ILE B 1 363 ? -6.055 -16.25 -34.188 1 98.69 363 ILE B CA 1
ATOM 6274 C C . ILE B 1 363 ? -4.91 -17.25 -34.062 1 98.69 363 ILE B C 1
ATOM 6276 O O . ILE B 1 363 ? -3.756 -16.922 -34.344 1 98.69 363 ILE B O 1
ATOM 6280 N N . MET B 1 364 ? -5.234 -18.453 -33.656 1 98.31 364 MET B N 1
ATOM 6281 C CA . MET B 1 364 ? -4.219 -19.5 -33.5 1 98.31 364 MET B CA 1
ATOM 6282 C C . MET B 1 364 ? -3.525 -19.781 -34.844 1 98.31 364 MET B C 1
ATOM 6284 O O . MET B 1 364 ? -2.303 -19.922 -34.875 1 98.31 364 MET B O 1
ATOM 6288 N N . GLN B 1 365 ? -4.309 -19.828 -35.844 1 98.19 365 GLN B N 1
ATOM 6289 C CA . GLN B 1 365 ? -3.76 -20.062 -37.188 1 98.19 365 GLN B CA 1
ATOM 6290 C C . GLN B 1 365 ? -2.887 -18.891 -37.625 1 98.19 365 GLN B C 1
ATOM 6292 O O . GLN B 1 365 ? -1.776 -19.094 -38.125 1 98.19 365 GLN B O 1
ATOM 6297 N N . LYS B 1 366 ? -3.352 -17.75 -37.438 1 98.19 366 LYS B N 1
ATOM 6298 C CA . LYS B 1 366 ? -2.672 -16.547 -37.906 1 98.19 366 LYS B CA 1
ATOM 6299 C C . LYS B 1 366 ? -1.333 -16.375 -37.188 1 98.19 366 LYS B C 1
ATOM 6301 O O . LYS B 1 366 ? -0.357 -15.922 -37.781 1 98.19 366 LYS B O 1
ATOM 6306 N N . HIS B 1 367 ? -1.294 -16.688 -35.938 1 97.88 367 HIS B N 1
ATOM 6307 C CA . HIS B 1 367 ? -0.117 -16.375 -35.156 1 97.88 367 HIS B CA 1
ATOM 6308 C C . HIS B 1 367 ? 0.618 -17.641 -34.719 1 97.88 367 HIS B C 1
ATOM 6310 O O . HIS B 1 367 ? 1.541 -17.594 -33.906 1 97.88 367 HIS B O 1
ATOM 6316 N N . ASN B 1 368 ? 0.184 -18.812 -35.125 1 97 368 ASN B N 1
ATOM 6317 C CA . ASN B 1 368 ? 0.812 -20.094 -34.875 1 97 368 ASN B CA 1
ATOM 6318 C C . ASN B 1 368 ? 0.875 -20.375 -33.375 1 97 368 ASN B C 1
ATOM 6320 O O . ASN B 1 368 ? 1.945 -20.672 -32.812 1 97 368 ASN B O 1
ATOM 6324 N N . LEU B 1 369 ? -0.287 -20.219 -32.781 1 96.88 369 LEU B N 1
ATOM 6325 C CA . LEU B 1 369 ? -0.376 -20.484 -31.344 1 96.88 369 LEU B CA 1
ATOM 6326 C C . LEU B 1 369 ? -0.591 -21.984 -31.078 1 96.88 369 LEU B C 1
ATOM 6328 O O . LEU B 1 369 ? -1.269 -22.656 -31.859 1 96.88 369 LEU B O 1
ATOM 6332 N N . SER B 1 370 ? -0.054 -22.469 -30 1 92.56 370 SER B N 1
ATOM 6333 C CA . SER B 1 370 ? -0.109 -23.906 -29.719 1 92.56 370 SER B CA 1
ATOM 6334 C C . SER B 1 370 ? -1.115 -24.203 -28.609 1 92.56 370 SER B C 1
ATOM 6336 O O . SER B 1 370 ? -1.51 -25.359 -28.438 1 92.56 370 SER B O 1
ATOM 6338 N N . HIS B 1 371 ? -1.554 -23.266 -27.875 1 90.62 371 HIS B N 1
ATOM 6339 C CA . HIS B 1 371 ? -2.453 -23.453 -26.75 1 90.62 371 HIS B CA 1
ATOM 6340 C C . HIS B 1 371 ? -3.873 -23.016 -27.094 1 90.62 371 HIS B C 1
ATOM 6342 O O . HIS B 1 371 ? -4.086 -21.922 -27.594 1 90.62 371 HIS B O 1
ATOM 6348 N N . ASN B 1 372 ? -4.852 -23.875 -26.844 1 94.62 372 ASN B N 1
ATOM 6349 C CA . ASN B 1 372 ? -6.254 -23.531 -27.062 1 94.62 372 ASN B CA 1
ATOM 6350 C C . ASN B 1 372 ? -7.039 -23.531 -25.75 1 94.62 372 ASN B C 1
ATOM 6352 O O . ASN B 1 372 ? -7.535 -24.562 -25.312 1 94.62 372 ASN B O 1
ATOM 6356 N N . PRO B 1 373 ? -7.297 -22.375 -25.156 1 93.88 373 PRO B N 1
ATOM 6357 C CA . PRO B 1 373 ? -8.008 -22.281 -23.891 1 93.88 373 PRO B CA 1
ATOM 6358 C C . PRO B 1 373 ? -9.484 -22.656 -24 1 93.88 373 PRO B C 1
ATOM 6360 O O . PRO B 1 373 ? -10.141 -22.938 -23 1 93.88 373 PRO B O 1
ATOM 6363 N N . PHE B 1 374 ? -10.016 -22.703 -25.203 1 95.62 374 PHE B N 1
ATOM 6364 C CA . PHE B 1 374 ? -11.438 -22.953 -25.422 1 95.62 374 PHE B CA 1
ATOM 6365 C C . PHE B 1 374 ? -11.727 -24.453 -25.391 1 95.62 374 PHE B C 1
ATOM 6367 O O . PHE B 1 374 ? -12.891 -24.859 -25.375 1 95.62 374 PHE B O 1
ATOM 6374 N N . ASP B 1 375 ? -10.711 -25.266 -25.266 1 93.06 375 ASP B N 1
ATOM 6375 C CA . ASP B 1 375 ? -10.883 -26.703 -25.125 1 93.06 375 ASP B CA 1
ATOM 6376 C C . ASP B 1 375 ? -11.508 -27.047 -23.766 1 93.06 375 ASP B C 1
ATOM 6378 O O . ASP B 1 375 ? -12.25 -28.031 -23.656 1 93.06 375 ASP B O 1
ATOM 6382 N N . ASP B 1 376 ? -11.195 -26.344 -22.797 1 90.75 376 ASP B N 1
ATOM 6383 C CA . ASP B 1 376 ? -11.766 -26.438 -21.453 1 90.75 376 ASP B CA 1
ATOM 6384 C C . ASP B 1 376 ? -12.094 -25.062 -20.891 1 90.75 376 ASP B C 1
ATOM 6386 O O . ASP B 1 376 ? -11.305 -24.484 -20.125 1 90.75 376 ASP B O 1
ATOM 6390 N N . VAL B 1 377 ? -13.266 -24.656 -21.156 1 92.5 377 VAL B N 1
ATOM 6391 C CA . VAL B 1 377 ? -13.703 -23.297 -20.844 1 92.5 377 VAL B CA 1
ATOM 6392 C C . VAL B 1 377 ? -13.742 -23.094 -19.328 1 92.5 377 VAL B C 1
ATOM 6394 O O . VAL B 1 377 ? -13.25 -22.094 -18.828 1 92.5 377 VAL B O 1
ATOM 6397 N N . THR B 1 378 ? -14.242 -24.031 -18.609 1 88.75 378 THR B N 1
ATOM 6398 C CA . THR B 1 378 ? -14.359 -23.906 -17.172 1 88.75 378 THR B CA 1
ATOM 6399 C C . THR B 1 378 ? -12.984 -23.766 -16.531 1 88.75 378 THR B C 1
ATOM 6401 O O . THR B 1 378 ? -12.742 -22.828 -15.773 1 88.75 378 THR B O 1
ATOM 6404 N N . ALA B 1 379 ? -12.055 -24.562 -16.891 1 86.12 379 ALA B N 1
ATOM 6405 C CA . ALA B 1 379 ? -10.727 -24.594 -16.297 1 86.12 379 ALA B CA 1
ATOM 6406 C C . ALA B 1 379 ? -9.953 -23.312 -16.609 1 86.12 379 ALA B C 1
ATOM 6408 O O . ALA B 1 379 ? -9.164 -22.828 -15.797 1 86.12 379 ALA B O 1
ATOM 6409 N N . ASN B 1 380 ? -10.266 -22.766 -17.828 1 90.94 380 ASN B N 1
ATOM 6410 C CA . ASN B 1 380 ? -9.375 -21.719 -18.297 1 90.94 380 ASN B CA 1
ATOM 6411 C C . ASN B 1 380 ? -9.969 -20.328 -18.078 1 90.94 380 ASN B C 1
ATOM 6413 O O . ASN B 1 380 ? -9.266 -19.328 -18.172 1 90.94 380 ASN B O 1
ATOM 6417 N N . PHE B 1 381 ? -11.266 -20.234 -17.703 1 92.62 381 PHE B N 1
ATOM 6418 C CA . PHE B 1 381 ? -11.859 -18.906 -17.672 1 92.62 381 PHE B CA 1
ATOM 6419 C C . PHE B 1 381 ? -12.469 -18.625 -16.297 1 92.62 381 PHE B C 1
ATOM 6421 O O . PHE B 1 381 ? -12.766 -17.469 -15.977 1 92.62 381 PHE B O 1
ATOM 6428 N N . GLU B 1 382 ? -12.562 -19.594 -15.453 1 88.25 382 GLU B N 1
ATOM 6429 C CA . GLU B 1 382 ? -13.195 -19.422 -14.156 1 88.25 382 GLU B CA 1
ATOM 6430 C C . GLU B 1 382 ? -12.43 -18.422 -13.289 1 88.25 382 GLU B C 1
ATOM 6432 O O . GLU B 1 382 ? -13.031 -17.547 -12.656 1 88.25 382 GLU B O 1
ATOM 6437 N N . CYS B 1 383 ? -11.109 -18.516 -13.242 1 85.5 383 CYS B N 1
ATOM 6438 C CA . CYS B 1 383 ? -10.297 -17.641 -12.414 1 85.5 383 CYS B CA 1
ATOM 6439 C C . CYS B 1 383 ? -10.375 -16.203 -12.914 1 85.5 383 CYS B C 1
ATOM 6441 O O . CYS B 1 383 ? -10.305 -15.258 -12.125 1 85.5 383 CYS B O 1
ATOM 6443 N N . GLY B 1 384 ? -10.578 -16.109 -14.203 1 90.12 384 GLY B N 1
ATOM 6444 C CA . GLY B 1 384 ? -10.805 -14.773 -14.742 1 90.12 384 GLY B CA 1
ATOM 6445 C C . GLY B 1 384 ? -12.047 -14.102 -14.188 1 90.12 384 GLY B C 1
ATOM 6446 O O . GLY B 1 384 ? -12.039 -12.906 -13.906 1 90.12 384 GLY B O 1
ATOM 6447 N N . ASP B 1 385 ? -13.07 -14.891 -14.023 1 90.62 385 ASP B N 1
ATOM 6448 C CA . ASP B 1 385 ? -14.305 -14.383 -13.43 1 90.62 385 ASP B CA 1
ATOM 6449 C C . ASP B 1 385 ? -14.078 -13.953 -11.984 1 90.62 385 ASP B C 1
ATOM 6451 O O . ASP B 1 385 ? -14.664 -12.961 -11.531 1 90.62 385 ASP B O 1
ATOM 6455 N N . PHE B 1 386 ? -13.172 -14.609 -11.32 1 85.75 386 PHE B N 1
ATOM 6456 C CA . PHE B 1 386 ? -12.875 -14.258 -9.938 1 85.75 386 PHE B CA 1
ATOM 6457 C C . PHE B 1 386 ? -12.117 -12.938 -9.867 1 85.75 386 PHE B C 1
ATOM 6459 O O . PHE B 1 386 ? -12.352 -12.133 -8.961 1 85.75 386 PHE B O 1
ATOM 6466 N N . VAL B 1 387 ? -11.273 -12.703 -10.766 1 83.94 387 VAL B N 1
ATOM 6467 C CA . VAL B 1 387 ? -10.492 -11.469 -10.781 1 83.94 387 VAL B CA 1
ATOM 6468 C C . VAL B 1 387 ? -11.422 -10.281 -11.008 1 83.94 387 VAL B C 1
ATOM 6470 O O . VAL B 1 387 ? -11.281 -9.242 -10.367 1 83.94 387 VAL B O 1
ATOM 6473 N N . VAL B 1 388 ? -12.375 -10.492 -11.898 1 87.12 388 VAL B N 1
ATOM 6474 C CA . VAL B 1 388 ? -13.359 -9.453 -12.164 1 87.12 388 VAL B CA 1
ATOM 6475 C C . VAL B 1 388 ? -14.117 -9.117 -10.883 1 87.12 388 VAL B C 1
ATOM 6477 O O . VAL B 1 388 ? -14.43 -7.957 -10.625 1 87.12 388 VAL B O 1
ATOM 6480 N N . GLY B 1 389 ? -14.234 -10.086 -10.07 1 80.5 389 GLY B N 1
ATOM 6481 C CA . GLY B 1 389 ? -14.977 -9.938 -8.828 1 80.5 389 GLY B CA 1
ATOM 6482 C C . GLY B 1 389 ? -14.156 -9.297 -7.723 1 80.5 389 GLY B C 1
ATOM 6483 O O . GLY B 1 389 ? -14.695 -8.938 -6.672 1 80.5 389 GLY B O 1
ATOM 6484 N N . ALA B 1 390 ? -12.914 -9.094 -7.887 1 67.94 390 ALA B N 1
ATOM 6485 C CA . ALA B 1 390 ? -12.008 -8.414 -6.961 1 67.94 390 ALA B CA 1
ATOM 6486 C C . ALA B 1 390 ? -12.023 -9.086 -5.59 1 67.94 390 ALA B C 1
ATOM 6488 O O . ALA B 1 390 ? -12.18 -8.414 -4.566 1 67.94 390 ALA B O 1
ATOM 6489 N N . LEU B 1 391 ? -11.664 -10.328 -5.477 1 67.5 391 LEU B N 1
ATOM 6490 C CA . LEU B 1 391 ? -11.781 -11.164 -4.285 1 67.5 391 LEU B CA 1
ATOM 6491 C C . LEU B 1 391 ? -10.703 -10.805 -3.262 1 67.5 391 LEU B C 1
ATOM 6493 O O . LEU B 1 391 ? -10.938 -10.891 -2.055 1 67.5 391 LEU B O 1
ATOM 6497 N N . VAL B 1 392 ? -9.555 -10.414 -3.723 1 70.19 392 VAL B N 1
ATOM 6498 C CA . VAL B 1 392 ? -8.453 -10.117 -2.812 1 70.19 392 VAL B CA 1
ATOM 6499 C C . VAL B 1 392 ? -8.156 -8.625 -2.834 1 70.19 392 VAL B C 1
ATOM 6501 O O . VAL B 1 392 ? -7.52 -8.125 -3.768 1 70.19 392 VAL B O 1
ATOM 6504 N N . SER B 1 393 ? -8.484 -8.008 -1.721 1 74.5 393 SER B N 1
ATOM 6505 C CA . SER B 1 393 ? -8.469 -6.547 -1.808 1 74.5 393 SER B CA 1
ATOM 6506 C C . SER B 1 393 ? -7.285 -5.965 -1.038 1 74.5 393 SER B C 1
ATOM 6508 O O . SER B 1 393 ? -6.73 -4.934 -1.426 1 74.5 393 SER B O 1
ATOM 6510 N N . ALA B 1 394 ? -6.852 -6.602 0.035 1 84.5 394 ALA B N 1
ATOM 6511 C CA . ALA B 1 394 ? -5.898 -5.836 0.834 1 84.5 394 ALA B CA 1
ATOM 6512 C C . ALA B 1 394 ? -4.891 -6.758 1.518 1 84.5 394 ALA B C 1
ATOM 6514 O O . ALA B 1 394 ? -5.086 -7.16 2.666 1 84.5 394 ALA B O 1
ATOM 6515 N N . LEU B 1 395 ? -3.838 -7.148 0.818 1 91.94 395 LEU B N 1
ATOM 6516 C CA . LEU B 1 395 ? -2.701 -7.867 1.383 1 91.94 395 LEU B CA 1
ATOM 6517 C C . LEU B 1 395 ? -1.687 -6.902 1.982 1 91.94 395 LEU B C 1
ATOM 6519 O O . LEU B 1 395 ? -1.055 -6.129 1.258 1 91.94 395 LEU B O 1
ATOM 6523 N N . SER B 1 396 ? -1.493 -6.914 3.271 1 94.12 396 SER B N 1
ATOM 6524 C CA . SER B 1 396 ? -0.603 -5.965 3.93 1 94.12 396 SER B CA 1
ATOM 6525 C C . SER B 1 396 ? 0.86 -6.34 3.717 1 94.12 396 SER B C 1
ATOM 6527 O O . SER B 1 396 ? 1.263 -7.473 3.992 1 94.12 396 SER B O 1
ATOM 6529 N N . MET B 1 397 ? 1.667 -5.438 3.256 1 96.25 397 MET B N 1
ATOM 6530 C CA . MET B 1 397 ? 3.104 -5.656 3.1 1 96.25 397 MET B CA 1
ATOM 6531 C C . MET B 1 397 ? 3.875 -5.062 4.273 1 96.25 397 MET B C 1
ATOM 6533 O O . MET B 1 397 ? 5.102 -4.973 4.23 1 96.25 397 MET B O 1
ATOM 6537 N N . ASN B 1 398 ? 3.121 -4.699 5.297 1 96 398 ASN B N 1
ATOM 6538 C CA . ASN B 1 398 ? 3.717 -4.008 6.438 1 96 398 ASN B CA 1
ATOM 6539 C C . ASN B 1 398 ? 4.848 -4.828 7.059 1 96 398 ASN B C 1
ATOM 6541 O O . ASN B 1 398 ? 5.934 -4.305 7.305 1 96 398 ASN B O 1
ATOM 6545 N N . LYS B 1 399 ? 4.648 -6.109 7.277 1 97.25 399 LYS B N 1
ATOM 6546 C CA . LYS B 1 399 ? 5.645 -6.938 7.949 1 97.25 399 LYS B CA 1
ATOM 6547 C C . LYS B 1 399 ? 6.922 -7.043 7.121 1 97.25 399 LYS B C 1
ATOM 6549 O O . LYS B 1 399 ? 8.023 -6.91 7.656 1 97.25 399 LYS B O 1
ATOM 6554 N N . ALA B 1 400 ? 6.762 -7.328 5.844 1 97.81 400 ALA B N 1
ATOM 6555 C CA . ALA B 1 400 ? 7.938 -7.41 4.98 1 97.81 400 ALA B CA 1
ATOM 6556 C C . ALA B 1 400 ? 8.75 -6.117 5.043 1 97.81 400 ALA B C 1
ATOM 6558 O O . ALA B 1 400 ? 9.977 -6.156 5.168 1 97.81 400 ALA B O 1
ATOM 6559 N N . ARG B 1 401 ? 8.078 -4.996 5.039 1 96.56 401 ARG B N 1
ATOM 6560 C CA . ARG B 1 401 ? 8.758 -3.707 5.094 1 96.56 401 ARG B CA 1
ATOM 6561 C C . ARG B 1 401 ? 9.406 -3.486 6.457 1 96.56 401 ARG B C 1
ATOM 6563 O O . ARG B 1 401 ? 10.484 -2.902 6.547 1 96.56 401 ARG B O 1
ATOM 6570 N N . TYR B 1 402 ? 8.633 -3.904 7.422 1 96.06 402 TYR B N 1
ATOM 6571 C CA . TYR B 1 402 ? 9.148 -3.836 8.781 1 96.06 402 TYR B CA 1
ATOM 6572 C C . TYR B 1 402 ? 10.469 -4.594 8.906 1 96.06 402 TYR B C 1
ATOM 6574 O O . TYR B 1 402 ? 11.359 -4.184 9.656 1 96.06 402 TYR B O 1
ATOM 6582 N N . PHE B 1 403 ? 10.695 -5.652 8.094 1 96.88 403 PHE B N 1
ATOM 6583 C CA . PHE B 1 403 ? 11.883 -6.496 8.133 1 96.88 403 PHE B CA 1
ATOM 6584 C C . PHE B 1 403 ? 12.914 -6.023 7.113 1 96.88 403 PHE B C 1
ATOM 6586 O O . PHE B 1 403 ? 14.031 -6.551 7.059 1 96.88 403 PHE B O 1
ATOM 6593 N N . GLY B 1 404 ? 12.539 -5.062 6.258 1 96.12 404 GLY B N 1
ATOM 6594 C CA . GLY B 1 404 ? 13.547 -4.453 5.414 1 96.12 404 GLY B CA 1
ATOM 6595 C C . GLY B 1 404 ? 13.32 -4.695 3.934 1 96.12 404 GLY B C 1
ATOM 6596 O O . GLY B 1 404 ? 14.102 -4.242 3.096 1 96.12 404 GLY B O 1
ATOM 6597 N N . TRP B 1 405 ? 12.273 -5.391 3.549 1 97.25 405 TRP B N 1
ATOM 6598 C CA . TRP B 1 405 ? 11.969 -5.598 2.137 1 97.25 405 TRP B CA 1
ATOM 6599 C C . TRP B 1 405 ? 11.508 -4.297 1.484 1 97.25 405 TRP B C 1
ATOM 6601 O O . TRP B 1 405 ? 10.664 -3.582 2.031 1 97.25 405 TRP B O 1
ATOM 6611 N N . THR B 1 406 ? 12 -4.02 0.257 1 97 406 THR B N 1
ATOM 6612 C CA . THR B 1 406 ? 11.688 -2.76 -0.407 1 97 406 THR B CA 1
ATOM 6613 C C . THR B 1 406 ? 11.312 -2.996 -1.867 1 97 406 THR B C 1
ATOM 6615 O O . THR B 1 406 ? 10.953 -2.059 -2.584 1 97 406 THR B O 1
ATOM 6618 N N . GLY B 1 407 ? 11.328 -4.277 -2.328 1 97.44 407 GLY B N 1
ATOM 6619 C CA . GLY B 1 407 ? 11.102 -4.574 -3.734 1 97.44 407 GLY B CA 1
ATOM 6620 C C . GLY B 1 407 ? 9.719 -4.16 -4.215 1 97.44 407 GLY B C 1
ATOM 6621 O O . GLY B 1 407 ? 8.75 -4.242 -3.463 1 97.44 407 GLY B O 1
ATOM 6622 N N . HIS B 1 408 ? 9.703 -3.766 -5.504 1 96.25 408 HIS B N 1
ATOM 6623 C CA . HIS B 1 408 ? 8.469 -3.227 -6.078 1 96.25 408 HIS B CA 1
ATOM 6624 C C . HIS B 1 408 ? 8.43 -3.438 -7.59 1 96.25 408 HIS B C 1
ATOM 6626 O O . HIS B 1 408 ? 9.477 -3.52 -8.234 1 96.25 408 HIS B O 1
ATOM 6632 N N . VAL B 1 409 ? 7.23 -3.609 -8.125 1 98.31 409 VAL B N 1
ATOM 6633 C CA . VAL B 1 409 ? 7.035 -3.578 -9.57 1 98.31 409 VAL B CA 1
ATOM 6634 C C . VAL B 1 409 ? 5.66 -2.99 -9.891 1 98.31 409 VAL B C 1
ATOM 6636 O O . VAL B 1 409 ? 4.699 -3.203 -9.148 1 98.31 409 VAL B O 1
ATOM 6639 N N . ASP B 1 410 ? 5.582 -2.141 -10.922 1 97.94 410 ASP B N 1
ATOM 6640 C CA . ASP B 1 410 ? 4.273 -1.757 -11.445 1 97.94 410 ASP B CA 1
ATOM 6641 C C . ASP B 1 410 ? 3.543 -2.961 -12.039 1 97.94 410 ASP B C 1
ATOM 6643 O O . ASP B 1 410 ? 4.047 -3.605 -12.961 1 97.94 410 ASP B O 1
ATOM 6647 N N . THR B 1 411 ? 2.365 -3.268 -11.508 1 97.31 411 THR B N 1
ATOM 6648 C CA . THR B 1 411 ? 1.654 -4.484 -11.875 1 97.31 411 THR B CA 1
ATOM 6649 C C . THR B 1 411 ? 1.335 -4.496 -13.367 1 97.31 411 THR B C 1
ATOM 6651 O O . THR B 1 411 ? 1.356 -5.551 -14.008 1 97.31 411 THR B O 1
ATOM 6654 N N . LEU B 1 412 ? 1.008 -3.33 -13.961 1 98.25 412 LEU B N 1
ATOM 6655 C CA . LEU B 1 412 ? 0.715 -3.281 -15.391 1 98.25 412 LEU B CA 1
ATOM 6656 C C . LEU B 1 412 ? 1.96 -3.598 -16.203 1 98.25 412 LEU B C 1
ATOM 6658 O O . LEU B 1 412 ? 1.879 -4.297 -17.219 1 98.25 412 LEU B O 1
ATOM 6662 N N . GLU B 1 413 ? 3.102 -3.111 -15.789 1 98.5 413 GLU B N 1
ATOM 6663 C CA . GLU B 1 413 ? 4.344 -3.453 -16.469 1 98.5 413 GLU B CA 1
ATOM 6664 C C . GLU B 1 413 ? 4.637 -4.945 -16.375 1 98.5 413 GLU B C 1
ATOM 6666 O O . GLU B 1 413 ? 5.074 -5.566 -17.344 1 98.5 413 GLU B O 1
ATOM 6671 N N . SER B 1 414 ? 4.426 -5.484 -15.203 1 98.19 414 SER B N 1
ATOM 6672 C CA . SER B 1 414 ? 4.695 -6.902 -14.992 1 98.19 414 SER B CA 1
ATOM 6673 C C . SER B 1 414 ? 3.74 -7.77 -15.805 1 98.19 414 SER B C 1
ATOM 6675 O O . SER B 1 414 ? 4.141 -8.797 -16.359 1 98.19 414 SER B O 1
ATOM 6677 N N . LEU B 1 415 ? 2.484 -7.383 -15.781 1 98.06 415 LEU B N 1
ATOM 6678 C CA . LEU B 1 415 ? 1.504 -8.133 -16.562 1 98.06 415 LEU B CA 1
ATOM 6679 C C . LEU B 1 415 ? 1.836 -8.078 -18.047 1 98.06 415 LEU B C 1
ATOM 6681 O O . LEU B 1 415 ? 1.7 -9.078 -18.75 1 98.06 415 LEU B O 1
ATOM 6685 N N . PHE B 1 416 ? 2.219 -6.93 -18.531 1 98.75 416 PHE B N 1
ATOM 6686 C CA . PHE B 1 416 ? 2.625 -6.77 -19.922 1 98.75 416 PHE B CA 1
ATOM 6687 C C . PHE B 1 416 ? 3.803 -7.68 -20.25 1 98.75 416 PHE B C 1
ATOM 6689 O O . PHE B 1 416 ? 3.828 -8.312 -21.297 1 98.75 416 PHE B O 1
ATOM 6696 N N . MET B 1 417 ? 4.746 -7.734 -19.375 1 98.19 417 MET B N 1
ATOM 6697 C CA . MET B 1 417 ? 5.871 -8.648 -19.531 1 98.19 417 MET B CA 1
ATOM 6698 C C . MET B 1 417 ? 5.391 -10.094 -19.609 1 98.19 417 MET B C 1
ATOM 6700 O O . MET B 1 417 ? 5.832 -10.852 -20.469 1 98.19 417 MET B O 1
ATOM 6704 N N . ALA B 1 418 ? 4.5 -10.469 -18.734 1 97.62 418 ALA B N 1
ATOM 6705 C CA . ALA B 1 418 ? 3.975 -11.828 -18.719 1 97.62 418 ALA B CA 1
ATOM 6706 C C . ALA B 1 418 ? 3.26 -12.156 -20.016 1 97.62 418 ALA B C 1
ATOM 6708 O O . ALA B 1 418 ? 3.457 -13.234 -20.594 1 97.62 418 ALA B O 1
ATOM 6709 N N . TYR B 1 419 ? 2.389 -11.227 -20.484 1 97.94 419 TYR B N 1
ATOM 6710 C CA . TYR B 1 419 ? 1.669 -11.445 -21.734 1 97.94 419 TYR B CA 1
ATOM 6711 C C . TYR B 1 419 ? 2.635 -11.562 -22.906 1 97.94 419 TYR B C 1
ATOM 6713 O O . TYR B 1 419 ? 2.428 -12.383 -23.812 1 97.94 419 TYR B O 1
ATOM 6721 N N . SER B 1 420 ? 3.658 -10.781 -22.922 1 98 420 SER B N 1
ATOM 6722 C CA . SER B 1 420 ? 4.676 -10.852 -23.953 1 98 420 SER B CA 1
ATOM 6723 C C . SER B 1 420 ? 5.387 -12.195 -23.953 1 98 420 SER B C 1
ATOM 6725 O O . SER B 1 420 ? 5.656 -12.773 -25 1 98 420 SER B O 1
ATOM 6727 N N . GLU B 1 421 ? 5.707 -12.641 -22.812 1 97.06 421 GLU B N 1
ATOM 6728 C CA . GLU B 1 421 ? 6.352 -13.938 -22.688 1 97.06 421 GLU B CA 1
ATOM 6729 C C . GLU B 1 421 ? 5.406 -15.07 -23.078 1 97.06 421 GLU B C 1
ATOM 6731 O O . GLU B 1 421 ? 5.836 -16.078 -23.656 1 97.06 421 GLU B O 1
ATOM 6736 N N . MET B 1 422 ? 4.125 -14.922 -22.75 1 96.81 422 MET B N 1
ATOM 6737 C CA . MET B 1 422 ? 3.141 -15.922 -23.156 1 96.81 422 MET B CA 1
ATOM 6738 C C . MET B 1 422 ? 3.021 -15.984 -24.672 1 96.81 422 MET B C 1
ATOM 6740 O O . MET B 1 422 ? 2.736 -17.047 -25.234 1 96.81 422 MET B O 1
ATOM 6744 N N . ASN B 1 423 ? 3.223 -14.852 -25.281 1 97.31 423 ASN B N 1
ATOM 6745 C CA . ASN B 1 423 ? 3.299 -14.875 -26.734 1 97.31 423 ASN B CA 1
ATOM 6746 C C . ASN B 1 423 ? 4.453 -15.742 -27.219 1 97.31 423 ASN B C 1
ATOM 6748 O O . ASN B 1 423 ? 4.285 -16.547 -28.141 1 97.31 423 ASN B O 1
ATOM 6752 N N . LYS B 1 424 ? 5.609 -15.633 -26.625 1 96.38 424 LYS B N 1
ATOM 6753 C CA . LYS B 1 424 ? 6.781 -16.422 -26.984 1 96.38 424 LYS B CA 1
ATOM 6754 C C . LYS B 1 424 ? 6.543 -17.906 -26.719 1 96.38 424 LYS B C 1
ATOM 6756 O O . LYS B 1 424 ? 7.105 -18.766 -27.406 1 96.38 424 LYS B O 1
ATOM 6761 N N . LEU B 1 425 ? 5.688 -18.172 -25.781 1 95.81 425 LEU B N 1
ATOM 6762 C CA . LEU B 1 425 ? 5.379 -19.547 -25.422 1 95.81 425 LEU B CA 1
ATOM 6763 C C . LEU B 1 425 ? 4.305 -20.125 -26.344 1 95.81 425 LEU B C 1
ATOM 6765 O O . LEU B 1 425 ? 3.963 -21.312 -26.234 1 95.81 425 LEU B O 1
ATOM 6769 N N . GLY B 1 426 ? 3.748 -19.281 -27.219 1 95.19 426 GLY B N 1
ATOM 6770 C CA . GLY B 1 426 ? 2.715 -19.734 -28.141 1 95.19 426 GLY B CA 1
ATOM 6771 C C . GLY B 1 426 ? 1.331 -19.75 -27.516 1 95.19 426 GLY B C 1
ATOM 6772 O O . GLY B 1 426 ? 0.442 -20.469 -27.984 1 95.19 426 GLY B O 1
ATOM 6773 N N . MET B 1 427 ? 1.119 -18.953 -26.438 1 95.75 427 MET B N 1
ATOM 6774 C CA . MET B 1 427 ? -0.143 -18.984 -25.703 1 95.75 427 MET B CA 1
ATOM 6775 C C . MET B 1 427 ? -1.031 -17.797 -26.109 1 95.75 427 MET B C 1
ATOM 6777 O O . MET B 1 427 ? -2.256 -17.875 -25.984 1 95.75 427 MET B O 1
ATOM 6781 N N . LEU B 1 428 ? -0.44 -16.672 -26.438 1 97.5 428 LEU B N 1
ATOM 6782 C CA . LEU B 1 428 ? -1.157 -15.445 -26.75 1 97.5 428 LEU B CA 1
ATOM 6783 C C . LEU B 1 428 ? -0.63 -14.828 -28.047 1 97.5 428 LEU B C 1
ATOM 6785 O O . LEU B 1 428 ? 0.525 -15.055 -28.422 1 97.5 428 LEU B O 1
ATOM 6789 N N . PRO B 1 429 ? -1.464 -14.164 -28.828 1 98.44 429 PRO B N 1
ATOM 6790 C CA . PRO B 1 429 ? -0.937 -13.375 -29.953 1 98.44 429 PRO B CA 1
ATOM 6791 C C . PRO B 1 429 ? -0.102 -12.18 -29.484 1 98.44 429 PRO B C 1
ATOM 6793 O O . PRO B 1 429 ? -0.133 -11.82 -28.312 1 98.44 429 PRO B O 1
ATOM 6796 N N . PRO B 1 430 ? 0.697 -11.594 -30.344 1 98.25 430 PRO B N 1
ATOM 6797 C CA . PRO B 1 430 ? 1.488 -10.422 -29.953 1 98.25 430 PRO B CA 1
ATOM 6798 C C . PRO B 1 430 ? 0.624 -9.211 -29.625 1 98.25 430 PRO B C 1
ATOM 6800 O O . PRO B 1 430 ? -0.458 -9.047 -30.188 1 98.25 430 PRO B O 1
ATOM 6803 N N . THR B 1 431 ? 1.093 -8.375 -28.703 1 98.38 431 THR B N 1
ATOM 6804 C CA . THR B 1 431 ? 0.452 -7.094 -28.438 1 98.38 431 THR B CA 1
ATOM 6805 C C . THR B 1 431 ? 0.718 -6.109 -29.578 1 98.38 431 THR B C 1
ATOM 6807 O O . THR B 1 431 ? 1.66 -6.289 -30.344 1 98.38 431 THR B O 1
ATOM 6810 N N . VAL B 1 432 ? -0.099 -5.105 -29.719 1 98.44 432 VAL B N 1
ATOM 6811 C CA . VAL B 1 432 ? 0.045 -4.156 -30.812 1 98.44 432 VAL B CA 1
ATOM 6812 C C . VAL B 1 432 ? 0.784 -2.91 -30.328 1 98.44 432 VAL B C 1
ATOM 6814 O O . VAL B 1 432 ? 1.004 -1.972 -31.094 1 98.44 432 VAL B O 1
ATOM 6817 N N . VAL B 1 433 ? 1.097 -2.846 -29.031 1 98.31 433 VAL B N 1
ATOM 6818 C CA . VAL B 1 433 ? 1.909 -1.779 -28.469 1 98.31 433 VAL B CA 1
ATOM 6819 C C . VAL B 1 433 ? 3.225 -2.354 -27.938 1 98.31 433 VAL B C 1
ATOM 6821 O O . VAL B 1 433 ? 3.369 -3.572 -27.812 1 98.31 433 VAL B O 1
ATOM 6824 N N . ASP B 1 434 ? 4.176 -1.52 -27.562 1 97.56 434 ASP B N 1
ATOM 6825 C CA . ASP B 1 434 ? 5.52 -1.987 -27.234 1 97.56 434 ASP B CA 1
ATOM 6826 C C . ASP B 1 434 ? 5.75 -1.968 -25.719 1 97.56 434 ASP B C 1
ATOM 6828 O O . ASP B 1 434 ? 6.719 -2.553 -25.219 1 97.56 434 ASP B O 1
ATOM 6832 N N . LYS B 1 435 ? 4.867 -1.248 -25.031 1 98 435 LYS B N 1
ATOM 6833 C CA . LYS B 1 435 ? 5.074 -1.146 -23.594 1 98 435 LYS B CA 1
ATOM 6834 C C . LYS B 1 435 ? 3.764 -0.843 -22.859 1 98 435 LYS B C 1
ATOM 6836 O O . LYS B 1 435 ? 2.801 -0.383 -23.484 1 98 435 LYS B O 1
ATOM 6841 N N . ALA B 1 436 ? 3.73 -1.124 -21.594 1 98.31 436 ALA B N 1
ATOM 6842 C CA . ALA B 1 436 ? 2.629 -0.731 -20.719 1 98.31 436 ALA B CA 1
ATOM 6843 C C . ALA B 1 436 ? 2.797 0.706 -20.234 1 98.31 436 ALA B C 1
ATOM 6845 O O . ALA B 1 436 ? 3.898 1.259 -20.297 1 98.31 436 ALA B O 1
ATOM 6846 N N . ASN B 1 437 ? 1.73 1.34 -19.891 1 97.44 437 ASN B N 1
ATOM 6847 C CA . ASN B 1 437 ? 1.752 2.6 -19.156 1 97.44 437 ASN B CA 1
ATOM 6848 C C . ASN B 1 437 ? 1.651 2.371 -17.656 1 97.44 437 ASN B C 1
ATOM 6850 O O . ASN B 1 437 ? 0.59 2.004 -17.141 1 97.44 437 ASN B O 1
ATOM 6854 N N . PRO B 1 438 ? 2.748 2.578 -16.969 1 96.75 438 PRO B N 1
ATOM 6855 C CA . PRO B 1 438 ? 2.689 2.363 -15.531 1 96.75 438 PRO B CA 1
ATOM 6856 C C . PRO B 1 438 ? 1.762 3.348 -14.82 1 96.75 438 PRO B C 1
ATOM 6858 O O . PRO B 1 438 ? 1.424 4.395 -15.383 1 96.75 438 PRO B O 1
ATOM 6861 N N . LEU B 1 439 ? 1.31 2.986 -13.641 1 96.19 439 LEU B N 1
ATOM 6862 C CA . LEU B 1 439 ? 0.422 3.83 -12.844 1 96.19 439 LEU B CA 1
ATOM 6863 C C . LEU B 1 439 ? 1.22 4.84 -12.031 1 96.19 439 LEU B C 1
ATOM 6865 O O . LEU B 1 439 ? 1.325 4.715 -10.805 1 96.19 439 LEU B O 1
ATOM 6869 N N . ILE B 1 440 ? 1.747 5.949 -12.648 1 96 440 ILE B N 1
ATOM 6870 C CA . ILE B 1 440 ? 2.6 6.91 -11.961 1 96 440 ILE B CA 1
ATOM 6871 C C . ILE B 1 440 ? 2.23 8.328 -12.383 1 96 440 ILE B C 1
ATOM 6873 O O . ILE B 1 440 ? 1.683 8.531 -13.469 1 96 440 ILE B O 1
#

Secondary structure (DSSP, 8-state):
--STTS--EEETTEEEE----TT--SEEEEEESTTSHHHHHHHHHHHT-TTTEEEEEEEESSPPPHHHHTTS-HHHHTTEEEEE--TTS-HHHHHHHHHHHT---SEEEE-----PPPPTTS-TT--HHHHHHHHHHHHHHHHHHHHHHT---SEEEEE--GGGGTGGGS---SSB-TTSPP--SS--THHHHHHHHHHHHHH-TT-EEEEEEESEEE---S--TT-TTHHHHHHHHHHHHHT------B-HHHHH--B-EEEHHHHHHHHHHHHH-GGGTTEEEEE--S--B-HHHHHHHHHHHHT----SS----GGG-EE--------SS--SPPP--EES--HHHHHTSHHHHHHHHHHHHHHT----GGGGHHHHHHHHHHHHTT----B--HHHHHTT---B--HHHHHHHHHHHHHHTTSSPPPSSS------/--STTS--EEETTEEEE----TT--SEEEEEESTTSHHHHHHHHHHHT-TTTEEEEEEEESSPPPHHHHTTS-HHHHTTEEEEE--TTS-HHHHHHHHHHHT---SEEEE-----PPPPTTS-TT--HHHHHHHHHHHHHHHHHHHHHHT---SEEEEE--GGGGTGGGS---SSB-TTSPP--SS--THHHHHHHHHHHHHH-TT-EEEEEEESEEE---S--TT-TTHHHHHHHHHHHHHT------B-HHHHH--B-EEEHHHHHHHHHHHHH-GGGTTEEEEE--S--B-HHHHHHHHHHHHT----SS----GGG-EE--------SS--SPPP--EES--HHHHHTSHHHHHHHHHHHHHHT----GGGGHHHHHHHHHHHHTT----B--HHHHHHT---B--HHHHHHHHHHHHHHTTSSPPPSSS------

Foldseek 3Di:
DALVVDFADDDVQKGRFGDDDLVQFDFEEEQEPCQDFLSVLLLVLLLVNCRNYVAYEYEEQDDHDPLSLVVDDPSSSVRYDYQHDDLLDALQVRLVSCQVVPHEHQEYHYDDADQDDDPPPDPSCPPQVVRLVRVLSSLLSPLSNCVVNVHAHQEYEYEDAPCQQVLVQDDGDPPDDPPDDGQVQDHDNVVVSVVSVVVSCVVVVSYFYEYEYEYQEFAAHPDQQLNQCLLLLLQLQLCVLVVHAREQWAAQVQQPFWAWYAYSNLVSSLRVNLSPHPVNTNHYFYGTQPATDGNLRVNQQSNQQNVHGYDNHHDPDVVQKDWDFDDDDQDNHRDDDTDIGITNDFSLRVLQDPSSQVSVVVVCVVLVADDRCSVPSCRNGVSNRVVSRRSHGHHDRVVVVVVPGDMHGQVQQSNLVRQCSNSSVRNHPGTPDDGTDGPD/DALVVDFADDDVQKGRFGDDDLVQFDFEEEQEPCQDFLSVLLLVLLLVNCGNYVAYEYEEQDDHDPLSLVVDDPSSSVRYDYQHDDLLDALQVRLVSCQVVVDEHQEYHYDDADQDDDPPPDDSCPPQVVRLVRVLSSLLSPLSNCVVNVHAHQEYEYEDAPCQQVLVQDDGDPPDDPPDDGLPQDHDSVVSSVVSVVVSCVVVVSYFYEYEYEYQEFAAHPDQQQNQCLLLLLQLQLCVLVVHAREQWAAQVQQPFWAWYAYSNLVSSLRVNLSPHPVNTNHYFYGTQPATDGNLRVNQQSNQQNVHGYDNHHDPPVVQKDWDFDDDDQDSHRDDDTDIGITNDFSLRVLQDPSSQVSVVVVCVVLVADDRCSVPSCRNGVSNRVVSRRSNGHHDRVVVVVVPGDMHGQVQQSNLVRQCSNSSVRNHPGTPDDGTDGPD

pLDDT: mean 93.51, std 7.47, range [55.69, 98.94]